Protein AF-A0A931YZS8-F1 (afdb_monomer_lite)

Foldseek 3Di:
DPPAPDDDWDWDCPLQWTKIFQDWQAAPVGWTWGKIKTAGPDLAAFEEEEFEEFQFQQDQCCRLPVLVVVVLCVVFVCLVPQDVSLRPHAFDDRSSPVNVVRYMYMYIYFDQFFATDAFADQLFLVRLSVVLSVQLVQLPDSNHPLAYEYGTEESRLQSCLANLLVPRVRHQEYESELYAFQQVCAAQDFQLFGWCLLVCCCVSRHLQGGQQCAPVHDARPVPRGHSRHNHHDDPVVSPVRYDPVNVVSVVVSFCDPRRVSSGGPLQSNQHAYEYEEELQSASHGRVRSQCNQVRHPHPHAAYEYYYAARCNLCSHPNNVVVVSVVCCCRRVVDPPVVVVAARYWYQFAEFPQHTDIDGANDPPGPLWDFAWFFADQVVLETHRDFAADKDKDKDFLQDQFGKYKDAAQFWWKFFHWKKWKWWKAWQAFWGKKKKFKWKADLVRATGADRGRQARRAGQKIWIHIQQQQDFDPVPQDLRATDGNRRDGDTGDHPDIDIHMITIRGGIYTHGGRMMIMMGIHNFDDAAPDDDDPSLCPPPQVGGHQHSGGRDPCVSPPCVHRRTMMMTMGHNVGGTTITTRIRDFAQALAEEEFEVCLWFLSVLQQLVSQSNHHQYEQEYQPPVSSVVSQVVSVSSVGHYDYDHADLLDLVRLLVVLVVVCVVSVAHAEYEADFADADDQDDPVPDDPVSLCVRLSRQAVSLVSNLVNRLVRLLVVLHHFAEYEAAVLLVDPLDRGRPSNNVSSVNVLVVQLVCQVVCLSSLYAGEYEHEAAEPMPVCPVPDDPVRQQVSQCLALQSGHHYSVLVNVVSSCSSGPVVSVPHSYYHYSYRRNDDD

Radius of gyration: 31.47 Å; chains: 1; bounding box: 76×76×85 Å

Sequence (833 aa):
MSQAPEVTARTEVRDGMKITWHQPIAADDGIVLRADVYRPIDDRQVPVILTYGVYAKGLAFQDGYPLQWGKMVADYPEILEGSTNKYQNWETTDPERWVRHGYAVVRVDSRGAGWSPGFMDCNSPREIDDLYQCIEWAGTQPWSNGKVGMLGISYYASNQWRVAGKHPPHLAAIIPWEGQNDRYRDSGYHGGILSQFQERWAKHQVANIQYGVGARAKKNPNTGESVAGPVTLSDEELARNRVNVYDDLKKHPFDDAWHRSRSADLSLVTTPLLTCANWGGQGIHPRGNFNGFIEAPAKQKWLEVHGDSHWSHFYSAYGRAIQKRFFDYFLKGIQNGWERTSPVTLNVRHPGEKFVLRSEQEWPLARTQWTKFHLDPGAMALGRTPVAREGTVEYEGLGHGVTFSMTVERETEITGPMAARLFVSSSTRDADLFLIVRVFDPQGKEVTFMGSTDPNTPIANGWLRASHRRLDPKKSLPYRPYHPHDRLEPLTPGEVYECDVEIVTSCIIVPAGWRVALTVRGKDYEYEGELSEFVKKFHYGTRGTGGMTHADPDDRPADVFGNTVTLHAGGARESYLLLPVMTFDFSGQVAVVTGGAKGIGKGSAEAFAVAGARVYVVDLDEANGEAVARGIRERGGRADFLACDVTDAKQVAAVFARILGEAGRLDVLVNSAGGFWKQLSVEETPEDEWDKVVDLNLKSIFLCARAAIPAFKRQGSGRIVNIGSMAGVSALQPSSPPYAAAKAGVHSLTRVLAFELGRHGVTANALAPGTTATERVVAVRSAEQRAAIGQATAVGRIGEVADMVGWVLFLAAPEAAYLTGQTLSVNGGRLMV

Structure (mmCIF, N/CA/C/O backbone):
data_AF-A0A931YZS8-F1
#
_entry.id   AF-A0A931YZS8-F1
#
loop_
_atom_site.group_PDB
_atom_site.id
_atom_site.type_symbol
_atom_site.label_atom_id
_atom_site.label_alt_id
_atom_site.label_comp_id
_atom_site.label_asym_id
_atom_site.label_entity_id
_atom_site.label_seq_id
_atom_site.pdbx_PDB_ins_code
_atom_site.Cartn_x
_atom_site.Cartn_y
_atom_site.Cartn_z
_atom_site.occupancy
_atom_site.B_iso_or_equiv
_atom_site.auth_seq_id
_atom_site.auth_comp_id
_atom_site.auth_asym_id
_atom_site.auth_atom_id
_atom_site.pdbx_PDB_model_num
ATOM 1 N N . MET A 1 1 ? 19.007 16.064 -42.530 1.00 38.00 1 MET A N 1
ATOM 2 C CA . MET A 1 1 ? 19.101 14.685 -42.014 1.00 38.00 1 MET A CA 1
ATOM 3 C C . MET A 1 1 ? 20.426 14.109 -42.486 1.00 38.00 1 MET A C 1
ATOM 5 O O . MET A 1 1 ? 20.505 13.666 -43.625 1.00 38.00 1 MET A O 1
ATOM 9 N N . SER A 1 2 ? 21.492 14.202 -41.683 1.00 39.94 2 SER A N 1
ATOM 10 C CA . SER A 1 2 ? 22.650 13.330 -41.910 1.00 39.94 2 SER A CA 1
ATOM 11 C C . SER A 1 2 ? 22.178 11.893 -41.681 1.00 39.94 2 SER A C 1
ATOM 13 O O . SER A 1 2 ? 21.363 11.652 -40.788 1.00 39.94 2 SER A O 1
ATOM 15 N N . GLN A 1 3 ? 22.598 10.957 -42.532 1.00 45.72 3 GLN A N 1
ATOM 16 C CA . GLN A 1 3 ? 22.281 9.544 -42.337 1.00 45.72 3 GLN A CA 1
ATOM 17 C C . GLN A 1 3 ? 22.781 9.133 -40.950 1.00 45.72 3 GLN A C 1
ATOM 19 O O . GLN A 1 3 ? 23.970 9.263 -40.657 1.00 45.72 3 GLN A O 1
ATOM 24 N N . ALA A 1 4 ? 21.863 8.702 -40.082 1.00 59.34 4 ALA A N 1
ATOM 25 C CA . ALA A 1 4 ? 22.243 8.101 -38.815 1.00 59.34 4 ALA A CA 1
ATOM 26 C C . ALA A 1 4 ? 23.173 6.909 -39.112 1.00 59.34 4 ALA A C 1
ATOM 28 O O . ALA A 1 4 ? 22.926 6.191 -40.086 1.00 59.34 4 ALA A O 1
ATOM 29 N N . PRO A 1 5 ? 24.246 6.712 -38.327 1.00 68.50 5 PRO A N 1
ATOM 30 C CA . PRO A 1 5 ? 25.177 5.618 -38.562 1.00 68.50 5 PRO A CA 1
ATOM 31 C C . PRO A 1 5 ? 24.433 4.280 -38.551 1.00 68.50 5 PRO A C 1
ATOM 33 O O . PRO A 1 5 ? 23.515 4.075 -37.753 1.00 68.50 5 PRO A O 1
ATOM 36 N N . GLU A 1 6 ? 24.819 3.373 -39.447 1.00 76.38 6 GLU A N 1
ATOM 37 C CA . GLU A 1 6 ? 24.239 2.034 -39.513 1.00 76.38 6 GLU A CA 1
ATOM 38 C C . GLU A 1 6 ? 24.565 1.272 -38.218 1.00 76.38 6 GLU A C 1
ATOM 40 O O . GLU A 1 6 ? 25.714 0.925 -37.951 1.00 76.38 6 GLU A O 1
ATOM 45 N N . VAL A 1 7 ? 23.553 1.050 -37.372 1.00 85.12 7 VAL A N 1
ATOM 46 C CA . VAL A 1 7 ? 23.698 0.287 -36.123 1.00 85.12 7 VAL A CA 1
ATOM 47 C C . VAL A 1 7 ? 23.329 -1.171 -36.383 1.00 85.12 7 VAL A C 1
ATOM 49 O O . VAL A 1 7 ? 22.146 -1.537 -36.410 1.00 85.12 7 VAL A O 1
ATOM 52 N N . THR A 1 8 ? 24.350 -2.007 -36.551 1.00 87.19 8 THR A N 1
ATOM 53 C CA . THR A 1 8 ? 24.228 -3.465 -36.680 1.00 87.19 8 THR A CA 1
ATOM 54 C C . THR A 1 8 ? 24.166 -4.152 -35.319 1.00 87.19 8 THR A C 1
ATOM 56 O O . THR A 1 8 ? 24.988 -3.882 -34.443 1.00 87.19 8 THR A O 1
ATOM 59 N N . ALA A 1 9 ? 23.227 -5.087 -35.158 1.00 94.94 9 ALA A N 1
ATOM 60 C CA . ALA A 1 9 ? 23.169 -5.931 -33.970 1.00 94.94 9 ALA A CA 1
ATOM 61 C C . ALA A 1 9 ? 24.372 -6.887 -33.921 1.00 94.94 9 ALA A C 1
ATOM 63 O O . ALA A 1 9 ? 24.725 -7.499 -34.932 1.00 94.94 9 ALA A O 1
ATOM 64 N N . ARG A 1 10 ? 24.980 -7.057 -32.741 1.00 96.25 10 ARG A N 1
ATOM 65 C CA . ARG A 1 10 ? 26.114 -7.976 -32.532 1.00 96.25 10 ARG A CA 1
ATOM 66 C C . ARG A 1 10 ? 25.742 -9.049 -31.525 1.00 96.25 10 ARG A C 1
ATOM 68 O O . ARG A 1 10 ? 25.384 -8.723 -30.400 1.00 96.25 10 ARG A O 1
ATOM 75 N N . THR A 1 11 ? 25.881 -10.317 -31.907 1.00 97.56 11 THR A N 1
ATOM 76 C CA . THR A 1 11 ? 25.719 -11.449 -30.984 1.00 97.56 11 THR A CA 1
ATOM 77 C C . THR A 1 11 ? 27.074 -11.998 -30.559 1.00 97.56 11 THR A C 1
ATOM 79 O O . THR A 1 11 ? 27.929 -12.245 -31.404 1.00 97.56 11 THR A O 1
ATOM 82 N N . GLU A 1 12 ? 27.251 -12.244 -29.266 1.00 97.75 12 GLU A N 1
ATOM 83 C CA . GLU A 1 12 ? 28.425 -12.922 -28.716 1.00 97.75 12 GLU A CA 1
ATOM 84 C C . GLU A 1 12 ? 28.046 -13.877 -27.580 1.00 97.75 12 GLU A C 1
ATOM 86 O O . GLU A 1 12 ? 26.975 -13.760 -26.983 1.00 97.75 12 GLU A O 1
ATOM 91 N N . VAL A 1 13 ? 28.931 -14.830 -27.280 1.00 98.00 13 VAL A N 1
ATOM 92 C CA . VAL A 1 13 ? 28.842 -15.647 -26.065 1.00 98.00 13 VAL A CA 1
ATOM 93 C C . VAL A 1 13 ? 29.806 -15.067 -25.042 1.00 98.00 13 VAL A C 1
ATOM 95 O O . VAL A 1 13 ? 31.009 -15.006 -25.287 1.00 98.00 13 VAL A O 1
ATOM 98 N N . ARG A 1 14 ? 29.277 -14.628 -23.901 1.00 96.69 14 ARG A N 1
ATOM 99 C CA . ARG A 1 14 ? 30.042 -13.954 -22.850 1.00 96.69 14 ARG A CA 1
ATOM 100 C C . ARG A 1 14 ? 29.406 -14.201 -21.484 1.00 96.69 14 ARG A C 1
ATOM 102 O O . ARG A 1 14 ? 28.186 -14.250 -21.375 1.00 96.69 14 ARG A O 1
ATOM 109 N N . ASP A 1 15 ? 30.238 -14.394 -20.458 1.00 95.88 15 ASP A N 1
ATOM 110 C CA . ASP A 1 15 ? 29.821 -14.585 -19.056 1.00 95.88 15 ASP A CA 1
ATOM 111 C C . ASP A 1 15 ? 28.719 -15.666 -18.869 1.00 95.88 15 ASP A C 1
ATOM 113 O O . ASP A 1 15 ? 27.845 -15.568 -18.009 1.00 95.88 15 ASP A O 1
ATOM 117 N N . GLY A 1 16 ? 28.755 -16.724 -19.694 1.00 95.69 16 GLY A N 1
ATOM 118 C CA . GLY A 1 16 ? 27.801 -17.842 -19.644 1.00 95.69 16 GLY A CA 1
ATOM 119 C C . GLY A 1 16 ? 26.452 -17.588 -20.331 1.00 95.69 16 GLY A C 1
ATOM 120 O O . GLY A 1 16 ? 25.519 -18.368 -20.142 1.00 95.69 16 GLY A O 1
ATOM 121 N N . MET A 1 17 ? 26.335 -16.526 -21.131 1.00 97.88 17 MET A N 1
ATOM 122 C CA . MET A 1 17 ? 25.109 -16.131 -21.828 1.00 97.88 17 MET A CA 1
ATOM 123 C C . MET A 1 17 ? 25.386 -15.847 -23.307 1.00 97.88 17 MET A C 1
ATOM 125 O O . MET A 1 17 ? 26.498 -15.478 -23.684 1.00 97.88 17 MET A O 1
ATOM 129 N N . LYS A 1 18 ? 24.360 -15.969 -24.149 1.00 98.31 18 LYS A N 1
ATOM 130 C CA . LYS A 1 18 ? 24.352 -15.421 -25.507 1.00 98.31 18 LYS A CA 1
ATOM 131 C C . LYS A 1 18 ? 23.740 -14.025 -25.443 1.00 98.31 18 LYS A C 1
ATOM 133 O O . LYS A 1 18 ? 22.563 -13.886 -25.110 1.00 98.31 18 LYS A O 1
ATOM 138 N N . ILE A 1 19 ? 24.543 -13.005 -25.730 1.00 98.50 19 ILE A N 1
ATOM 139 C CA . ILE A 1 19 ? 24.161 -11.594 -25.626 1.00 98.50 19 ILE A CA 1
ATOM 140 C C . ILE A 1 19 ? 24.064 -11.009 -27.029 1.00 98.50 19 ILE A C 1
ATOM 142 O O . ILE A 1 19 ? 25.008 -11.117 -27.805 1.00 98.50 19 ILE A O 1
ATOM 146 N N . THR A 1 20 ? 22.919 -10.417 -27.365 1.00 98.50 20 THR A N 1
ATOM 147 C CA . THR A 1 20 ? 22.723 -9.653 -28.604 1.00 98.50 20 THR A CA 1
ATOM 148 C C . THR A 1 20 ? 22.603 -8.179 -28.254 1.00 98.50 20 THR A C 1
ATOM 150 O O . THR A 1 20 ? 21.621 -7.775 -27.635 1.00 98.50 20 THR A O 1
ATOM 153 N N . TRP A 1 21 ? 23.603 -7.396 -28.640 1.00 98.00 21 TRP A N 1
ATOM 154 C CA . TRP A 1 21 ? 23.645 -5.953 -28.435 1.00 98.00 21 TRP A CA 1
ATOM 155 C C . TRP A 1 21 ? 22.899 -5.225 -29.551 1.00 98.00 21 TRP A C 1
ATOM 157 O O . TRP A 1 21 ? 23.057 -5.573 -30.725 1.00 98.00 21 TRP A O 1
ATOM 167 N N . HIS A 1 22 ? 22.131 -4.197 -29.184 1.00 97.06 22 HIS A N 1
ATOM 168 C CA . HIS A 1 22 ? 21.430 -3.279 -30.101 1.00 97.06 22 HIS A CA 1
ATOM 169 C C . HIS A 1 22 ? 20.502 -3.964 -31.115 1.00 97.06 22 HIS A C 1
ATOM 171 O O . HIS A 1 22 ? 20.347 -3.497 -32.250 1.00 97.06 22 HIS A O 1
ATOM 177 N N . GLN A 1 23 ? 19.866 -5.056 -30.693 1.00 98.19 23 GLN A N 1
ATOM 178 C CA . GLN A 1 23 ? 18.828 -5.755 -31.438 1.00 98.19 23 GLN A CA 1
ATOM 179 C C . GLN A 1 23 ? 17.756 -4.755 -31.908 1.00 98.19 23 GLN A C 1
ATOM 181 O O . GLN A 1 23 ? 17.149 -4.088 -31.065 1.00 98.19 23 GLN A O 1
ATOM 186 N N . PRO A 1 24 ? 17.521 -4.623 -33.227 1.00 97.75 24 PRO A N 1
ATOM 187 C CA . PRO A 1 24 ? 16.466 -3.767 -33.743 1.00 97.75 24 PRO A CA 1
ATOM 188 C C . PRO A 1 24 ? 15.089 -4.385 -33.490 1.00 97.75 24 PRO A C 1
ATOM 190 O O . PRO A 1 24 ? 14.884 -5.581 -33.723 1.00 97.75 24 PRO A O 1
ATOM 193 N N . ILE A 1 25 ? 14.149 -3.543 -33.069 1.00 98.06 25 ILE A N 1
ATOM 194 C CA . ILE A 1 25 ? 12.716 -3.830 -33.005 1.00 98.06 25 ILE A CA 1
ATOM 195 C C . ILE A 1 25 ? 12.020 -2.714 -33.787 1.00 98.06 25 ILE A C 1
ATOM 197 O O . ILE A 1 25 ? 12.086 -1.549 -33.398 1.00 98.06 25 ILE A O 1
ATOM 201 N N . ALA A 1 26 ? 11.423 -3.054 -34.928 1.00 96.25 26 ALA A N 1
ATOM 202 C CA . ALA A 1 26 ? 10.715 -2.080 -35.751 1.00 96.25 26 ALA A CA 1
ATOM 203 C C . ALA A 1 26 ? 9.369 -1.734 -35.107 1.00 96.25 26 ALA A C 1
ATOM 205 O O . ALA A 1 26 ? 8.592 -2.636 -34.797 1.00 96.25 26 ALA A O 1
ATOM 206 N N . ALA A 1 27 ? 9.111 -0.442 -34.930 1.00 95.38 27 ALA A N 1
ATOM 207 C CA . ALA A 1 27 ? 7.793 0.077 -34.615 1.00 95.38 27 ALA A CA 1
ATOM 208 C C . ALA A 1 27 ? 6.980 0.297 -35.906 1.00 95.38 27 ALA A C 1
ATOM 210 O O . ALA A 1 27 ? 7.532 0.495 -36.991 1.00 95.38 27 ALA A O 1
ATOM 211 N N . ASP A 1 28 ? 5.660 0.300 -35.772 1.00 96.12 28 ASP A N 1
ATOM 212 C CA . ASP A 1 28 ? 4.655 0.579 -36.807 1.00 96.12 28 ASP A CA 1
ATOM 213 C C . ASP A 1 28 ? 4.837 1.915 -37.547 1.00 96.12 28 ASP A C 1
ATOM 215 O O . ASP A 1 28 ? 4.413 2.038 -38.695 1.00 96.12 28 ASP A O 1
ATOM 219 N N . ASP A 1 29 ? 5.489 2.902 -36.932 1.00 95.00 29 ASP A N 1
ATOM 220 C CA . ASP A 1 29 ? 5.779 4.207 -37.536 1.00 95.00 29 ASP A CA 1
ATOM 221 C C . ASP A 1 29 ? 7.170 4.304 -38.189 1.00 95.00 29 ASP A C 1
ATOM 223 O O . ASP A 1 29 ? 7.599 5.380 -38.609 1.00 95.00 29 ASP A O 1
ATOM 227 N N . GLY A 1 30 ? 7.879 3.178 -38.297 1.00 92.00 30 GLY A N 1
ATOM 228 C CA . GLY A 1 30 ? 9.182 3.081 -38.952 1.00 92.00 30 GLY A CA 1
ATOM 229 C C . GLY A 1 30 ? 10.376 3.438 -38.064 1.00 92.00 30 GLY A C 1
ATOM 230 O O . GLY A 1 30 ? 11.517 3.297 -38.512 1.00 92.00 30 GLY A O 1
ATOM 231 N N . ILE A 1 31 ? 10.163 3.855 -36.809 1.00 94.62 31 ILE A N 1
ATOM 232 C CA . ILE A 1 31 ? 11.260 3.976 -35.842 1.00 94.62 31 ILE A CA 1
ATOM 233 C C . ILE A 1 31 ? 11.758 2.585 -35.445 1.00 94.62 31 ILE A C 1
ATOM 235 O O . ILE A 1 31 ? 10.994 1.640 -35.278 1.00 94.62 31 ILE A O 1
ATOM 239 N N . VAL A 1 32 ? 13.076 2.459 -35.291 1.00 96.19 32 VAL A N 1
ATOM 240 C CA . VAL A 1 32 ? 13.719 1.219 -34.852 1.00 96.19 32 VAL A CA 1
ATOM 241 C C . VAL A 1 32 ? 14.207 1.395 -33.425 1.00 96.19 32 VAL A C 1
ATOM 243 O O . VAL A 1 32 ? 15.221 2.051 -33.181 1.00 96.19 32 VAL A O 1
ATOM 246 N N . LEU A 1 33 ? 13.492 0.774 -32.495 1.00 98.06 33 LEU A N 1
ATOM 247 C CA . LEU A 1 33 ? 13.874 0.697 -31.092 1.00 98.06 33 LEU A CA 1
ATOM 248 C C . LEU A 1 33 ? 15.052 -0.267 -30.929 1.00 98.06 33 LEU A C 1
ATOM 250 O O . LEU A 1 33 ? 15.225 -1.206 -31.714 1.00 98.06 33 LEU A O 1
ATOM 254 N N . ARG A 1 34 ? 15.878 -0.035 -29.908 1.00 98.00 34 ARG A N 1
ATOM 255 C CA . ARG A 1 34 ? 17.088 -0.817 -29.649 1.00 98.00 34 ARG A CA 1
ATOM 256 C C . ARG A 1 34 ? 16.996 -1.555 -28.330 1.00 98.00 34 ARG A C 1
ATOM 258 O O . ARG A 1 34 ? 16.809 -0.957 -27.272 1.00 98.00 34 ARG A O 1
ATOM 265 N N . ALA A 1 35 ? 17.204 -2.864 -28.415 1.00 98.50 35 ALA A N 1
ATOM 266 C CA . ALA A 1 35 ? 17.192 -3.757 -27.276 1.00 98.50 35 ALA A CA 1
ATOM 267 C C . ALA A 1 35 ? 18.538 -4.455 -27.067 1.00 98.50 35 ALA A C 1
ATOM 269 O O . ALA A 1 35 ? 19.258 -4.729 -28.025 1.00 98.50 35 ALA A O 1
ATOM 270 N N . ASP A 1 36 ? 18.847 -4.791 -25.819 1.00 98.62 36 ASP A N 1
ATOM 271 C CA . ASP A 1 36 ? 19.857 -5.793 -25.487 1.00 98.62 36 ASP A CA 1
ATOM 272 C C . ASP A 1 36 ? 19.148 -7.071 -25.040 1.00 98.62 36 ASP A C 1
ATOM 274 O O . ASP A 1 36 ? 18.241 -7.032 -24.203 1.00 98.62 36 ASP A O 1
ATOM 278 N N . VAL A 1 37 ? 19.542 -8.201 -25.633 1.00 98.75 37 VAL A N 1
ATOM 279 C CA . VAL A 1 37 ? 18.933 -9.516 -25.396 1.00 98.75 37 VAL A CA 1
ATOM 280 C C . VAL A 1 37 ? 19.959 -10.437 -24.757 1.00 98.75 37 VAL A C 1
ATOM 282 O O . VAL A 1 37 ? 20.941 -10.812 -25.395 1.00 98.75 37 VAL A O 1
ATOM 285 N N . TYR A 1 38 ? 19.698 -10.850 -23.524 1.00 98.75 38 TYR A N 1
ATOM 286 C CA . TYR A 1 38 ? 20.497 -11.817 -22.779 1.00 98.75 38 TYR A CA 1
ATOM 287 C C . TYR A 1 38 ? 19.721 -13.127 -22.699 1.00 98.75 38 TYR A C 1
ATOM 289 O O . TYR A 1 38 ? 18.592 -13.145 -22.212 1.00 98.75 38 TYR A O 1
ATOM 297 N N . ARG A 1 39 ? 20.291 -14.234 -23.173 1.00 98.50 39 ARG A N 1
ATOM 298 C CA . ARG A 1 39 ? 19.602 -15.534 -23.183 1.00 98.50 39 ARG A CA 1
ATOM 299 C C . ARG A 1 39 ? 20.567 -16.700 -22.970 1.00 98.50 39 ARG A C 1
ATOM 301 O O . ARG A 1 39 ? 21.783 -16.507 -23.078 1.00 98.50 39 ARG A O 1
ATOM 308 N N . PRO A 1 40 ? 20.057 -17.905 -22.662 1.00 98.44 40 PRO A N 1
ATOM 309 C CA . PRO A 1 40 ? 20.882 -19.104 -22.606 1.00 98.44 40 PRO A CA 1
ATOM 310 C C . PRO A 1 40 ? 21.682 -19.339 -23.899 1.00 98.44 40 PRO A C 1
ATOM 312 O O . PRO A 1 40 ? 21.303 -18.875 -24.974 1.00 98.44 40 PRO A O 1
ATOM 315 N N . ILE A 1 41 ? 22.821 -20.027 -23.777 1.00 97.69 41 ILE A N 1
ATOM 316 C CA . ILE A 1 41 ? 23.702 -20.350 -24.916 1.00 97.69 41 ILE A CA 1
ATOM 317 C C . ILE A 1 41 ? 23.081 -21.439 -25.806 1.00 97.69 41 ILE A C 1
ATOM 319 O O . ILE A 1 41 ? 23.372 -21.488 -27.000 1.00 97.69 41 ILE A O 1
ATOM 323 N N . ASP A 1 42 ? 22.232 -22.287 -25.226 1.00 94.06 42 ASP A N 1
ATOM 324 C CA . ASP A 1 42 ? 21.490 -23.326 -25.931 1.00 94.06 42 ASP A CA 1
ATOM 325 C C . ASP A 1 42 ? 20.260 -22.768 -26.669 1.00 94.06 42 ASP A C 1
ATOM 327 O O . ASP A 1 42 ? 19.781 -21.666 -26.403 1.00 94.06 42 ASP A O 1
ATOM 331 N N . ASP A 1 43 ? 19.733 -23.549 -27.613 1.00 91.12 43 ASP A N 1
ATOM 332 C CA . ASP A 1 43 ? 18.603 -23.150 -28.465 1.00 91.12 43 ASP A CA 1
ATOM 333 C C . ASP A 1 43 ? 17.230 -23.447 -27.833 1.00 91.12 43 ASP A C 1
ATOM 335 O O . ASP A 1 43 ? 16.208 -23.491 -28.520 1.00 91.12 43 ASP A O 1
ATOM 339 N N . ARG A 1 44 ? 17.176 -23.674 -26.515 1.00 95.62 44 ARG A N 1
ATOM 340 C CA . ARG A 1 44 ? 15.910 -23.952 -25.828 1.00 95.62 44 ARG A CA 1
ATOM 341 C C . ARG A 1 44 ? 15.029 -22.703 -25.798 1.00 95.62 44 ARG A C 1
ATOM 343 O O . ARG A 1 44 ? 15.503 -21.590 -25.572 1.00 95.62 44 ARG A O 1
ATOM 350 N N . GLN A 1 45 ? 13.726 -22.909 -25.949 1.00 98.44 45 GLN A N 1
ATOM 351 C CA . GLN A 1 45 ? 12.741 -21.851 -25.752 1.00 98.44 45 GLN A CA 1
ATOM 352 C C . GLN A 1 45 ? 12.582 -21.538 -24.265 1.00 98.44 45 GLN A C 1
ATOM 354 O O . GLN A 1 45 ? 12.389 -22.438 -23.445 1.00 98.44 45 GLN A O 1
ATOM 359 N N . VAL A 1 46 ? 12.655 -20.256 -23.918 1.00 98.81 46 VAL A N 1
ATOM 360 C CA . VAL A 1 46 ? 12.551 -19.763 -22.541 1.00 98.81 46 VAL A CA 1
ATOM 361 C C . VAL A 1 46 ? 11.541 -18.624 -22.432 1.00 98.81 46 VAL A C 1
ATOM 363 O O . VAL A 1 46 ? 11.326 -17.901 -23.403 1.00 98.81 46 VAL A O 1
ATOM 366 N N . PRO A 1 47 ? 10.917 -18.428 -21.261 1.00 98.81 47 PRO A N 1
ATOM 367 C CA . PRO A 1 47 ? 10.152 -17.213 -20.999 1.00 98.81 47 PRO A CA 1
ATOM 368 C C . PRO A 1 47 ? 11.031 -15.965 -21.019 1.00 98.81 47 PRO A C 1
ATOM 370 O O . PRO A 1 47 ? 12.232 -16.026 -20.731 1.00 98.81 47 PRO A O 1
ATOM 373 N N . VAL A 1 48 ? 10.410 -14.822 -21.303 1.00 98.94 48 VAL A N 1
ATOM 374 C CA . VAL A 1 48 ? 11.097 -13.534 -21.436 1.00 98.94 48 VAL A CA 1
ATOM 375 C C . VAL A 1 48 ? 10.743 -12.609 -2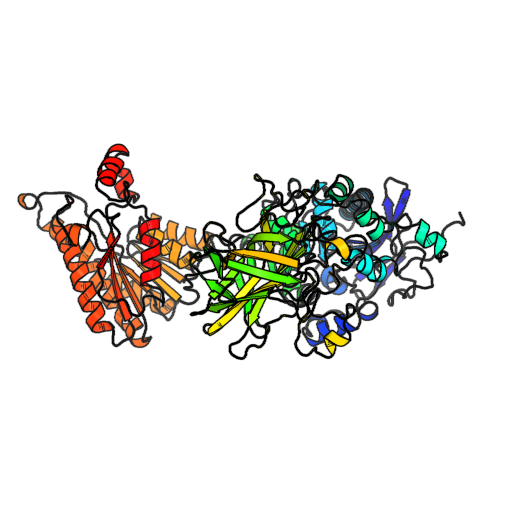0.282 1.00 98.94 48 VAL A C 1
ATOM 377 O O . VAL A 1 48 ? 9.572 -12.455 -19.955 1.00 98.94 48 VAL A O 1
ATOM 380 N N . ILE A 1 49 ? 11.745 -11.961 -19.694 1.00 98.88 49 ILE A N 1
ATOM 381 C CA . ILE A 1 49 ? 11.574 -10.809 -18.807 1.00 98.88 49 ILE A CA 1
ATOM 382 C C . ILE A 1 49 ? 11.898 -9.558 -19.614 1.00 98.88 49 ILE A C 1
ATOM 384 O O . ILE A 1 49 ? 13.015 -9.429 -20.116 1.00 98.88 49 ILE A O 1
ATOM 388 N N . LEU A 1 50 ? 10.928 -8.656 -19.751 1.00 98.88 50 LEU A N 1
ATOM 389 C CA . LEU A 1 50 ? 11.057 -7.451 -20.563 1.00 98.88 50 LEU A CA 1
ATOM 390 C C . LEU A 1 50 ? 11.001 -6.181 -19.711 1.00 98.88 50 LEU A C 1
ATOM 392 O O . LEU A 1 50 ? 10.101 -6.004 -18.888 1.00 98.88 50 LEU A O 1
ATOM 396 N N . THR A 1 51 ? 11.936 -5.266 -19.968 1.00 98.62 51 THR A N 1
ATOM 397 C CA . THR A 1 51 ? 11.907 -3.888 -19.462 1.00 98.62 51 THR A CA 1
ATOM 398 C C . THR A 1 51 ? 12.000 -2.902 -20.616 1.00 98.62 51 THR A C 1
ATOM 400 O O . THR A 1 51 ? 12.781 -3.106 -21.543 1.00 98.62 51 THR A O 1
ATOM 403 N N . TYR A 1 52 ? 11.251 -1.808 -20.526 1.00 98.25 52 TYR A N 1
ATOM 404 C CA . TYR A 1 52 ? 11.204 -0.745 -21.527 1.00 98.25 52 TYR A CA 1
ATOM 405 C C . TYR A 1 52 ? 11.167 0.609 -20.821 1.00 98.25 52 TYR A C 1
ATOM 407 O O . TYR A 1 52 ? 10.273 0.839 -19.998 1.00 98.25 52 TYR A O 1
ATOM 415 N N . GLY A 1 53 ? 12.120 1.498 -21.105 1.00 97.12 53 GLY A N 1
ATOM 416 C CA . GLY A 1 53 ? 12.143 2.787 -20.421 1.00 97.12 53 GLY A CA 1
ATOM 417 C C . GLY A 1 53 ? 13.306 3.710 -20.755 1.00 97.12 53 GLY A C 1
ATOM 418 O O . GLY A 1 53 ? 14.061 3.495 -21.700 1.00 97.12 53 GLY A O 1
ATOM 419 N N . VAL A 1 54 ? 13.416 4.750 -19.931 1.00 96.25 54 VAL A N 1
ATOM 420 C CA . VAL A 1 54 ? 14.200 5.969 -20.170 1.00 96.25 54 VAL A CA 1
ATOM 421 C C . VAL A 1 54 ? 15.431 6.078 -19.263 1.00 96.25 54 VAL A C 1
ATOM 423 O O . VAL A 1 54 ? 15.789 7.178 -18.867 1.00 96.25 54 VAL A O 1
ATOM 426 N N . TYR A 1 55 ? 16.079 4.968 -18.888 1.00 96.31 55 TYR A N 1
ATOM 427 C CA . TYR A 1 55 ? 17.266 5.003 -18.001 1.00 96.31 55 TYR A CA 1
ATOM 428 C C . TYR A 1 55 ? 18.532 4.385 -18.608 1.00 96.31 55 TYR A C 1
ATOM 430 O O . TYR A 1 55 ? 19.498 4.127 -17.894 1.00 96.31 55 TYR A O 1
ATOM 438 N N . ALA A 1 56 ? 18.534 4.177 -19.926 1.00 95.31 56 ALA A N 1
ATOM 439 C CA . ALA A 1 56 ? 19.586 3.522 -20.699 1.00 95.31 56 ALA A CA 1
ATOM 440 C C . ALA A 1 56 ? 19.849 2.051 -20.316 1.00 95.31 56 ALA A C 1
ATOM 442 O O . ALA A 1 56 ? 20.419 1.715 -19.274 1.00 95.31 56 ALA A O 1
ATOM 443 N N . LYS A 1 57 ? 19.553 1.141 -21.247 1.00 95.69 57 LYS A N 1
ATOM 444 C CA . LYS A 1 57 ? 19.781 -0.311 -21.134 1.00 95.69 57 LYS A CA 1
ATOM 445 C C . LYS A 1 57 ? 21.250 -0.716 -20.948 1.00 95.69 57 LYS A C 1
ATOM 447 O O . LYS A 1 57 ? 21.516 -1.841 -20.527 1.00 95.69 57 LYS A O 1
ATOM 452 N N . GLY A 1 58 ? 22.195 0.197 -21.195 1.00 95.12 58 GLY A N 1
ATOM 453 C CA . GLY A 1 58 ? 23.640 -0.016 -21.044 1.00 95.12 58 GLY A CA 1
ATOM 454 C C . GLY A 1 58 ? 24.308 0.694 -19.858 1.00 95.12 58 GLY A C 1
ATOM 455 O O . GLY A 1 58 ? 25.529 0.603 -19.737 1.00 95.12 58 GLY A O 1
ATOM 456 N N . LEU A 1 59 ? 23.567 1.424 -19.013 1.00 96.38 59 LEU A N 1
ATOM 457 C CA . LEU A 1 59 ? 24.140 2.133 -17.864 1.00 96.38 59 LEU A CA 1
ATOM 458 C C . LEU A 1 59 ? 24.218 1.224 -16.629 1.00 96.38 59 LEU A C 1
ATOM 460 O O . LEU A 1 59 ? 23.205 0.944 -15.987 1.00 96.38 59 LEU A O 1
ATOM 464 N N . ALA A 1 60 ? 25.433 0.810 -16.271 1.00 96.12 60 ALA A N 1
ATOM 465 C CA . ALA A 1 60 ? 25.678 0.011 -15.075 1.00 96.12 60 ALA A CA 1
ATOM 466 C C . ALA A 1 60 ? 25.244 0.757 -13.801 1.00 96.12 60 ALA A C 1
ATOM 468 O O . ALA A 1 60 ? 25.486 1.960 -13.657 1.00 96.12 60 ALA A O 1
ATOM 469 N N . PHE A 1 61 ? 24.627 0.040 -12.856 1.00 95.88 61 PHE A N 1
ATOM 470 C CA . PHE A 1 61 ? 24.151 0.602 -11.588 1.00 95.88 61 PHE A CA 1
ATOM 471 C C . PHE A 1 61 ? 25.317 1.266 -10.840 1.00 95.88 61 PHE A C 1
ATOM 473 O O . PHE A 1 61 ? 25.228 2.431 -10.460 1.00 95.88 61 PHE A O 1
ATOM 480 N N . GLN A 1 62 ? 26.443 0.570 -10.713 1.00 95.06 62 GLN A N 1
ATOM 481 C CA . GLN A 1 62 ? 27.642 1.018 -10.001 1.00 95.06 62 GLN A CA 1
ATOM 482 C C . GLN A 1 62 ? 28.152 2.377 -10.495 1.00 95.06 62 GLN A C 1
ATOM 484 O O . GLN A 1 62 ? 28.596 3.196 -9.694 1.00 95.06 62 GLN A O 1
ATOM 489 N N . ASP A 1 63 ? 28.039 2.630 -11.798 1.00 93.69 63 ASP A N 1
ATOM 490 C CA . ASP A 1 63 ? 28.507 3.867 -12.417 1.00 93.69 63 ASP A CA 1
ATOM 491 C C . ASP A 1 63 ? 27.435 4.956 -12.379 1.00 93.69 63 ASP A C 1
ATOM 493 O O . ASP A 1 63 ? 27.741 6.135 -12.188 1.00 93.69 63 ASP A O 1
ATOM 497 N N . GLY A 1 64 ? 26.169 4.586 -12.589 1.00 92.94 64 GLY A N 1
ATOM 498 C CA . GLY A 1 64 ? 25.027 5.498 -12.565 1.00 92.94 64 GLY A CA 1
ATOM 499 C C . GLY A 1 64 ? 24.753 6.064 -11.172 1.00 92.94 64 GLY A C 1
ATOM 500 O O . GLY A 1 64 ? 24.601 7.277 -11.027 1.00 92.94 64 GLY A O 1
ATOM 501 N N . TYR A 1 65 ? 24.753 5.187 -10.166 1.00 93.12 65 TYR A N 1
ATOM 502 C CA . TYR A 1 65 ? 24.255 5.432 -8.809 1.00 93.12 65 TYR A CA 1
ATOM 503 C C . TYR A 1 65 ? 25.192 4.811 -7.751 1.00 93.12 65 TYR A C 1
ATOM 505 O O . TYR A 1 65 ? 24.781 3.934 -6.983 1.00 93.12 65 TYR A O 1
ATOM 513 N N . PRO A 1 66 ? 26.468 5.243 -7.690 1.00 93.38 66 PRO A N 1
ATOM 514 C CA . PRO A 1 66 ? 27.491 4.615 -6.849 1.00 93.38 66 PRO A CA 1
ATOM 515 C C . PRO A 1 66 ? 27.165 4.650 -5.350 1.00 93.38 66 PRO A C 1
ATOM 517 O O . PRO A 1 66 ? 27.489 3.708 -4.631 1.00 93.38 66 PRO A O 1
ATOM 520 N N . LEU A 1 67 ? 26.505 5.710 -4.863 1.00 91.44 67 LEU A N 1
ATOM 521 C CA . LEU A 1 67 ? 26.127 5.833 -3.448 1.00 91.44 67 LEU A CA 1
ATOM 522 C C . LEU A 1 67 ? 25.053 4.811 -3.058 1.00 91.44 67 LEU A C 1
ATOM 524 O O . LEU A 1 67 ? 25.163 4.151 -2.027 1.00 91.44 67 LEU A O 1
ATOM 528 N N . GLN A 1 68 ? 24.031 4.666 -3.898 1.00 92.69 68 GLN A N 1
ATOM 529 C CA . GLN A 1 68 ? 22.938 3.716 -3.722 1.00 92.69 68 GLN A CA 1
ATOM 530 C C . GLN A 1 68 ? 23.447 2.281 -3.837 1.00 92.69 68 GLN A C 1
ATOM 532 O O . GLN A 1 68 ? 23.120 1.451 -2.992 1.00 92.69 68 GLN A O 1
ATOM 537 N N . TRP A 1 69 ? 24.306 2.013 -4.826 1.00 94.69 69 TRP A N 1
ATOM 538 C CA . TRP A 1 69 ? 24.982 0.728 -4.973 1.00 94.69 69 TRP A CA 1
ATOM 539 C C . TRP A 1 69 ? 25.805 0.375 -3.729 1.00 94.69 69 TRP A C 1
ATOM 541 O O . TRP A 1 69 ? 25.644 -0.708 -3.170 1.00 94.69 69 TRP A O 1
ATOM 551 N N . GLY A 1 70 ? 26.649 1.303 -3.265 1.00 94.38 70 GLY A N 1
ATOM 552 C CA . GLY A 1 70 ? 27.496 1.100 -2.092 1.00 94.38 70 GLY A CA 1
ATOM 553 C C . GLY A 1 70 ? 26.687 0.798 -0.831 1.00 94.38 70 GLY A C 1
ATOM 554 O O . GLY A 1 70 ? 27.006 -0.157 -0.127 1.00 94.38 70 GLY A O 1
ATOM 555 N N . LYS A 1 71 ? 25.607 1.553 -0.584 1.00 91.69 71 LYS A N 1
ATOM 556 C CA . LYS A 1 71 ? 24.690 1.281 0.533 1.00 91.69 71 LYS A CA 1
ATOM 557 C C . LYS A 1 71 ? 24.013 -0.084 0.392 1.00 91.69 71 LYS A C 1
ATOM 559 O O . LYS A 1 71 ? 24.036 -0.865 1.331 1.00 91.69 71 LYS A O 1
ATOM 564 N N . MET A 1 72 ? 23.466 -0.393 -0.784 1.00 94.19 72 MET A N 1
ATOM 565 C CA . MET A 1 72 ? 22.780 -1.662 -1.040 1.00 94.19 72 MET A CA 1
ATOM 566 C C . MET A 1 72 ? 23.670 -2.872 -0.748 1.00 94.19 72 MET A C 1
ATOM 568 O O . MET A 1 72 ? 23.230 -3.813 -0.102 1.00 94.19 72 MET A O 1
ATOM 572 N N . VAL A 1 73 ? 24.917 -2.848 -1.222 1.00 95.75 73 VAL A N 1
ATOM 573 C CA . VAL A 1 73 ? 25.875 -3.942 -1.018 1.00 95.75 73 VAL A CA 1
ATOM 574 C C . VAL A 1 73 ? 26.336 -4.028 0.437 1.00 95.75 73 VAL A C 1
ATOM 576 O O . VAL A 1 73 ? 26.585 -5.127 0.924 1.00 95.75 73 VAL A O 1
ATOM 579 N N . ALA A 1 74 ? 26.454 -2.894 1.131 1.00 94.62 74 ALA A N 1
ATOM 580 C CA . ALA A 1 74 ? 26.792 -2.883 2.550 1.00 94.62 74 ALA A CA 1
ATOM 581 C C . ALA A 1 74 ? 25.674 -3.497 3.407 1.00 94.62 74 ALA A C 1
ATOM 583 O O . ALA A 1 74 ? 25.964 -4.288 4.302 1.00 94.62 74 ALA A O 1
ATOM 584 N N . ASP A 1 75 ? 24.418 -3.163 3.108 1.00 92.62 75 ASP A N 1
ATOM 585 C CA . ASP A 1 75 ? 23.254 -3.649 3.853 1.00 92.62 75 ASP A CA 1
ATOM 586 C C . ASP A 1 75 ? 22.901 -5.108 3.491 1.00 92.62 75 ASP A C 1
ATOM 588 O O . ASP A 1 75 ? 22.462 -5.871 4.350 1.00 92.62 75 ASP A O 1
ATOM 592 N N . TYR A 1 76 ? 23.127 -5.506 2.231 1.00 95.44 76 TYR A N 1
ATOM 593 C CA . TYR A 1 76 ? 22.772 -6.816 1.667 1.00 95.44 76 TYR A CA 1
ATOM 594 C C . TYR A 1 76 ? 23.937 -7.408 0.847 1.00 95.44 76 TYR A C 1
ATOM 596 O O . TYR A 1 76 ? 23.906 -7.419 -0.394 1.00 95.44 76 TYR A O 1
ATOM 604 N N . PRO A 1 77 ? 25.004 -7.904 1.503 1.00 95.75 77 PRO A N 1
ATOM 605 C CA . PRO A 1 77 ? 26.188 -8.421 0.815 1.00 95.75 77 PRO A CA 1
ATOM 606 C C . PRO A 1 77 ? 25.892 -9.635 -0.080 1.00 95.75 77 PRO A C 1
ATOM 608 O O . PRO A 1 77 ? 26.608 -9.870 -1.058 1.00 95.75 77 PRO A O 1
ATOM 611 N N . GLU A 1 78 ? 24.793 -10.359 0.162 1.00 95.50 78 GLU A N 1
ATOM 612 C CA . GLU A 1 78 ? 24.353 -11.487 -0.665 1.00 95.50 78 GLU A CA 1
ATOM 613 C C . GLU A 1 78 ? 23.905 -11.067 -2.082 1.00 95.50 78 GLU A C 1
ATOM 615 O O . GLU A 1 78 ? 23.603 -11.892 -2.953 1.00 95.50 78 GLU A O 1
ATOM 620 N N . ILE A 1 79 ? 23.858 -9.762 -2.363 1.00 94.19 79 ILE A N 1
ATOM 621 C CA . ILE A 1 79 ? 23.647 -9.215 -3.708 1.00 94.19 79 ILE A CA 1
ATOM 622 C C . ILE A 1 79 ? 24.834 -9.464 -4.640 1.00 94.19 79 ILE A C 1
ATOM 624 O O . ILE A 1 79 ? 24.636 -9.519 -5.857 1.00 94.19 79 ILE A O 1
ATOM 628 N N . LEU A 1 80 ? 26.028 -9.692 -4.093 1.00 94.62 80 LEU A N 1
ATOM 629 C CA . LEU A 1 80 ? 27.223 -10.039 -4.865 1.00 94.62 80 LEU A CA 1
ATOM 630 C C . LEU A 1 80 ? 27.352 -11.550 -5.116 1.00 94.62 80 LEU A C 1
ATOM 632 O O . LEU A 1 80 ? 28.137 -11.992 -5.950 1.00 94.62 80 LEU A O 1
ATOM 636 N N . GLU A 1 81 ? 26.579 -12.381 -4.415 1.00 93.62 81 GLU A N 1
ATOM 637 C CA . GLU A 1 81 ? 26.733 -13.832 -4.501 1.00 93.62 81 GLU A CA 1
ATOM 638 C C . GLU A 1 81 ? 26.230 -14.375 -5.837 1.00 93.62 81 GLU A C 1
ATOM 640 O O . GLU A 1 81 ? 25.069 -14.190 -6.208 1.00 93.62 81 GLU A O 1
ATOM 645 N N . GLY A 1 82 ? 27.085 -15.089 -6.566 1.00 89.69 82 GLY A N 1
ATOM 646 C CA . GLY A 1 82 ? 26.697 -15.783 -7.793 1.00 89.69 82 GLY A CA 1
ATOM 647 C C . GLY A 1 82 ? 26.442 -14.877 -9.002 1.00 89.69 82 GLY A C 1
ATOM 648 O O . GLY A 1 82 ? 25.928 -15.370 -10.003 1.00 89.69 82 GLY A O 1
ATOM 649 N N . SER A 1 83 ? 26.810 -13.598 -8.960 1.00 95.12 83 SER A N 1
ATOM 650 C CA . SER A 1 83 ? 26.798 -12.690 -10.113 1.00 95.12 83 SER A CA 1
ATOM 651 C C . SER A 1 83 ? 28.006 -11.765 -10.051 1.00 95.12 83 SER A C 1
ATOM 653 O O . SER A 1 83 ? 28.505 -11.485 -8.967 1.00 95.12 83 SER A O 1
ATOM 655 N N . THR A 1 84 ? 28.488 -11.291 -11.199 1.00 95.06 84 THR A N 1
ATOM 656 C CA . THR A 1 84 ? 29.466 -10.196 -11.215 1.00 95.06 84 THR A CA 1
ATOM 657 C C . THR A 1 84 ? 28.784 -8.829 -11.164 1.00 95.06 84 THR A C 1
ATOM 659 O O . THR A 1 84 ? 29.454 -7.817 -10.975 1.00 95.06 84 THR A O 1
ATOM 662 N N . ASN A 1 85 ? 27.459 -8.799 -11.362 1.00 95.62 85 ASN A N 1
ATOM 663 C CA . ASN A 1 85 ? 26.606 -7.616 -11.431 1.00 95.62 85 ASN A CA 1
ATOM 664 C C . ASN A 1 85 ? 27.037 -6.601 -12.509 1.00 95.62 85 ASN A C 1
ATOM 666 O O . ASN A 1 85 ? 26.559 -5.466 -12.501 1.00 95.62 85 ASN A O 1
ATOM 670 N N . LYS A 1 86 ? 27.900 -6.990 -13.460 1.00 95.12 86 LYS A N 1
ATOM 671 C CA . LYS A 1 86 ? 28.398 -6.121 -14.549 1.00 95.12 86 LYS A CA 1
ATOM 672 C C . LYS A 1 86 ? 27.292 -5.626 -15.476 1.00 95.12 86 LYS A C 1
ATOM 674 O O . LYS A 1 86 ? 27.439 -4.600 -16.137 1.00 95.12 86 LYS A O 1
ATOM 679 N N . TYR A 1 87 ? 26.208 -6.389 -15.556 1.00 96.38 87 TYR A N 1
ATOM 680 C CA . TYR A 1 87 ? 25.053 -6.107 -16.399 1.00 96.38 87 TYR A CA 1
ATOM 681 C C . TYR A 1 87 ? 23.863 -5.601 -15.585 1.00 96.38 87 TYR A C 1
ATOM 683 O O . TYR A 1 87 ? 22.773 -5.466 -16.129 1.00 96.38 87 TYR A O 1
ATOM 691 N N . GLN A 1 88 ? 24.008 -5.361 -14.283 1.00 95.50 88 GLN A N 1
ATOM 692 C CA . GLN A 1 88 ? 22.914 -4.843 -13.474 1.00 95.50 88 GLN A CA 1
ATOM 693 C C . GLN A 1 88 ? 22.774 -3.338 -13.708 1.00 95.50 88 GLN A C 1
ATOM 695 O O . GLN A 1 88 ? 23.722 -2.586 -13.495 1.00 95.50 88 GLN A O 1
ATOM 700 N N . ASN A 1 89 ? 21.584 -2.900 -14.114 1.00 95.88 89 ASN A N 1
ATOM 701 C CA . ASN A 1 89 ? 21.274 -1.482 -14.274 1.00 95.88 89 ASN A CA 1
ATOM 702 C C . ASN A 1 89 ? 20.318 -1.046 -13.173 1.00 95.88 89 ASN A C 1
ATOM 704 O O . ASN A 1 89 ? 19.676 -1.877 -12.535 1.00 95.88 89 ASN A O 1
ATOM 708 N N . TRP A 1 90 ? 20.194 0.263 -12.989 1.00 95.31 90 TRP A N 1
ATOM 709 C CA . TRP A 1 90 ? 19.179 0.853 -12.125 1.00 95.31 90 TRP A CA 1
ATOM 710 C C . TRP A 1 90 ? 17.784 0.288 -12.440 1.00 95.31 90 TRP A C 1
ATOM 712 O O . TRP A 1 90 ? 17.396 0.203 -13.605 1.00 95.31 90 TRP A O 1
ATOM 722 N N . GLU A 1 91 ? 17.067 -0.138 -11.394 1.00 96.56 91 GLU A N 1
ATOM 723 C CA . GLU A 1 91 ? 15.665 -0.598 -11.445 1.00 96.56 91 GLU A CA 1
ATOM 724 C C . GLU A 1 91 ? 15.314 -1.771 -12.389 1.00 96.56 91 GLU A C 1
ATOM 726 O O . GLU A 1 91 ? 14.135 -2.012 -12.663 1.00 96.56 91 GLU A O 1
ATOM 731 N N . THR A 1 92 ? 16.297 -2.537 -12.874 1.00 96.94 92 THR A N 1
ATOM 732 C CA . THR A 1 92 ? 16.055 -3.685 -13.765 1.00 96.94 92 THR A CA 1
ATOM 733 C C . THR A 1 92 ? 16.764 -4.944 -13.286 1.00 96.94 92 THR A C 1
ATOM 735 O O . THR A 1 92 ? 17.793 -4.910 -12.620 1.00 96.94 92 THR A O 1
ATOM 738 N N . THR A 1 93 ? 16.238 -6.103 -13.665 1.00 96.06 93 THR A N 1
ATOM 739 C CA . THR A 1 93 ? 16.801 -7.400 -13.277 1.00 96.06 93 THR A CA 1
ATOM 740 C C . THR A 1 93 ? 18.224 -7.620 -13.781 1.00 96.06 93 THR A C 1
ATOM 742 O O . THR A 1 93 ? 18.509 -7.308 -14.934 1.00 96.06 93 THR A O 1
ATOM 745 N N . ASP A 1 94 ? 19.077 -8.263 -12.983 1.00 97.12 94 ASP A N 1
ATOM 746 C CA . ASP A 1 94 ? 20.420 -8.705 -13.386 1.00 97.12 94 ASP A CA 1
ATOM 747 C C . ASP A 1 94 ? 20.382 -9.943 -14.321 1.00 97.12 94 ASP A C 1
ATOM 749 O O . ASP A 1 94 ? 19.993 -11.033 -13.876 1.00 97.12 94 ASP A O 1
ATOM 753 N N . PRO A 1 95 ? 20.801 -9.825 -15.597 1.00 98.06 95 PRO A N 1
ATOM 754 C CA . PRO A 1 95 ? 20.752 -10.919 -16.559 1.00 98.06 95 PRO A CA 1
ATOM 755 C C . PRO A 1 95 ? 21.576 -12.145 -16.163 1.00 98.06 95 PRO A C 1
ATOM 757 O O . PRO A 1 95 ? 21.130 -13.263 -16.423 1.00 98.06 95 PRO A O 1
ATOM 760 N N . GLU A 1 96 ? 22.718 -11.980 -15.479 1.00 97.25 96 GLU A N 1
ATOM 761 C CA . GLU A 1 96 ? 23.569 -13.119 -15.091 1.00 97.25 96 GLU A CA 1
ATOM 762 C C . GLU A 1 96 ? 22.833 -14.108 -14.183 1.00 97.25 96 GLU A C 1
ATOM 764 O O . GLU A 1 96 ? 23.115 -15.308 -14.192 1.00 97.25 96 GLU A O 1
ATOM 769 N N . ARG A 1 97 ? 21.858 -13.616 -13.412 1.00 95.88 97 ARG A N 1
ATOM 770 C CA . ARG A 1 97 ? 21.029 -14.431 -12.520 1.00 95.88 97 ARG A CA 1
ATOM 771 C C . ARG A 1 97 ? 19.877 -15.070 -13.278 1.00 95.88 97 ARG A C 1
ATOM 773 O O . ARG A 1 97 ? 19.696 -16.288 -13.246 1.00 95.88 97 ARG A O 1
ATOM 780 N N . TRP A 1 98 ? 19.098 -14.254 -13.980 1.00 98.00 98 TRP A N 1
ATOM 781 C CA . TRP A 1 98 ? 17.857 -14.705 -14.604 1.00 98.00 98 TRP A CA 1
ATOM 782 C C . TRP A 1 98 ? 18.095 -15.643 -15.790 1.00 98.00 98 TRP A C 1
ATOM 784 O O . TRP A 1 98 ? 17.362 -16.624 -15.935 1.00 98.00 98 TRP A O 1
ATOM 794 N N . VAL A 1 99 ? 19.173 -15.451 -16.558 1.00 98.31 99 VAL A N 1
ATOM 795 C CA . VAL A 1 99 ? 19.540 -16.382 -17.637 1.00 98.31 99 VAL A CA 1
ATOM 796 C C . VAL A 1 99 ? 19.906 -17.764 -17.095 1.00 98.31 99 VAL A C 1
ATOM 798 O O . VAL A 1 99 ? 19.457 -18.778 -17.635 1.00 98.31 99 VAL A O 1
ATOM 801 N N . ARG A 1 100 ? 20.625 -17.839 -15.968 1.00 96.00 100 ARG A N 1
ATOM 802 C CA . ARG A 1 100 ? 20.925 -19.117 -15.291 1.00 96.00 100 ARG A CA 1
ATOM 803 C C . ARG A 1 100 ? 19.674 -19.796 -14.744 1.00 96.00 100 ARG A C 1
ATOM 805 O O . ARG A 1 100 ? 19.611 -21.020 -14.683 1.00 96.00 100 ARG A O 1
ATOM 812 N N . HIS A 1 101 ? 18.652 -19.019 -14.396 1.00 96.81 101 HIS A N 1
ATOM 813 C CA . HIS A 1 101 ? 17.337 -19.547 -14.048 1.00 96.81 101 HIS A CA 1
ATOM 814 C C . HIS A 1 101 ? 16.507 -19.974 -15.264 1.00 96.81 101 HIS A C 1
ATOM 816 O O . HIS A 1 101 ? 15.387 -20.431 -15.067 1.00 96.81 101 HIS A O 1
ATOM 822 N N . GLY A 1 102 ? 17.018 -19.884 -16.495 1.00 97.88 102 GLY A N 1
ATOM 823 C CA . GLY A 1 102 ? 16.301 -20.300 -17.700 1.00 97.88 102 GLY A CA 1
ATOM 824 C C . GLY A 1 102 ? 15.260 -19.280 -18.158 1.00 97.88 102 GLY A C 1
ATOM 825 O O . GLY A 1 102 ? 14.152 -19.669 -18.515 1.00 97.88 102 GLY A O 1
ATOM 826 N N . TYR A 1 103 ? 15.606 -17.994 -18.099 1.00 98.75 103 TYR A N 1
ATOM 827 C CA . TYR A 1 103 ? 14.864 -16.891 -18.713 1.00 98.75 103 TYR A CA 1
ATOM 828 C C . TYR A 1 103 ? 15.713 -16.227 -19.800 1.00 98.75 103 TYR A C 1
ATOM 830 O O . TYR A 1 103 ? 16.941 -16.256 -19.741 1.00 98.75 103 TYR A O 1
ATOM 838 N N . ALA A 1 104 ? 15.066 -15.579 -20.759 1.00 98.88 104 ALA A N 1
ATOM 839 C CA . ALA A 1 104 ? 15.687 -14.505 -21.519 1.00 98.88 104 ALA A CA 1
ATOM 840 C C . ALA A 1 104 ? 15.377 -13.164 -20.838 1.00 98.88 104 ALA A C 1
ATOM 842 O O . ALA A 1 104 ? 14.283 -12.978 -20.309 1.00 98.88 104 ALA A O 1
ATOM 843 N N . VAL A 1 105 ? 16.319 -12.226 -20.859 1.00 98.88 105 VAL A N 1
ATOM 844 C CA . VAL A 1 105 ? 16.126 -10.848 -20.392 1.00 98.88 105 VAL A CA 1
ATOM 845 C C . VAL A 1 105 ? 16.266 -9.920 -21.592 1.00 98.88 105 VAL A C 1
ATOM 847 O O . VAL A 1 105 ? 17.297 -9.930 -22.263 1.00 98.88 105 VAL A O 1
ATOM 850 N N . VAL A 1 106 ? 15.231 -9.130 -21.865 1.00 98.88 106 VAL A N 1
ATOM 851 C CA . VAL A 1 106 ? 15.186 -8.144 -22.950 1.00 98.88 106 VAL A CA 1
ATOM 852 C C . VAL A 1 106 ? 15.058 -6.760 -22.337 1.00 98.88 106 VAL A C 1
ATOM 854 O O . VAL A 1 106 ? 14.079 -6.461 -21.654 1.00 98.88 106 VAL A O 1
ATOM 857 N N . ARG A 1 107 ? 16.037 -5.899 -22.600 1.00 98.62 107 ARG A N 1
ATOM 858 C CA . ARG A 1 107 ? 16.008 -4.505 -22.156 1.00 98.62 107 ARG A CA 1
ATOM 859 C C . ARG A 1 107 ? 15.930 -3.587 -23.349 1.00 98.62 107 ARG A C 1
ATOM 861 O O . ARG A 1 107 ? 16.831 -3.610 -24.179 1.00 98.62 107 ARG A O 1
ATOM 868 N N . VAL A 1 108 ? 14.885 -2.780 -23.411 1.00 98.69 108 VAL A N 1
ATOM 869 C CA . VAL A 1 108 ? 14.616 -1.872 -24.521 1.00 98.69 108 VAL A CA 1
ATOM 870 C C . VAL A 1 108 ? 14.785 -0.436 -24.044 1.00 98.69 108 VAL A C 1
ATOM 872 O O . VAL A 1 108 ? 14.193 -0.040 -23.037 1.00 98.69 108 VAL A O 1
ATOM 875 N N . ASP A 1 109 ? 15.576 0.342 -24.778 1.00 98.44 109 ASP A N 1
ATOM 876 C CA . ASP A 1 109 ? 15.545 1.795 -24.637 1.00 98.44 109 ASP A CA 1
ATOM 877 C C . ASP A 1 109 ? 14.266 2.317 -25.289 1.00 98.44 109 ASP A C 1
ATOM 879 O O . ASP A 1 109 ? 13.986 2.000 -26.450 1.00 98.44 109 ASP A O 1
ATOM 883 N N . SER A 1 110 ? 13.483 3.106 -24.559 1.00 97.62 110 SER A N 1
ATOM 884 C CA . SER A 1 110 ? 12.267 3.691 -25.116 1.00 97.62 110 SER A CA 1
ATOM 885 C C . SER A 1 110 ? 12.574 4.706 -26.214 1.00 97.62 110 SER A C 1
ATOM 887 O O . SER A 1 110 ? 13.690 5.213 -26.339 1.00 97.62 110 SER A O 1
ATOM 889 N N . ARG A 1 111 ? 11.571 5.009 -27.038 1.00 97.62 111 ARG A N 1
ATOM 890 C CA . ARG A 1 111 ? 11.653 6.034 -28.084 1.00 97.62 111 ARG A CA 1
ATOM 891 C C . ARG A 1 111 ? 12.293 7.334 -27.577 1.00 97.62 111 ARG A C 1
ATOM 893 O O . ARG A 1 111 ? 11.823 7.937 -26.615 1.00 97.62 111 ARG A O 1
ATOM 900 N N . GLY A 1 112 ? 13.338 7.788 -28.270 1.00 97.00 112 GLY A N 1
ATOM 901 C CA . GLY A 1 112 ? 14.073 9.013 -27.941 1.00 97.00 112 GLY A CA 1
ATOM 902 C C . GLY A 1 112 ? 15.052 8.894 -26.763 1.00 97.00 112 GLY A C 1
ATOM 903 O O . GLY A 1 112 ? 15.742 9.869 -26.459 1.00 97.00 112 GLY A O 1
ATOM 904 N N . ALA A 1 113 ? 15.162 7.731 -26.118 1.00 97.06 113 ALA A N 1
ATOM 905 C CA . ALA A 1 113 ? 16.098 7.465 -25.030 1.00 97.06 113 ALA A CA 1
ATOM 906 C C . ALA A 1 113 ? 17.223 6.519 -25.469 1.00 97.06 113 ALA A C 1
ATOM 908 O O . ALA A 1 113 ? 17.050 5.684 -26.356 1.00 97.06 113 ALA A O 1
ATOM 909 N N . GLY A 1 1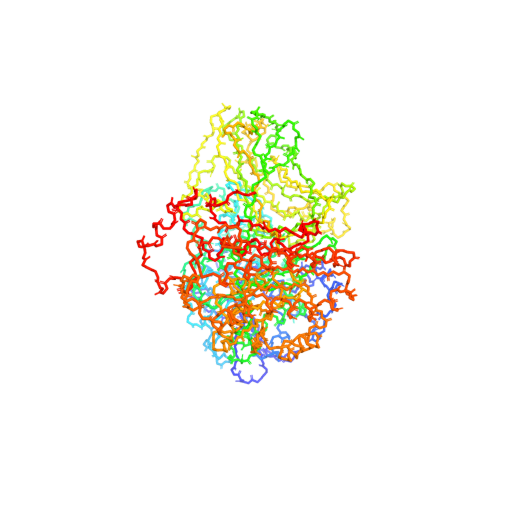14 ? 18.388 6.633 -24.826 1.00 96.62 114 GLY A N 1
ATOM 910 C CA . GLY A 1 114 ? 19.493 5.696 -24.996 1.00 96.62 114 GLY A CA 1
ATOM 911 C C . GLY A 1 114 ? 19.909 5.538 -26.459 1.00 96.62 114 GLY A C 1
ATOM 912 O O . GLY A 1 114 ? 20.353 6.490 -27.097 1.00 96.62 114 GLY A O 1
ATOM 913 N N . TRP A 1 115 ? 19.760 4.326 -26.994 1.00 96.94 115 TRP A N 1
ATOM 914 C CA . TRP A 1 115 ? 20.062 3.972 -28.386 1.00 96.94 115 TRP A CA 1
ATOM 915 C C . TRP A 1 115 ? 18.870 4.030 -29.347 1.00 96.94 115 TRP A C 1
ATOM 917 O O . TRP A 1 115 ? 19.053 3.828 -30.550 1.00 96.94 115 TRP A O 1
ATOM 927 N N . SER A 1 116 ? 17.672 4.313 -28.848 1.00 97.50 116 SER A N 1
ATOM 928 C CA . SER A 1 116 ? 16.456 4.397 -29.650 1.00 97.50 116 SER A CA 1
ATOM 929 C C . SER A 1 116 ? 16.220 5.842 -30.110 1.00 97.50 116 SER A C 1
ATOM 931 O O . SER A 1 116 ? 15.988 6.719 -29.276 1.00 97.50 116 SER A O 1
ATOM 933 N N . PRO A 1 117 ? 16.246 6.135 -31.424 1.00 95.62 117 PRO A N 1
ATOM 934 C CA . PRO A 1 117 ? 15.933 7.468 -31.924 1.00 95.62 117 PRO A CA 1
ATOM 935 C C . PRO A 1 117 ? 14.451 7.811 -31.716 1.00 95.62 117 PRO A C 1
ATOM 937 O O . PRO A 1 117 ? 13.623 6.954 -31.405 1.00 95.62 117 PRO A O 1
ATOM 940 N N . GLY A 1 118 ? 14.108 9.079 -31.932 1.00 95.00 118 GLY A N 1
ATOM 941 C CA . GLY A 1 118 ? 12.730 9.564 -31.913 1.00 95.00 118 GLY A CA 1
ATOM 942 C C . GLY A 1 118 ? 12.523 10.740 -30.969 1.00 95.00 118 GLY A C 1
ATOM 943 O O . GLY A 1 118 ? 13.471 11.276 -30.397 1.00 95.00 118 GLY A O 1
ATOM 944 N N . PHE A 1 119 ? 11.263 11.147 -30.847 1.00 96.62 119 PHE A N 1
ATOM 945 C CA . PHE A 1 119 ? 10.831 12.214 -29.953 1.00 96.62 119 PHE A CA 1
ATOM 946 C C . PHE A 1 119 ? 10.472 11.636 -28.580 1.00 96.62 119 PHE A C 1
ATOM 948 O O . PHE A 1 119 ? 9.657 10.718 -28.492 1.00 96.62 119 PHE A O 1
ATOM 955 N N . MET A 1 120 ? 11.088 12.163 -27.523 1.00 96.38 120 MET A N 1
ATOM 956 C CA . MET A 1 120 ? 10.927 11.668 -26.157 1.00 96.38 120 MET A CA 1
ATOM 957 C C . MET A 1 120 ? 9.735 12.350 -25.464 1.00 96.38 120 MET A C 1
ATOM 959 O O . MET A 1 120 ? 9.838 13.495 -25.018 1.00 96.38 120 MET A O 1
ATOM 963 N N . ASP A 1 121 ? 8.617 11.627 -25.366 1.00 95.69 121 ASP A N 1
ATOM 964 C CA . ASP A 1 121 ? 7.397 12.004 -24.631 1.00 95.69 121 ASP A CA 1
ATOM 965 C C . ASP A 1 121 ? 7.028 10.883 -23.648 1.00 95.69 121 ASP A C 1
ATOM 967 O O . ASP A 1 121 ? 6.381 9.889 -24.003 1.00 95.69 121 ASP A O 1
ATOM 971 N N . CYS A 1 122 ? 7.520 11.026 -22.418 1.00 93.25 122 CYS A N 1
ATOM 972 C CA . CYS A 1 122 ? 7.412 10.019 -21.372 1.00 93.25 122 CYS A CA 1
ATOM 973 C C . CYS A 1 122 ? 5.955 9.765 -20.956 1.00 93.25 122 CYS A C 1
ATOM 975 O O . CYS A 1 122 ? 5.179 10.691 -20.721 1.00 93.25 122 CYS A O 1
ATOM 977 N N . ASN A 1 123 ? 5.613 8.491 -20.777 1.00 91.62 123 ASN A N 1
ATOM 978 C CA . ASN A 1 123 ? 4.292 7.973 -20.417 1.00 91.62 123 ASN A CA 1
ATOM 979 C C . ASN A 1 123 ? 3.174 8.282 -21.421 1.00 91.62 123 ASN A C 1
ATOM 981 O O . ASN A 1 123 ? 1.999 8.113 -21.090 1.00 91.62 123 ASN A O 1
ATOM 985 N N . SER A 1 124 ? 3.518 8.725 -22.630 1.00 95.50 124 SER A N 1
ATOM 986 C CA . SER A 1 124 ? 2.545 9.016 -23.678 1.00 95.50 124 SER A CA 1
ATOM 987 C C . SER A 1 124 ? 1.879 7.743 -24.219 1.00 95.50 124 SER A C 1
ATOM 989 O O . SER A 1 124 ? 2.488 6.671 -24.205 1.00 95.50 124 SER A O 1
ATOM 991 N N . PRO A 1 125 ? 0.661 7.841 -24.783 1.00 96.88 125 PRO A N 1
ATOM 992 C CA . PRO A 1 125 ? 0.028 6.716 -25.474 1.00 96.88 125 PRO A CA 1
ATOM 993 C C . PRO A 1 125 ? 0.929 6.070 -26.538 1.00 96.88 125 PRO A C 1
ATOM 995 O O . PRO A 1 125 ? 1.014 4.847 -26.608 1.00 96.88 125 PRO A O 1
ATOM 998 N N . ARG A 1 126 ? 1.672 6.893 -27.294 1.00 96.69 126 ARG A N 1
ATOM 999 C CA . ARG A 1 126 ? 2.618 6.445 -28.328 1.00 96.69 126 ARG A CA 1
ATOM 1000 C C . ARG A 1 126 ? 3.734 5.574 -27.754 1.00 96.69 126 ARG A C 1
ATOM 1002 O O . ARG A 1 126 ? 4.098 4.568 -28.355 1.00 96.69 126 ARG A O 1
ATOM 1009 N N . GLU A 1 127 ? 4.264 5.939 -26.591 1.00 96.25 127 GLU A N 1
ATOM 1010 C CA . GLU A 1 127 ? 5.274 5.131 -25.908 1.00 96.25 127 GLU A CA 1
ATOM 1011 C C . GLU A 1 127 ? 4.705 3.768 -25.465 1.00 96.25 127 GLU A C 1
ATOM 1013 O O . GLU A 1 127 ? 5.395 2.751 -25.516 1.00 96.25 127 GLU A O 1
ATOM 1018 N N . ILE A 1 128 ? 3.436 3.714 -25.053 1.00 98.00 128 ILE A N 1
ATOM 1019 C CA . ILE A 1 128 ? 2.800 2.453 -24.650 1.00 98.00 128 ILE A CA 1
ATOM 1020 C C . ILE A 1 128 ? 2.484 1.565 -25.867 1.00 98.00 128 ILE A C 1
ATOM 1022 O O . ILE A 1 128 ? 2.573 0.340 -25.761 1.00 98.00 128 ILE A O 1
ATOM 1026 N N . ASP A 1 129 ? 2.185 2.150 -27.030 1.00 98.25 129 ASP A N 1
ATOM 1027 C CA . ASP A 1 129 ? 2.072 1.410 -28.296 1.00 98.25 129 ASP A CA 1
ATOM 1028 C C . ASP A 1 129 ? 3.408 0.772 -28.714 1.00 98.25 129 ASP A C 1
ATOM 1030 O O . ASP A 1 129 ? 3.431 -0.365 -29.189 1.00 98.25 129 ASP A O 1
ATOM 1034 N N . ASP A 1 130 ? 4.531 1.460 -28.488 1.00 98.69 130 ASP A N 1
ATOM 1035 C CA . ASP A 1 130 ? 5.872 0.898 -28.705 1.00 98.69 130 ASP A CA 1
ATOM 1036 C C . ASP A 1 130 ? 6.144 -0.292 -27.780 1.00 98.69 130 ASP A C 1
ATOM 1038 O O . ASP A 1 130 ? 6.632 -1.339 -28.215 1.00 98.69 130 ASP A O 1
ATOM 1042 N N . LEU A 1 131 ? 5.803 -0.152 -26.497 1.00 98.75 131 LEU A N 1
ATOM 1043 C CA . LEU A 1 131 ? 5.954 -1.220 -25.514 1.00 98.75 131 LEU A CA 1
ATOM 1044 C C . LEU A 1 131 ? 5.103 -2.450 -25.859 1.00 98.75 131 LEU A C 1
ATOM 1046 O O . LEU A 1 131 ? 5.598 -3.573 -25.765 1.00 98.75 131 LEU A O 1
ATOM 1050 N N . TYR A 1 132 ? 3.860 -2.257 -26.311 1.00 98.81 132 TYR A N 1
ATOM 1051 C CA . TYR A 1 132 ? 3.023 -3.346 -26.821 1.00 98.81 132 TYR A CA 1
ATOM 1052 C C . TYR A 1 132 ? 3.750 -4.123 -27.929 1.00 98.81 132 TYR A C 1
ATOM 1054 O O . TYR A 1 132 ? 3.873 -5.344 -27.859 1.00 98.81 132 TYR A O 1
ATOM 1062 N N . GLN A 1 133 ? 4.309 -3.416 -28.915 1.00 98.75 133 GLN A N 1
ATOM 1063 C CA . GLN A 1 133 ? 5.033 -4.038 -30.028 1.00 98.75 133 GLN A CA 1
ATOM 1064 C C . GLN A 1 133 ? 6.308 -4.754 -29.568 1.00 98.75 133 GLN A C 1
ATOM 1066 O O . GLN A 1 133 ? 6.630 -5.825 -30.078 1.00 98.75 133 GLN A O 1
ATOM 1071 N N . CYS A 1 134 ? 7.005 -4.222 -28.561 1.00 98.88 134 CYS A N 1
ATOM 1072 C CA . CYS A 1 134 ? 8.168 -4.881 -27.971 1.00 98.88 134 CYS A CA 1
ATOM 1073 C C . CYS A 1 134 ? 7.803 -6.199 -27.274 1.00 98.88 134 CYS A C 1
ATOM 1075 O O . CYS A 1 134 ? 8.564 -7.163 -27.362 1.00 98.88 134 CYS A O 1
ATOM 1077 N N . ILE A 1 135 ? 6.646 -6.258 -26.605 1.00 98.94 135 ILE A N 1
ATOM 1078 C CA . ILE A 1 135 ? 6.132 -7.483 -25.978 1.00 98.94 135 ILE A CA 1
ATOM 1079 C C . ILE A 1 135 ? 5.802 -8.530 -27.043 1.00 98.94 135 ILE A C 1
ATOM 1081 O O . ILE A 1 135 ? 6.260 -9.667 -26.937 1.00 98.94 135 ILE A O 1
ATOM 1085 N N . GLU A 1 136 ? 5.074 -8.151 -28.093 1.00 98.81 136 GLU A N 1
ATOM 1086 C CA . GLU A 1 136 ? 4.703 -9.077 -29.170 1.00 98.81 136 GLU A CA 1
ATOM 1087 C C . GLU A 1 136 ? 5.925 -9.559 -29.958 1.00 98.81 136 GLU A C 1
ATOM 1089 O O . GLU A 1 136 ? 6.053 -10.745 -30.277 1.00 98.81 136 GLU A O 1
ATOM 1094 N N . TRP A 1 137 ? 6.888 -8.669 -30.202 1.00 98.81 137 TRP A N 1
ATOM 1095 C CA . TRP A 1 137 ? 8.173 -9.049 -30.772 1.00 98.81 137 TRP A CA 1
ATOM 1096 C C . TRP A 1 137 ? 8.888 -10.063 -29.872 1.00 98.81 137 TRP A C 1
ATOM 1098 O O . TRP A 1 137 ? 9.275 -11.128 -30.346 1.00 98.81 137 TRP A O 1
ATOM 1108 N N . ALA A 1 138 ? 9.018 -9.794 -28.571 1.00 98.81 138 ALA A N 1
ATOM 1109 C CA . ALA A 1 138 ? 9.709 -10.684 -27.638 1.00 98.81 138 ALA A CA 1
ATOM 1110 C C . ALA A 1 138 ? 9.020 -12.054 -27.502 1.00 98.81 138 ALA A C 1
ATOM 1112 O O . ALA A 1 138 ? 9.693 -13.079 -27.385 1.00 98.81 138 ALA A O 1
ATOM 1113 N N . GLY A 1 139 ? 7.688 -12.090 -27.547 1.00 98.62 139 GLY A N 1
ATOM 1114 C CA . GLY A 1 139 ? 6.894 -13.316 -27.482 1.00 98.62 139 GLY A CA 1
ATOM 1115 C C . GLY A 1 139 ? 7.056 -14.233 -28.698 1.00 98.62 139 GLY A C 1
ATOM 1116 O O . GLY A 1 139 ? 6.955 -15.447 -28.559 1.00 98.62 139 GLY A O 1
ATOM 1117 N N . THR A 1 140 ? 7.377 -13.677 -29.867 1.00 98.56 140 THR A N 1
ATOM 1118 C CA . THR A 1 140 ? 7.407 -14.409 -31.147 1.00 98.56 140 THR A CA 1
ATOM 1119 C C . THR A 1 140 ? 8.799 -14.859 -31.589 1.00 98.56 140 THR A C 1
ATOM 1121 O O . THR A 1 140 ? 8.939 -15.532 -32.612 1.00 98.56 140 THR A O 1
ATOM 1124 N N . GLN A 1 141 ? 9.850 -14.519 -30.838 1.00 98.38 141 GLN A N 1
ATOM 1125 C CA . GLN A 1 141 ? 11.208 -14.908 -31.216 1.00 98.38 141 GLN A CA 1
ATOM 1126 C C . GLN A 1 141 ? 11.427 -16.428 -31.104 1.00 98.38 141 GLN A C 1
ATOM 1128 O O . GLN A 1 141 ? 10.895 -17.047 -30.185 1.00 98.38 141 GLN A O 1
ATOM 1133 N N . PRO A 1 142 ? 12.289 -17.049 -31.940 1.00 97.69 142 PRO A N 1
ATOM 1134 C CA . PRO A 1 142 ? 12.495 -18.505 -31.930 1.00 97.69 142 PRO A CA 1
ATOM 1135 C C . PRO A 1 142 ? 12.967 -19.092 -30.591 1.00 97.69 142 PRO A C 1
ATOM 1137 O O . PRO A 1 142 ? 12.755 -20.269 -30.323 1.00 97.69 142 PRO A O 1
ATOM 1140 N N . TRP A 1 143 ? 13.618 -18.270 -29.764 1.00 97.94 143 TRP A N 1
ATOM 1141 C CA . TRP A 1 143 ? 14.123 -18.608 -28.429 1.00 97.94 143 TRP A CA 1
ATOM 1142 C C . TRP A 1 143 ? 13.127 -18.292 -27.301 1.00 97.94 143 TRP A C 1
ATOM 1144 O O . TRP A 1 143 ? 13.420 -18.558 -26.138 1.00 97.94 143 TRP A O 1
ATOM 1154 N N . SER A 1 144 ? 11.972 -17.714 -27.623 1.00 98.69 144 SER A N 1
ATOM 1155 C CA . SER A 1 144 ? 10.899 -17.421 -26.679 1.00 98.69 144 SER A CA 1
ATOM 1156 C C . SER A 1 144 ? 9.941 -18.604 -26.579 1.00 98.69 144 SER A C 1
ATOM 1158 O O . SER A 1 144 ? 9.672 -19.279 -27.570 1.00 98.69 144 SER A O 1
ATOM 1160 N N . ASN A 1 145 ? 9.396 -18.855 -25.389 1.00 98.62 145 ASN A N 1
ATOM 1161 C CA . ASN A 1 145 ? 8.323 -19.836 -25.193 1.00 98.62 145 ASN A CA 1
ATOM 1162 C C . ASN A 1 145 ? 6.912 -19.235 -25.375 1.00 98.62 145 ASN A C 1
ATOM 1164 O O . ASN A 1 145 ? 5.926 -19.862 -24.984 1.00 98.62 145 ASN A O 1
ATOM 1168 N N . GLY A 1 146 ? 6.814 -18.004 -25.888 1.00 98.69 146 GLY A N 1
ATOM 1169 C CA . GLY A 1 146 ? 5.554 -17.282 -26.062 1.00 98.69 146 GLY A CA 1
ATOM 1170 C C . GLY A 1 146 ? 5.057 -16.537 -24.821 1.00 98.69 146 GLY A C 1
ATOM 1171 O O . GLY A 1 146 ? 4.050 -15.841 -24.905 1.00 98.69 146 GLY A O 1
ATOM 1172 N N . LYS A 1 147 ? 5.733 -16.646 -23.669 1.00 98.88 147 LYS A N 1
ATOM 1173 C CA . LYS A 1 147 ? 5.338 -15.958 -22.432 1.00 98.88 147 LYS A CA 1
ATOM 1174 C C . LYS A 1 147 ? 6.330 -14.863 -22.061 1.00 98.88 147 LYS A C 1
ATOM 1176 O O . LYS A 1 147 ? 7.478 -15.134 -21.702 1.00 98.88 147 LYS A O 1
ATOM 1181 N N . VAL A 1 148 ? 5.848 -13.627 -22.080 1.00 98.94 148 VAL A N 1
ATOM 1182 C CA . VAL A 1 148 ? 6.566 -12.436 -21.628 1.00 98.94 148 VAL A CA 1
ATOM 1183 C C . VAL A 1 148 ? 6.035 -12.029 -20.259 1.00 98.94 148 VAL A C 1
ATOM 1185 O O . VAL A 1 148 ? 4.827 -11.907 -20.055 1.00 98.94 148 VAL A O 1
ATOM 1188 N N . GLY A 1 149 ? 6.941 -11.817 -19.312 1.00 98.88 149 GLY A N 1
ATOM 1189 C CA . GLY A 1 149 ? 6.665 -11.122 -18.067 1.00 98.88 149 GLY A CA 1
ATOM 1190 C C . GLY A 1 149 ? 7.382 -9.784 -18.017 1.00 98.88 149 GLY A C 1
ATOM 1191 O O . GLY A 1 149 ? 8.462 -9.625 -18.587 1.00 98.88 149 GLY A O 1
ATOM 1192 N N . MET A 1 150 ? 6.803 -8.821 -17.312 1.00 98.88 150 MET A N 1
ATOM 1193 C CA . MET A 1 150 ? 7.462 -7.542 -17.055 1.00 98.88 150 MET A CA 1
ATOM 1194 C C . MET A 1 150 ? 7.811 -7.398 -15.579 1.00 98.88 150 MET A C 1
ATOM 1196 O O . MET A 1 150 ? 6.997 -7.711 -14.716 1.00 98.88 150 MET A O 1
ATOM 1200 N N . LEU A 1 151 ? 9.030 -6.942 -15.299 1.00 98.62 151 LEU A N 1
ATOM 1201 C CA . LEU A 1 151 ? 9.554 -6.756 -13.947 1.00 98.62 151 LEU A CA 1
ATOM 1202 C C . LEU A 1 151 ? 10.561 -5.612 -13.949 1.00 98.62 151 LEU A C 1
ATOM 1204 O O . LEU A 1 151 ? 11.561 -5.654 -14.660 1.00 98.62 151 LEU A O 1
ATOM 1208 N N . GLY A 1 152 ? 10.313 -4.614 -13.117 1.00 98.12 152 GLY A N 1
ATOM 1209 C CA . GLY A 1 152 ? 11.183 -3.462 -12.930 1.00 98.12 152 GLY A CA 1
ATOM 1210 C C . GLY A 1 152 ? 10.568 -2.510 -11.918 1.00 98.12 152 GLY A C 1
ATOM 1211 O O . GLY A 1 152 ? 9.430 -2.730 -11.494 1.00 98.12 152 GLY A O 1
ATOM 1212 N N . ILE A 1 153 ? 11.327 -1.483 -11.548 1.00 98.25 153 ILE A N 1
ATOM 1213 C CA . ILE A 1 153 ? 10.920 -0.498 -10.541 1.00 98.25 153 ILE A CA 1
ATOM 1214 C C . ILE A 1 153 ? 10.425 0.802 -11.208 1.00 98.25 153 ILE A C 1
ATOM 1216 O O . ILE A 1 153 ? 10.638 1.009 -12.405 1.00 98.25 153 ILE A O 1
ATOM 1220 N N . SER A 1 154 ? 9.696 1.646 -10.476 1.00 97.06 154 SER A N 1
ATOM 1221 C CA . SER A 1 154 ? 9.364 3.037 -10.817 1.00 97.06 154 SER A CA 1
ATOM 1222 C C . SER A 1 154 ? 8.786 3.228 -12.219 1.00 97.06 154 SER A C 1
ATOM 1224 O O . SER A 1 154 ? 7.620 2.903 -12.461 1.00 97.06 154 SER A O 1
ATOM 1226 N N . TYR A 1 155 ? 9.562 3.756 -13.169 1.00 97.38 155 TYR A N 1
ATOM 1227 C CA . TYR A 1 155 ? 9.107 4.005 -14.537 1.00 97.38 155 TYR A CA 1
ATOM 1228 C C . TYR A 1 155 ? 8.780 2.698 -15.261 1.00 97.38 155 TYR A C 1
ATOM 1230 O O . TYR A 1 155 ? 7.732 2.584 -15.905 1.00 97.38 155 TYR A O 1
ATOM 1238 N N . TYR A 1 156 ? 9.634 1.684 -15.085 1.00 98.31 156 TYR A N 1
ATOM 1239 C CA . TYR A 1 156 ? 9.406 0.351 -15.629 1.00 98.31 156 TYR A CA 1
ATOM 1240 C C . TYR A 1 156 ? 8.160 -0.285 -15.017 1.00 98.31 156 TYR A C 1
ATOM 1242 O O . TYR A 1 156 ? 7.409 -0.928 -15.739 1.00 98.31 156 TYR A O 1
ATOM 1250 N N . ALA A 1 157 ? 7.902 -0.084 -13.721 1.00 98.25 157 ALA A N 1
ATOM 1251 C CA . ALA A 1 157 ? 6.683 -0.550 -13.057 1.00 98.25 157 ALA A CA 1
ATOM 1252 C C . ALA A 1 157 ? 5.428 0.191 -13.543 1.00 98.25 157 ALA A C 1
ATOM 1254 O O . ALA A 1 157 ? 4.415 -0.431 -13.852 1.00 98.25 157 ALA A O 1
ATOM 1255 N N . SER A 1 158 ? 5.504 1.514 -13.679 1.00 97.56 158 SER A N 1
ATOM 1256 C CA . SER A 1 158 ? 4.379 2.358 -14.103 1.00 97.56 158 SER A CA 1
ATOM 1257 C C . SER A 1 158 ? 3.896 1.999 -15.514 1.00 97.56 158 SER A C 1
ATOM 1259 O O . SER A 1 158 ? 2.697 1.949 -15.784 1.00 97.56 158 SER A O 1
ATOM 1261 N N . ASN A 1 159 ? 4.828 1.685 -16.419 1.00 97.94 159 ASN A N 1
ATOM 1262 C CA . ASN A 1 159 ? 4.504 1.254 -17.778 1.00 97.94 159 ASN A CA 1
ATOM 1263 C C . ASN A 1 159 ? 3.795 -0.108 -17.832 1.00 97.94 159 ASN A C 1
ATOM 1265 O O . ASN A 1 159 ? 2.980 -0.319 -18.731 1.00 97.94 159 ASN A O 1
ATOM 1269 N N . GLN A 1 160 ? 4.034 -0.998 -16.861 1.00 98.75 160 GLN A N 1
ATOM 1270 C CA . GLN A 1 160 ? 3.348 -2.294 -16.788 1.00 98.75 160 GLN A CA 1
ATOM 1271 C C . GLN A 1 160 ? 1.841 -2.123 -16.619 1.00 98.75 160 GLN A C 1
ATOM 1273 O O . GLN A 1 160 ? 1.076 -2.782 -17.319 1.00 98.75 160 GLN A O 1
ATOM 1278 N N . TRP A 1 161 ? 1.410 -1.206 -15.745 1.00 98.50 161 TRP A N 1
ATOM 1279 C CA . TRP A 1 161 ? -0.012 -0.926 -15.530 1.00 98.50 161 TRP A CA 1
ATOM 1280 C C . TRP A 1 161 ? -0.709 -0.480 -16.816 1.00 98.50 161 TRP A C 1
ATOM 1282 O O . TRP A 1 161 ? -1.777 -0.986 -17.154 1.00 98.50 161 TRP A O 1
ATOM 1292 N N . ARG A 1 162 ? -0.080 0.436 -17.560 1.00 98.06 162 ARG A N 1
ATOM 1293 C CA . ARG A 1 162 ? -0.649 1.002 -18.791 1.00 98.06 162 ARG A CA 1
ATOM 1294 C C . ARG A 1 162 ? -0.724 -0.027 -19.911 1.00 98.06 162 ARG A C 1
ATOM 1296 O O . ARG A 1 162 ? -1.767 -0.159 -20.545 1.00 98.06 162 ARG A O 1
ATOM 1303 N N . VAL A 1 163 ? 0.361 -0.769 -20.152 1.00 98.75 163 VAL A N 1
ATOM 1304 C CA . VAL A 1 163 ? 0.378 -1.746 -21.249 1.00 98.75 163 VAL A CA 1
ATOM 1305 C C . VAL A 1 163 ? -0.485 -2.969 -20.940 1.00 98.75 163 VAL A C 1
ATOM 1307 O O . VAL A 1 163 ? -1.074 -3.531 -21.857 1.00 98.75 163 VAL A O 1
ATOM 1310 N N . ALA A 1 164 ? -0.642 -3.356 -19.670 1.00 98.62 164 ALA A N 1
ATOM 1311 C CA . ALA A 1 164 ? -1.518 -4.466 -19.300 1.00 98.62 164 ALA A CA 1
ATOM 1312 C C . ALA A 1 164 ? -2.981 -4.220 -19.709 1.00 98.62 164 ALA A C 1
ATOM 1314 O O . ALA A 1 164 ? -3.635 -5.149 -20.178 1.00 98.62 164 ALA A O 1
ATOM 1315 N N . GLY A 1 165 ? -3.463 -2.972 -19.632 1.00 97.62 165 GLY A N 1
ATOM 1316 C CA . GLY A 1 165 ? -4.802 -2.590 -20.102 1.00 97.62 165 GLY A CA 1
ATOM 1317 C C . GLY A 1 165 ? -4.993 -2.655 -21.625 1.00 97.62 165 GLY A C 1
ATOM 1318 O O . GLY A 1 165 ? -6.120 -2.592 -22.106 1.00 97.62 165 GLY A O 1
ATOM 1319 N N . LYS A 1 166 ? -3.914 -2.814 -22.405 1.00 98.31 166 LYS A N 1
ATOM 1320 C CA . LYS A 1 166 ? -3.971 -3.076 -23.856 1.00 98.31 166 LYS A CA 1
ATOM 1321 C C . LYS A 1 166 ? -4.019 -4.562 -24.209 1.00 98.31 166 LYS A C 1
ATOM 1323 O O . LYS A 1 166 ? -4.118 -4.891 -25.387 1.00 98.31 166 LYS A O 1
ATOM 1328 N N . HIS A 1 167 ? -3.936 -5.444 -23.214 1.00 98.31 167 HIS A N 1
ATOM 1329 C CA . HIS A 1 167 ? -3.991 -6.895 -23.378 1.00 98.31 167 HIS A CA 1
ATOM 1330 C C . HIS A 1 167 ? -3.052 -7.465 -24.470 1.00 98.31 167 HIS A C 1
ATOM 1332 O O . HIS A 1 167 ? -3.536 -8.151 -25.374 1.00 98.31 167 HIS A O 1
ATOM 1338 N N . PRO A 1 168 ? -1.723 -7.218 -24.427 1.00 98.62 168 PRO A N 1
ATOM 1339 C CA . PRO A 1 168 ? -0.796 -7.870 -25.352 1.00 98.62 168 PRO A CA 1
ATOM 1340 C C . PRO A 1 168 ? -0.909 -9.400 -25.230 1.00 98.62 168 PRO A C 1
ATOM 1342 O O . PRO A 1 168 ? -0.762 -9.911 -24.114 1.00 98.62 168 PRO A O 1
ATOM 1345 N N . PRO A 1 169 ? -1.161 -10.138 -26.327 1.00 98.50 169 PRO A N 1
ATOM 1346 C CA . PRO A 1 169 ? -1.328 -11.590 -26.302 1.00 98.50 169 PRO A CA 1
ATOM 1347 C C . PRO A 1 169 ? -0.205 -12.361 -25.601 1.00 98.50 169 PRO A C 1
ATOM 1349 O O . PRO A 1 169 ? -0.476 -13.369 -24.948 1.00 98.50 169 PRO A O 1
ATOM 1352 N N . HIS A 1 170 ? 1.043 -11.893 -25.704 1.00 98.88 170 HIS A N 1
ATOM 1353 C CA . HIS A 1 170 ? 2.190 -12.577 -25.102 1.00 98.88 170 HIS A CA 1
ATOM 1354 C C . HIS A 1 170 ? 2.490 -12.130 -23.661 1.00 98.88 170 HIS A C 1
ATOM 1356 O O . HIS A 1 170 ? 3.345 -12.734 -23.006 1.00 98.88 170 HIS A O 1
ATOM 1362 N N . LEU A 1 171 ? 1.805 -11.106 -23.129 1.00 98.88 171 LEU A N 1
ATOM 1363 C CA . LEU A 1 171 ? 1.998 -10.646 -21.751 1.00 98.88 171 LEU A CA 1
ATOM 1364 C C . LEU A 1 171 ? 1.294 -11.584 -20.762 1.00 98.88 171 LEU A C 1
ATOM 1366 O O . LEU A 1 171 ? 0.096 -11.477 -20.507 1.00 98.88 171 LEU A O 1
ATOM 1370 N N . ALA A 1 172 ? 2.059 -12.492 -20.167 1.00 98.88 172 ALA A N 1
ATOM 1371 C CA . ALA A 1 172 ? 1.533 -13.548 -19.309 1.00 98.88 172 ALA A CA 1
ATOM 1372 C C . ALA A 1 172 ? 1.464 -13.169 -17.818 1.00 98.88 172 ALA A C 1
ATOM 1374 O O . ALA A 1 172 ? 0.637 -13.730 -17.098 1.00 98.88 172 ALA A O 1
ATOM 1375 N N . ALA A 1 173 ? 2.320 -12.258 -17.338 1.00 98.88 173 ALA A N 1
ATOM 1376 C CA . ALA A 1 173 ? 2.310 -11.783 -15.950 1.00 98.88 173 ALA A CA 1
ATOM 1377 C C . ALA A 1 173 ? 3.076 -10.458 -15.777 1.00 98.88 173 ALA A C 1
ATOM 1379 O O . ALA A 1 173 ? 4.017 -10.184 -16.522 1.00 98.88 173 ALA A O 1
ATOM 1380 N N . ILE A 1 174 ? 2.728 -9.661 -14.764 1.00 98.94 174 ILE A N 1
ATOM 1381 C CA . ILE A 1 174 ? 3.432 -8.411 -14.427 1.00 98.94 174 ILE A CA 1
ATOM 1382 C C . ILE A 1 174 ? 3.866 -8.379 -12.957 1.00 98.94 174 ILE A C 1
ATOM 1384 O O . ILE A 1 174 ? 3.171 -8.901 -12.084 1.00 98.94 174 ILE A O 1
ATOM 1388 N N . ILE A 1 175 ? 5.005 -7.743 -12.682 1.00 98.88 175 ILE A N 1
ATOM 1389 C CA . ILE A 1 175 ? 5.464 -7.395 -11.333 1.00 98.88 175 ILE A CA 1
ATOM 1390 C C . ILE A 1 175 ? 5.767 -5.887 -11.283 1.00 98.88 175 ILE A C 1
ATOM 1392 O O . ILE A 1 175 ? 6.920 -5.472 -11.480 1.00 98.88 175 ILE A O 1
ATOM 1396 N N . PRO A 1 176 ? 4.750 -5.038 -11.046 1.00 98.69 176 PRO A N 1
ATOM 1397 C CA . PRO A 1 176 ? 4.954 -3.614 -10.820 1.00 98.69 176 PRO A CA 1
ATOM 1398 C C . PRO A 1 176 ? 5.567 -3.400 -9.429 1.00 98.69 176 PRO A C 1
ATOM 1400 O O . PRO A 1 176 ? 4.861 -3.340 -8.418 1.00 98.69 176 PRO A O 1
ATOM 1403 N N . TRP A 1 177 ? 6.895 -3.314 -9.366 1.00 98.69 177 TRP A N 1
ATOM 1404 C CA . TRP A 1 177 ? 7.622 -3.047 -8.127 1.00 98.69 177 TRP A CA 1
ATOM 1405 C C . TRP A 1 177 ? 7.720 -1.536 -7.917 1.00 98.69 177 TRP A C 1
ATOM 1407 O O . TRP A 1 177 ? 8.331 -0.856 -8.722 1.00 98.69 177 TRP A O 1
ATOM 1417 N N . GLU A 1 178 ? 7.095 -0.985 -6.882 1.00 97.88 178 GLU A N 1
ATOM 1418 C CA . GLU A 1 178 ? 7.009 0.460 -6.629 1.00 97.88 178 GLU A CA 1
ATOM 1419 C C . GLU A 1 178 ? 6.640 1.262 -7.898 1.00 97.88 178 GLU A C 1
ATOM 1421 O O . GLU A 1 178 ? 7.480 1.935 -8.490 1.00 97.88 178 GLU A O 1
ATOM 1426 N N . GLY A 1 179 ? 5.382 1.175 -8.348 1.00 96.50 179 GLY A N 1
ATOM 1427 C CA . GLY A 1 179 ? 4.917 1.765 -9.608 1.00 96.50 179 GLY A CA 1
ATOM 1428 C C . GLY A 1 179 ? 3.614 2.544 -9.465 1.00 96.50 179 GLY A C 1
ATOM 1429 O O . GLY A 1 179 ? 2.602 1.988 -9.037 1.00 96.50 179 GLY A O 1
ATOM 1430 N N . GLN A 1 180 ? 3.632 3.808 -9.899 1.00 96.00 180 GLN A N 1
ATOM 1431 C CA . GLN A 1 180 ? 2.442 4.666 -9.940 1.00 96.00 180 GLN A CA 1
ATOM 1432 C C . GLN A 1 180 ? 1.513 4.293 -11.106 1.00 96.00 180 GLN A C 1
ATOM 1434 O O . GLN A 1 180 ? 1.961 3.697 -12.088 1.00 96.00 180 GLN A O 1
ATOM 1439 N N . ASN A 1 181 ? 0.239 4.684 -11.039 1.00 97.19 181 ASN A N 1
ATOM 1440 C CA . ASN A 1 181 ? -0.709 4.484 -12.145 1.00 97.19 181 ASN A CA 1
ATOM 1441 C C . ASN A 1 181 ? -1.637 5.670 -12.432 1.00 97.19 181 ASN A C 1
ATOM 1443 O O . ASN A 1 181 ? -2.198 5.712 -13.527 1.00 97.19 181 ASN A O 1
ATOM 1447 N N . ASP A 1 182 ? -1.732 6.654 -11.541 1.00 97.06 182 ASP A N 1
ATOM 1448 C CA . ASP A 1 182 ? -2.453 7.908 -11.767 1.00 97.06 182 ASP A CA 1
ATOM 1449 C C . ASP A 1 182 ? -1.444 9.050 -11.933 1.00 97.06 182 ASP A C 1
ATOM 1451 O O . ASP A 1 182 ? -0.843 9.527 -10.972 1.00 97.06 182 ASP A O 1
ATOM 1455 N N . ARG A 1 183 ? -1.228 9.501 -13.172 1.00 93.88 183 ARG A N 1
ATOM 1456 C CA . ARG A 1 183 ? -0.191 10.496 -13.479 1.00 93.88 183 ARG A CA 1
ATOM 1457 C C . ARG A 1 183 ? -0.431 11.834 -12.780 1.00 93.88 183 ARG A C 1
ATOM 1459 O O . ARG A 1 183 ? 0.555 12.509 -12.463 1.00 93.88 183 ARG A O 1
ATOM 1466 N N . TYR A 1 184 ? -1.696 12.202 -12.563 1.00 97.75 184 TYR A N 1
ATOM 1467 C CA . TYR A 1 184 ? -2.056 13.426 -11.861 1.00 97.75 184 TYR A CA 1
ATOM 1468 C C . TYR A 1 184 ? -1.753 13.253 -10.378 1.00 97.75 184 TYR A C 1
ATOM 1470 O O . TYR A 1 184 ? -0.857 13.920 -9.878 1.00 97.75 184 TYR A O 1
ATOM 1478 N N . ARG A 1 185 ? -2.432 12.319 -9.702 1.00 97.25 185 ARG A N 1
ATOM 1479 C CA . ARG A 1 185 ? -2.453 12.230 -8.228 1.00 97.25 185 ARG A CA 1
ATOM 1480 C C . ARG A 1 185 ? -1.209 11.612 -7.606 1.00 97.25 185 ARG A C 1
ATOM 1482 O O . ARG A 1 185 ? -0.957 11.845 -6.428 1.00 97.25 185 ARG A O 1
ATOM 1489 N N . ASP A 1 186 ? -0.484 10.789 -8.359 1.00 95.25 186 ASP A N 1
ATOM 1490 C CA . ASP A 1 186 ? 0.640 10.037 -7.806 1.00 95.25 186 ASP A CA 1
ATOM 1491 C C . ASP A 1 186 ? 1.970 10.789 -7.954 1.00 95.25 186 ASP A C 1
ATOM 1493 O O . ASP A 1 186 ? 2.849 10.572 -7.141 1.00 95.25 186 ASP A O 1
ATOM 1497 N N . SER A 1 187 ? 2.166 11.652 -8.963 1.00 92.50 187 SER A N 1
ATOM 1498 C CA . SER A 1 187 ? 3.458 12.358 -9.129 1.00 92.50 187 SER A CA 1
ATOM 1499 C C . SER A 1 187 ? 3.423 13.726 -9.808 1.00 92.50 187 SER A C 1
ATOM 1501 O O . SER A 1 187 ? 4.442 14.418 -9.817 1.00 92.50 187 SER A O 1
ATOM 1503 N N . GLY A 1 188 ? 2.318 14.109 -10.455 1.00 96.38 188 GLY A N 1
ATOM 1504 C CA . GLY A 1 188 ? 2.180 15.441 -11.051 1.00 96.38 188 GLY A CA 1
ATOM 1505 C C . GLY A 1 188 ? 1.729 16.471 -10.024 1.00 96.38 188 GLY A C 1
ATOM 1506 O O . GLY A 1 188 ? 2.323 17.537 -9.910 1.00 96.38 188 GLY A O 1
ATOM 1507 N N . TYR A 1 189 ? 0.700 16.113 -9.267 1.00 98.12 189 TYR A N 1
ATOM 1508 C CA . TYR A 1 189 ? 0.028 16.937 -8.282 1.00 98.12 189 TYR A CA 1
ATOM 1509 C C . TYR A 1 189 ? -0.325 16.092 -7.058 1.00 98.12 189 TYR A C 1
ATOM 1511 O O . TYR A 1 189 ? -0.890 15.010 -7.194 1.00 98.12 189 TYR A O 1
ATOM 1519 N N . HIS A 1 190 ? -0.095 16.608 -5.855 1.00 98.12 190 HIS A N 1
ATOM 1520 C CA . HIS A 1 190 ? -0.587 15.985 -4.625 1.00 98.12 190 HIS A CA 1
ATOM 1521 C C . HIS A 1 190 ? -1.730 16.816 -4.064 1.00 98.12 190 HIS A C 1
ATOM 1523 O O . HIS A 1 190 ? -1.554 17.980 -3.713 1.00 98.12 190 HIS A O 1
ATOM 1529 N N . GLY A 1 191 ? -2.940 16.253 -4.051 1.00 98.00 191 GLY A N 1
ATOM 1530 C CA . GLY A 1 191 ? -4.126 16.974 -3.586 1.00 98.00 191 GLY A CA 1
ATOM 1531 C C . GLY A 1 191 ? -4.463 18.235 -4.397 1.00 98.00 191 GLY A C 1
ATOM 1532 O O . GLY A 1 191 ? -5.167 19.103 -3.892 1.00 98.00 191 GLY A O 1
ATOM 1533 N N . GLY A 1 192 ? -3.978 18.347 -5.639 1.00 98.25 192 GLY A N 1
ATOM 1534 C CA . GLY A 1 192 ? -4.120 19.544 -6.480 1.00 98.25 192 GLY A CA 1
ATOM 1535 C C . GLY A 1 192 ? -2.968 20.554 -6.374 1.00 98.25 192 GLY A C 1
ATOM 1536 O O . GLY A 1 192 ? -3.050 21.613 -6.983 1.00 98.25 192 GLY A O 1
ATOM 1537 N N . ILE A 1 193 ? -1.899 20.234 -5.636 1.00 98.56 193 ILE A N 1
ATOM 1538 C CA . ILE A 1 193 ? -0.697 21.071 -5.480 1.00 98.56 193 ILE A CA 1
ATOM 1539 C C . ILE A 1 193 ? 0.408 20.542 -6.400 1.00 98.56 193 ILE A C 1
ATOM 1541 O O . ILE A 1 193 ? 0.706 19.347 -6.349 1.00 98.56 193 ILE A O 1
ATOM 1545 N N . LEU A 1 194 ? 1.020 21.392 -7.231 1.00 98.25 194 LEU A N 1
ATOM 1546 C CA . LEU A 1 194 ? 2.030 20.970 -8.212 1.00 98.25 194 LEU A CA 1
ATOM 1547 C C . LEU A 1 194 ? 3.277 20.396 -7.527 1.00 98.25 194 LEU A C 1
ATOM 1549 O O . LEU A 1 194 ? 3.921 21.065 -6.716 1.00 98.25 194 LEU A O 1
ATOM 1553 N N . SER A 1 195 ? 3.649 19.166 -7.888 1.00 96.56 195 SER A N 1
ATOM 1554 C CA . SER A 1 195 ? 4.864 18.523 -7.391 1.00 96.56 195 SER A CA 1
ATOM 1555 C C . SER A 1 195 ? 6.054 18.784 -8.311 1.00 96.56 195 SER A C 1
ATOM 1557 O O . SER A 1 195 ? 6.029 18.495 -9.509 1.00 96.56 195 SER A O 1
ATOM 1559 N N . GLN A 1 196 ? 7.163 19.240 -7.731 1.00 94.44 196 GLN A N 1
ATOM 1560 C CA . GLN A 1 196 ? 8.428 19.463 -8.439 1.00 94.44 196 GLN A CA 1
ATOM 1561 C C . GLN A 1 196 ? 9.211 18.170 -8.707 1.00 94.44 196 GLN A C 1
ATOM 1563 O O . GLN A 1 196 ? 10.301 18.208 -9.286 1.00 94.44 196 GLN A O 1
ATOM 1568 N N . PHE A 1 197 ? 8.674 17.007 -8.320 1.00 93.38 197 PHE A N 1
ATOM 1569 C CA . PHE A 1 197 ? 9.314 15.720 -8.577 1.00 93.38 197 PHE A CA 1
ATOM 1570 C C . PHE A 1 197 ? 9.640 15.536 -10.063 1.00 93.38 197 PHE A C 1
ATOM 1572 O O . PHE A 1 197 ? 10.761 15.166 -10.406 1.00 93.38 197 PHE A O 1
ATOM 1579 N N . GLN A 1 198 ? 8.690 15.844 -10.948 1.00 93.06 198 GLN A N 1
ATOM 1580 C CA . GLN A 1 198 ? 8.824 15.616 -12.390 1.00 93.06 198 GLN A CA 1
ATOM 1581 C C . GLN A 1 198 ? 9.888 16.511 -13.037 1.00 93.06 198 GLN A C 1
ATOM 1583 O O . GLN A 1 198 ? 10.593 16.060 -13.938 1.00 93.06 198 GLN A O 1
ATOM 1588 N N . GLU A 1 199 ? 10.075 17.735 -12.536 1.00 93.31 199 GLU A N 1
ATOM 1589 C CA . GLU A 1 199 ? 11.171 18.620 -12.946 1.00 93.31 199 GLU A CA 1
ATOM 1590 C C . GLU A 1 199 ? 12.531 17.993 -12.609 1.00 93.31 199 GLU A C 1
ATOM 1592 O O . GLU A 1 199 ? 13.396 17.814 -13.475 1.00 93.31 199 GLU A O 1
ATOM 1597 N N . ARG A 1 200 ? 12.708 17.609 -11.339 1.00 91.38 200 ARG A N 1
ATOM 1598 C CA . ARG A 1 200 ? 13.958 17.024 -10.841 1.00 91.38 200 ARG A CA 1
ATOM 1599 C C . ARG A 1 200 ? 14.244 15.689 -11.522 1.00 91.38 200 ARG A C 1
ATOM 1601 O O . ARG A 1 200 ? 15.367 15.447 -11.957 1.00 91.38 200 ARG A O 1
ATOM 1608 N N . TRP A 1 201 ? 13.237 14.831 -11.641 1.00 92.81 201 TRP A N 1
ATOM 1609 C CA . TRP A 1 201 ? 13.338 13.539 -12.310 1.00 92.81 201 TRP A CA 1
ATOM 1610 C C . TRP A 1 201 ? 13.739 13.695 -13.780 1.00 92.81 201 TRP A C 1
ATOM 1612 O O . TRP A 1 201 ? 14.732 13.098 -14.198 1.00 92.81 201 TRP A O 1
ATOM 1622 N N . ALA A 1 202 ? 13.055 14.549 -14.548 1.00 93.31 202 ALA A N 1
ATOM 1623 C CA . ALA A 1 202 ? 13.373 14.756 -15.959 1.00 93.31 202 ALA A CA 1
ATOM 1624 C C . ALA A 1 202 ? 14.807 15.271 -16.148 1.00 93.31 202 ALA A C 1
ATOM 1626 O O . ALA A 1 202 ? 15.545 14.774 -17.001 1.00 93.31 202 ALA A O 1
ATOM 1627 N N . LYS A 1 203 ? 15.235 16.219 -15.307 1.00 90.94 203 LYS A N 1
ATOM 1628 C CA . LYS A 1 203 ? 16.589 16.782 -15.340 1.00 90.94 203 LYS A CA 1
ATOM 1629 C C . LYS A 1 203 ? 17.670 15.765 -14.969 1.00 90.94 203 LYS A C 1
ATOM 1631 O O . LYS A 1 203 ? 18.714 15.716 -15.613 1.00 90.94 203 LYS A O 1
ATOM 1636 N N . HIS A 1 204 ? 17.462 14.986 -13.910 1.00 88.06 204 HIS A N 1
ATOM 1637 C CA . HIS A 1 204 ? 18.517 14.143 -13.341 1.00 88.06 204 HIS A CA 1
ATOM 1638 C C . HIS A 1 204 ? 18.550 12.724 -13.915 1.00 88.06 204 HIS A C 1
ATOM 1640 O O . HIS A 1 204 ? 19.639 12.166 -14.045 1.00 88.06 204 HIS A O 1
ATOM 1646 N N . GLN A 1 205 ? 17.396 12.164 -14.283 1.00 89.88 205 GLN A N 1
ATOM 1647 C CA . GLN A 1 205 ? 17.271 10.767 -14.707 1.00 89.88 205 GLN A CA 1
ATOM 1648 C C . GLN A 1 205 ? 17.103 10.609 -16.223 1.00 89.88 205 GLN A C 1
ATOM 1650 O O . GLN A 1 205 ? 17.616 9.651 -16.790 1.00 89.88 205 GLN A O 1
ATOM 1655 N N . VAL A 1 206 ? 16.417 11.544 -16.890 1.00 93.25 206 VAL A N 1
ATOM 1656 C CA . VAL A 1 206 ? 15.963 11.355 -18.282 1.00 93.25 206 VAL A CA 1
ATOM 1657 C C . VAL A 1 206 ? 16.818 12.125 -19.287 1.00 93.25 206 VAL A C 1
ATOM 1659 O O . VAL A 1 206 ? 17.351 11.551 -20.234 1.00 93.25 206 VAL A O 1
ATOM 1662 N N . ALA A 1 207 ? 17.006 13.431 -19.085 1.00 92.94 207 ALA A N 1
ATOM 1663 C CA . ALA A 1 207 ? 17.687 14.290 -20.056 1.00 92.94 207 ALA A CA 1
ATOM 1664 C C . ALA A 1 207 ? 19.139 13.854 -20.331 1.00 92.94 207 ALA A C 1
ATOM 1666 O O . ALA A 1 207 ? 19.635 13.988 -21.447 1.00 92.94 207 ALA A O 1
ATOM 1667 N N . ASN A 1 208 ? 19.803 13.277 -19.327 1.00 90.50 208 ASN A N 1
ATOM 1668 C CA . ASN A 1 208 ? 21.224 12.916 -19.373 1.00 90.50 208 ASN A CA 1
ATOM 1669 C C . ASN A 1 208 ? 21.502 11.639 -20.181 1.00 90.50 208 ASN A C 1
ATOM 1671 O O . ASN A 1 208 ? 22.658 11.349 -20.493 1.00 90.50 208 ASN A O 1
ATOM 1675 N N . ILE A 1 209 ? 20.455 10.873 -20.500 1.00 93.94 209 ILE A N 1
ATOM 1676 C CA . ILE A 1 209 ? 20.534 9.628 -21.273 1.00 93.94 209 ILE A CA 1
ATOM 1677 C C . ILE A 1 209 ? 19.749 9.702 -22.591 1.00 93.94 209 ILE A C 1
ATOM 1679 O O . ILE A 1 209 ? 19.699 8.713 -23.321 1.00 93.94 209 ILE A O 1
ATOM 1683 N N . GLN A 1 210 ? 19.164 10.860 -22.921 1.00 96.94 210 GLN A N 1
ATOM 1684 C CA . GLN A 1 210 ? 18.421 11.088 -24.164 1.00 96.94 210 GLN A CA 1
ATOM 1685 C C . GLN A 1 210 ? 19.249 10.676 -25.392 1.00 96.94 210 GLN A C 1
ATOM 1687 O O . GLN A 1 210 ? 20.441 10.990 -25.485 1.00 96.94 210 GLN A O 1
ATOM 1692 N N . TYR A 1 211 ? 18.612 10.025 -26.366 1.00 97.19 211 TYR A N 1
ATOM 1693 C CA . TYR A 1 211 ? 19.250 9.718 -27.641 1.00 97.19 211 TYR A CA 1
ATOM 1694 C C . TYR A 1 211 ? 19.774 11.005 -28.285 1.00 97.19 211 TYR A C 1
ATOM 1696 O O . TYR A 1 211 ? 19.030 11.965 -28.496 1.00 97.19 211 TYR A O 1
ATOM 1704 N N . GLY A 1 212 ? 21.067 11.028 -28.604 1.00 96.50 212 GLY A N 1
ATOM 1705 C CA . GLY A 1 212 ? 21.727 12.223 -29.125 1.00 96.50 212 GLY A CA 1
ATOM 1706 C C . GLY A 1 212 ? 22.602 12.950 -28.104 1.00 96.50 212 GLY A C 1
ATOM 1707 O O . GLY A 1 212 ? 23.364 13.833 -28.492 1.00 96.50 212 GLY A O 1
ATOM 1708 N N . VAL A 1 213 ? 22.564 12.601 -26.811 1.00 97.06 213 VAL A N 1
ATOM 1709 C CA . VAL A 1 213 ? 23.629 13.039 -25.887 1.00 97.06 213 VAL A CA 1
ATOM 1710 C C . VAL A 1 213 ? 24.965 12.453 -26.356 1.00 97.06 213 VAL A C 1
ATOM 1712 O O . VAL A 1 213 ? 25.994 13.138 -26.322 1.00 97.06 213 VAL A O 1
ATOM 1715 N N . GLY A 1 214 ? 24.931 11.227 -26.890 1.00 95.31 214 GLY A N 1
ATOM 1716 C CA . GLY A 1 214 ? 26.006 10.673 -27.699 1.00 95.31 214 GLY A CA 1
ATOM 1717 C C . GLY A 1 214 ? 27.300 10.512 -26.925 1.00 95.31 214 GLY A C 1
ATOM 1718 O O . GLY A 1 214 ? 27.317 9.991 -25.811 1.00 95.31 214 GLY A O 1
ATOM 1719 N N . ALA A 1 215 ? 28.401 11.003 -27.488 1.00 95.62 215 ALA A N 1
ATOM 1720 C CA . ALA A 1 215 ? 29.733 10.890 -26.899 1.00 95.62 215 ALA A CA 1
ATOM 1721 C C . ALA A 1 215 ? 29.884 11.606 -25.541 1.00 95.62 215 ALA A C 1
ATOM 1723 O O . ALA A 1 215 ? 30.866 11.366 -24.843 1.00 95.62 215 ALA A O 1
ATOM 1724 N N . ARG A 1 216 ? 28.927 12.469 -25.163 1.00 95.94 216 ARG A N 1
ATOM 1725 C CA . ARG A 1 216 ? 28.916 13.191 -23.880 1.00 95.94 216 ARG A CA 1
ATOM 1726 C C . ARG A 1 216 ? 28.390 12.349 -22.714 1.00 95.94 216 ARG A C 1
ATOM 1728 O O . ARG A 1 216 ? 28.608 12.718 -21.564 1.00 95.94 216 ARG A O 1
ATOM 1735 N N . ALA A 1 217 ? 27.684 11.253 -22.990 1.00 96.00 217 ALA A N 1
ATOM 1736 C CA . ALA A 1 217 ? 27.143 10.385 -21.950 1.00 96.00 217 ALA A CA 1
ATOM 1737 C C . ALA A 1 217 ? 28.210 9.438 -21.380 1.00 96.00 217 ALA A C 1
ATOM 1739 O O . ALA A 1 217 ? 29.297 9.262 -21.937 1.00 96.00 217 ALA A O 1
ATOM 1740 N N . LYS A 1 218 ? 27.870 8.781 -20.264 1.00 95.69 218 LYS A N 1
ATOM 1741 C CA . LYS A 1 218 ? 28.661 7.669 -19.721 1.00 95.69 218 LYS A CA 1
ATOM 1742 C C . LYS A 1 218 ? 28.779 6.542 -20.756 1.00 95.69 218 LYS A C 1
ATOM 1744 O O . LYS A 1 218 ? 27.981 6.440 -21.690 1.00 95.69 218 LYS A O 1
ATOM 1749 N N . LYS A 1 219 ? 29.780 5.683 -20.583 1.00 96.56 219 LYS A N 1
ATOM 1750 C CA . LYS A 1 219 ? 29.992 4.517 -21.445 1.00 96.56 219 LYS A CA 1
ATOM 1751 C C . LYS A 1 219 ? 29.479 3.255 -20.772 1.00 96.56 219 LYS A C 1
ATOM 1753 O O . LYS A 1 219 ? 29.629 3.106 -19.565 1.00 96.56 219 LYS A O 1
ATOM 1758 N N . ASN A 1 220 ? 28.916 2.347 -21.560 1.00 96.56 220 ASN A N 1
ATOM 1759 C CA . ASN A 1 220 ? 28.621 0.995 -21.116 1.00 96.56 220 ASN A CA 1
ATOM 1760 C C . ASN A 1 220 ? 29.960 0.287 -20.836 1.00 96.56 220 ASN A C 1
ATOM 1762 O O . ASN A 1 220 ? 30.751 0.122 -21.771 1.00 96.56 220 ASN A O 1
ATOM 1766 N N . PRO A 1 221 ? 30.237 -0.156 -19.598 1.00 95.44 221 PRO A N 1
ATOM 1767 C CA . PRO A 1 221 ? 31.518 -0.779 -19.261 1.00 95.44 221 PRO A CA 1
ATOM 1768 C C . PRO A 1 221 ? 31.736 -2.120 -19.977 1.00 95.44 221 PRO A C 1
ATOM 1770 O O . PRO A 1 221 ? 32.867 -2.588 -20.094 1.00 95.44 221 PRO A O 1
ATOM 1773 N N . ASN A 1 222 ? 30.671 -2.741 -20.493 1.00 95.69 222 ASN A N 1
ATOM 1774 C CA . ASN A 1 222 ? 30.742 -4.032 -21.169 1.00 95.69 222 ASN A CA 1
ATOM 1775 C C . ASN A 1 222 ? 31.060 -3.910 -22.664 1.00 95.69 222 ASN A C 1
ATOM 1777 O O . ASN A 1 222 ? 31.697 -4.814 -23.205 1.00 95.69 222 ASN A O 1
ATOM 1781 N N . THR A 1 223 ? 30.646 -2.824 -23.325 1.00 95.19 223 THR A N 1
ATOM 1782 C CA . THR A 1 223 ? 30.857 -2.624 -24.774 1.00 95.19 223 THR A CA 1
ATOM 1783 C C . THR A 1 223 ? 31.832 -1.492 -25.102 1.00 95.19 223 THR A C 1
ATOM 1785 O O . THR A 1 223 ? 32.383 -1.468 -26.198 1.00 95.19 223 THR A O 1
ATOM 1788 N N . GLY A 1 224 ? 32.073 -0.567 -24.167 1.00 95.56 224 GLY A N 1
ATOM 1789 C CA . GLY A 1 224 ? 32.867 0.649 -24.381 1.00 95.56 224 GLY A CA 1
ATOM 1790 C C . GLY A 1 224 ? 32.133 1.750 -25.157 1.00 95.56 224 GLY A C 1
ATOM 1791 O O . GLY A 1 224 ? 32.697 2.821 -25.396 1.00 95.56 224 GLY A O 1
ATOM 1792 N N . GLU A 1 225 ? 30.883 1.505 -25.544 1.00 95.62 225 GLU A N 1
ATOM 1793 C CA . GLU A 1 225 ? 30.057 2.421 -26.324 1.00 95.62 225 GLU A CA 1
ATOM 1794 C C . GLU A 1 225 ? 29.319 3.409 -25.413 1.00 95.62 225 GLU A C 1
ATOM 1796 O O . GLU A 1 225 ? 29.138 3.156 -24.223 1.00 95.62 225 GLU A O 1
ATOM 1801 N N . SER A 1 226 ? 28.868 4.541 -25.960 1.00 96.69 226 SER A N 1
ATOM 1802 C CA . SER A 1 226 ? 28.006 5.467 -25.213 1.00 96.69 226 SER A CA 1
ATOM 1803 C C . SER A 1 226 ? 26.703 4.787 -24.783 1.00 96.69 226 SER A C 1
ATOM 1805 O O . SER A 1 226 ? 26.156 3.974 -25.523 1.00 96.69 226 SER A O 1
ATOM 1807 N N . VAL A 1 227 ? 26.164 5.145 -23.616 1.00 96.81 227 VAL A N 1
ATOM 1808 C CA . VAL A 1 227 ? 24.827 4.699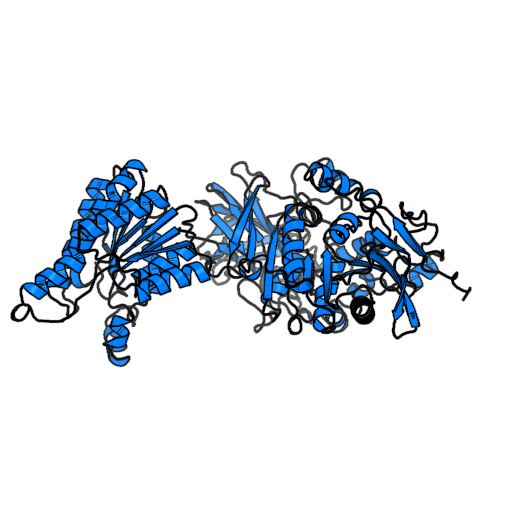 -23.185 1.00 96.81 227 VAL A CA 1
ATOM 1809 C C . VAL A 1 227 ? 23.683 5.504 -23.820 1.00 96.81 227 VAL A C 1
ATOM 1811 O O . VAL A 1 227 ? 22.537 5.087 -23.714 1.00 96.81 227 VAL A O 1
ATOM 1814 N N . ALA A 1 228 ? 23.981 6.620 -24.496 1.00 96.50 228 ALA A N 1
ATOM 1815 C CA . ALA A 1 228 ? 23.006 7.558 -25.070 1.00 96.50 228 ALA A CA 1
ATOM 1816 C C . ALA A 1 228 ? 23.083 7.653 -26.608 1.00 96.50 228 ALA A C 1
ATOM 1818 O O . ALA A 1 228 ? 22.909 8.722 -27.208 1.00 96.50 228 ALA A O 1
ATOM 1819 N N . GLY A 1 229 ? 23.392 6.516 -27.234 1.00 94.44 229 GLY A N 1
ATOM 1820 C CA . GLY A 1 229 ? 23.411 6.358 -28.681 1.00 94.44 229 GLY A CA 1
ATOM 1821 C C . GLY A 1 229 ? 24.718 6.802 -29.352 1.00 94.44 229 GLY A C 1
ATOM 1822 O O . GLY A 1 229 ? 25.612 7.366 -28.717 1.00 94.44 229 GLY A O 1
ATOM 1823 N N . PRO A 1 230 ? 24.856 6.539 -30.662 1.00 94.19 230 PRO A N 1
ATOM 1824 C CA . PRO A 1 230 ? 26.084 6.805 -31.411 1.00 94.19 230 PRO A CA 1
ATOM 1825 C C . PRO A 1 230 ? 26.169 8.243 -31.951 1.00 94.19 230 PRO A C 1
ATOM 1827 O O . PRO A 1 230 ? 27.224 8.670 -32.413 1.00 94.19 230 PRO A O 1
ATOM 1830 N N . VAL A 1 231 ? 25.065 8.993 -31.920 1.00 94.94 231 VAL A N 1
ATOM 1831 C CA . VAL A 1 231 ? 24.968 10.356 -32.461 1.00 94.94 231 VAL A CA 1
ATOM 1832 C C . VAL A 1 231 ? 25.112 11.369 -31.333 1.00 94.94 231 VAL A C 1
ATOM 1834 O O . VAL A 1 231 ? 24.542 11.178 -30.266 1.00 94.94 231 VAL A O 1
ATOM 1837 N N . THR A 1 232 ? 25.838 12.462 -31.581 1.00 96.88 232 THR A N 1
ATOM 1838 C CA . THR A 1 232 ? 25.890 13.621 -30.677 1.00 96.88 232 THR A CA 1
ATOM 1839 C C . THR A 1 232 ? 25.189 14.800 -31.347 1.00 96.88 232 THR A C 1
ATOM 1841 O O . THR A 1 232 ? 25.656 15.282 -32.374 1.00 96.88 232 THR A O 1
ATOM 1844 N N . LEU A 1 233 ? 24.065 15.229 -30.785 1.00 96.56 233 LEU A N 1
ATOM 1845 C CA . LEU A 1 233 ? 23.264 16.371 -31.218 1.00 96.56 233 LEU A CA 1
ATOM 1846 C C . LEU A 1 233 ? 23.616 17.613 -30.391 1.00 96.56 233 LEU A C 1
ATOM 1848 O O . LEU A 1 233 ? 24.134 17.496 -29.277 1.00 96.56 233 LEU A O 1
ATOM 1852 N N . SER A 1 234 ? 23.302 18.796 -30.913 1.00 96.81 234 SER A N 1
ATOM 1853 C CA . SER A 1 234 ? 23.350 20.046 -30.146 1.00 96.81 234 SER A CA 1
ATOM 1854 C C . SER A 1 234 ? 22.290 20.078 -29.035 1.00 96.81 234 SER A C 1
ATOM 1856 O O . SER A 1 234 ? 21.289 19.361 -29.088 1.00 96.81 234 SER A O 1
ATOM 1858 N N . ASP A 1 235 ? 22.472 20.935 -28.028 1.00 95.88 235 ASP A N 1
ATOM 1859 C CA . ASP A 1 235 ? 21.493 21.080 -26.938 1.00 95.88 235 ASP A CA 1
ATOM 1860 C C . ASP A 1 235 ? 20.135 21.598 -27.434 1.00 95.88 235 ASP A C 1
ATOM 1862 O O . ASP A 1 235 ? 19.096 21.194 -26.911 1.00 95.88 235 ASP A O 1
ATOM 1866 N N . GLU A 1 236 ? 20.128 22.421 -28.487 1.00 96.75 236 GLU A N 1
ATOM 1867 C CA . GLU A 1 236 ? 18.908 22.895 -29.147 1.00 96.75 236 GLU A CA 1
ATOM 1868 C C . GLU A 1 236 ? 18.164 21.753 -29.855 1.00 96.75 236 GLU A C 1
ATOM 1870 O O . GLU A 1 236 ? 16.946 21.633 -29.751 1.00 96.75 236 GLU A O 1
ATOM 1875 N N . GLU A 1 237 ? 18.876 20.867 -30.555 1.00 97.12 237 GLU A N 1
ATOM 1876 C CA . GLU A 1 237 ? 18.281 19.662 -31.144 1.00 97.12 237 GLU A CA 1
ATOM 1877 C C . GLU A 1 237 ? 17.751 18.705 -30.076 1.00 97.12 237 GLU A C 1
ATOM 1879 O O . GLU A 1 237 ? 16.644 18.193 -30.222 1.00 97.12 237 GLU A O 1
ATOM 1884 N N . LEU A 1 238 ? 18.491 18.496 -28.983 1.00 96.75 238 LEU A N 1
ATOM 1885 C CA . LEU A 1 238 ? 18.011 17.681 -27.868 1.00 96.75 238 LEU A CA 1
ATOM 1886 C C . LEU A 1 238 ? 16.741 18.264 -27.250 1.00 96.75 238 LEU A C 1
ATOM 1888 O O . LEU A 1 238 ? 15.794 17.518 -27.011 1.00 96.75 238 LEU A O 1
ATOM 1892 N N . ALA A 1 239 ? 16.701 19.578 -27.020 1.00 95.00 239 ALA A N 1
ATOM 1893 C CA . ALA A 1 239 ? 15.521 20.259 -26.500 1.00 95.00 239 ALA A CA 1
ATOM 1894 C C . ALA A 1 239 ? 14.324 20.136 -27.456 1.00 95.00 239 ALA A C 1
ATOM 1896 O O . ALA A 1 239 ? 13.224 19.844 -27.004 1.00 95.00 239 ALA A O 1
ATOM 1897 N N . ARG A 1 240 ? 14.537 20.267 -28.774 1.00 96.50 240 ARG A N 1
ATOM 1898 C CA . ARG A 1 240 ? 13.487 20.053 -29.789 1.00 96.50 240 ARG A CA 1
ATOM 1899 C C . ARG A 1 240 ? 13.011 18.601 -29.885 1.00 96.50 240 ARG A C 1
ATOM 1901 O O . ARG A 1 240 ? 11.897 18.371 -30.340 1.00 96.50 240 ARG A O 1
ATOM 1908 N N . ASN A 1 241 ? 13.827 17.638 -29.459 1.00 96.69 241 ASN A N 1
ATOM 1909 C CA . ASN A 1 241 ? 13.524 16.207 -29.523 1.00 96.69 241 ASN A CA 1
ATOM 1910 C C . ASN A 1 241 ? 12.922 15.639 -28.224 1.00 96.69 241 ASN A C 1
ATOM 1912 O O . ASN A 1 241 ? 12.853 14.417 -28.073 1.00 96.69 241 ASN A O 1
ATOM 1916 N N . ARG A 1 242 ? 12.500 16.487 -27.280 1.00 96.19 242 ARG A N 1
ATOM 1917 C CA . ARG A 1 242 ? 11.815 16.056 -26.054 1.00 96.19 242 ARG A CA 1
ATOM 1918 C C . ARG A 1 242 ? 10.731 17.036 -25.627 1.00 96.19 242 ARG A C 1
ATOM 1920 O O . ARG A 1 242 ? 10.814 18.227 -25.914 1.00 96.19 242 ARG A O 1
ATOM 1927 N N . VAL A 1 243 ? 9.760 16.546 -24.866 1.00 95.25 243 VAL A N 1
ATOM 1928 C CA . VAL A 1 243 ? 8.824 17.410 -24.132 1.00 95.25 243 VAL A CA 1
ATOM 1929 C C . VAL A 1 243 ? 9.490 18.029 -22.899 1.00 95.25 243 VAL A C 1
ATOM 1931 O O . VAL A 1 243 ? 10.398 17.438 -22.305 1.00 95.25 243 VAL A O 1
ATOM 1934 N N . ASN A 1 244 ? 9.006 19.199 -22.471 1.00 94.44 244 ASN A N 1
ATOM 1935 C CA . ASN A 1 244 ? 9.243 19.680 -21.111 1.00 94.44 244 ASN A CA 1
ATOM 1936 C C . ASN A 1 244 ? 8.062 19.258 -20.233 1.00 94.44 244 ASN A C 1
ATOM 1938 O O . ASN A 1 244 ? 7.055 19.956 -20.142 1.00 94.44 244 ASN A O 1
ATOM 1942 N N . VAL A 1 245 ? 8.207 18.102 -19.582 1.00 92.19 245 VAL A N 1
ATOM 1943 C CA . VAL A 1 245 ? 7.137 17.495 -18.781 1.00 92.19 245 VAL A CA 1
ATOM 1944 C C . VAL A 1 245 ? 6.632 18.410 -17.662 1.00 92.19 245 VAL A C 1
ATOM 1946 O O . VAL A 1 245 ? 5.455 18.352 -17.326 1.00 92.19 245 VAL A O 1
ATOM 1949 N N . TYR A 1 246 ? 7.492 19.252 -17.084 1.00 94.69 246 TYR A N 1
ATOM 1950 C CA . TYR A 1 246 ? 7.099 20.132 -15.986 1.00 94.69 246 TYR A CA 1
ATOM 1951 C C . TYR A 1 246 ? 6.292 21.337 -16.483 1.00 94.69 246 TYR A C 1
ATOM 1953 O O . TYR A 1 246 ? 5.251 21.658 -15.913 1.00 94.69 246 TYR A O 1
ATOM 1961 N N . ASP A 1 247 ? 6.694 21.935 -17.608 1.00 95.38 247 ASP A N 1
ATOM 1962 C CA . ASP A 1 247 ? 5.902 22.989 -18.254 1.00 95.38 247 ASP A CA 1
ATOM 1963 C C . ASP A 1 247 ? 4.547 22.458 -18.732 1.00 95.38 247 ASP A C 1
ATOM 1965 O O . ASP A 1 247 ? 3.543 23.164 -18.656 1.00 95.38 247 ASP A O 1
ATOM 1969 N N . ASP A 1 248 ? 4.497 21.217 -19.223 1.00 95.69 248 ASP A N 1
ATOM 1970 C CA . ASP A 1 248 ? 3.236 20.598 -19.627 1.00 95.69 248 ASP A CA 1
ATOM 1971 C C . ASP A 1 248 ? 2.316 20.357 -18.425 1.00 95.69 248 ASP A C 1
ATOM 1973 O O . ASP A 1 248 ? 1.126 20.646 -18.526 1.00 95.69 248 ASP A O 1
ATOM 1977 N N . LEU A 1 249 ? 2.843 19.954 -17.261 1.00 96.81 249 LEU A N 1
ATOM 1978 C CA . LEU A 1 249 ? 2.039 19.901 -16.032 1.00 96.81 249 LEU A CA 1
ATOM 1979 C C . LEU A 1 249 ? 1.395 21.257 -15.730 1.00 96.81 249 LEU A C 1
ATOM 1981 O O . LEU A 1 249 ? 0.186 21.312 -15.543 1.00 96.81 249 LEU A O 1
ATOM 1985 N N . LYS A 1 250 ? 2.157 22.356 -15.790 1.00 96.75 250 LYS A N 1
ATOM 1986 C CA . LYS A 1 250 ? 1.639 23.714 -15.530 1.00 96.75 250 LYS A CA 1
ATOM 1987 C C . LYS A 1 250 ? 0.530 24.137 -16.499 1.00 96.75 250 LYS A C 1
ATOM 1989 O O . LYS A 1 250 ? -0.355 24.899 -16.117 1.00 96.75 250 LYS A O 1
ATOM 1994 N N . LYS A 1 251 ? 0.541 23.631 -17.738 1.00 97.12 251 LYS A N 1
ATOM 1995 C CA . LYS A 1 251 ? -0.541 23.845 -18.722 1.00 97.12 251 LYS A CA 1
ATOM 1996 C C . LYS A 1 251 ? -1.784 22.995 -18.437 1.00 97.12 251 LYS A C 1
ATOM 1998 O O . LYS A 1 251 ? -2.862 23.332 -18.920 1.00 97.12 251 LYS A O 1
ATOM 2003 N N . HIS A 1 252 ? -1.640 21.927 -17.655 1.00 97.31 252 HIS A N 1
ATOM 2004 C CA . HIS A 1 252 ? -2.678 20.958 -17.315 1.00 97.31 252 HIS A CA 1
ATOM 2005 C C . HIS A 1 252 ? -2.881 20.871 -15.783 1.00 97.31 252 HIS A C 1
ATOM 2007 O O . HIS A 1 252 ? -2.617 19.826 -15.184 1.00 97.31 252 HIS A O 1
ATOM 2013 N N . PRO A 1 253 ? -3.366 21.941 -15.115 1.00 97.06 253 PRO A N 1
ATOM 2014 C CA . PRO A 1 253 ? -3.513 21.980 -13.651 1.00 97.06 253 PRO A CA 1
ATOM 2015 C C . PRO A 1 253 ? -4.648 21.102 -13.098 1.00 97.06 253 PRO A C 1
ATOM 2017 O O . PRO A 1 253 ? -4.763 20.905 -11.887 1.00 97.06 253 PRO A O 1
ATOM 2020 N N . PHE A 1 254 ? -5.486 20.555 -13.976 1.00 98.19 254 PHE A N 1
ATOM 2021 C CA . PHE A 1 254 ? -6.606 19.678 -13.643 1.00 98.19 254 PHE A CA 1
ATOM 2022 C C . PHE A 1 254 ? -6.353 18.264 -14.158 1.00 98.19 254 PHE A C 1
ATOM 2024 O O . PHE A 1 254 ? -5.627 18.078 -15.133 1.00 98.19 254 PHE A O 1
ATOM 2031 N N . ASP A 1 255 ? -7.001 17.274 -13.548 1.00 97.94 255 ASP A N 1
ATOM 2032 C CA . ASP A 1 255 ? -7.054 15.912 -14.079 1.00 97.94 255 ASP A CA 1
ATOM 2033 C C . ASP A 1 255 ? -7.924 15.911 -15.345 1.00 97.94 255 ASP A C 1
ATOM 2035 O O . ASP A 1 255 ? -9.137 15.687 -15.317 1.00 97.94 255 ASP A O 1
ATOM 2039 N N . ASP A 1 256 ? -7.315 16.264 -16.472 1.00 97.25 256 ASP A N 1
ATOM 2040 C CA . ASP A 1 256 ? -7.955 16.415 -17.770 1.00 97.25 256 ASP A CA 1
ATOM 2041 C C . ASP A 1 256 ? -7.625 15.245 -18.717 1.00 97.25 256 ASP A C 1
ATOM 2043 O O . ASP A 1 256 ? -7.126 14.190 -18.319 1.00 97.25 256 ASP A O 1
ATOM 2047 N N . ALA A 1 257 ? -7.969 15.383 -20.000 1.00 97.12 257 ALA A N 1
ATOM 2048 C CA . ALA A 1 257 ? -7.719 14.329 -20.979 1.00 97.12 257 ALA A CA 1
ATOM 2049 C C . ALA A 1 257 ? -6.219 14.032 -21.166 1.00 97.12 257 ALA A C 1
ATOM 2051 O O . ALA A 1 257 ? -5.861 12.887 -21.453 1.00 97.12 257 ALA A O 1
ATOM 2052 N N . TRP A 1 258 ? -5.344 15.026 -20.983 1.00 96.56 258 TRP A N 1
ATOM 2053 C CA . TRP A 1 258 ? -3.904 14.856 -21.143 1.00 96.56 258 TRP A CA 1
ATOM 2054 C C . TRP A 1 258 ? -3.335 13.972 -20.030 1.00 96.56 258 TRP A C 1
ATOM 2056 O O . TRP A 1 258 ? -2.635 13.001 -20.337 1.00 96.56 258 TRP A O 1
ATOM 2066 N N . HIS A 1 259 ? -3.718 14.218 -18.772 1.00 97.44 259 HIS A N 1
ATOM 2067 C CA . HIS A 1 259 ? -3.340 13.368 -17.632 1.00 97.44 259 HIS A CA 1
ATOM 2068 C C . HIS A 1 259 ? -3.929 11.965 -17.726 1.00 97.44 259 HIS A C 1
ATOM 2070 O O . HIS A 1 259 ? -3.206 10.977 -17.562 1.00 97.44 259 HIS A O 1
ATOM 2076 N N . ARG A 1 260 ? -5.223 11.853 -18.054 1.00 96.62 260 ARG A N 1
ATOM 2077 C CA . ARG A 1 260 ? -5.889 10.550 -18.207 1.00 96.62 260 ARG A CA 1
ATOM 2078 C C . ARG A 1 260 ? -5.248 9.692 -19.291 1.00 96.62 260 ARG A C 1
ATOM 2080 O O . ARG A 1 260 ? -5.064 8.502 -19.075 1.00 96.62 260 ARG A O 1
ATOM 2087 N N . SER A 1 261 ? -4.829 10.287 -20.411 1.00 96.25 261 SER A N 1
ATOM 2088 C CA . SER A 1 261 ? -4.127 9.557 -21.480 1.00 96.25 261 SER A CA 1
ATOM 2089 C C . SER A 1 261 ? -2.752 9.007 -21.066 1.00 96.25 261 SER A C 1
ATOM 2091 O O . SER A 1 261 ? -2.228 8.114 -21.725 1.00 96.25 261 SER A O 1
ATOM 2093 N N . ARG A 1 262 ? -2.173 9.524 -19.972 1.00 96.38 262 ARG A N 1
ATOM 2094 C CA . ARG A 1 262 ? -0.871 9.121 -19.405 1.00 96.38 262 ARG A CA 1
ATOM 2095 C C . ARG A 1 262 ? -1.005 8.313 -18.111 1.00 96.38 262 ARG A C 1
ATOM 2097 O O . ARG A 1 262 ? -0.002 7.957 -17.481 1.00 96.38 262 ARG A O 1
ATOM 2104 N N . SER A 1 263 ? -2.234 8.010 -17.713 1.00 97.31 263 SER A N 1
ATOM 2105 C CA . SER A 1 263 ? -2.575 7.188 -16.552 1.00 97.31 263 SER A CA 1
ATOM 2106 C C . SER A 1 263 ? -3.017 5.800 -17.015 1.00 97.31 263 SER A C 1
ATOM 2108 O O . SER A 1 263 ? -3.414 5.619 -18.164 1.00 97.31 263 SER A O 1
ATOM 2110 N N . ALA A 1 264 ? -2.910 4.797 -16.148 1.00 97.50 264 ALA A N 1
ATOM 2111 C CA . ALA A 1 264 ? -3.427 3.471 -16.460 1.00 97.50 264 ALA A CA 1
ATOM 2112 C C . ALA A 1 264 ? -4.930 3.405 -16.166 1.00 97.50 264 ALA A C 1
ATOM 2114 O O . ALA A 1 264 ? -5.381 3.865 -15.118 1.00 97.50 264 ALA A O 1
ATOM 2115 N N . ASP A 1 265 ? -5.693 2.769 -17.053 1.00 97.19 265 ASP A N 1
ATOM 2116 C CA . ASP A 1 265 ? -7.053 2.343 -16.733 1.00 97.19 265 ASP A CA 1
ATOM 2117 C C . ASP A 1 265 ? -6.996 0.981 -16.033 1.00 97.19 265 ASP A C 1
ATOM 2119 O O . ASP A 1 265 ? -6.916 -0.075 -16.668 1.00 97.19 265 ASP A O 1
ATOM 2123 N N . LEU A 1 266 ? -7.003 1.007 -14.698 1.00 98.12 266 LEU A N 1
ATOM 2124 C CA . LEU A 1 266 ? -6.910 -0.203 -13.880 1.00 98.12 266 LEU A CA 1
ATOM 2125 C C . LEU A 1 266 ? -8.084 -1.163 -14.103 1.00 98.12 266 LEU A C 1
ATOM 2127 O O . LEU A 1 266 ? -7.914 -2.366 -13.913 1.00 98.12 266 LEU A O 1
ATOM 2131 N N . SER A 1 267 ? -9.242 -0.675 -14.567 1.00 97.69 267 SER A N 1
ATOM 2132 C CA . SER A 1 267 ? -10.407 -1.525 -14.840 1.00 97.69 267 SER A CA 1
ATOM 2133 C C . SER A 1 267 ? -10.178 -2.512 -15.991 1.00 97.69 267 SER A C 1
ATOM 2135 O O . SER A 1 267 ? -10.893 -3.506 -16.102 1.00 97.69 267 SER A O 1
ATOM 2137 N N . LEU A 1 268 ? -9.145 -2.281 -16.808 1.00 98.25 268 LEU A N 1
ATOM 2138 C CA . LEU A 1 268 ? -8.737 -3.157 -17.905 1.00 98.25 268 LEU A CA 1
ATOM 2139 C C . LEU A 1 268 ? -7.622 -4.134 -17.502 1.00 98.25 268 LEU A C 1
ATOM 2141 O O . LEU A 1 268 ? -7.261 -5.021 -18.268 1.00 98.25 268 LEU A O 1
ATOM 2145 N N . VAL A 1 269 ? -7.051 -4.029 -16.300 1.00 98.56 269 VAL A N 1
ATOM 2146 C CA . VAL A 1 269 ? -5.903 -4.859 -15.906 1.00 98.56 269 VAL A CA 1
ATOM 2147 C C . VAL A 1 269 ? -6.374 -6.226 -15.399 1.00 98.56 269 VAL A C 1
ATOM 2149 O O . VAL A 1 269 ? -6.663 -6.425 -14.220 1.00 98.56 269 VAL A O 1
ATOM 2152 N N . THR A 1 270 ? -6.440 -7.200 -16.307 1.00 98.56 270 THR A N 1
ATOM 2153 C CA . THR A 1 270 ? -6.828 -8.592 -15.999 1.00 98.56 270 THR A CA 1
ATOM 2154 C C . THR A 1 270 ? -5.646 -9.557 -15.886 1.00 98.56 270 THR A C 1
ATOM 2156 O O . THR A 1 270 ? -5.824 -10.691 -15.436 1.00 98.56 270 THR A O 1
ATOM 2159 N N . THR A 1 271 ? -4.456 -9.136 -16.322 1.00 98.50 271 THR A N 1
ATOM 2160 C CA . THR A 1 271 ? -3.220 -9.932 -16.309 1.00 98.50 271 THR A CA 1
ATOM 2161 C C . THR A 1 271 ? -2.843 -10.335 -14.878 1.00 98.50 271 THR A C 1
ATOM 2163 O O . THR A 1 271 ? -2.964 -9.503 -13.976 1.00 98.50 271 THR A O 1
ATOM 2166 N N . PRO A 1 272 ? -2.367 -11.575 -14.636 1.00 98.75 272 PRO A N 1
ATOM 2167 C CA . PRO A 1 272 ? -1.838 -11.956 -13.332 1.00 98.75 272 PRO A CA 1
ATOM 2168 C C . PRO A 1 272 ? -0.759 -10.986 -12.848 1.00 98.75 272 PRO A C 1
ATOM 2170 O O . PRO A 1 272 ? 0.151 -10.645 -13.611 1.00 98.75 272 PRO A O 1
ATOM 2173 N N . LEU A 1 273 ? -0.847 -10.552 -11.590 1.00 98.69 273 LEU A N 1
ATOM 2174 C CA . LEU A 1 273 ? 0.022 -9.496 -11.072 1.00 98.69 273 LEU A CA 1
ATOM 2175 C C . LEU A 1 273 ? 0.521 -9.752 -9.650 1.00 98.69 273 LEU A C 1
ATOM 2177 O O . LEU A 1 273 ? -0.215 -10.229 -8.789 1.00 98.69 273 LEU A O 1
ATOM 2181 N N . LEU A 1 274 ? 1.765 -9.362 -9.401 1.00 98.88 274 LEU A N 1
ATOM 2182 C CA . LEU A 1 274 ? 2.330 -9.169 -8.069 1.00 98.88 274 LEU A CA 1
ATOM 2183 C C . LEU A 1 274 ? 2.754 -7.702 -7.963 1.00 98.88 274 LEU A C 1
ATOM 2185 O O . LEU A 1 274 ? 3.739 -7.298 -8.569 1.00 98.88 274 LEU A O 1
ATOM 2189 N N . THR A 1 275 ? 2.002 -6.892 -7.228 1.00 98.81 275 THR A N 1
ATOM 2190 C CA . THR A 1 275 ? 2.359 -5.489 -6.986 1.00 98.81 275 THR A CA 1
ATOM 2191 C C . THR A 1 275 ? 3.131 -5.382 -5.677 1.00 98.81 275 THR A C 1
ATOM 2193 O O . THR A 1 275 ? 2.683 -5.908 -4.660 1.00 98.81 275 THR A O 1
ATOM 2196 N N . CYS A 1 276 ? 4.293 -4.730 -5.701 1.00 98.69 276 CYS A N 1
ATOM 2197 C CA . CYS A 1 276 ? 5.132 -4.555 -4.514 1.00 98.69 276 CYS A CA 1
ATOM 2198 C C . CYS A 1 276 ? 5.170 -3.070 -4.145 1.00 98.69 276 CYS A C 1
ATOM 2200 O O . CYS A 1 276 ? 5.684 -2.269 -4.919 1.00 98.69 276 CYS A O 1
ATOM 2202 N N . ALA A 1 277 ? 4.610 -2.684 -3.005 1.00 98.19 277 ALA A N 1
ATOM 2203 C CA . ALA A 1 277 ? 4.601 -1.308 -2.515 1.00 98.19 277 ALA A CA 1
ATOM 2204 C C . ALA A 1 277 ? 5.710 -1.078 -1.478 1.00 98.19 277 ALA A C 1
ATOM 2206 O O . ALA A 1 277 ? 6.163 -2.010 -0.817 1.00 98.19 277 ALA A O 1
ATOM 2207 N N . ASN A 1 278 ? 6.090 0.184 -1.276 1.00 97.25 278 ASN A N 1
ATOM 2208 C CA . ASN A 1 278 ? 7.017 0.584 -0.221 1.00 97.25 278 ASN A CA 1
ATOM 2209 C C . ASN A 1 278 ? 6.366 1.633 0.689 1.00 97.25 278 ASN A C 1
ATOM 2211 O O . ASN A 1 278 ? 5.911 2.676 0.213 1.00 97.25 278 ASN A O 1
ATOM 2215 N N . TRP A 1 279 ? 6.327 1.375 2.000 1.00 95.81 279 TRP A N 1
ATOM 2216 C CA . TRP A 1 279 ? 5.725 2.269 3.002 1.00 95.81 279 TRP A CA 1
ATOM 2217 C C . TRP A 1 279 ? 6.331 3.679 3.006 1.00 95.81 279 TRP A C 1
ATOM 2219 O O . TRP A 1 279 ? 5.696 4.638 3.452 1.00 95.81 279 TRP A O 1
ATOM 2229 N N . GLY A 1 280 ? 7.584 3.799 2.565 1.00 92.25 280 GLY A N 1
ATOM 2230 C CA . GLY A 1 280 ? 8.335 5.043 2.540 1.00 92.25 280 GLY A CA 1
ATOM 2231 C C . GLY A 1 280 ? 8.306 5.796 1.209 1.00 92.25 280 GLY A C 1
ATOM 2232 O O . GLY A 1 280 ? 8.961 6.824 1.116 1.00 92.25 280 GLY A O 1
ATOM 2233 N N . GLY A 1 281 ? 7.571 5.332 0.191 1.00 91.50 281 GLY A N 1
ATOM 2234 C CA . GLY A 1 281 ? 7.518 5.983 -1.134 1.00 91.50 281 GLY A CA 1
ATOM 2235 C C . GLY A 1 281 ? 6.487 7.088 -1.283 1.00 91.50 281 GLY A C 1
ATOM 2236 O O . GLY A 1 281 ? 5.935 7.290 -2.363 1.00 91.50 281 GLY A O 1
ATOM 2237 N N . GLN A 1 282 ? 6.155 7.747 -0.182 1.00 90.75 282 GLN A N 1
ATOM 2238 C CA . GLN A 1 282 ? 5.026 8.665 -0.079 1.00 90.75 282 GLN A CA 1
ATOM 2239 C C . GLN A 1 282 ? 5.191 9.837 -1.054 1.00 90.75 282 GLN A C 1
ATOM 2241 O O . GLN A 1 282 ? 6.245 10.458 -1.098 1.00 90.75 282 GLN A O 1
ATOM 2246 N N . GLY A 1 283 ? 4.147 10.133 -1.833 1.00 89.25 283 GLY A N 1
ATOM 2247 C CA . GLY A 1 283 ? 4.199 11.146 -2.894 1.00 89.25 283 GLY A CA 1
ATOM 2248 C C . GLY A 1 283 ? 4.699 10.636 -4.253 1.00 89.25 283 GLY A C 1
ATOM 2249 O O . GLY A 1 283 ? 5.001 11.451 -5.116 1.00 89.25 283 GLY A O 1
ATOM 2250 N N . ILE A 1 284 ? 4.856 9.314 -4.436 1.00 93.06 284 ILE A N 1
ATOM 2251 C CA . ILE A 1 284 ? 5.032 8.702 -5.764 1.00 93.06 284 ILE A CA 1
ATOM 2252 C C . ILE A 1 284 ? 4.270 7.368 -5.879 1.00 93.06 284 ILE A C 1
ATOM 2254 O O . ILE A 1 284 ? 3.105 7.301 -6.252 1.00 93.06 284 ILE A O 1
ATOM 2258 N N . HIS A 1 285 ? 4.932 6.256 -5.571 1.00 95.81 285 HIS A N 1
ATOM 2259 C CA . HIS A 1 285 ? 4.504 4.921 -5.991 1.00 95.81 285 HIS A CA 1
ATOM 2260 C C . HIS A 1 285 ? 3.422 4.208 -5.161 1.00 95.81 285 HIS A C 1
ATOM 2262 O O . HIS A 1 285 ? 2.569 3.555 -5.766 1.00 95.81 285 HIS A O 1
ATOM 2268 N N . PRO A 1 286 ? 3.408 4.273 -3.813 1.00 95.25 286 PRO A N 1
ATOM 2269 C CA . PRO A 1 286 ? 2.606 3.365 -3.004 1.00 95.25 286 PRO A CA 1
ATOM 2270 C C . PRO A 1 286 ? 1.115 3.520 -3.283 1.00 95.25 286 PRO A C 1
ATOM 2272 O O . PRO A 1 286 ? 0.422 2.510 -3.373 1.00 95.25 286 PRO A O 1
ATOM 2275 N N . ARG A 1 287 ? 0.623 4.748 -3.504 1.00 95.88 287 ARG A N 1
ATOM 2276 C CA . ARG A 1 287 ? -0.777 4.994 -3.877 1.00 95.88 287 ARG A CA 1
ATOM 2277 C C . ARG A 1 287 ? -1.169 4.191 -5.121 1.00 95.88 287 ARG A C 1
ATOM 2279 O O . ARG A 1 287 ? -2.159 3.460 -5.083 1.00 95.88 287 ARG A O 1
ATOM 2286 N N . GLY A 1 288 ? -0.340 4.235 -6.162 1.00 96.94 288 GLY A N 1
ATOM 2287 C CA . GLY A 1 288 ? -0.506 3.416 -7.355 1.00 96.94 288 GLY A CA 1
ATOM 2288 C C . GLY A 1 288 ? -0.485 1.919 -7.044 1.00 96.94 288 GLY A C 1
ATOM 2289 O O . GLY A 1 288 ? -1.415 1.207 -7.414 1.00 96.94 288 GLY A O 1
ATOM 2290 N N . ASN A 1 289 ? 0.502 1.414 -6.306 1.00 98.44 289 ASN A N 1
ATOM 2291 C CA . ASN A 1 289 ? 0.576 -0.018 -5.998 1.00 98.44 289 ASN A CA 1
ATOM 2292 C C . ASN A 1 289 ? -0.651 -0.548 -5.232 1.00 98.44 289 ASN A C 1
ATOM 2294 O O . ASN A 1 289 ? -1.172 -1.608 -5.592 1.00 98.44 289 ASN A O 1
ATOM 2298 N N . PHE A 1 290 ? -1.120 0.177 -4.208 1.00 98.12 290 PHE A N 1
ATOM 2299 C CA . PHE A 1 290 ? -2.315 -0.199 -3.446 1.00 98.12 290 PHE A CA 1
ATOM 2300 C C . PHE A 1 290 ? -3.573 -0.130 -4.316 1.00 98.12 290 PHE A C 1
ATOM 2302 O O . PHE A 1 290 ? -4.353 -1.082 -4.328 1.00 98.12 290 PHE A O 1
ATOM 2309 N N . ASN A 1 291 ? -3.750 0.939 -5.097 1.00 96.75 291 ASN A N 1
ATOM 2310 C CA . ASN A 1 291 ? -4.894 1.064 -6.003 1.00 96.75 291 ASN A CA 1
ATOM 2311 C C . ASN A 1 291 ? -4.864 -0.006 -7.101 1.00 96.75 291 ASN A C 1
ATOM 2313 O O . ASN A 1 291 ? -5.897 -0.585 -7.409 1.00 96.75 291 ASN A O 1
ATOM 2317 N N . GLY A 1 292 ? -3.685 -0.357 -7.620 1.00 98.00 292 GLY A N 1
ATOM 2318 C CA . GLY A 1 292 ? -3.503 -1.453 -8.571 1.00 98.00 292 GLY A CA 1
ATOM 2319 C C . GLY A 1 292 ? -3.986 -2.792 -8.013 1.00 98.00 292 GLY A C 1
ATOM 2320 O O . GLY A 1 292 ? -4.648 -3.547 -8.717 1.00 98.00 292 GLY A O 1
ATOM 2321 N N . PHE A 1 293 ? -3.735 -3.073 -6.730 1.00 98.56 293 PHE A N 1
ATOM 2322 C CA . PHE A 1 293 ? -4.282 -4.264 -6.073 1.00 98.56 293 PHE A CA 1
ATOM 2323 C C . PHE A 1 293 ? -5.800 -4.176 -5.859 1.00 98.56 293 PHE A C 1
ATOM 2325 O O . PHE A 1 293 ? -6.515 -5.148 -6.104 1.00 98.56 293 PHE A O 1
ATOM 2332 N N . ILE A 1 294 ? -6.304 -3.029 -5.402 1.00 96.50 294 ILE A N 1
ATOM 2333 C CA . ILE A 1 294 ? -7.721 -2.850 -5.051 1.00 96.50 294 ILE A CA 1
ATOM 2334 C C . ILE A 1 294 ? -8.607 -2.861 -6.306 1.00 96.50 294 ILE A C 1
ATOM 2336 O O . ILE A 1 294 ? -9.620 -3.558 -6.341 1.00 96.50 294 ILE A O 1
ATOM 2340 N N . GLU A 1 295 ? -8.217 -2.120 -7.340 1.00 96.94 295 GLU A N 1
ATOM 2341 C CA . GLU A 1 295 ? -9.090 -1.721 -8.450 1.00 96.94 295 GLU A CA 1
ATOM 2342 C C . GLU A 1 295 ? -8.942 -2.611 -9.689 1.00 96.94 295 GLU A C 1
ATOM 2344 O O . GLU A 1 295 ? -9.893 -2.733 -10.460 1.00 96.94 295 GLU A O 1
ATOM 2349 N N . ALA A 1 296 ? -7.800 -3.285 -9.870 1.00 98.25 296 ALA A N 1
ATOM 2350 C CA . ALA A 1 296 ? -7.627 -4.198 -10.996 1.00 98.25 296 ALA A CA 1
ATOM 2351 C C . ALA A 1 296 ? -8.531 -5.442 -10.857 1.00 98.25 296 ALA A C 1
ATOM 2353 O O . ALA A 1 296 ? -8.509 -6.105 -9.809 1.00 98.25 296 ALA A O 1
ATOM 2354 N N . PRO A 1 297 ? -9.282 -5.840 -11.902 1.00 98.19 297 PRO A N 1
ATOM 2355 C CA . PRO A 1 297 ? -10.145 -7.025 -11.872 1.00 98.19 297 PRO A CA 1
ATOM 2356 C C . PRO A 1 297 ? -9.388 -8.356 -12.018 1.00 98.19 297 PRO A C 1
ATOM 2358 O O . PRO A 1 297 ? -10.019 -9.415 -12.080 1.00 98.19 297 PRO A O 1
ATOM 2361 N N . ALA A 1 298 ? -8.052 -8.339 -12.099 1.00 98.12 298 ALA A N 1
ATOM 2362 C CA . ALA A 1 298 ? -7.229 -9.543 -12.144 1.00 98.12 298 ALA A CA 1
ATOM 2363 C C . ALA A 1 298 ? -7.616 -10.535 -11.030 1.00 98.12 298 ALA A C 1
ATOM 2365 O O . ALA A 1 298 ? -7.602 -10.215 -9.842 1.00 98.12 298 ALA A O 1
ATOM 2366 N N . LYS A 1 299 ? -7.941 -11.774 -11.423 1.00 97.19 299 LYS A N 1
ATOM 2367 C CA . LYS A 1 299 ? -8.325 -12.850 -10.486 1.00 97.19 299 LYS A CA 1
ATOM 2368 C C . LYS A 1 299 ? -7.140 -13.387 -9.683 1.00 97.19 299 LYS A C 1
ATOM 2370 O O . LYS A 1 299 ? -7.324 -13.943 -8.609 1.00 97.19 299 LYS A O 1
ATOM 2375 N N . GLN A 1 300 ? -5.941 -13.265 -10.244 1.00 98.19 300 GLN A N 1
ATOM 2376 C CA . GLN A 1 300 ? -4.687 -13.733 -9.665 1.00 98.19 300 GLN A CA 1
ATOM 2377 C C . GLN A 1 300 ? -3.818 -12.512 -9.383 1.00 98.19 300 GLN A C 1
ATOM 2379 O O . GLN A 1 300 ? -3.050 -12.079 -10.243 1.00 98.19 300 GLN A O 1
ATOM 2384 N N . LYS A 1 301 ? -4.011 -11.923 -8.203 1.00 98.25 301 LYS A N 1
ATOM 2385 C CA . LYS A 1 301 ? -3.319 -10.710 -7.780 1.00 98.25 301 LYS A CA 1
ATOM 2386 C C . LYS A 1 301 ? -2.787 -10.845 -6.362 1.00 98.25 301 LYS A C 1
ATOM 2388 O O . LYS A 1 301 ? -3.488 -11.342 -5.484 1.00 98.25 301 LYS A O 1
ATOM 2393 N N . TRP A 1 302 ? -1.559 -10.380 -6.163 1.00 98.75 302 TRP A N 1
ATOM 2394 C CA . TRP A 1 302 ? -0.882 -10.354 -4.871 1.00 98.75 302 TRP A CA 1
ATOM 2395 C C . TRP A 1 302 ? -0.320 -8.962 -4.598 1.00 98.75 302 TRP A C 1
ATOM 2397 O O . TRP A 1 302 ? 0.144 -8.290 -5.519 1.00 98.75 302 TRP A O 1
ATOM 2407 N N . LEU A 1 303 ? -0.353 -8.555 -3.334 1.00 98.81 303 LEU A N 1
ATOM 2408 C CA . LEU A 1 303 ? 0.247 -7.333 -2.818 1.00 98.81 303 LEU A CA 1
ATOM 2409 C C . LEU A 1 303 ? 1.350 -7.703 -1.830 1.00 98.81 303 LEU A C 1
ATOM 2411 O O . LEU A 1 303 ? 1.101 -8.343 -0.811 1.00 98.81 303 LEU A O 1
ATOM 2415 N N . GLU A 1 304 ? 2.564 -7.269 -2.116 1.00 98.62 304 GLU A N 1
ATOM 2416 C CA . GLU A 1 304 ? 3.666 -7.278 -1.163 1.00 98.62 304 GLU A CA 1
ATOM 2417 C C . GLU A 1 304 ? 3.943 -5.837 -0.740 1.00 98.62 304 GLU A C 1
ATOM 2419 O O . GLU A 1 304 ? 3.827 -4.920 -1.552 1.00 98.62 304 GLU A O 1
ATOM 2424 N N . VAL A 1 305 ? 4.245 -5.609 0.537 1.00 98.38 305 VAL A N 1
ATOM 2425 C CA . VAL A 1 305 ? 4.610 -4.279 1.017 1.00 98.38 305 VAL A CA 1
ATOM 2426 C C . VAL A 1 305 ? 5.829 -4.344 1.918 1.00 98.38 305 VAL A C 1
ATOM 2428 O O . VAL A 1 305 ? 5.835 -5.059 2.923 1.00 98.38 305 VAL A O 1
ATOM 2431 N N . HIS A 1 306 ? 6.837 -3.544 1.592 1.00 96.81 306 HIS A N 1
ATOM 2432 C CA . HIS A 1 306 ? 8.099 -3.450 2.315 1.00 96.81 306 HIS A CA 1
ATOM 2433 C C . HIS A 1 306 ? 8.414 -2.024 2.782 1.00 96.81 306 HIS A C 1
ATOM 2435 O O . HIS A 1 306 ? 7.686 -1.080 2.489 1.00 96.81 306 HIS A O 1
ATOM 2441 N N . GLY A 1 307 ? 9.467 -1.868 3.583 1.00 92.62 307 GLY A N 1
ATOM 2442 C CA . GLY A 1 307 ? 10.125 -0.572 3.783 1.00 92.62 307 GLY A CA 1
ATOM 2443 C C . GLY A 1 307 ? 11.538 -0.610 3.218 1.00 92.62 307 GLY A C 1
ATOM 2444 O O . GLY A 1 307 ? 11.785 -1.377 2.295 1.00 92.62 307 GLY A O 1
ATOM 2445 N N . ASP A 1 308 ? 12.455 0.166 3.800 1.00 91.75 308 ASP A N 1
ATOM 2446 C CA . ASP A 1 308 ? 13.824 0.344 3.293 1.00 91.75 308 ASP A CA 1
ATOM 2447 C C . ASP A 1 308 ? 13.853 1.146 1.971 1.00 91.75 308 ASP A C 1
ATOM 2449 O O . ASP A 1 308 ? 12.855 1.727 1.530 1.00 91.75 308 ASP A O 1
ATOM 2453 N N . SER A 1 309 ? 15.038 1.260 1.377 1.00 92.00 309 SER A N 1
ATOM 2454 C CA . SER A 1 309 ? 15.299 2.033 0.174 1.00 92.00 309 SER A CA 1
ATOM 2455 C C . SER A 1 309 ? 14.566 1.486 -1.053 1.00 92.00 309 SER A C 1
ATOM 2457 O O . SER A 1 309 ? 14.198 0.314 -1.124 1.00 92.00 309 SER A O 1
ATOM 2459 N N . HIS A 1 310 ? 14.450 2.334 -2.074 1.00 93.12 310 HIS A N 1
ATOM 2460 C CA . HIS A 1 310 ? 13.728 2.058 -3.318 1.00 93.12 310 HIS A CA 1
ATOM 2461 C C . HIS A 1 310 ? 14.268 0.858 -4.117 1.00 93.12 310 HIS A C 1
ATOM 2463 O O . HIS A 1 310 ? 13.592 0.306 -4.979 1.00 93.12 310 HIS A O 1
ATOM 2469 N N . TRP A 1 311 ? 15.521 0.470 -3.875 1.00 92.75 311 TRP A N 1
ATOM 2470 C CA . TRP A 1 311 ? 16.226 -0.536 -4.669 1.00 92.75 311 TRP A CA 1
ATOM 2471 C C . TRP A 1 311 ? 16.585 -1.793 -3.869 1.00 92.75 311 TRP A C 1
ATOM 2473 O O . TRP A 1 311 ? 16.678 -2.867 -4.462 1.00 92.75 311 TRP A O 1
ATOM 2483 N N . SER A 1 312 ? 16.782 -1.690 -2.547 1.00 92.75 312 SER A N 1
ATOM 2484 C CA . SER A 1 312 ? 17.329 -2.768 -1.705 1.00 92.75 312 SER A CA 1
ATOM 2485 C C . SER A 1 312 ? 16.590 -4.094 -1.890 1.00 92.75 312 SER A C 1
ATOM 2487 O O . SER A 1 312 ? 17.178 -5.092 -2.314 1.00 92.75 312 SER A O 1
ATOM 2489 N N . HIS A 1 313 ? 15.284 -4.113 -1.613 1.00 95.25 313 HIS A N 1
ATOM 2490 C CA . HIS A 1 313 ? 14.518 -5.356 -1.617 1.00 95.25 313 HIS A CA 1
ATOM 2491 C C . HIS A 1 313 ? 14.266 -5.913 -3.011 1.00 95.25 313 HIS A C 1
ATOM 2493 O O . HIS A 1 313 ? 14.166 -7.129 -3.142 1.00 95.25 313 HIS A O 1
ATOM 2499 N N . PHE A 1 314 ? 14.251 -5.084 -4.057 1.00 97.56 314 PHE A N 1
ATOM 2500 C CA . PHE A 1 314 ? 14.171 -5.587 -5.427 1.00 97.56 314 PHE A CA 1
ATOM 2501 C C . PHE A 1 314 ? 15.350 -6.514 -5.756 1.00 97.56 314 PHE A C 1
ATOM 2503 O O . PHE A 1 314 ? 15.168 -7.530 -6.431 1.00 97.56 314 PHE A O 1
ATOM 2510 N N . TYR A 1 315 ? 16.547 -6.183 -5.260 1.00 97.00 315 TYR A N 1
ATOM 2511 C CA . TYR A 1 315 ? 17.760 -6.950 -5.523 1.00 97.00 315 TYR A CA 1
ATOM 2512 C C . TYR A 1 315 ? 18.130 -7.941 -4.431 1.00 97.00 315 TYR A C 1
ATOM 2514 O O . TYR A 1 315 ? 18.852 -8.876 -4.759 1.00 97.00 315 TYR A O 1
ATOM 2522 N N . SER A 1 316 ? 17.695 -7.783 -3.182 1.00 95.81 316 SER A N 1
ATOM 2523 C CA . SER A 1 316 ? 18.093 -8.683 -2.092 1.00 95.81 316 SER A CA 1
ATOM 2524 C C . SER A 1 316 ? 17.584 -10.116 -2.291 1.00 95.81 316 SER A C 1
ATOM 2526 O O . SER A 1 316 ? 16.727 -10.396 -3.139 1.00 95.81 316 SER A O 1
ATOM 2528 N N . ALA A 1 317 ? 18.107 -11.069 -1.511 1.00 95.56 317 ALA A N 1
ATOM 2529 C CA . ALA A 1 317 ? 17.641 -12.457 -1.591 1.00 95.56 317 ALA A CA 1
ATOM 2530 C C . ALA A 1 317 ? 16.122 -12.589 -1.363 1.00 95.56 317 ALA A C 1
ATOM 2532 O O . ALA A 1 317 ? 15.479 -13.401 -2.031 1.00 95.56 317 ALA A O 1
ATOM 2533 N N . TYR A 1 318 ? 15.556 -11.753 -0.487 1.00 95.12 318 TYR A N 1
ATOM 2534 C CA . TYR A 1 318 ? 14.121 -11.689 -0.205 1.00 95.12 318 TYR A CA 1
ATOM 2535 C C . TYR A 1 318 ? 13.293 -11.403 -1.466 1.00 95.12 318 TYR A C 1
ATOM 2537 O O . TYR A 1 318 ? 12.496 -12.250 -1.880 1.00 95.12 318 TYR A O 1
ATOM 2545 N N . GLY A 1 319 ? 13.496 -10.254 -2.122 1.00 96.94 319 GLY A N 1
ATOM 2546 C CA . GLY A 1 319 ? 12.654 -9.890 -3.262 1.00 96.94 319 GLY A CA 1
ATOM 2547 C C . GLY A 1 319 ? 12.910 -10.758 -4.483 1.00 96.94 319 GLY A C 1
ATOM 2548 O O . GLY A 1 319 ? 11.952 -11.192 -5.125 1.00 96.94 319 GLY A O 1
ATOM 2549 N N . ARG A 1 320 ? 14.170 -11.135 -4.751 1.00 96.94 320 ARG A N 1
ATOM 2550 C CA . ARG A 1 320 ? 14.492 -12.072 -5.842 1.00 96.94 320 ARG A CA 1
ATOM 2551 C C . ARG A 1 320 ? 13.774 -13.410 -5.684 1.00 96.94 320 ARG A C 1
ATOM 2553 O O . ARG A 1 320 ? 13.303 -13.970 -6.675 1.00 96.94 320 ARG A O 1
ATOM 2560 N N . ALA A 1 321 ? 13.675 -13.931 -4.458 1.00 96.75 321 ALA A N 1
ATOM 2561 C CA . ALA A 1 321 ? 12.979 -15.187 -4.201 1.00 96.75 321 ALA A CA 1
ATOM 2562 C C . ALA A 1 321 ? 11.483 -15.087 -4.534 1.00 96.75 321 ALA A C 1
ATOM 2564 O O . ALA A 1 321 ? 10.939 -15.990 -5.174 1.00 96.75 321 ALA A O 1
ATOM 2565 N N . ILE A 1 322 ? 10.824 -13.988 -4.157 1.00 97.88 322 ILE A N 1
ATOM 2566 C CA . ILE A 1 322 ? 9.396 -13.775 -4.433 1.00 97.88 322 ILE A CA 1
ATOM 2567 C C . ILE A 1 322 ? 9.161 -13.579 -5.938 1.00 97.88 322 ILE A C 1
ATOM 2569 O O . ILE A 1 322 ? 8.339 -14.292 -6.518 1.00 97.88 322 ILE A O 1
ATOM 2573 N N . GLN A 1 323 ? 9.932 -12.697 -6.585 1.00 98.69 323 GLN A N 1
ATOM 2574 C CA . GLN A 1 323 ? 9.850 -12.440 -8.030 1.00 98.69 323 GLN A CA 1
ATOM 2575 C C . GLN A 1 323 ? 9.986 -13.738 -8.834 1.00 98.69 323 GLN A C 1
ATOM 2577 O O . GLN A 1 323 ? 9.167 -14.046 -9.701 1.00 98.69 323 GLN A O 1
ATOM 2582 N N . LYS A 1 324 ? 11.012 -14.540 -8.517 1.00 98.50 324 LYS A N 1
ATOM 2583 C CA . LYS A 1 324 ? 11.287 -15.798 -9.212 1.00 98.50 324 LYS A CA 1
ATOM 2584 C C . LYS A 1 324 ? 10.177 -16.819 -9.000 1.00 98.50 324 LYS A C 1
ATOM 2586 O O . LYS A 1 324 ? 9.804 -17.489 -9.958 1.00 98.50 324 LYS A O 1
ATOM 2591 N N . ARG A 1 325 ? 9.647 -16.960 -7.779 1.00 98.50 325 ARG A N 1
ATOM 2592 C CA . ARG A 1 325 ? 8.546 -17.901 -7.511 1.00 98.50 325 ARG A CA 1
ATOM 2593 C C . ARG A 1 325 ? 7.298 -17.542 -8.319 1.00 98.50 325 ARG A C 1
ATOM 2595 O O . ARG A 1 325 ? 6.727 -18.432 -8.946 1.00 98.50 325 ARG A O 1
ATOM 2602 N N . PHE A 1 326 ? 6.925 -16.265 -8.358 1.00 98.88 326 PHE A N 1
ATOM 2603 C CA . PHE A 1 326 ? 5.793 -15.789 -9.154 1.00 98.88 326 PHE A CA 1
ATOM 2604 C C . PHE A 1 326 ? 5.994 -16.068 -10.653 1.00 98.88 326 PHE A C 1
ATOM 2606 O O . PHE A 1 326 ? 5.151 -16.700 -11.291 1.00 98.88 326 PHE A O 1
ATOM 2613 N N . PHE A 1 327 ? 7.139 -15.683 -11.221 1.00 98.88 327 PHE A N 1
ATOM 2614 C CA . PHE A 1 327 ? 7.405 -15.913 -12.643 1.00 98.88 327 PHE A CA 1
ATOM 2615 C C . PHE A 1 327 ? 7.596 -17.381 -13.018 1.00 98.88 327 PHE A C 1
ATOM 2617 O O . PHE A 1 327 ? 7.121 -17.792 -14.074 1.00 98.88 327 PHE A O 1
ATOM 2624 N N . ASP A 1 328 ? 8.209 -18.206 -12.169 1.00 98.81 328 ASP A N 1
ATOM 2625 C CA . ASP A 1 328 ? 8.315 -19.642 -12.441 1.00 98.81 328 ASP A CA 1
ATOM 2626 C C . ASP A 1 328 ? 6.920 -20.283 -12.537 1.00 98.81 328 ASP A C 1
ATOM 2628 O O . ASP A 1 328 ? 6.696 -21.155 -13.379 1.00 98.81 328 ASP A O 1
ATOM 2632 N N . TYR A 1 329 ? 5.960 -19.812 -11.738 1.00 98.75 329 TYR A N 1
ATOM 2633 C CA . TYR A 1 329 ? 4.580 -20.275 -11.814 1.00 98.75 329 TYR A CA 1
ATOM 2634 C C . TYR A 1 329 ? 3.900 -19.823 -13.119 1.00 98.75 329 TYR A C 1
ATOM 2636 O O . TYR A 1 329 ? 3.478 -20.661 -13.916 1.00 98.75 329 TYR A O 1
ATOM 2644 N N . PHE A 1 330 ? 3.856 -18.520 -13.413 1.00 98.75 330 PHE A N 1
ATOM 2645 C CA . PHE A 1 330 ? 3.103 -18.011 -14.571 1.00 98.75 330 PHE A CA 1
ATOM 2646 C C . PHE A 1 330 ? 3.799 -18.227 -15.921 1.00 98.75 330 PHE A C 1
ATOM 2648 O O . PHE A 1 330 ? 3.165 -18.614 -16.912 1.00 98.75 330 PHE A O 1
ATOM 2655 N N . LEU A 1 331 ? 5.113 -18.013 -15.970 1.00 98.81 331 LEU A N 1
ATOM 2656 C CA . LEU A 1 331 ? 5.888 -17.999 -17.210 1.00 98.81 331 LEU A CA 1
ATOM 2657 C C . LEU A 1 331 ? 6.465 -19.374 -17.573 1.00 98.81 331 LEU A C 1
ATOM 2659 O O . LEU A 1 331 ? 6.716 -19.635 -18.748 1.00 98.81 331 LEU A O 1
ATOM 2663 N N . LYS A 1 332 ? 6.624 -20.282 -16.599 1.00 98.62 332 LYS A N 1
ATOM 2664 C CA . LYS A 1 332 ? 7.084 -21.664 -16.848 1.00 98.62 332 LYS A CA 1
ATOM 2665 C C . LYS A 1 332 ? 6.069 -22.748 -16.502 1.00 98.62 332 LYS A C 1
ATOM 2667 O O . LYS A 1 332 ? 6.260 -23.883 -16.921 1.00 98.62 332 LYS A O 1
ATOM 2672 N N . GLY A 1 333 ? 5.005 -22.432 -15.763 1.00 98.00 333 GLY A N 1
ATOM 2673 C CA . GLY A 1 333 ? 4.030 -23.431 -15.313 1.00 98.00 333 GLY A CA 1
ATOM 2674 C C . GLY A 1 333 ? 4.530 -24.323 -14.170 1.00 98.00 333 GLY A C 1
ATOM 2675 O O . GLY A 1 333 ? 3.934 -25.370 -13.913 1.00 98.00 333 GLY A O 1
ATOM 2676 N N . ILE A 1 334 ? 5.619 -23.945 -13.486 1.00 98.31 334 ILE A N 1
ATOM 2677 C CA . ILE A 1 334 ? 6.191 -24.739 -12.392 1.00 98.31 334 ILE A CA 1
ATOM 2678 C C . ILE A 1 334 ? 5.267 -24.666 -11.173 1.00 98.31 334 ILE A C 1
ATOM 2680 O O . ILE A 1 334 ? 5.011 -23.590 -10.636 1.00 98.31 334 ILE A O 1
ATOM 2684 N N . GLN A 1 335 ? 4.832 -25.827 -10.685 1.00 96.81 335 GLN A N 1
ATOM 2685 C CA . GLN A 1 335 ? 4.005 -25.957 -9.483 1.00 96.81 335 GLN A CA 1
ATOM 2686 C C . GLN A 1 335 ? 4.871 -25.828 -8.219 1.00 96.81 335 GLN A C 1
ATOM 2688 O O . GLN A 1 335 ? 5.259 -26.814 -7.598 1.00 96.81 335 GLN A O 1
ATOM 2693 N N . ASN A 1 336 ? 5.232 -24.594 -7.864 1.00 95.25 336 ASN A N 1
ATOM 2694 C CA . ASN A 1 336 ? 6.121 -24.273 -6.738 1.00 95.25 336 ASN A CA 1
ATOM 2695 C C . ASN A 1 336 ? 5.372 -23.833 -5.461 1.00 95.25 336 ASN A C 1
ATOM 2697 O O . ASN A 1 336 ? 5.977 -23.254 -4.552 1.00 95.25 336 ASN A O 1
ATOM 2701 N N . GLY A 1 337 ? 4.059 -24.076 -5.394 1.00 87.44 337 GLY A N 1
ATOM 2702 C CA . GLY A 1 337 ? 3.213 -23.683 -4.270 1.00 87.44 337 GLY A CA 1
ATOM 2703 C C . GLY A 1 337 ? 2.818 -22.205 -4.261 1.00 87.44 337 GLY A C 1
ATOM 2704 O O . GLY A 1 337 ? 2.338 -21.732 -3.231 1.00 87.44 337 GLY A O 1
ATOM 2705 N N . TRP A 1 338 ? 3.062 -21.450 -5.343 1.00 94.31 338 TRP A N 1
ATOM 2706 C CA . TRP A 1 338 ? 2.673 -20.039 -5.437 1.00 94.31 338 TRP A CA 1
ATOM 2707 C C . TRP A 1 338 ? 1.169 -19.831 -5.241 1.00 94.31 338 TRP A C 1
ATOM 2709 O O . TRP A 1 338 ? 0.775 -18.858 -4.607 1.00 94.31 338 TRP A O 1
ATOM 2719 N N . GLU A 1 339 ? 0.344 -20.773 -5.695 1.00 85.12 339 GLU A N 1
ATOM 2720 C CA . GLU A 1 339 ? -1.113 -20.763 -5.554 1.00 85.12 339 GLU A CA 1
ATOM 2721 C C . GLU A 1 339 ? -1.595 -20.756 -4.093 1.00 85.12 339 GLU A C 1
ATOM 2723 O O . GLU A 1 339 ? -2.733 -20.386 -3.824 1.00 85.12 339 GLU A O 1
ATOM 2728 N N . ARG A 1 340 ? -0.723 -21.134 -3.147 1.00 84.31 340 ARG A N 1
ATOM 2729 C CA . ARG A 1 340 ? -0.978 -21.093 -1.697 1.00 84.31 340 ARG A CA 1
ATOM 2730 C C . ARG A 1 340 ? -0.407 -19.845 -1.018 1.00 84.31 340 ARG A C 1
ATOM 2732 O O . ARG A 1 340 ? -0.502 -19.721 0.200 1.00 84.31 340 ARG A O 1
ATOM 2739 N N . THR A 1 341 ? 0.239 -18.953 -1.769 1.00 83.31 341 THR A N 1
ATOM 2740 C CA . THR A 1 341 ? 0.772 -17.694 -1.235 1.00 83.31 341 THR A CA 1
ATOM 2741 C C . THR A 1 341 ? -0.388 -16.778 -0.866 1.00 83.31 341 THR A C 1
ATOM 2743 O O . THR A 1 341 ? -1.254 -16.514 -1.703 1.00 83.31 341 THR A O 1
ATOM 2746 N N . SER A 1 342 ? -0.379 -16.270 0.366 1.00 83.25 342 SER A N 1
ATOM 2747 C CA . SER A 1 342 ? -1.377 -15.314 0.846 1.00 83.25 342 SER A CA 1
ATOM 2748 C C . SER A 1 342 ? -1.452 -14.089 -0.075 1.00 83.25 342 SER A C 1
ATOM 2750 O O . SER A 1 342 ? -0.396 -13.555 -0.427 1.00 83.25 342 SER A O 1
ATOM 2752 N N . PRO A 1 343 ? -2.659 -13.621 -0.448 1.00 91.38 343 PRO A N 1
ATOM 2753 C CA . PRO A 1 343 ? -2.847 -12.486 -1.354 1.00 91.38 343 PRO A CA 1
ATOM 2754 C C . PRO A 1 343 ? -2.133 -11.208 -0.921 1.00 91.38 343 PRO A C 1
ATOM 2756 O O . PRO A 1 343 ? -1.773 -10.400 -1.771 1.00 91.38 343 PRO A O 1
ATOM 2759 N N . VAL A 1 344 ? -1.920 -11.013 0.380 1.00 96.06 344 VAL A N 1
ATOM 2760 C CA . VAL A 1 344 ? -1.264 -9.828 0.921 1.00 96.06 344 VAL A CA 1
ATOM 2761 C C . VAL A 1 344 ? -0.131 -10.250 1.859 1.00 96.06 344 VAL A C 1
ATOM 2763 O O . VAL A 1 344 ? -0.280 -11.138 2.698 1.00 96.06 344 VAL A O 1
ATOM 2766 N N . THR A 1 345 ? 1.032 -9.623 1.712 1.00 92.94 345 THR A N 1
ATOM 2767 C CA . THR A 1 345 ? 2.205 -9.832 2.569 1.00 92.94 345 THR A CA 1
ATOM 2768 C C . THR A 1 345 ? 2.778 -8.481 2.973 1.00 92.94 345 THR A C 1
ATOM 2770 O O . THR A 1 345 ? 3.107 -7.665 2.120 1.00 92.94 345 THR A O 1
ATOM 2773 N N . LEU A 1 346 ? 2.886 -8.238 4.276 1.00 94.56 346 LEU A N 1
ATOM 2774 C CA . LEU A 1 346 ? 3.264 -6.955 4.855 1.00 94.56 346 LEU A CA 1
ATOM 2775 C C . LEU A 1 346 ? 4.533 -7.110 5.689 1.00 94.56 346 LEU A C 1
ATOM 2777 O O . LEU A 1 346 ? 4.574 -7.916 6.613 1.00 94.56 346 LEU A O 1
ATOM 2781 N N . ASN A 1 347 ? 5.541 -6.290 5.437 1.00 94.56 347 ASN A N 1
ATOM 2782 C CA . ASN A 1 347 ? 6.616 -6.040 6.388 1.00 94.56 347 ASN A CA 1
ATOM 2783 C C . ASN A 1 347 ? 6.161 -4.932 7.345 1.00 94.56 347 ASN A C 1
ATOM 2785 O O . ASN A 1 347 ? 6.251 -3.749 7.023 1.00 94.56 347 ASN A O 1
ATOM 2789 N N . VAL A 1 348 ? 5.627 -5.308 8.506 1.00 90.69 348 VAL A N 1
ATOM 2790 C CA . VAL A 1 348 ? 5.045 -4.377 9.481 1.00 90.69 348 VAL A CA 1
ATOM 2791 C C . VAL A 1 348 ? 6.149 -3.618 10.220 1.00 90.69 348 VAL A C 1
ATOM 2793 O O . VAL A 1 348 ? 7.002 -4.229 10.876 1.00 90.69 348 VAL A O 1
ATOM 2796 N N . ARG A 1 349 ? 6.126 -2.282 10.135 1.00 95.00 349 ARG A N 1
ATOM 2797 C CA . ARG A 1 349 ? 7.104 -1.395 10.783 1.00 95.00 349 ARG A CA 1
ATOM 2798 C C . ARG A 1 349 ? 6.981 -1.419 12.301 1.00 95.00 349 ARG A C 1
ATOM 2800 O O . ARG A 1 349 ? 5.892 -1.293 12.851 1.00 95.00 349 ARG A O 1
ATOM 2807 N N . HIS A 1 350 ? 8.124 -1.498 12.962 1.00 91.25 350 HIS A N 1
ATOM 2808 C CA . HIS A 1 350 ? 8.309 -1.295 14.393 1.00 91.25 350 HIS A CA 1
ATOM 2809 C C . HIS A 1 350 ? 9.399 -0.233 14.601 1.00 91.25 350 HIS A C 1
ATOM 2811 O O . HIS A 1 350 ? 10.278 -0.098 13.744 1.00 91.25 350 HIS A O 1
ATOM 2817 N N . PRO A 1 351 ? 9.397 0.507 15.722 1.00 90.25 351 PRO A N 1
ATOM 2818 C CA . PRO A 1 351 ? 10.472 1.438 16.036 1.00 90.25 351 PRO A CA 1
ATOM 2819 C C . PRO A 1 351 ? 11.858 0.779 15.975 1.00 90.25 351 PRO A C 1
ATOM 2821 O O . PRO A 1 351 ? 12.015 -0.390 16.333 1.00 90.25 351 PRO A O 1
ATOM 2824 N N . GLY A 1 352 ? 12.862 1.546 15.537 1.00 86.00 352 GLY A N 1
ATOM 2825 C CA . GLY A 1 352 ? 14.246 1.073 15.396 1.00 86.00 352 GLY A CA 1
ATOM 2826 C C . GLY A 1 352 ? 14.546 0.358 14.074 1.00 86.00 352 GLY A C 1
ATOM 2827 O O . GLY A 1 352 ? 15.282 -0.621 14.086 1.00 86.00 352 GLY A O 1
ATOM 2828 N N . GLU A 1 353 ? 13.952 0.814 12.960 1.00 84.44 353 GLU A N 1
ATOM 2829 C CA . GLU A 1 353 ? 14.134 0.247 11.604 1.00 84.44 353 GLU A CA 1
ATOM 2830 C C . GLU A 1 353 ? 13.864 -1.265 11.506 1.00 84.44 353 GLU A C 1
ATOM 2832 O O . GLU A 1 353 ? 14.414 -1.975 10.666 1.00 84.44 353 GLU A O 1
ATOM 2837 N N . LYS A 1 354 ? 12.976 -1.773 12.364 1.00 87.56 354 LYS A N 1
ATOM 2838 C CA . LYS A 1 354 ? 12.612 -3.186 12.401 1.00 87.56 354 LYS A CA 1
ATOM 2839 C C . LYS A 1 354 ? 11.336 -3.431 11.605 1.00 87.56 354 LYS A C 1
ATOM 2841 O O . LYS A 1 354 ? 10.324 -2.761 11.797 1.00 87.56 354 LYS A O 1
ATOM 2846 N N . P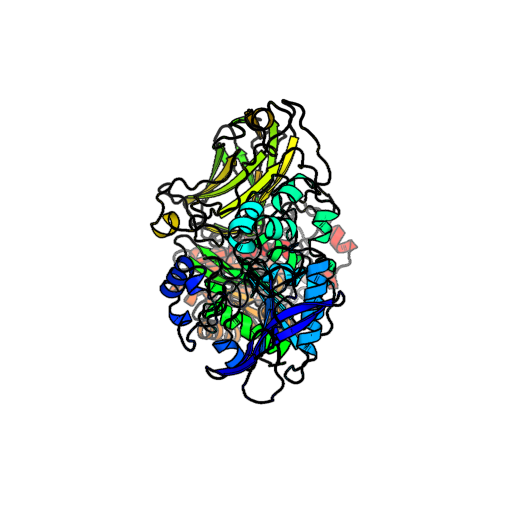HE A 1 355 ? 11.364 -4.475 10.787 1.00 88.75 355 PHE A N 1
ATOM 2847 C CA . PHE A 1 355 ? 10.223 -4.942 10.012 1.00 88.75 355 PHE A CA 1
ATOM 2848 C C . PHE A 1 355 ? 9.896 -6.390 10.375 1.00 88.75 355 PHE A C 1
ATOM 2850 O O . PHE A 1 355 ? 10.796 -7.216 10.527 1.00 88.75 355 PHE A O 1
ATOM 2857 N N . VAL A 1 356 ? 8.609 -6.700 10.536 1.00 82.62 356 VAL A N 1
ATOM 2858 C CA . VAL A 1 356 ? 8.136 -8.063 10.817 1.00 82.62 356 VAL A CA 1
ATOM 2859 C C . VAL A 1 356 ? 7.185 -8.499 9.716 1.00 82.62 356 VAL A C 1
ATOM 2861 O O . VAL A 1 356 ? 6.152 -7.871 9.500 1.00 82.62 356 VAL A O 1
ATOM 2864 N N . LEU A 1 357 ? 7.538 -9.583 9.029 1.00 82.94 357 LEU A N 1
ATOM 2865 C CA . LEU A 1 357 ? 6.722 -10.153 7.966 1.00 82.94 357 LEU A CA 1
ATOM 2866 C C . LEU A 1 357 ? 5.407 -10.710 8.527 1.00 82.94 357 LEU A C 1
ATOM 2868 O O . LEU A 1 357 ? 5.413 -11.508 9.467 1.00 82.94 357 LEU A O 1
ATOM 2872 N N . ARG A 1 358 ? 4.286 -10.342 7.909 1.00 83.12 358 ARG A N 1
ATOM 2873 C CA . ARG A 1 358 ? 2.946 -10.823 8.240 1.00 83.12 358 ARG A CA 1
ATOM 2874 C C . ARG A 1 358 ? 2.142 -11.073 6.973 1.00 83.12 358 ARG A C 1
ATOM 2876 O O . ARG A 1 358 ? 2.126 -10.247 6.066 1.00 83.12 358 ARG A O 1
ATOM 2883 N N . SER A 1 359 ? 1.467 -12.212 6.916 1.00 81.12 359 SER A N 1
ATOM 2884 C CA . SER A 1 359 ? 0.563 -12.548 5.817 1.00 81.12 359 SER A CA 1
ATOM 2885 C C . SER A 1 359 ? -0.874 -12.166 6.139 1.00 81.12 359 SER A C 1
ATOM 2887 O O . SER A 1 359 ? -1.315 -12.300 7.276 1.00 81.12 359 SER A O 1
ATOM 2889 N N . GLU A 1 360 ? -1.599 -11.744 5.112 1.00 80.38 360 GLU A N 1
ATOM 2890 C CA . GLU A 1 360 ? -2.976 -11.270 5.172 1.00 80.38 360 GLU A CA 1
ATOM 2891 C C . GLU A 1 360 ? -3.758 -11.781 3.957 1.00 80.38 360 GLU A C 1
ATOM 2893 O O . GLU A 1 360 ? -3.182 -12.088 2.908 1.00 80.38 360 GLU A O 1
ATOM 2898 N N . GLN A 1 361 ? -5.079 -11.890 4.092 1.00 81.31 361 GLN A N 1
ATOM 2899 C CA . GLN A 1 361 ? -5.937 -12.390 3.010 1.00 81.31 361 GLN A CA 1
ATOM 2900 C C . GLN A 1 361 ? -6.506 -11.289 2.120 1.00 81.31 361 GLN A C 1
ATOM 2902 O O . GLN A 1 361 ? -6.916 -11.555 0.994 1.00 81.31 361 GLN A O 1
ATOM 2907 N N . GLU A 1 362 ? -6.535 -10.055 2.607 1.00 82.88 362 GLU A N 1
ATOM 2908 C CA . GLU A 1 362 ? -7.226 -8.956 1.947 1.00 82.88 362 GLU A CA 1
ATOM 2909 C C . GLU A 1 362 ? -6.592 -7.610 2.289 1.00 82.88 362 GLU A C 1
ATOM 2911 O O . GLU A 1 362 ? -5.850 -7.477 3.266 1.00 82.88 362 GLU A O 1
ATOM 2916 N N . TRP A 1 363 ? -6.889 -6.611 1.461 1.00 92.94 363 TRP A N 1
ATOM 2917 C CA . TRP A 1 363 ? -6.472 -5.234 1.668 1.00 92.94 363 TRP A CA 1
ATOM 2918 C C . TRP A 1 363 ? -7.594 -4.264 1.252 1.00 92.94 363 TRP A C 1
ATOM 2920 O O . TRP A 1 363 ? -8.108 -4.411 0.139 1.00 92.94 363 TRP A O 1
ATOM 2930 N N . PRO A 1 364 ? -7.938 -3.243 2.068 1.00 94.31 364 PRO A N 1
ATOM 2931 C CA . PRO A 1 364 ? -7.506 -3.035 3.458 1.00 94.31 364 PRO A CA 1
ATOM 2932 C C . PRO A 1 364 ? -7.888 -4.210 4.372 1.00 94.31 364 PRO A C 1
ATOM 2934 O O . PRO A 1 364 ? -8.754 -5.004 4.023 1.00 94.31 364 PRO A O 1
ATOM 2937 N N . LEU A 1 365 ? -7.250 -4.335 5.537 1.00 86.00 365 LEU A N 1
ATOM 2938 C CA . LEU A 1 365 ? -7.503 -5.456 6.454 1.00 86.00 365 LEU A CA 1
ATOM 2939 C C . LEU A 1 365 ? -8.964 -5.417 6.944 1.00 86.00 365 LEU A C 1
ATOM 2941 O O . LEU A 1 365 ? -9.371 -4.392 7.495 1.00 86.00 365 LEU A O 1
ATOM 2945 N N . ALA A 1 366 ? -9.760 -6.492 6.831 1.00 77.12 366 ALA A N 1
ATOM 2946 C CA . ALA A 1 366 ? -11.167 -6.410 7.264 1.00 77.12 366 ALA A CA 1
ATOM 2947 C C . ALA A 1 366 ? -11.331 -6.176 8.768 1.00 77.12 366 ALA A C 1
ATOM 2949 O O . ALA A 1 366 ? -12.334 -5.616 9.204 1.00 77.12 366 ALA A O 1
ATOM 2950 N N . ARG A 1 367 ? -10.337 -6.567 9.574 1.00 72.94 367 ARG A N 1
ATOM 2951 C CA . ARG A 1 367 ? -10.338 -6.347 11.028 1.00 72.94 367 ARG A CA 1
ATOM 2952 C C . ARG A 1 367 ? -9.963 -4.916 11.446 1.00 72.94 367 ARG A C 1
ATOM 2954 O O . ARG A 1 367 ? -9.837 -4.657 12.641 1.00 72.94 367 ARG A O 1
ATOM 2961 N N . THR A 1 368 ? -9.797 -3.997 10.490 1.00 83.94 368 THR A N 1
ATOM 2962 C CA . THR A 1 368 ? -9.483 -2.589 10.767 1.00 83.94 368 THR A CA 1
ATOM 2963 C C . THR A 1 368 ? -10.592 -1.911 11.563 1.00 83.94 368 THR A C 1
ATOM 2965 O O . THR A 1 368 ? -11.745 -1.882 11.135 1.00 83.94 368 THR A O 1
ATOM 2968 N N . GLN A 1 369 ? -10.232 -1.290 12.688 1.00 84.56 369 GLN A N 1
ATOM 2969 C CA . GLN A 1 369 ? -11.098 -0.378 13.431 1.00 84.56 369 GLN A CA 1
ATOM 2970 C C . GLN A 1 369 ? -10.796 1.059 13.005 1.00 84.56 369 GLN A C 1
ATOM 2972 O O . GLN A 1 369 ? -9.847 1.686 13.486 1.00 84.56 369 GLN A O 1
ATOM 2977 N N . TRP A 1 370 ? -11.618 1.586 12.097 1.00 91.19 370 TRP A N 1
ATOM 2978 C CA . TRP A 1 370 ? -11.552 2.973 11.631 1.00 91.19 370 TRP A CA 1
ATOM 2979 C C . TRP A 1 370 ? -11.876 3.931 12.779 1.00 91.19 370 TRP A C 1
ATOM 2981 O O . TRP A 1 370 ? -13.038 4.200 13.079 1.00 91.19 370 TRP A O 1
ATOM 2991 N N . THR A 1 371 ? -10.835 4.417 13.452 1.00 92.00 371 THR A N 1
ATOM 2992 C CA . THR A 1 371 ? -10.966 5.154 14.711 1.00 92.00 371 THR A CA 1
ATOM 2993 C C . THR A 1 371 ? -10.723 6.636 14.477 1.00 92.00 371 THR A C 1
ATOM 2995 O O . THR A 1 371 ? -9.645 7.027 14.027 1.00 92.00 371 THR A O 1
ATOM 2998 N N . LYS A 1 372 ? -11.724 7.463 14.791 1.00 96.06 372 LYS A N 1
ATOM 2999 C CA . LYS A 1 372 ? -11.601 8.922 14.764 1.00 96.06 372 LYS A CA 1
ATOM 3000 C C . LYS A 1 372 ? -10.882 9.418 16.016 1.00 96.06 372 LYS A C 1
ATOM 3002 O O . LYS A 1 372 ? -11.212 9.021 17.132 1.00 96.06 372 LYS A O 1
ATOM 3007 N N . PHE A 1 373 ? -9.939 10.321 15.806 1.00 97.06 373 PHE A N 1
ATOM 3008 C CA . PHE A 1 373 ? -9.265 11.092 16.836 1.00 97.06 373 PHE A CA 1
ATOM 3009 C C . PHE A 1 373 ? -9.486 12.577 16.543 1.00 97.06 373 PHE A C 1
ATOM 3011 O O . PHE A 1 373 ? -8.893 13.137 15.624 1.00 97.06 373 PHE A O 1
ATOM 3018 N N . HIS A 1 374 ? -10.399 13.185 17.288 1.00 98.00 374 HIS A N 1
ATOM 3019 C CA . HIS A 1 374 ? -10.833 14.567 17.155 1.00 98.00 374 HIS A CA 1
ATOM 3020 C C . HIS A 1 374 ? -9.753 15.534 17.634 1.00 98.00 374 HIS A C 1
ATOM 3022 O O . HIS A 1 374 ? -9.073 15.275 18.629 1.00 98.00 374 HIS A O 1
ATOM 3028 N N . LEU A 1 375 ? -9.605 16.641 16.911 1.00 98.50 375 LEU A N 1
ATOM 3029 C CA . LEU A 1 375 ? -8.663 17.704 17.238 1.00 98.50 375 LEU A CA 1
ATOM 3030 C C . LEU A 1 375 ? -9.246 18.588 18.348 1.00 98.50 375 LEU A C 1
ATOM 3032 O O . LEU A 1 375 ? -10.392 19.026 18.256 1.00 98.50 375 LEU A O 1
ATOM 3036 N N . ASP A 1 376 ? -8.428 18.894 19.353 1.00 97.50 376 ASP A N 1
ATOM 3037 C CA . ASP A 1 376 ? -8.700 19.909 20.373 1.00 97.50 376 ASP A CA 1
ATOM 3038 C C . ASP A 1 376 ? -7.738 21.098 20.196 1.00 97.50 376 ASP A C 1
ATOM 3040 O O . ASP A 1 376 ? -6.566 20.991 20.569 1.00 97.50 376 ASP A O 1
ATOM 3044 N N . PRO A 1 377 ? -8.198 22.231 19.629 1.00 96.06 377 PRO A N 1
ATOM 3045 C CA . PRO A 1 377 ? -7.387 23.436 19.444 1.00 96.06 377 PRO A CA 1
ATOM 3046 C C . PRO A 1 377 ? -6.945 24.096 20.750 1.00 96.06 377 PRO A C 1
ATOM 3048 O O . PRO A 1 377 ? -5.919 24.765 20.769 1.00 96.06 377 PRO A O 1
ATOM 3051 N N . GLY A 1 378 ? -7.694 23.920 21.843 1.00 94.38 378 GLY A N 1
ATOM 3052 C CA . GLY A 1 378 ? -7.342 24.498 23.139 1.00 94.38 378 GLY A CA 1
ATOM 3053 C C . GLY A 1 378 ? -6.233 23.719 23.841 1.00 94.38 378 GLY A C 1
ATOM 3054 O O . GLY A 1 378 ? -5.367 24.316 24.477 1.00 94.38 378 GLY A O 1
ATOM 3055 N N . ALA A 1 379 ? -6.248 22.390 23.712 1.00 95.94 379 ALA A N 1
ATOM 3056 C CA . ALA A 1 379 ? -5.265 21.501 24.333 1.00 95.94 379 ALA A CA 1
ATOM 3057 C C . ALA A 1 379 ? -4.128 21.064 23.393 1.00 95.94 379 ALA A C 1
ATOM 3059 O O . ALA A 1 379 ? -3.177 20.430 23.847 1.00 95.94 379 ALA A O 1
ATOM 3060 N N . MET A 1 380 ? -4.224 21.362 22.092 1.00 97.75 380 MET A N 1
ATOM 3061 C CA . MET A 1 380 ? -3.340 20.827 21.045 1.00 97.75 380 MET A CA 1
ATOM 3062 C C . MET A 1 380 ? -3.263 19.290 21.095 1.00 97.75 380 MET A C 1
ATOM 3064 O O . MET A 1 380 ? -2.202 18.670 20.952 1.00 97.75 380 MET A O 1
ATOM 3068 N N . ALA A 1 381 ? -4.417 18.663 21.329 1.00 97.62 381 ALA A N 1
ATOM 3069 C CA . ALA A 1 381 ? -4.540 17.238 21.610 1.00 97.62 381 ALA A CA 1
ATOM 3070 C C . ALA A 1 381 ? -5.378 16.505 20.554 1.00 97.62 381 ALA A C 1
ATOM 3072 O O . ALA A 1 381 ? -6.208 17.097 19.863 1.00 97.62 381 ALA A O 1
ATOM 3073 N N . LEU A 1 382 ? -5.148 15.198 20.449 1.00 97.62 382 LEU A N 1
ATOM 3074 C CA . LEU A 1 382 ? -6.001 14.251 19.736 1.00 97.62 382 LEU A CA 1
ATOM 3075 C C . LEU A 1 382 ? -6.792 13.432 20.763 1.00 97.62 382 LEU A C 1
ATOM 3077 O O . LEU A 1 382 ? -6.208 12.866 21.686 1.00 97.62 382 LEU A O 1
ATOM 3081 N N . GLY A 1 383 ? -8.113 13.344 20.605 1.00 90.69 383 GLY A N 1
ATOM 3082 C CA . GLY A 1 383 ? -8.995 12.638 21.539 1.00 90.69 383 GLY A CA 1
ATOM 3083 C C . GLY A 1 383 ? -10.025 11.755 20.842 1.00 90.69 383 GLY A C 1
ATOM 3084 O O . GLY A 1 383 ? -10.466 12.043 19.739 1.00 90.69 383 GLY A O 1
ATOM 3085 N N . ARG A 1 384 ? -10.450 10.663 21.484 1.00 86.31 384 ARG A N 1
ATOM 3086 C CA . ARG A 1 384 ? -11.485 9.765 20.924 1.00 86.31 384 ARG A CA 1
ATOM 3087 C C . ARG A 1 384 ? -12.893 10.356 20.941 1.00 86.31 384 ARG A C 1
ATOM 3089 O O . ARG A 1 384 ? -13.762 9.880 20.220 1.00 86.31 384 ARG A O 1
ATOM 3096 N N . THR A 1 385 ? -13.115 11.359 21.779 1.00 85.25 385 THR A N 1
ATOM 3097 C CA . THR A 1 385 ? -14.413 12.008 21.944 1.00 85.25 385 THR A CA 1
ATOM 3098 C C . THR A 1 385 ? -14.390 13.355 21.228 1.00 85.25 385 THR A C 1
ATOM 3100 O O . THR A 1 385 ? -13.413 14.090 21.395 1.00 85.25 385 THR A O 1
ATOM 3103 N N . PRO A 1 386 ? -15.441 13.710 20.468 1.00 88.00 386 PRO A N 1
ATOM 3104 C CA . PRO A 1 386 ? -15.591 15.055 19.932 1.00 88.00 386 PRO A CA 1
ATOM 3105 C C . PRO A 1 386 ? -15.504 16.117 21.034 1.00 88.00 386 PRO A C 1
ATOM 3107 O O . PRO A 1 386 ? -16.059 15.954 22.124 1.00 88.00 386 PRO A O 1
ATOM 3110 N N . VAL A 1 387 ? -14.826 17.225 20.745 1.00 89.69 387 VAL A N 1
ATOM 3111 C CA . VAL A 1 387 ? -14.729 18.358 21.671 1.00 89.69 387 VAL A CA 1
ATOM 3112 C C . VAL A 1 387 ? -16.058 19.116 21.664 1.00 89.69 387 VAL A C 1
ATOM 3114 O O . VAL A 1 387 ? -16.517 19.571 20.622 1.00 89.69 387 VAL A O 1
ATOM 3117 N N . ALA A 1 388 ? -16.709 19.265 22.819 1.00 89.69 388 ALA A N 1
ATOM 3118 C CA . ALA A 1 388 ? -18.032 19.899 22.875 1.00 89.69 388 ALA A CA 1
ATOM 3119 C C . ALA A 1 388 ? -17.994 21.412 22.589 1.00 89.69 388 ALA A C 1
ATOM 3121 O O . ALA A 1 388 ? -18.931 21.962 22.015 1.00 89.69 388 ALA A O 1
ATOM 3122 N N . ARG A 1 389 ? -16.919 22.092 23.001 1.00 91.62 389 ARG A N 1
ATOM 3123 C CA . ARG A 1 389 ? -16.747 23.537 22.826 1.00 91.62 389 ARG A CA 1
ATOM 3124 C C . ARG A 1 389 ? -16.061 23.829 21.496 1.00 91.62 389 ARG A C 1
ATOM 3126 O O . ARG A 1 389 ? -15.028 23.238 21.204 1.00 91.62 389 ARG A O 1
ATOM 3133 N N . GLU A 1 390 ? -16.602 24.777 20.742 1.00 95.00 390 GLU A N 1
ATOM 3134 C CA . GLU A 1 390 ? -15.946 25.288 19.539 1.00 95.00 390 GLU A CA 1
ATOM 3135 C C . GLU A 1 390 ? -14.631 25.996 19.892 1.00 95.00 390 GLU A C 1
ATOM 3137 O O . GLU A 1 390 ? -14.558 26.789 20.837 1.00 95.00 390 GLU A O 1
ATOM 3142 N N . GLY A 1 391 ? -13.593 25.705 19.116 1.00 96.12 391 GLY A N 1
ATOM 3143 C CA . GLY A 1 391 ? -12.271 26.295 19.230 1.00 96.12 391 GLY A CA 1
ATOM 3144 C C . GLY A 1 391 ? -11.607 26.432 17.866 1.00 96.12 391 GLY A C 1
ATOM 3145 O O . GLY A 1 391 ? -11.969 25.761 16.896 1.00 96.12 391 GLY A O 1
ATOM 3146 N N . THR A 1 392 ? -10.615 27.313 17.804 1.00 98.00 392 THR A N 1
ATOM 3147 C CA . THR A 1 392 ? -9.836 27.574 16.596 1.00 98.00 392 THR A CA 1
ATOM 3148 C C . THR A 1 392 ? -8.354 27.639 16.914 1.00 98.00 392 THR A C 1
ATOM 3150 O O . THR A 1 392 ? -7.970 28.025 18.017 1.00 98.00 392 THR A O 1
ATOM 3153 N N . VAL A 1 393 ? -7.520 27.310 15.934 1.00 98.31 393 VAL A N 1
ATOM 3154 C CA . VAL A 1 393 ? -6.082 27.586 15.976 1.00 98.31 393 VAL A CA 1
ATOM 3155 C C . VAL A 1 393 ? -5.618 28.061 14.605 1.00 98.31 393 VAL A C 1
ATOM 3157 O O . VAL A 1 393 ? -6.081 27.561 13.580 1.00 98.31 393 VAL A O 1
ATOM 3160 N N . GLU A 1 394 ? -4.726 29.044 14.587 1.00 98.31 394 GLU A N 1
ATOM 3161 C CA . GLU A 1 394 ? -4.192 29.644 13.365 1.00 98.31 394 GLU A CA 1
ATOM 3162 C C . GLU A 1 394 ? -2.746 29.218 13.124 1.00 98.31 394 GLU A C 1
ATOM 3164 O O . GLU A 1 394 ? -1.990 28.966 14.064 1.00 98.31 394 GLU A O 1
ATOM 3169 N N . TYR A 1 395 ? -2.357 29.161 11.854 1.00 98.38 395 TYR A N 1
ATOM 3170 C CA . TYR A 1 395 ? -0.969 29.012 11.439 1.00 98.38 395 TYR A CA 1
ATOM 3171 C C . TYR A 1 395 ? -0.695 29.770 10.134 1.00 98.38 395 TYR A C 1
ATOM 3173 O O . TYR A 1 395 ? -1.601 30.055 9.349 1.00 98.38 395 TYR A O 1
ATOM 3181 N N . GLU A 1 396 ? 0.575 30.093 9.895 1.00 98.00 396 GLU A N 1
ATOM 3182 C CA . GLU A 1 396 ? 1.025 30.710 8.644 1.00 98.00 396 GLU A CA 1
ATOM 3183 C C . GLU A 1 396 ? 0.920 29.712 7.478 1.00 98.00 396 GLU A C 1
ATOM 3185 O O . GLU A 1 396 ? 1.449 28.602 7.549 1.00 98.00 396 GLU A O 1
ATOM 3190 N N . GLY A 1 397 ? 0.296 30.110 6.372 1.00 95.88 397 GLY A N 1
ATOM 3191 C CA . GLY A 1 397 ? -0.027 29.267 5.215 1.00 95.88 397 GLY A CA 1
ATOM 3192 C C . GLY A 1 397 ? 1.177 28.743 4.424 1.00 95.88 397 GLY A C 1
ATOM 3193 O O . GLY A 1 397 ? 1.027 27.796 3.659 1.00 95.88 397 GLY A O 1
ATOM 3194 N N . LEU A 1 398 ? 2.380 29.280 4.664 1.00 96.06 398 LEU A N 1
ATOM 3195 C CA . LEU A 1 398 ? 3.667 28.729 4.199 1.00 96.06 398 LEU A CA 1
ATOM 3196 C C . LEU A 1 398 ? 4.593 28.313 5.362 1.00 96.06 398 LEU A C 1
ATOM 3198 O O . LEU A 1 398 ? 5.772 28.020 5.162 1.00 96.06 398 LEU A O 1
ATOM 3202 N N . GLY A 1 399 ? 4.071 28.301 6.588 1.00 95.56 399 GLY A N 1
ATOM 3203 C CA . GLY A 1 399 ? 4.824 28.075 7.815 1.00 95.56 399 GLY A CA 1
ATOM 3204 C C . GLY A 1 399 ? 4.787 26.636 8.331 1.00 95.56 399 GLY A C 1
ATOM 3205 O O . GLY A 1 399 ? 4.266 25.705 7.711 1.00 95.56 399 GLY A O 1
ATOM 3206 N N . HIS A 1 400 ? 5.359 26.454 9.524 1.00 94.69 400 HIS A N 1
ATOM 3207 C CA . HIS A 1 400 ? 5.575 25.141 10.144 1.00 94.69 400 HIS A CA 1
ATOM 3208 C C . HIS A 1 400 ? 4.296 24.457 10.647 1.00 94.69 400 HIS A C 1
ATOM 3210 O O . HIS A 1 400 ? 4.332 23.245 10.882 1.00 94.69 400 HIS A O 1
ATOM 3216 N N . GLY A 1 401 ? 3.183 25.190 10.733 1.00 97.00 401 GLY A N 1
ATOM 3217 C CA . GLY A 1 401 ? 1.881 24.655 11.108 1.00 97.00 401 GLY A CA 1
ATOM 3218 C C . GLY A 1 401 ? 1.709 24.403 12.602 1.00 97.00 401 GLY A C 1
ATOM 3219 O O . GLY A 1 401 ? 2.439 24.932 13.437 1.00 97.00 401 GLY A O 1
ATOM 3220 N N . VAL A 1 402 ? 0.731 23.563 12.923 1.00 98.31 402 VAL A N 1
ATOM 3221 C CA . VAL A 1 402 ? 0.318 23.204 14.283 1.00 98.31 402 VAL A CA 1
ATOM 3222 C C . VAL A 1 402 ? 0.289 21.693 14.451 1.00 98.31 402 VAL A C 1
ATOM 3224 O O . VAL A 1 402 ? 0.010 20.960 13.505 1.00 98.31 402 VAL A O 1
ATOM 3227 N N . THR A 1 403 ? 0.597 21.207 15.654 1.00 98.56 403 THR A N 1
ATOM 3228 C CA . THR A 1 403 ? 0.649 19.768 15.948 1.00 98.56 403 THR A CA 1
ATOM 3229 C C . THR A 1 403 ? -0.341 19.402 17.040 1.00 98.56 403 THR A C 1
ATOM 3231 O O . THR A 1 403 ? -0.294 19.968 18.127 1.00 98.56 403 THR A O 1
ATOM 3234 N N . PHE A 1 404 ? -1.183 18.414 16.752 1.00 98.75 404 PHE A N 1
ATOM 3235 C CA . PHE A 1 404 ? -2.093 17.778 17.697 1.00 98.75 404 PHE A CA 1
ATOM 3236 C C . PHE A 1 404 ? -1.564 16.396 18.032 1.00 98.75 404 PHE A C 1
ATOM 3238 O O . PHE A 1 404 ? -1.102 15.687 17.138 1.00 98.75 404 PHE A O 1
ATOM 3245 N N . SER A 1 405 ? -1.622 15.986 19.296 1.00 98.38 405 SER A N 1
ATOM 3246 C CA . SER A 1 405 ? -1.032 14.705 19.686 1.00 98.38 405 SER A CA 1
ATOM 3247 C C . SER A 1 405 ? -1.802 13.952 20.760 1.00 98.38 405 SER A C 1
ATOM 3249 O O . SER A 1 405 ? -2.555 14.539 21.531 1.00 98.38 405 SER A O 1
ATOM 3251 N N . MET A 1 406 ? -1.597 12.638 20.799 1.00 97.50 406 MET A N 1
ATOM 3252 C CA . MET A 1 406 ? -2.063 11.752 21.860 1.00 97.50 406 MET A CA 1
ATOM 3253 C C . MET A 1 406 ? -0.945 10.810 22.285 1.00 97.50 406 MET A C 1
ATOM 3255 O O . MET A 1 406 ? -0.166 10.345 21.451 1.00 97.50 406 MET A O 1
ATOM 3259 N N . THR A 1 407 ? -0.906 10.480 23.569 1.00 95.56 407 THR A N 1
ATOM 3260 C CA . THR A 1 407 ? -0.104 9.361 24.062 1.00 95.56 407 THR A CA 1
ATOM 3261 C C . THR A 1 407 ? -0.920 8.085 23.924 1.00 95.56 407 THR A C 1
ATOM 3263 O O . THR A 1 407 ? -2.064 8.035 24.374 1.00 95.56 407 THR A O 1
ATOM 3266 N N . VAL A 1 408 ? -0.356 7.050 23.303 1.00 83.62 408 VAL A N 1
ATOM 3267 C CA . VAL A 1 408 ? -1.018 5.746 23.250 1.00 83.62 408 VAL A CA 1
ATOM 3268 C C . VAL A 1 408 ? -0.858 5.053 24.599 1.00 83.62 408 VAL A C 1
ATOM 3270 O O . VAL A 1 408 ? 0.243 4.906 25.122 1.00 83.62 408 VAL A O 1
ATOM 3273 N N . GLU A 1 409 ? -1.966 4.641 25.201 1.00 77.69 409 GLU A N 1
ATOM 3274 C CA . GLU A 1 409 ? -1.963 4.021 26.536 1.00 77.69 409 GLU A CA 1
ATOM 3275 C C . GLU A 1 409 ? -1.493 2.561 26.506 1.00 77.69 409 GLU A C 1
ATOM 3277 O O . GLU A 1 409 ? -1.070 2.007 27.518 1.00 77.69 409 GLU A O 1
ATOM 3282 N N . ARG A 1 410 ? -1.553 1.937 25.329 1.00 71.38 410 ARG A N 1
ATOM 3283 C CA . ARG A 1 410 ? -1.143 0.559 25.070 1.00 71.38 410 ARG A CA 1
ATOM 3284 C C . ARG A 1 410 ? -0.462 0.454 23.716 1.00 71.38 410 ARG A C 1
ATOM 3286 O O . ARG A 1 410 ? -0.615 1.346 22.876 1.00 71.38 410 ARG A O 1
ATOM 3293 N N . GLU A 1 411 ? 0.243 -0.653 23.502 1.00 83.25 411 GLU A N 1
ATOM 3294 C CA . GLU A 1 411 ? 0.753 -0.975 22.174 1.00 83.25 411 GLU A CA 1
ATOM 3295 C C . GLU A 1 411 ? -0.400 -0.959 21.164 1.00 83.25 411 GLU A C 1
ATOM 3297 O O . GLU A 1 411 ? -1.457 -1.548 21.391 1.00 83.25 411 GLU A O 1
ATOM 3302 N N . THR A 1 412 ? -0.223 -0.192 20.096 1.00 83.50 412 THR A N 1
ATOM 3303 C CA . THR A 1 412 ? -1.266 0.097 19.120 1.00 83.50 412 THR A CA 1
ATOM 3304 C C . THR A 1 412 ? -0.695 -0.089 17.731 1.00 83.50 412 THR A C 1
ATOM 3306 O O . THR A 1 412 ? 0.246 0.597 17.338 1.00 83.50 412 THR A O 1
ATOM 3309 N N . GLU A 1 413 ? -1.290 -0.989 16.962 1.00 92.62 413 GLU A N 1
ATOM 3310 C CA . GLU A 1 413 ? -1.008 -1.088 15.539 1.00 92.62 413 GLU A CA 1
ATOM 3311 C C . GLU A 1 413 ? -1.858 -0.091 14.753 1.00 92.62 413 GLU A C 1
ATOM 3313 O O . GLU A 1 413 ? -3.081 -0.050 14.905 1.00 92.62 413 GLU A O 1
ATOM 3318 N N . ILE A 1 414 ? -1.205 0.655 13.864 1.00 96.69 414 ILE A N 1
ATOM 3319 C CA . ILE A 1 414 ? -1.827 1.497 12.846 1.00 96.69 414 ILE A CA 1
ATOM 3320 C C . ILE A 1 414 ? -1.414 0.925 11.491 1.00 96.69 414 ILE A C 1
ATOM 3322 O O . ILE A 1 414 ? -0.267 1.113 11.101 1.00 96.69 414 ILE A O 1
ATOM 3326 N N . THR A 1 415 ? -2.313 0.245 10.773 1.00 96.50 415 THR A N 1
ATOM 3327 C CA . THR A 1 415 ? -2.001 -0.377 9.469 1.00 96.50 415 THR A CA 1
ATOM 3328 C C . THR A 1 415 ? -3.154 -0.219 8.489 1.00 96.50 415 THR A C 1
ATOM 3330 O O . THR A 1 415 ? -4.186 -0.871 8.626 1.00 96.50 415 THR A O 1
ATOM 3333 N N . GLY A 1 416 ? -2.967 0.620 7.471 1.00 96.56 416 GLY A N 1
ATOM 3334 C CA . GLY A 1 416 ? -3.982 0.887 6.455 1.00 96.56 416 GLY A CA 1
ATOM 3335 C C . GLY A 1 416 ? -3.880 2.280 5.825 1.00 96.56 416 GLY A C 1
ATOM 3336 O O . GLY A 1 416 ? -2.964 3.047 6.142 1.00 96.56 416 GLY A O 1
ATOM 3337 N N . PRO A 1 417 ? -4.821 2.617 4.927 1.00 96.62 417 PRO A N 1
ATOM 3338 C CA . PRO A 1 417 ? -5.041 3.993 4.491 1.00 96.62 417 PRO A CA 1
ATOM 3339 C C . PRO A 1 417 ? -5.491 4.877 5.661 1.00 96.62 417 PRO A C 1
ATOM 3341 O O . PRO A 1 417 ? -6.083 4.400 6.629 1.00 96.62 417 PRO A O 1
ATOM 3344 N N . MET A 1 418 ? -5.199 6.171 5.573 1.00 98.19 418 MET A N 1
ATOM 3345 C CA . MET A 1 418 ? -5.560 7.168 6.577 1.00 98.19 418 MET A CA 1
ATOM 3346 C C . MET A 1 418 ? -6.250 8.346 5.894 1.00 98.19 418 MET A C 1
ATOM 3348 O O . MET A 1 418 ? -6.043 8.618 4.713 1.00 98.19 418 MET A O 1
ATOM 3352 N N . ALA A 1 419 ? -7.053 9.076 6.654 1.00 98.56 419 ALA A N 1
ATOM 3353 C CA . ALA A 1 419 ? -7.658 10.312 6.183 1.00 98.56 419 ALA A CA 1
ATOM 3354 C C . ALA A 1 419 ? -7.803 11.291 7.342 1.00 98.56 419 ALA A C 1
ATOM 3356 O O . ALA A 1 419 ? -7.777 10.895 8.508 1.00 98.56 419 ALA A O 1
ATOM 3357 N N . ALA A 1 420 ? -7.996 12.562 7.031 1.00 98.75 420 ALA A N 1
ATOM 3358 C CA . ALA A 1 420 ? -8.427 13.542 8.013 1.00 98.75 420 ALA A CA 1
ATOM 3359 C C . ALA A 1 420 ? -9.588 14.353 7.461 1.00 98.75 420 ALA A C 1
ATOM 3361 O O . ALA A 1 420 ? -9.623 14.648 6.273 1.00 98.75 420 ALA A O 1
ATOM 3362 N N . ARG A 1 421 ? -10.501 14.747 8.341 1.00 98.75 421 ARG A N 1
ATOM 3363 C CA . ARG A 1 421 ? -11.500 15.768 8.052 1.00 98.75 421 ARG A CA 1
ATOM 3364 C C . ARG A 1 421 ? -11.121 17.018 8.810 1.00 98.75 421 ARG A C 1
ATOM 3366 O O . ARG A 1 421 ? -10.956 16.954 10.025 1.00 98.75 421 ARG A O 1
ATOM 3373 N N . LEU A 1 422 ? -10.988 18.134 8.110 1.00 98.75 422 LEU A N 1
ATOM 3374 C CA . LEU A 1 422 ? -10.630 19.419 8.691 1.00 98.75 422 LEU A CA 1
ATOM 3375 C C . LEU A 1 422 ? -11.657 20.473 8.284 1.00 98.75 422 LEU A C 1
ATOM 3377 O O . LEU A 1 422 ? -11.997 20.594 7.111 1.00 98.75 422 LEU A O 1
ATOM 3381 N N . PHE A 1 423 ? -12.121 21.260 9.248 1.00 98.75 423 PHE A N 1
ATOM 3382 C CA . PHE A 1 423 ? -12.864 22.487 8.983 1.00 98.75 423 PHE A CA 1
ATOM 3383 C C . PHE A 1 423 ? -11.873 23.646 8.930 1.00 98.75 423 PHE A C 1
ATOM 3385 O O . PHE A 1 423 ? -11.204 23.937 9.922 1.00 98.75 423 PHE A O 1
ATOM 3392 N N . VAL A 1 424 ? -11.752 24.282 7.769 1.00 98.56 424 VAL A N 1
ATOM 3393 C CA . VAL A 1 424 ? -10.684 25.241 7.470 1.00 98.56 424 VAL A CA 1
ATOM 3394 C C . VAL A 1 424 ? -11.272 26.541 6.941 1.00 98.56 424 VAL A C 1
ATOM 3396 O O . VAL A 1 424 ? -12.158 26.517 6.092 1.00 98.56 424 VAL A O 1
ATOM 3399 N N . SER A 1 425 ? -10.752 27.674 7.404 1.00 98.56 425 SER A N 1
ATOM 3400 C CA . SER A 1 425 ? -10.896 28.962 6.719 1.00 98.56 425 SER A CA 1
ATOM 3401 C C . SER A 1 425 ? -9.522 29.532 6.382 1.00 98.56 425 SER A C 1
ATOM 3403 O O . SER A 1 425 ? -8.528 29.207 7.030 1.00 98.56 425 SER A O 1
ATOM 3405 N N . SER A 1 426 ? -9.470 30.411 5.389 1.00 98.38 426 SER A N 1
ATOM 3406 C CA . SER A 1 426 ? -8.264 31.146 5.000 1.00 98.38 426 SER A CA 1
ATOM 3407 C C . SER A 1 426 ? -8.544 32.643 5.022 1.00 98.38 426 SER A C 1
ATOM 3409 O O . SER A 1 426 ? -9.684 33.060 4.813 1.00 98.38 426 SER A O 1
ATOM 3411 N N . SER A 1 427 ? -7.520 33.464 5.261 1.00 98.31 427 SER A N 1
ATOM 3412 C CA . SER A 1 427 ? -7.630 34.916 5.090 1.00 98.31 427 SER A CA 1
ATOM 3413 C C . SER A 1 427 ? -7.578 35.368 3.623 1.00 98.31 427 SER A C 1
ATOM 3415 O O . SER A 1 427 ? -7.766 36.551 3.341 1.00 98.31 427 SER A O 1
ATOM 3417 N N . THR A 1 428 ? -7.379 34.445 2.678 1.00 97.94 428 THR A N 1
ATOM 3418 C CA . THR A 1 428 ? -7.405 34.688 1.229 1.00 97.94 428 THR A CA 1
ATOM 3419 C C . THR A 1 428 ? -8.328 33.682 0.527 1.00 97.94 428 THR A C 1
ATOM 3421 O O . THR A 1 428 ? -9.177 33.040 1.144 1.00 97.94 428 THR A O 1
ATOM 3424 N N . ARG A 1 429 ? -8.212 33.593 -0.803 1.00 97.62 429 ARG A N 1
ATOM 3425 C CA . ARG A 1 429 ? -9.073 32.775 -1.664 1.00 97.62 429 ARG A CA 1
ATOM 3426 C C . ARG A 1 429 ? -8.725 31.282 -1.703 1.00 97.62 429 ARG A C 1
ATOM 3428 O O . ARG A 1 429 ? -9.417 30.540 -2.398 1.00 97.62 429 ARG A O 1
ATOM 3435 N N . ASP A 1 430 ? -7.650 30.845 -1.046 1.00 98.31 430 ASP A N 1
ATOM 3436 C CA . ASP A 1 430 ? -7.240 29.436 -1.036 1.00 98.31 430 ASP A CA 1
ATOM 3437 C C . ASP A 1 430 ? -6.272 29.107 0.113 1.00 98.31 430 ASP A C 1
ATOM 3439 O O . ASP A 1 430 ? -5.668 29.993 0.718 1.00 98.31 430 ASP A O 1
ATOM 3443 N N . ALA A 1 431 ? -6.099 27.816 0.387 1.00 98.19 431 ALA A N 1
ATOM 3444 C CA . ALA A 1 431 ? -5.130 27.294 1.342 1.00 98.19 431 ALA A CA 1
ATOM 3445 C C . ALA A 1 431 ? -4.594 25.935 0.881 1.00 98.19 431 ALA A C 1
ATOM 3447 O O . ALA A 1 431 ? -5.346 25.106 0.374 1.00 98.19 431 ALA A O 1
ATOM 3448 N N . ASP A 1 432 ? -3.311 25.684 1.129 1.00 98.50 432 ASP A N 1
ATOM 3449 C CA . ASP A 1 432 ? -2.709 24.367 0.940 1.00 98.50 432 ASP A CA 1
ATOM 3450 C C . ASP A 1 432 ? -2.515 23.691 2.303 1.00 98.50 432 ASP A C 1
ATOM 3452 O O . ASP A 1 432 ? -1.989 24.284 3.250 1.00 98.50 432 ASP A O 1
ATOM 3456 N N . LEU A 1 433 ? -2.948 22.437 2.396 1.00 98.62 433 LEU A N 1
ATOM 3457 C CA . LEU A 1 433 ? -2.911 21.622 3.602 1.00 98.62 433 LEU A CA 1
ATOM 3458 C C . LEU A 1 433 ? -1.895 20.497 3.419 1.00 98.62 433 LEU A C 1
ATOM 3460 O O . LEU A 1 433 ? -2.070 19.632 2.564 1.00 98.62 433 LEU A O 1
ATOM 3464 N N . PHE A 1 434 ? -0.866 20.490 4.261 1.00 98.69 434 PHE A N 1
ATOM 3465 C CA . PHE A 1 434 ? 0.117 19.416 4.372 1.00 98.69 434 PHE A CA 1
ATOM 3466 C C . PHE A 1 434 ? -0.095 18.720 5.715 1.00 98.69 434 PHE A C 1
ATOM 3468 O O . PHE A 1 434 ? 0.034 19.343 6.772 1.00 98.69 434 PHE A O 1
ATOM 3475 N N . LEU A 1 435 ? -0.457 17.440 5.686 1.00 98.69 435 LEU A N 1
ATOM 3476 C CA . LEU A 1 435 ? -0.769 16.646 6.872 1.00 98.69 435 LEU A CA 1
ATOM 3477 C C . LEU A 1 435 ? 0.317 15.608 7.101 1.00 98.69 435 LEU A C 1
ATOM 3479 O O . LEU A 1 435 ? 0.543 14.747 6.256 1.00 98.69 435 LEU A O 1
ATOM 3483 N N . ILE A 1 436 ? 0.975 15.677 8.255 1.00 98.38 436 ILE A N 1
ATOM 3484 C CA . ILE A 1 436 ? 2.062 14.768 8.612 1.00 98.38 436 ILE A CA 1
ATOM 3485 C C . ILE A 1 436 ? 1.640 13.941 9.818 1.00 98.38 436 ILE A C 1
ATOM 3487 O O . ILE A 1 436 ? 1.450 14.480 10.911 1.00 98.38 436 ILE A O 1
ATOM 3491 N N . VAL A 1 437 ? 1.526 12.629 9.633 1.00 98.50 437 VAL A N 1
ATOM 3492 C CA . VAL A 1 437 ? 1.374 11.686 10.742 1.00 98.50 437 VAL A CA 1
ATOM 3493 C C . VAL A 1 437 ? 2.766 11.345 11.260 1.00 98.50 437 VAL A C 1
ATOM 3495 O O . VAL A 1 437 ? 3.637 10.909 10.504 1.00 98.50 437 VAL A O 1
ATOM 3498 N N . ARG A 1 438 ? 2.981 11.565 12.555 1.00 98.12 438 ARG A N 1
ATOM 3499 C CA . ARG A 1 438 ? 4.281 11.442 13.225 1.00 98.12 438 ARG A CA 1
ATOM 3500 C C . ARG A 1 438 ? 4.147 10.563 14.460 1.00 98.12 438 ARG A C 1
ATOM 3502 O O . ARG A 1 438 ? 3.088 10.513 15.086 1.00 98.12 438 ARG A O 1
ATOM 3509 N N . VAL A 1 439 ? 5.235 9.896 14.824 1.00 98.12 439 VAL A N 1
ATOM 3510 C CA . VAL A 1 439 ? 5.345 9.139 16.075 1.00 98.12 439 VAL A CA 1
ATOM 3511 C C . VAL A 1 439 ? 6.583 9.614 16.816 1.00 98.12 439 VAL A C 1
ATOM 3513 O O . VAL A 1 439 ? 7.623 9.837 16.201 1.00 98.12 439 VAL A O 1
ATOM 3516 N N . PHE A 1 440 ? 6.470 9.769 18.131 1.00 97.94 440 PHE A N 1
ATOM 3517 C CA . PHE A 1 440 ? 7.574 10.145 19.005 1.00 97.94 440 PHE A CA 1
ATOM 3518 C C . PHE A 1 440 ? 7.735 9.126 20.121 1.00 97.94 440 PHE A C 1
ATOM 3520 O O . PHE A 1 440 ? 6.740 8.644 20.675 1.00 97.94 440 PHE A O 1
ATOM 3527 N N . ASP A 1 441 ? 8.984 8.846 20.470 1.00 96.31 441 ASP A N 1
ATOM 3528 C CA . ASP A 1 441 ? 9.303 8.092 21.675 1.00 96.31 441 ASP A CA 1
ATOM 3529 C C . ASP A 1 441 ? 9.004 8.914 22.952 1.00 96.31 441 ASP A C 1
ATOM 3531 O O . ASP A 1 441 ? 8.712 10.116 22.874 1.00 96.31 441 ASP A O 1
ATOM 3535 N N . PRO A 1 442 ? 9.058 8.301 24.151 1.00 95.44 442 PRO A N 1
ATOM 3536 C CA . PRO A 1 442 ? 8.798 9.004 25.407 1.00 95.44 442 PRO A CA 1
ATOM 3537 C C . PRO A 1 442 ? 9.803 10.123 25.725 1.00 95.44 442 PRO A C 1
ATOM 3539 O O . PRO A 1 442 ? 9.543 10.939 26.606 1.00 95.44 442 PRO A O 1
ATOM 3542 N N . GLN A 1 443 ? 10.947 10.174 25.033 1.00 95.00 443 GLN A N 1
ATOM 3543 C CA . GLN A 1 443 ? 11.952 11.233 25.152 1.00 95.00 443 GLN A CA 1
ATOM 3544 C C . GLN A 1 443 ? 11.691 12.393 24.176 1.00 95.00 443 GLN A C 1
ATOM 3546 O O . GLN A 1 443 ? 12.391 13.403 24.219 1.00 95.00 443 GLN A O 1
ATOM 3551 N N . GLY A 1 444 ? 10.674 12.278 23.317 1.00 94.44 444 GLY A N 1
ATOM 3552 C CA . GLY A 1 444 ? 10.306 13.287 22.332 1.00 94.44 444 GLY A CA 1
ATOM 3553 C C . GLY A 1 444 ? 11.085 13.195 21.020 1.00 94.44 444 GLY A C 1
ATOM 3554 O O . GLY A 1 444 ? 10.930 14.080 20.178 1.00 94.44 444 GLY A O 1
ATOM 3555 N N . LYS A 1 445 ? 11.887 12.145 20.803 1.00 95.19 445 LYS A N 1
ATOM 3556 C CA . LYS A 1 445 ? 12.561 11.916 19.522 1.00 95.19 445 LYS A CA 1
ATOM 3557 C C . LYS A 1 445 ? 11.559 11.369 18.513 1.00 95.19 445 LYS A C 1
ATOM 3559 O O . LYS A 1 445 ? 10.839 10.409 18.781 1.00 95.19 445 LYS A O 1
ATOM 3564 N N . GLU A 1 446 ? 11.522 11.982 17.337 1.00 96.38 446 GLU A N 1
ATOM 3565 C CA . GLU A 1 446 ? 10.680 11.513 16.242 1.00 96.38 446 GLU A CA 1
ATOM 3566 C C . GLU A 1 446 ? 11.207 10.203 15.649 1.00 96.38 446 GLU A C 1
ATOM 3568 O O . GLU A 1 446 ? 12.408 10.032 15.422 1.00 96.38 446 GLU A O 1
ATOM 3573 N N . VAL A 1 447 ? 10.274 9.298 15.368 1.00 95.19 447 VAL A N 1
ATOM 3574 C CA . VAL A 1 447 ? 10.511 8.049 14.657 1.00 95.19 447 VAL A CA 1
ATOM 3575 C C . VAL A 1 447 ? 10.378 8.297 13.162 1.00 95.19 447 VAL A C 1
ATOM 3577 O O . VAL A 1 447 ? 9.294 8.607 12.667 1.00 95.19 447 VAL A O 1
ATOM 3580 N N . THR A 1 448 ? 11.477 8.097 12.449 1.00 93.94 448 THR A N 1
ATOM 3581 C CA . THR A 1 448 ? 11.534 8.078 10.987 1.00 93.94 448 THR A CA 1
ATOM 3582 C C . THR A 1 448 ? 12.090 6.741 10.509 1.00 93.94 448 THR A C 1
ATOM 3584 O O . THR A 1 448 ? 12.576 5.932 11.305 1.00 93.94 448 THR A O 1
ATOM 3587 N N . PHE A 1 449 ? 11.980 6.490 9.207 1.00 91.56 449 PHE A N 1
ATOM 3588 C CA . PHE A 1 449 ? 12.488 5.276 8.580 1.00 91.56 449 PHE A CA 1
ATOM 3589 C C . PHE A 1 449 ? 13.201 5.602 7.278 1.00 91.56 449 PHE A C 1
ATOM 3591 O O . PHE A 1 449 ? 12.792 6.522 6.559 1.00 91.56 449 PHE A O 1
ATOM 3598 N N . MET A 1 450 ? 14.170 4.755 6.924 1.00 90.62 450 MET A N 1
ATOM 3599 C CA . MET A 1 450 ? 14.585 4.616 5.536 1.00 90.62 450 MET A CA 1
ATOM 3600 C C . MET A 1 450 ? 13.364 4.320 4.658 1.00 90.62 450 MET A C 1
ATOM 3602 O O . MET A 1 450 ? 12.754 3.251 4.758 1.00 90.62 450 MET A O 1
ATOM 3606 N N . GLY A 1 451 ? 13.001 5.291 3.825 1.00 88.56 451 GLY A N 1
ATOM 3607 C CA . GLY A 1 451 ? 11.991 5.155 2.788 1.00 88.56 451 GLY A CA 1
ATOM 3608 C C . GLY A 1 451 ? 12.609 5.166 1.399 1.00 88.56 451 GLY A C 1
ATOM 3609 O O . GLY A 1 451 ? 13.779 5.516 1.218 1.00 88.56 451 GLY A O 1
ATOM 3610 N N . SER A 1 452 ? 11.803 4.820 0.395 1.00 87.19 452 SER A N 1
ATOM 3611 C CA . SER A 1 452 ? 12.266 4.802 -0.991 1.00 87.19 452 SER A CA 1
ATOM 3612 C C . SER A 1 452 ? 12.678 6.181 -1.502 1.00 87.19 452 SER A C 1
ATOM 3614 O O . SER A 1 452 ? 13.596 6.294 -2.314 1.00 87.19 452 SER A O 1
ATOM 3616 N N . THR A 1 453 ? 12.071 7.238 -0.972 1.00 79.00 453 THR A N 1
ATOM 3617 C CA . THR A 1 453 ? 12.327 8.608 -1.414 1.00 79.00 453 THR A CA 1
ATOM 3618 C C . THR A 1 453 ? 13.275 9.382 -0.504 1.00 79.00 453 THR A C 1
ATOM 3620 O O . THR A 1 453 ? 13.982 10.269 -0.984 1.00 79.00 453 THR A O 1
ATOM 3623 N N . ASP A 1 454 ? 13.306 9.068 0.795 1.00 89.62 454 ASP A N 1
ATOM 3624 C CA . ASP A 1 454 ? 14.143 9.761 1.776 1.00 89.62 454 ASP A CA 1
ATOM 3625 C C . ASP A 1 454 ? 14.509 8.862 2.977 1.00 89.62 454 ASP A C 1
ATOM 3627 O O . ASP A 1 454 ? 13.653 8.132 3.486 1.00 89.62 454 ASP A O 1
ATOM 3631 N N . PRO A 1 455 ? 15.745 8.931 3.500 1.00 89.25 455 PRO A N 1
ATOM 3632 C CA . PRO A 1 455 ? 16.130 8.184 4.697 1.00 89.25 455 PRO A CA 1
ATOM 3633 C C . PRO A 1 455 ? 15.437 8.595 6.005 1.00 89.25 455 PRO A C 1
ATOM 3635 O O . PRO A 1 455 ? 15.532 7.864 6.983 1.00 89.25 455 PRO A O 1
ATOM 3638 N N . ASN A 1 456 ? 14.798 9.767 6.058 1.00 92.19 456 ASN A N 1
ATOM 3639 C CA . ASN A 1 456 ? 14.098 10.281 7.240 1.00 92.19 456 ASN A CA 1
ATOM 3640 C C . ASN A 1 456 ? 12.597 10.420 6.968 1.00 92.19 456 ASN A C 1
ATOM 3642 O O . ASN A 1 456 ? 11.983 11.428 7.316 1.00 92.19 456 ASN A O 1
ATOM 3646 N N . THR A 1 457 ? 12.011 9.427 6.303 1.00 92.88 457 THR A N 1
ATOM 3647 C CA . THR A 1 457 ? 10.599 9.469 5.917 1.00 92.88 457 THR A CA 1
ATOM 3648 C C . THR A 1 457 ? 9.706 9.415 7.170 1.00 92.88 457 THR A C 1
ATOM 3650 O O . THR A 1 457 ? 9.934 8.552 8.030 1.00 92.88 457 THR A O 1
ATOM 3653 N N . PRO A 1 458 ? 8.698 10.305 7.307 1.00 95.19 458 PRO A N 1
ATOM 3654 C CA . PRO A 1 458 ? 7.746 10.263 8.417 1.00 95.19 458 PRO A CA 1
ATOM 3655 C C . PRO A 1 458 ? 6.770 9.083 8.266 1.00 95.19 458 PRO A C 1
ATOM 3657 O O . PRO A 1 458 ? 6.780 8.350 7.272 1.00 95.19 458 PRO A O 1
ATOM 3660 N N . ILE A 1 459 ? 5.880 8.888 9.246 1.00 96.38 459 ILE A N 1
ATOM 3661 C CA . ILE A 1 459 ? 4.931 7.764 9.202 1.00 96.38 459 ILE A CA 1
ATOM 3662 C C . ILE A 1 459 ? 4.020 7.874 7.986 1.00 96.38 459 ILE A C 1
ATOM 3664 O O . ILE A 1 459 ? 3.900 6.892 7.255 1.00 96.38 459 ILE A O 1
ATOM 3668 N N . ALA A 1 460 ? 3.413 9.036 7.746 1.00 96.38 460 ALA A N 1
ATOM 3669 C CA . ALA A 1 460 ? 2.656 9.298 6.527 1.00 96.38 460 ALA A CA 1
ATOM 3670 C C . ALA A 1 460 ? 2.542 10.795 6.220 1.00 96.38 460 ALA A C 1
ATOM 3672 O O . ALA A 1 460 ? 2.523 11.620 7.135 1.00 96.38 460 ALA A O 1
ATOM 3673 N N . ASN A 1 461 ? 2.393 11.114 4.936 1.00 96.50 461 ASN A N 1
ATOM 3674 C CA . ASN A 1 461 ? 2.088 12.443 4.419 1.00 96.50 461 ASN A CA 1
ATOM 3675 C C . ASN A 1 461 ? 0.712 12.436 3.727 1.00 96.50 461 ASN A C 1
ATOM 3677 O O . ASN A 1 461 ? 0.304 11.425 3.151 1.00 96.50 461 ASN A O 1
ATOM 3681 N N . GLY A 1 462 ? 0.018 13.568 3.757 1.00 97.75 462 GLY A N 1
ATOM 3682 C CA . GLY A 1 462 ? -1.201 13.842 3.002 1.00 97.75 462 GLY A CA 1
ATOM 3683 C C . GLY A 1 462 ? -1.222 15.290 2.530 1.00 97.75 462 GLY A C 1
ATOM 3684 O O . GLY A 1 462 ? -0.620 16.159 3.165 1.00 97.75 462 GLY A O 1
ATOM 3685 N N . TRP A 1 463 ? -1.908 15.544 1.419 1.00 98.62 463 TRP A N 1
ATOM 3686 C CA . TRP A 1 463 ? -1.933 16.853 0.769 1.00 98.62 463 TRP A CA 1
ATOM 3687 C C . TRP A 1 463 ? -3.329 17.180 0.264 1.00 98.62 463 TRP A C 1
ATOM 3689 O O . TRP A 1 463 ? -4.020 16.305 -0.261 1.00 98.62 463 TRP A O 1
ATOM 3699 N N . LEU A 1 464 ? -3.721 18.446 0.371 1.00 98.81 464 LEU A N 1
ATOM 3700 C CA . LEU A 1 464 ? -4.910 18.970 -0.290 1.00 98.81 464 LEU A CA 1
ATOM 3701 C C . LEU A 1 464 ? -4.795 20.479 -0.501 1.00 98.81 464 LEU A C 1
ATOM 3703 O O . LEU A 1 464 ? -4.572 21.222 0.451 1.00 98.81 464 LEU A O 1
ATOM 3707 N N . ARG A 1 465 ? -5.049 20.935 -1.726 1.00 98.81 465 ARG A N 1
ATOM 3708 C CA . ARG A 1 465 ? -5.424 22.320 -2.000 1.00 98.81 465 ARG A CA 1
ATOM 3709 C C . ARG A 1 465 ? -6.908 22.496 -1.704 1.00 98.81 465 ARG A C 1
ATOM 3711 O O . ARG A 1 465 ? -7.742 21.798 -2.282 1.00 98.81 465 ARG A O 1
ATOM 3718 N N . ALA A 1 466 ? -7.261 23.417 -0.816 1.00 98.62 466 ALA A N 1
ATOM 3719 C CA . ALA A 1 466 ? -8.626 23.574 -0.322 1.00 98.62 466 ALA A CA 1
ATOM 3720 C C . ALA A 1 466 ? -9.630 23.916 -1.438 1.00 98.62 466 ALA A C 1
ATOM 3722 O O . ALA A 1 466 ? -10.777 23.461 -1.401 1.00 98.62 466 ALA A O 1
ATOM 3723 N N . SER A 1 467 ? -9.221 24.634 -2.485 1.00 98.62 467 SER A N 1
ATOM 3724 C CA . SER A 1 467 ? -10.065 24.852 -3.668 1.00 98.62 467 SER A CA 1
ATOM 3725 C C . SER A 1 467 ? -10.337 23.591 -4.506 1.00 98.62 467 SER A C 1
ATOM 3727 O O . SER A 1 467 ? -11.277 23.582 -5.298 1.00 98.62 467 SER A O 1
ATOM 3729 N N . HIS A 1 468 ? -9.595 22.498 -4.292 1.00 98.75 468 HIS A N 1
ATOM 3730 C CA . HIS A 1 468 ? -9.843 21.175 -4.878 1.00 98.75 468 HIS A CA 1
ATOM 3731 C C . HIS A 1 468 ? -10.613 20.222 -3.935 1.00 98.75 468 HIS A C 1
ATOM 3733 O O . HIS A 1 468 ? -10.789 19.050 -4.268 1.00 98.75 468 HIS A O 1
ATOM 3739 N N . ARG A 1 469 ? -11.122 20.698 -2.784 1.00 98.56 469 ARG A N 1
ATOM 3740 C CA . ARG A 1 469 ? -11.773 19.878 -1.731 1.00 98.56 469 ARG A CA 1
ATOM 3741 C C . ARG A 1 469 ? -12.962 19.030 -2.178 1.00 98.56 469 ARG A C 1
ATOM 3743 O O . ARG A 1 469 ? -13.339 18.098 -1.475 1.00 98.56 469 ARG A O 1
ATOM 3750 N N . ARG A 1 470 ? -13.580 19.340 -3.319 1.00 98.38 470 ARG A N 1
ATOM 3751 C CA . ARG A 1 470 ? -14.771 18.633 -3.792 1.00 98.38 470 ARG A CA 1
ATOM 3752 C C . ARG A 1 470 ? -14.520 17.129 -3.895 1.00 98.38 470 ARG A C 1
ATOM 3754 O O . ARG A 1 470 ? -13.559 16.701 -4.528 1.00 98.38 470 ARG A O 1
ATOM 3761 N N . LEU A 1 471 ? -15.437 16.347 -3.336 1.00 98.44 471 LEU A N 1
ATOM 3762 C CA . LEU A 1 471 ? -15.401 14.890 -3.384 1.00 98.44 471 LEU A CA 1
ATOM 3763 C C . LEU A 1 471 ? -16.215 14.325 -4.552 1.00 98.44 471 LEU A C 1
ATOM 3765 O O . LEU A 1 471 ? -17.269 14.853 -4.914 1.00 98.44 471 LEU A O 1
ATOM 3769 N N . ASP A 1 472 ? -15.755 13.201 -5.098 1.00 98.12 472 ASP A N 1
ATOM 3770 C CA . ASP A 1 472 ? -16.597 12.283 -5.865 1.00 98.12 472 ASP A CA 1
ATOM 3771 C C . ASP A 1 472 ? -17.322 11.346 -4.884 1.00 98.12 472 ASP A C 1
ATOM 3773 O O . ASP A 1 472 ? -16.672 10.476 -4.291 1.00 98.12 472 ASP A O 1
ATOM 3777 N N . PRO A 1 473 ? -18.649 11.460 -4.704 1.00 96.69 473 PRO A N 1
ATOM 3778 C CA . PRO A 1 473 ? -19.377 10.633 -3.746 1.00 96.69 473 PRO A CA 1
ATOM 3779 C C . PRO A 1 473 ? -19.416 9.145 -4.126 1.00 96.69 473 PRO A C 1
ATOM 3781 O O . PRO A 1 473 ? -19.707 8.316 -3.271 1.00 96.69 473 PRO A O 1
ATOM 3784 N N . LYS A 1 474 ? -19.139 8.782 -5.388 1.00 96.62 474 LYS A N 1
ATOM 3785 C CA . LYS A 1 474 ? -19.127 7.379 -5.838 1.00 96.62 474 LYS A CA 1
ATOM 3786 C C . LYS A 1 474 ? -17.793 6.690 -5.574 1.00 96.62 474 LYS A C 1
ATOM 3788 O O . LYS A 1 474 ? -17.765 5.471 -5.438 1.00 96.62 474 LYS A O 1
ATOM 3793 N N . LYS A 1 475 ? -16.697 7.453 -5.558 1.00 95.44 475 LYS A N 1
ATOM 3794 C CA . LYS A 1 475 ? -15.337 6.922 -5.379 1.00 95.44 475 LYS A CA 1
ATOM 3795 C C . LYS A 1 475 ? -14.786 7.133 -3.973 1.00 95.44 475 LYS A C 1
ATOM 3797 O O . LYS A 1 475 ? -13.896 6.390 -3.560 1.00 95.44 475 LYS A O 1
ATOM 3802 N N . SER A 1 476 ? -15.286 8.140 -3.261 1.00 97.25 476 SER A N 1
ATOM 3803 C CA . SER A 1 476 ? -14.803 8.480 -1.925 1.00 97.25 476 SER A CA 1
ATOM 3804 C C . SER A 1 476 ? -15.198 7.419 -0.907 1.00 97.25 476 SER A C 1
ATOM 3806 O O . SER A 1 476 ? -16.349 6.991 -0.837 1.00 97.25 476 SER A O 1
ATOM 3808 N N . LEU A 1 477 ? -14.232 7.044 -0.078 1.00 95.50 477 LEU A N 1
ATOM 3809 C CA . LEU A 1 477 ? -14.425 6.217 1.107 1.00 95.50 477 LEU A CA 1
ATOM 3810 C C . LEU A 1 477 ? -14.004 7.031 2.337 1.00 95.50 477 LEU A C 1
ATOM 3812 O O . LEU A 1 477 ? -13.137 7.896 2.206 1.00 95.50 477 LEU A O 1
ATOM 3816 N N . PRO A 1 478 ? -14.527 6.743 3.544 1.00 93.06 478 PRO A N 1
ATOM 3817 C CA . PRO A 1 478 ? -14.167 7.500 4.748 1.00 93.06 478 PRO A CA 1
ATOM 3818 C C . PRO A 1 478 ? -12.658 7.573 5.036 1.00 93.06 478 PRO A C 1
ATOM 3820 O O . PRO A 1 478 ? -12.187 8.547 5.608 1.00 93.06 478 PRO A O 1
ATOM 3823 N N . TYR A 1 479 ? -11.905 6.547 4.637 1.00 94.31 479 TYR A N 1
ATOM 3824 C CA . TYR A 1 479 ? -10.452 6.433 4.808 1.00 94.31 479 TYR A CA 1
ATOM 3825 C C . TYR A 1 479 ? -9.649 6.719 3.532 1.00 94.31 479 TYR A C 1
ATOM 3827 O O . TYR A 1 479 ? -8.430 6.590 3.537 1.00 94.31 479 TYR A O 1
ATOM 3835 N N . ARG A 1 480 ? -10.325 7.039 2.424 1.00 95.50 480 ARG A N 1
ATOM 3836 C CA . ARG A 1 480 ? -9.726 7.311 1.112 1.00 95.50 480 ARG A CA 1
ATOM 3837 C C . ARG A 1 480 ? -10.624 8.304 0.361 1.00 95.50 480 ARG A C 1
ATOM 3839 O O . ARG A 1 480 ? -11.372 7.883 -0.532 1.00 95.50 480 ARG A O 1
ATOM 3846 N N . PRO A 1 481 ? -10.653 9.587 0.770 1.00 98.00 481 PRO A N 1
ATOM 3847 C CA . PRO A 1 481 ? -11.413 10.602 0.051 1.00 98.00 481 PRO A CA 1
ATOM 3848 C C . PRO A 1 481 ? -10.892 10.711 -1.383 1.00 98.00 481 PRO A C 1
ATOM 3850 O O . PRO A 1 481 ? -9.696 10.573 -1.633 1.00 98.00 481 PRO A O 1
ATOM 3853 N N . TYR A 1 482 ? -11.799 10.911 -2.339 1.00 98.25 482 TYR A N 1
ATOM 3854 C CA . TYR A 1 482 ? -11.438 11.006 -3.747 1.00 98.25 482 TYR A CA 1
ATOM 3855 C C . TYR A 1 482 ? -11.852 12.360 -4.307 1.00 98.25 482 TYR A C 1
ATOM 3857 O O . TYR A 1 482 ? -13.041 12.658 -4.432 1.00 98.25 482 TYR A O 1
ATOM 3865 N N . HIS A 1 483 ? -10.860 13.146 -4.718 1.00 98.44 483 HIS A N 1
ATOM 3866 C CA . HIS A 1 483 ? -11.059 14.445 -5.347 1.00 98.44 483 HIS A CA 1
ATOM 3867 C C . HIS A 1 483 ? -10.949 14.317 -6.872 1.00 98.44 483 HIS A C 1
ATOM 3869 O O . HIS A 1 483 ? -9.926 13.831 -7.367 1.00 98.44 483 HIS A O 1
ATOM 3875 N N . PRO A 1 484 ? -11.957 14.750 -7.654 1.00 97.81 484 PRO A N 1
ATOM 3876 C CA . PRO A 1 484 ? -11.900 14.706 -9.116 1.00 97.81 484 PRO A CA 1
ATOM 3877 C C . PRO A 1 484 ? -10.812 15.590 -9.727 1.00 97.81 484 PRO A C 1
ATOM 3879 O O . PRO A 1 484 ? -10.318 15.256 -10.793 1.00 97.81 484 PRO A O 1
ATOM 3882 N N . HIS A 1 485 ? -10.453 16.696 -9.063 1.00 98.44 485 HIS A N 1
ATOM 3883 C CA . HIS A 1 485 ? -9.518 17.714 -9.565 1.00 98.44 485 HIS A CA 1
ATOM 3884 C C . HIS A 1 485 ? -9.819 18.212 -10.994 1.00 98.44 485 HIS A C 1
ATOM 3886 O O . HIS A 1 485 ? -8.906 18.471 -11.765 1.00 98.44 485 HIS A O 1
ATOM 3892 N N . ASP A 1 486 ? -11.090 18.361 -11.356 1.00 97.25 486 ASP A N 1
ATOM 3893 C CA . ASP A 1 486 ? -11.557 18.797 -12.685 1.00 97.25 486 ASP A CA 1
ATOM 3894 C C . ASP A 1 486 ? -11.967 20.286 -12.740 1.00 97.25 486 ASP A C 1
ATOM 3896 O O . ASP A 1 486 ? -12.312 20.791 -13.807 1.00 97.25 486 ASP A O 1
ATOM 3900 N N . ARG A 1 487 ? -11.973 20.983 -11.595 1.00 96.38 487 ARG A N 1
ATOM 3901 C CA . ARG A 1 487 ? -12.232 22.425 -11.463 1.00 96.38 487 ARG A CA 1
ATOM 3902 C C . ARG A 1 487 ? -11.742 22.964 -10.117 1.00 96.38 487 ARG A C 1
ATOM 3904 O O . ARG A 1 487 ? -11.533 22.190 -9.185 1.00 96.38 487 ARG A O 1
ATOM 3911 N N . LEU A 1 488 ? -11.665 24.292 -10.013 1.00 96.25 488 LEU A N 1
ATOM 3912 C CA . LEU A 1 488 ? -11.463 25.019 -8.756 1.00 96.25 488 LEU A CA 1
ATOM 3913 C C . LEU A 1 488 ? -12.795 25.446 -8.139 1.00 96.25 488 LEU A C 1
ATOM 3915 O O . LEU A 1 488 ? -13.699 25.901 -8.839 1.00 96.25 488 LEU A O 1
ATOM 3919 N N . GLU A 1 489 ? -12.863 25.393 -6.815 1.00 97.88 489 GLU A N 1
ATOM 3920 C CA . GLU A 1 489 ? -13.907 26.013 -6.003 1.00 97.88 489 GLU A CA 1
ATOM 3921 C C . GLU A 1 489 ? -13.230 26.946 -4.985 1.00 97.88 489 GLU A C 1
ATOM 3923 O O . GLU A 1 489 ? -12.931 26.508 -3.875 1.00 97.88 489 GLU A O 1
ATOM 3928 N N . PRO A 1 490 ? -12.920 28.208 -5.347 1.00 98.00 490 PRO A N 1
ATOM 3929 C CA . PRO A 1 490 ? -12.209 29.136 -4.464 1.00 98.00 490 PRO A CA 1
ATOM 3930 C C . PRO A 1 490 ? -12.889 29.297 -3.101 1.00 98.00 490 PRO A C 1
ATOM 3932 O O . PRO A 1 490 ? -14.107 29.147 -2.983 1.00 98.00 490 PRO A O 1
ATOM 3935 N N . LEU A 1 491 ? -12.098 29.616 -2.080 1.00 98.50 491 LEU A N 1
ATOM 3936 C CA . LEU A 1 491 ? -12.608 29.957 -0.757 1.00 98.50 491 LEU A CA 1
ATOM 3937 C C . LEU A 1 491 ? -13.031 31.430 -0.723 1.00 98.50 491 LEU A C 1
ATOM 3939 O O . LEU A 1 491 ? -12.366 32.295 -1.297 1.00 98.50 491 LEU A O 1
ATOM 3943 N N . THR A 1 492 ? -14.100 31.733 0.005 1.00 98.62 492 THR A N 1
ATOM 3944 C CA . THR A 1 492 ? -14.369 33.092 0.477 1.00 98.62 492 THR A CA 1
ATOM 3945 C C . THR A 1 492 ? -13.521 33.343 1.730 1.00 98.62 492 THR A C 1
ATOM 3947 O O . THR A 1 492 ? -13.606 32.544 2.668 1.00 98.62 492 THR A O 1
ATOM 3950 N N . PRO A 1 493 ? -12.728 34.430 1.801 1.00 98.50 493 PRO A N 1
ATOM 3951 C CA . PRO A 1 493 ? -11.938 34.741 2.989 1.00 98.50 493 PRO A CA 1
ATOM 3952 C C . PRO A 1 493 ? -12.772 34.733 4.279 1.00 98.50 493 PRO A C 1
ATOM 3954 O O . PRO A 1 493 ? -13.819 35.376 4.356 1.00 98.50 493 PRO A O 1
ATOM 3957 N N . GLY A 1 494 ? -12.306 34.002 5.292 1.00 97.56 494 GLY A N 1
ATOM 3958 C CA . GLY A 1 494 ? -12.960 33.845 6.596 1.00 97.56 494 GLY A CA 1
ATOM 3959 C C . GLY A 1 494 ? -14.129 32.851 6.643 1.00 97.56 494 GLY A C 1
ATOM 3960 O O . GLY A 1 494 ? -14.559 32.486 7.737 1.00 97.56 494 GLY A O 1
ATOM 3961 N N . GLU A 1 495 ? -14.631 32.373 5.502 1.00 98.44 495 GLU A N 1
ATOM 3962 C CA . GLU A 1 495 ? -15.657 31.326 5.467 1.00 98.44 495 GLU A CA 1
ATOM 3963 C C . GLU A 1 495 ? -15.039 29.950 5.763 1.00 98.44 495 GLU A C 1
ATOM 3965 O O . GLU A 1 495 ? -13.897 29.667 5.395 1.00 98.44 495 GLU A O 1
ATOM 3970 N N . VAL A 1 496 ? -15.790 29.098 6.466 1.00 98.56 496 VAL A N 1
ATOM 3971 C CA . VAL A 1 496 ? -15.321 27.784 6.923 1.00 98.56 496 VAL A CA 1
ATOM 3972 C C . VAL A 1 496 ? -15.784 26.696 5.967 1.00 98.56 496 VAL A C 1
ATOM 3974 O O . VAL A 1 496 ? -16.980 26.538 5.730 1.00 98.56 496 VAL A O 1
ATOM 3977 N N . TYR A 1 497 ? -14.837 25.899 5.487 1.00 98.56 497 TYR A N 1
ATOM 3978 C CA . TYR A 1 497 ? -15.059 24.819 4.537 1.00 98.56 497 TYR A CA 1
ATOM 3979 C C . TYR A 1 497 ? -14.628 23.473 5.114 1.00 98.56 497 TYR A C 1
ATOM 3981 O O . TYR A 1 497 ? -13.607 23.367 5.790 1.00 98.56 497 TYR A O 1
ATOM 3989 N N . GLU A 1 498 ? -15.397 22.429 4.812 1.00 98.50 498 GLU A N 1
ATOM 3990 C CA . GLU A 1 498 ? -15.036 21.042 5.111 1.00 98.50 498 GLU A CA 1
ATOM 3991 C C . GLU A 1 498 ? -14.048 20.523 4.057 1.00 98.50 498 GLU A C 1
ATOM 3993 O O . GLU A 1 498 ? -14.307 20.591 2.855 1.00 98.50 498 GLU A O 1
ATOM 3998 N N . CYS A 1 499 ? -12.907 20.022 4.520 1.00 98.75 499 CYS A N 1
ATOM 3999 C CA . CYS A 1 499 ? -11.832 19.475 3.707 1.00 98.75 499 CYS A CA 1
ATOM 4000 C C . CYS A 1 499 ? -11.499 18.061 4.199 1.00 98.75 499 CYS A C 1
ATOM 4002 O O . CYS A 1 499 ? -10.911 17.896 5.269 1.00 98.75 499 CYS A O 1
ATOM 4004 N N . ASP A 1 500 ? -11.864 17.042 3.422 1.00 98.75 500 ASP A N 1
ATOM 4005 C CA . ASP A 1 500 ? -11.392 15.673 3.636 1.00 98.75 500 ASP A CA 1
ATOM 4006 C C . ASP A 1 500 ? -10.057 15.486 2.902 1.00 98.75 500 ASP A C 1
ATOM 4008 O O . ASP A 1 500 ? -9.983 15.729 1.706 1.00 98.75 500 ASP A O 1
ATOM 4012 N N . VAL A 1 501 ? -9.001 15.077 3.604 1.00 98.81 501 VAL A N 1
ATOM 4013 C CA . VAL A 1 501 ? -7.634 14.942 3.079 1.00 98.81 501 VAL A CA 1
ATOM 4014 C C . VAL A 1 501 ? -7.230 13.470 3.069 1.00 98.81 501 VAL A C 1
ATOM 4016 O O . VAL A 1 501 ? -7.279 12.805 4.107 1.00 98.81 501 VAL A O 1
ATOM 4019 N N . GLU A 1 502 ? -6.808 12.961 1.908 1.00 98.50 502 GLU A N 1
ATOM 4020 C CA . GLU A 1 502 ? -6.199 11.629 1.782 1.00 98.50 502 GLU A CA 1
ATOM 4021 C C . GLU A 1 502 ? -4.792 11.656 2.399 1.00 98.50 502 GLU A C 1
ATOM 4023 O O . GLU A 1 502 ? -3.967 12.506 2.059 1.00 98.50 502 GLU A O 1
ATOM 4028 N N . ILE A 1 503 ? -4.505 10.718 3.305 1.00 98.19 503 ILE A N 1
ATOM 4029 C CA . ILE A 1 503 ? -3.171 10.514 3.874 1.00 98.19 503 ILE A CA 1
ATOM 4030 C C . ILE A 1 503 ? -2.654 9.169 3.365 1.00 98.19 503 ILE A C 1
ATOM 4032 O O . ILE A 1 503 ? -3.336 8.144 3.466 1.00 98.19 503 ILE A O 1
ATOM 4036 N N . VAL A 1 504 ? -1.438 9.169 2.813 1.00 93.94 504 VAL A N 1
ATOM 4037 C CA . VAL A 1 504 ? -0.858 7.995 2.157 1.00 93.94 504 VAL A CA 1
ATOM 4038 C C . VAL A 1 504 ? -0.856 6.795 3.104 1.00 93.94 504 VAL A C 1
ATOM 4040 O O . VAL A 1 504 ? -0.496 6.882 4.279 1.00 93.94 504 VAL A O 1
ATOM 4043 N N . THR A 1 505 ? -1.271 5.657 2.551 1.00 95.69 505 THR A N 1
ATOM 4044 C CA . THR A 1 505 ? -1.332 4.365 3.234 1.00 95.69 505 THR A CA 1
ATOM 4045 C C . THR A 1 505 ? -0.018 4.010 3.919 1.00 95.69 505 THR A C 1
ATOM 4047 O O . THR A 1 505 ? 1.055 4.162 3.335 1.00 95.69 505 THR A O 1
ATOM 4050 N N . SER A 1 506 ? -0.109 3.482 5.142 1.00 95.56 506 SER A N 1
ATOM 4051 C CA . SER A 1 506 ? 1.067 3.218 5.963 1.00 95.56 506 SER A CA 1
ATOM 4052 C C . SER A 1 506 ? 0.862 2.099 6.987 1.00 95.56 506 SER A C 1
ATOM 4054 O O . SER A 1 506 ? -0.261 1.637 7.191 1.00 95.56 506 SER A O 1
ATOM 4056 N N . CYS A 1 507 ? 1.941 1.668 7.651 1.00 96.12 507 CYS A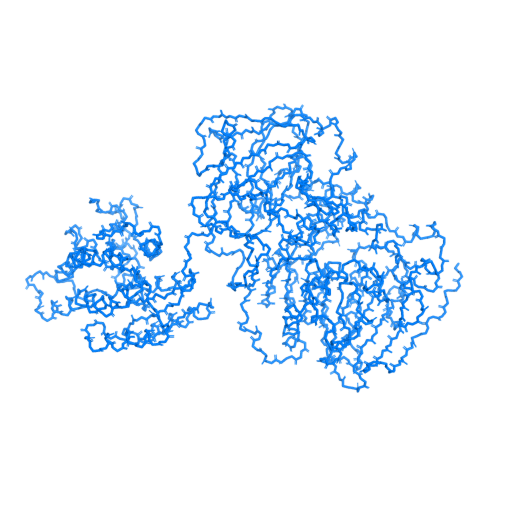 N 1
ATOM 4057 C CA . CYS A 1 507 ? 1.869 0.759 8.803 1.00 96.12 507 CYS A CA 1
ATOM 4058 C C . CYS A 1 507 ? 2.842 1.150 9.927 1.00 96.12 507 CYS A C 1
ATOM 4060 O O . CYS A 1 507 ? 3.927 1.641 9.627 1.00 96.12 507 CYS A O 1
ATOM 4062 N N . ILE A 1 508 ? 2.508 0.948 11.202 1.00 96.81 508 ILE A N 1
ATOM 4063 C CA . ILE A 1 508 ? 3.453 0.986 12.331 1.00 96.81 508 ILE A CA 1
ATOM 4064 C C . ILE A 1 508 ? 2.839 0.371 13.599 1.00 96.81 508 ILE A C 1
ATOM 4066 O O . ILE A 1 508 ? 1.675 0.618 13.913 1.00 96.81 508 ILE A O 1
ATOM 4070 N N . ILE A 1 509 ? 3.638 -0.382 14.358 1.00 92.81 509 ILE A N 1
ATOM 4071 C CA . ILE A 1 509 ? 3.364 -0.718 15.761 1.00 92.81 509 ILE A CA 1
ATOM 4072 C C . ILE A 1 509 ? 3.892 0.405 16.654 1.00 92.81 509 ILE A C 1
ATOM 4074 O O . ILE A 1 509 ? 5.082 0.713 16.631 1.00 92.81 509 ILE A O 1
ATOM 4078 N N . VAL A 1 510 ? 3.019 1.018 17.447 1.00 95.25 510 VAL A N 1
ATOM 4079 C CA . VAL A 1 510 ? 3.357 2.108 18.369 1.00 95.25 510 VAL A CA 1
ATOM 4080 C C . VAL A 1 510 ? 3.318 1.577 19.804 1.00 95.25 510 VAL A C 1
ATOM 4082 O O . VAL A 1 510 ? 2.234 1.215 20.260 1.00 95.25 510 VAL A O 1
ATOM 4085 N N . PRO A 1 511 ? 4.446 1.518 20.536 1.00 87.31 511 PRO A N 1
ATOM 4086 C CA . PRO A 1 511 ? 4.459 1.013 21.908 1.00 87.31 511 PRO A CA 1
ATOM 4087 C C . PRO A 1 511 ? 3.677 1.900 22.884 1.00 87.31 511 PRO A C 1
ATOM 4089 O O . PRO A 1 511 ? 3.545 3.106 22.685 1.00 87.31 511 PRO A O 1
ATOM 4092 N N . ALA A 1 512 ? 3.216 1.312 23.990 1.00 82.31 512 ALA A N 1
ATOM 4093 C CA . ALA A 1 512 ? 2.570 2.049 25.076 1.00 82.31 512 ALA A CA 1
ATOM 4094 C C . ALA A 1 512 ? 3.459 3.196 25.603 1.00 82.31 512 ALA A C 1
ATOM 4096 O O . ALA A 1 512 ? 4.670 3.037 25.757 1.00 82.31 512 ALA A O 1
ATOM 4097 N N . GLY A 1 513 ? 2.856 4.346 25.903 1.00 87.75 513 GLY A N 1
ATOM 4098 C CA . GLY A 1 513 ? 3.543 5.547 26.384 1.00 87.75 513 GLY A CA 1
ATOM 4099 C C . GLY A 1 513 ? 4.179 6.408 25.287 1.00 87.75 513 GLY A C 1
ATOM 4100 O O . GLY A 1 513 ? 4.704 7.477 25.592 1.00 87.75 513 GLY A O 1
ATOM 4101 N N . TRP A 1 514 ? 4.132 5.979 24.024 1.00 97.44 514 TRP A N 1
ATOM 4102 C CA . TRP A 1 514 ? 4.629 6.755 22.886 1.00 97.44 514 TRP A CA 1
ATOM 4103 C C . TRP A 1 514 ? 3.545 7.694 22.374 1.00 97.44 514 TRP A C 1
ATOM 4105 O O . TRP A 1 514 ? 2.358 7.523 22.656 1.00 97.44 514 TRP A O 1
ATOM 4115 N N . ARG A 1 515 ? 3.942 8.704 21.606 1.00 98.19 515 ARG A N 1
ATOM 4116 C CA . ARG A 1 515 ? 3.026 9.746 21.146 1.00 98.19 515 ARG A CA 1
ATOM 4117 C C . ARG A 1 515 ? 2.779 9.641 19.650 1.00 98.19 515 ARG A C 1
ATOM 4119 O O . ARG A 1 515 ? 3.728 9.683 18.876 1.00 98.19 515 ARG A O 1
ATOM 4126 N N . VAL A 1 516 ? 1.513 9.574 19.249 1.00 98.44 516 VAL A N 1
ATOM 4127 C CA . VAL A 1 516 ? 1.072 9.742 17.855 1.00 98.44 516 VAL A CA 1
ATOM 4128 C C . VAL A 1 516 ? 0.633 11.189 17.673 1.00 98.44 516 VAL A C 1
ATOM 4130 O O . VAL A 1 516 ? -0.057 11.739 18.533 1.00 98.44 516 VAL A O 1
ATOM 4133 N N . ALA A 1 517 ? 1.027 11.817 16.570 1.00 98.56 517 ALA A N 1
ATOM 4134 C CA . ALA A 1 517 ? 0.685 13.202 16.291 1.00 98.56 517 ALA A CA 1
ATOM 4135 C C . ALA A 1 517 ? 0.262 13.428 14.839 1.00 98.56 517 ALA A C 1
ATOM 4137 O O . ALA A 1 517 ? 0.754 12.763 13.928 1.00 98.56 517 ALA A O 1
ATOM 4138 N N . LEU A 1 518 ? -0.611 14.415 14.648 1.00 98.81 518 LEU A N 1
ATOM 4139 C CA . LEU A 1 518 ? -0.922 15.024 13.364 1.00 98.81 518 LEU A CA 1
ATOM 4140 C C . LEU A 1 518 ? -0.366 16.445 13.358 1.00 98.81 518 LEU A C 1
ATOM 4142 O O . LEU A 1 518 ? -0.805 17.283 14.146 1.00 98.81 518 LEU A O 1
ATOM 4146 N N . THR A 1 519 ? 0.561 16.731 12.452 1.00 98.69 519 THR A N 1
ATOM 4147 C CA . THR A 1 519 ? 0.953 18.104 12.130 1.00 98.69 519 THR A CA 1
ATOM 4148 C C . THR A 1 519 ? 0.172 18.563 10.901 1.00 98.69 519 THR A C 1
ATOM 4150 O O . THR A 1 519 ? 0.273 17.932 9.854 1.00 98.69 519 THR A O 1
ATOM 4153 N N . VAL A 1 520 ? -0.582 19.655 11.020 1.00 98.75 520 VAL A N 1
ATOM 4154 C CA . VAL A 1 520 ? -1.249 20.336 9.898 1.00 98.75 520 VAL A CA 1
ATOM 4155 C C . VAL A 1 520 ? -0.467 21.607 9.595 1.00 98.75 520 VAL A C 1
ATOM 4157 O O . VAL A 1 520 ? -0.268 22.424 10.494 1.00 98.75 520 VAL A O 1
ATOM 4160 N N . ARG A 1 521 ? 0.029 21.760 8.365 1.00 98.06 521 ARG A N 1
ATOM 4161 C CA . ARG A 1 521 ? 0.964 22.836 8.003 1.00 98.06 521 ARG A CA 1
ATOM 4162 C C . ARG A 1 521 ? 0.809 23.321 6.563 1.00 98.06 521 ARG A C 1
ATOM 4164 O O . ARG A 1 521 ? 0.021 22.771 5.802 1.00 98.06 521 ARG A O 1
ATOM 4171 N N . GLY A 1 522 ? 1.573 24.358 6.219 1.00 97.06 522 GLY A N 1
ATOM 4172 C CA . GLY A 1 522 ? 1.526 25.045 4.926 1.00 97.06 522 GLY A CA 1
ATOM 4173 C C . GLY A 1 522 ? 2.684 24.738 3.968 1.00 97.06 522 GLY A C 1
ATOM 4174 O O . GLY A 1 522 ? 2.777 25.319 2.889 1.00 97.06 522 GLY A O 1
ATOM 4175 N N . LYS A 1 523 ? 3.608 23.854 4.348 1.00 95.88 523 LYS A N 1
ATOM 4176 C CA . LYS A 1 523 ? 4.753 23.457 3.517 1.00 95.88 523 LYS A CA 1
ATOM 4177 C C . LYS A 1 523 ? 5.110 21.989 3.710 1.00 95.88 523 LYS A C 1
ATOM 4179 O O . LYS A 1 523 ? 4.634 21.345 4.644 1.00 95.88 523 LYS A O 1
ATOM 4184 N N . ASP A 1 524 ? 5.987 21.486 2.852 1.00 95.94 524 ASP A N 1
ATOM 4185 C CA . ASP A 1 524 ? 6.497 20.122 2.932 1.00 95.94 524 ASP A CA 1
ATOM 4186 C C . ASP A 1 524 ? 7.084 19.772 4.310 1.00 95.94 524 ASP A C 1
ATOM 4188 O O . ASP A 1 524 ? 7.523 20.624 5.095 1.00 95.94 524 ASP A O 1
ATOM 4192 N N . TYR A 1 525 ? 7.072 18.479 4.628 1.00 95.12 525 TYR A N 1
ATOM 4193 C CA . TYR A 1 525 ? 7.734 17.968 5.818 1.00 95.12 525 TYR A CA 1
ATOM 4194 C C . TYR A 1 525 ? 9.256 18.167 5.743 1.00 95.12 525 TYR A C 1
ATOM 4196 O O . TYR A 1 525 ? 9.883 17.968 4.702 1.00 95.12 525 TYR A O 1
ATOM 4204 N N . GLU A 1 526 ? 9.831 18.536 6.887 1.00 93.56 526 GLU A N 1
ATOM 4205 C CA . GLU A 1 526 ? 11.268 18.657 7.107 1.00 93.56 526 GLU A CA 1
ATOM 4206 C C . GLU A 1 526 ? 11.576 18.015 8.464 1.00 93.56 526 GLU A C 1
ATOM 4208 O O . GLU A 1 526 ? 11.095 18.473 9.499 1.00 93.56 526 GLU A O 1
ATOM 4213 N N . TYR A 1 527 ? 12.364 16.946 8.460 1.00 93.69 527 TYR A N 1
ATOM 4214 C CA . TYR A 1 527 ? 12.887 16.280 9.638 1.00 93.69 527 TYR A CA 1
ATOM 4215 C C . TYR A 1 527 ? 13.845 17.227 10.350 1.00 93.69 527 TYR A C 1
ATOM 4217 O O . TYR A 1 527 ? 14.823 17.690 9.763 1.00 93.69 527 TYR A O 1
ATOM 4225 N N . GLU A 1 528 ? 13.590 17.517 11.618 1.00 90.94 528 GLU A N 1
ATOM 4226 C CA . GLU A 1 528 ? 14.339 18.522 12.385 1.00 90.94 528 GLU A CA 1
ATOM 4227 C C . GLU A 1 528 ? 15.558 17.930 13.114 1.00 90.94 528 GLU A C 1
ATOM 4229 O O . GLU A 1 528 ? 16.403 18.673 13.605 1.00 90.94 528 GLU A O 1
ATOM 4234 N N . GLY A 1 529 ? 15.696 16.599 13.141 1.00 89.56 529 GLY A N 1
ATOM 4235 C CA . GLY A 1 529 ? 16.806 15.915 13.807 1.00 89.56 529 GLY A CA 1
ATOM 4236 C C . GLY A 1 529 ? 18.136 15.947 13.044 1.00 89.56 529 GLY A C 1
ATOM 4237 O O . GLY A 1 529 ? 18.280 16.541 11.970 1.00 89.56 529 GLY A O 1
ATOM 4238 N N . GLU A 1 530 ? 19.147 15.290 13.610 1.00 88.75 530 GLU A N 1
ATOM 4239 C CA . GLU A 1 530 ? 20.469 15.190 12.989 1.00 88.75 530 GLU A CA 1
ATOM 4240 C C . GLU A 1 530 ? 20.449 14.277 11.758 1.00 88.75 530 GLU A C 1
ATOM 4242 O O . GLU A 1 530 ? 19.911 13.171 11.786 1.00 88.75 530 GLU A O 1
ATOM 4247 N N . LEU A 1 531 ? 21.067 14.734 10.665 1.00 88.88 531 LEU A N 1
ATOM 4248 C CA . LEU A 1 531 ? 21.168 13.960 9.428 1.00 88.88 531 LEU A CA 1
ATOM 4249 C C . LEU A 1 531 ? 22.420 13.082 9.437 1.00 88.88 531 LEU A C 1
ATOM 4251 O O . LEU A 1 531 ? 23.517 13.557 9.745 1.00 88.88 531 LEU A O 1
ATOM 4255 N N . SER A 1 532 ? 22.274 11.831 8.999 1.00 85.31 532 SER A N 1
ATOM 4256 C CA . SER A 1 532 ? 23.411 10.936 8.781 1.00 85.31 532 SER A CA 1
ATOM 4257 C C . SER A 1 532 ? 24.300 11.406 7.621 1.00 85.31 532 SER A C 1
ATOM 4259 O O . SER A 1 532 ? 23.864 12.122 6.717 1.00 85.31 532 SER A O 1
ATOM 4261 N N . GLU A 1 533 ? 25.559 10.959 7.601 1.00 85.44 533 GLU A N 1
ATOM 4262 C CA . GLU A 1 533 ? 26.493 11.262 6.504 1.00 85.44 533 GLU A CA 1
ATOM 4263 C C . GLU A 1 533 ? 26.010 10.750 5.142 1.00 85.44 533 GLU A C 1
ATOM 4265 O O . GLU A 1 533 ? 26.302 11.358 4.112 1.00 85.44 533 GLU A O 1
ATOM 4270 N N . PHE A 1 534 ? 25.246 9.654 5.129 1.00 84.75 534 PHE A N 1
ATOM 4271 C CA . PHE A 1 534 ? 24.609 9.156 3.914 1.00 84.75 534 PHE A CA 1
ATOM 4272 C C . PHE A 1 534 ? 23.585 10.163 3.375 1.00 84.75 534 PHE A C 1
ATOM 4274 O O . PHE A 1 534 ? 23.649 10.523 2.202 1.00 84.75 534 PHE A O 1
ATOM 4281 N N . VAL A 1 535 ? 22.692 10.675 4.233 1.00 83.25 535 VAL A N 1
ATOM 4282 C CA . VAL A 1 535 ? 21.641 11.635 3.846 1.00 83.25 535 VAL A CA 1
ATOM 4283 C C . VAL A 1 535 ? 22.238 12.903 3.251 1.00 83.25 535 VAL A C 1
ATOM 4285 O O . VAL A 1 535 ? 21.790 13.356 2.203 1.00 83.25 535 VAL A O 1
ATOM 4288 N N . LYS A 1 536 ? 23.295 13.439 3.872 1.00 83.62 536 LYS A N 1
ATOM 4289 C CA . LYS A 1 536 ? 23.973 14.661 3.403 1.00 83.62 536 LYS A CA 1
ATOM 4290 C C . LYS A 1 536 ? 24.520 14.540 1.974 1.00 83.62 536 LYS A C 1
ATOM 4292 O O . LYS A 1 536 ? 24.702 15.555 1.311 1.00 83.62 536 LYS A O 1
ATOM 4297 N N . LYS A 1 537 ? 24.805 13.318 1.511 1.00 82.88 537 LYS A N 1
ATOM 4298 C CA . LYS A 1 537 ? 25.352 13.022 0.174 1.00 82.88 537 LYS A CA 1
ATOM 4299 C C . LYS A 1 537 ? 24.309 12.455 -0.789 1.00 82.88 537 LYS A C 1
ATOM 4301 O O . LYS A 1 537 ? 24.600 12.301 -1.973 1.00 82.88 537 LYS A O 1
ATOM 4306 N N . PHE A 1 538 ? 23.122 12.104 -0.300 1.00 80.19 538 PHE A N 1
ATOM 4307 C CA . PHE A 1 538 ? 22.070 11.516 -1.115 1.00 80.19 538 PHE A CA 1
ATOM 4308 C C . PHE A 1 538 ? 21.550 12.539 -2.132 1.00 80.19 538 PHE A C 1
ATOM 4310 O O . PHE A 1 538 ? 21.368 13.709 -1.815 1.00 80.19 538 PHE A O 1
ATOM 4317 N N . HIS A 1 539 ? 21.309 12.092 -3.364 1.00 66.19 539 HIS A N 1
ATOM 4318 C CA . HIS A 1 539 ? 21.117 12.934 -4.553 1.00 66.19 539 HIS A CA 1
ATOM 4319 C C . HIS A 1 539 ? 19.949 13.940 -4.511 1.00 66.19 539 HIS A C 1
ATOM 4321 O O . HIS A 1 539 ? 19.929 14.851 -5.336 1.00 66.19 539 HIS A O 1
ATOM 4327 N N . TYR A 1 540 ? 19.013 13.819 -3.564 1.00 63.28 540 TYR A N 1
ATOM 4328 C CA . TYR A 1 540 ? 17.961 14.819 -3.342 1.00 63.28 540 TYR A CA 1
ATOM 4329 C C . TYR A 1 540 ? 18.258 15.808 -2.202 1.00 63.28 540 TYR A C 1
ATOM 4331 O O . TYR A 1 540 ? 17.630 16.863 -2.165 1.00 63.28 540 TYR A O 1
ATOM 4339 N N . GLY A 1 541 ? 19.232 15.528 -1.325 1.00 63.84 541 GLY A N 1
ATOM 4340 C CA . GLY A 1 541 ? 19.670 16.438 -0.256 1.00 63.84 541 GLY A CA 1
ATOM 4341 C C . GLY A 1 541 ? 18.563 16.863 0.717 1.00 63.84 541 GLY A C 1
ATOM 4342 O O . GLY A 1 541 ? 18.621 17.962 1.264 1.00 63.84 541 GLY A O 1
ATOM 4343 N N . THR A 1 542 ? 17.530 16.037 0.887 1.00 77.56 542 THR A N 1
ATOM 4344 C CA . THR A 1 542 ? 16.278 16.395 1.563 1.00 77.56 542 THR A CA 1
ATOM 4345 C C . THR A 1 542 ? 16.187 15.884 2.993 1.00 77.56 542 THR A C 1
ATOM 4347 O O . THR A 1 542 ? 17.015 15.107 3.470 1.00 77.56 542 THR A O 1
ATOM 4350 N N . ARG A 1 543 ? 15.185 16.403 3.706 1.00 89.44 543 ARG A N 1
ATOM 4351 C CA . ARG A 1 543 ? 14.921 16.127 5.117 1.00 89.44 543 ARG A CA 1
ATOM 4352 C C . ARG A 1 543 ? 13.565 15.430 5.269 1.00 89.44 543 ARG A C 1
ATOM 4354 O O . ARG A 1 543 ? 12.727 15.905 6.008 1.00 89.44 543 ARG A O 1
ATOM 4361 N N . GLY A 1 544 ? 13.308 14.343 4.550 1.00 88.44 544 GLY A N 1
ATOM 4362 C CA . GLY A 1 544 ? 12.132 13.484 4.775 1.00 88.44 544 GLY A CA 1
ATOM 4363 C C . GLY A 1 544 ? 11.065 13.464 3.677 1.00 88.44 544 GLY A C 1
ATOM 4364 O O . GLY A 1 544 ? 10.152 12.648 3.756 1.00 88.44 544 GLY A O 1
ATOM 4365 N N . THR A 1 545 ? 11.171 14.311 2.651 1.00 87.75 545 THR A N 1
ATOM 4366 C CA . THR A 1 545 ? 10.221 14.377 1.516 1.00 87.75 545 THR A CA 1
ATOM 4367 C C . THR A 1 545 ? 10.860 14.100 0.160 1.00 87.75 545 THR A C 1
ATOM 4369 O O . THR A 1 545 ? 10.181 14.191 -0.860 1.00 87.75 545 THR A O 1
ATOM 4372 N N . GLY A 1 546 ? 12.144 13.732 0.112 1.00 85.50 546 GLY A N 1
ATOM 4373 C CA . GLY A 1 546 ? 12.801 13.406 -1.153 1.00 85.50 546 GLY A CA 1
ATOM 4374 C C . GLY A 1 546 ? 12.703 14.542 -2.180 1.00 85.50 546 GLY A C 1
ATOM 4375 O O . GLY A 1 546 ? 12.642 15.725 -1.856 1.00 85.50 546 GLY A O 1
ATOM 4376 N N . GLY A 1 547 ? 12.627 14.184 -3.460 1.00 83.44 547 GLY A N 1
ATOM 4377 C CA . GLY A 1 547 ? 12.406 15.147 -4.541 1.00 83.44 547 GLY A CA 1
ATOM 4378 C C . GLY A 1 547 ? 10.977 15.705 -4.653 1.00 83.44 547 GLY A C 1
ATOM 4379 O O . GLY A 1 547 ? 10.730 16.466 -5.586 1.00 83.44 547 GLY A O 1
ATOM 4380 N N . MET A 1 548 ? 10.042 15.340 -3.769 1.00 89.44 548 MET A N 1
ATOM 4381 C CA . MET A 1 548 ? 8.607 15.630 -3.908 1.00 89.44 548 MET A CA 1
ATOM 4382 C C . MET A 1 548 ? 8.216 16.942 -3.215 1.00 89.44 548 MET A C 1
ATOM 4384 O O . MET A 1 548 ? 7.318 16.969 -2.378 1.00 89.44 548 MET A O 1
ATOM 4388 N N . THR A 1 549 ? 8.906 18.032 -3.556 1.00 93.56 549 THR A N 1
ATOM 4389 C CA . THR A 1 549 ? 8.630 19.366 -2.999 1.00 93.56 549 THR A CA 1
ATOM 4390 C C . THR A 1 549 ? 7.512 20.095 -3.746 1.00 93.56 549 THR A C 1
ATOM 4392 O O . THR A 1 549 ? 7.266 19.832 -4.924 1.00 93.56 549 THR A O 1
ATOM 4395 N N . HIS A 1 550 ? 6.886 21.056 -3.069 1.00 96.38 550 HIS A N 1
ATOM 4396 C CA . HIS A 1 550 ? 5.754 21.851 -3.540 1.00 96.38 550 HIS A CA 1
ATOM 4397 C C . HIS A 1 550 ? 6.020 23.337 -3.284 1.00 96.38 550 HIS A C 1
ATOM 4399 O O . HIS A 1 550 ? 5.431 23.941 -2.388 1.00 96.38 550 HIS A O 1
ATOM 4405 N N . ALA A 1 551 ? 6.950 23.938 -4.024 1.00 94.75 551 ALA A N 1
ATOM 4406 C CA . ALA A 1 551 ? 7.364 25.329 -3.816 1.00 94.75 551 ALA A CA 1
ATOM 4407 C C . ALA A 1 551 ? 7.393 26.164 -5.109 1.00 94.75 551 ALA A C 1
ATOM 4409 O O . ALA A 1 551 ? 8.063 27.194 -5.157 1.00 94.75 551 ALA A O 1
ATOM 4410 N N . ASP A 1 552 ? 6.699 25.724 -6.165 1.00 96.56 552 ASP A N 1
ATOM 4411 C CA . ASP A 1 552 ? 6.604 26.491 -7.410 1.00 96.56 552 ASP A CA 1
ATOM 4412 C C . ASP A 1 552 ? 5.820 27.794 -7.173 1.00 96.56 552 ASP A C 1
ATOM 4414 O O . ASP A 1 552 ? 4.672 27.727 -6.733 1.00 96.56 552 ASP A O 1
ATOM 4418 N N . PRO A 1 553 ? 6.404 28.975 -7.438 1.00 96.25 553 PRO A N 1
ATOM 4419 C CA . PRO A 1 553 ? 5.766 30.253 -7.136 1.00 96.25 553 PRO A CA 1
ATOM 4420 C C . PRO A 1 553 ? 4.599 30.595 -8.070 1.00 96.25 553 PRO A C 1
ATOM 4422 O O . PRO A 1 553 ? 3.776 31.429 -7.699 1.00 96.25 553 PRO A O 1
ATOM 4425 N N . ASP A 1 554 ? 4.503 29.967 -9.248 1.00 95.81 554 ASP A N 1
ATOM 4426 C CA . ASP A 1 554 ? 3.373 30.179 -10.157 1.00 95.81 554 ASP A CA 1
ATOM 4427 C C . ASP A 1 554 ? 2.161 29.343 -9.722 1.00 95.81 554 ASP A C 1
ATOM 4429 O O . ASP A 1 554 ? 1.023 29.788 -9.858 1.00 95.81 554 ASP A O 1
ATOM 4433 N N . ASP A 1 555 ? 2.398 28.147 -9.169 1.00 97.25 555 ASP A N 1
ATOM 4434 C CA . ASP A 1 555 ? 1.344 27.316 -8.572 1.00 97.25 555 ASP A CA 1
ATOM 4435 C C . ASP A 1 555 ? 0.969 27.776 -7.152 1.00 97.25 555 ASP A C 1
ATOM 4437 O O . ASP A 1 555 ? -0.199 27.715 -6.768 1.00 97.25 555 ASP A O 1
ATOM 4441 N N . ARG A 1 556 ? 1.948 28.262 -6.376 1.00 97.19 556 ARG A N 1
ATOM 4442 C CA . ARG A 1 556 ? 1.803 28.675 -4.970 1.00 97.19 556 ARG A CA 1
ATOM 4443 C C . ARG A 1 556 ? 2.231 30.134 -4.734 1.00 97.19 556 ARG A C 1
ATOM 4445 O O . ARG A 1 556 ? 3.158 30.384 -3.957 1.00 97.19 556 ARG A O 1
ATOM 4452 N N . PRO A 1 557 ? 1.576 31.123 -5.366 1.00 97.31 557 PRO A N 1
ATOM 4453 C CA . PRO A 1 557 ? 1.935 32.525 -5.200 1.00 97.31 557 PRO A CA 1
ATOM 4454 C C . PRO A 1 557 ? 1.718 32.995 -3.752 1.00 97.31 557 PRO A C 1
ATOM 4456 O O . PRO A 1 557 ? 0.717 32.671 -3.105 1.00 97.31 557 PRO A O 1
ATOM 4459 N N . ALA A 1 558 ? 2.686 33.747 -3.221 1.00 96.19 558 ALA A N 1
ATOM 4460 C CA . ALA A 1 558 ? 2.761 34.085 -1.798 1.00 96.19 558 ALA A CA 1
ATOM 4461 C C . ALA A 1 558 ? 1.611 34.983 -1.308 1.00 96.19 558 ALA A C 1
ATOM 4463 O O . ALA A 1 558 ? 1.218 34.884 -0.150 1.00 96.19 558 ALA A O 1
ATOM 4464 N N . ASP A 1 559 ? 1.037 35.823 -2.168 1.00 96.50 559 ASP A N 1
ATOM 4465 C CA . ASP A 1 559 ? -0.139 36.643 -1.850 1.00 96.50 559 ASP A CA 1
ATOM 4466 C C . ASP A 1 559 ? -1.412 35.802 -1.673 1.00 96.50 559 ASP A C 1
ATOM 4468 O O . ASP A 1 559 ? -2.327 36.209 -0.959 1.00 96.50 559 ASP A O 1
ATOM 4472 N N . VAL A 1 560 ? -1.462 34.613 -2.284 1.00 97.00 560 VAL A N 1
ATOM 4473 C CA . VAL A 1 560 ? -2.548 33.654 -2.080 1.00 97.00 560 VAL A CA 1
ATOM 4474 C C . VAL A 1 560 ? -2.225 32.725 -0.926 1.00 97.00 560 VAL A C 1
ATOM 4476 O O . VAL A 1 560 ? -3.039 32.657 -0.023 1.00 97.00 560 VAL A O 1
ATOM 4479 N N . PHE A 1 561 ? -1.076 32.042 -0.908 1.00 97.56 561 PHE A N 1
ATOM 4480 C CA . PHE A 1 561 ? -0.803 30.939 0.031 1.00 97.56 561 PHE A CA 1
ATOM 4481 C C . PHE A 1 561 ? 0.050 31.322 1.250 1.00 97.56 561 PHE A C 1
ATOM 4483 O O . PHE A 1 561 ? 0.040 30.605 2.245 1.00 97.56 561 PHE A O 1
ATOM 4490 N N . GLY A 1 562 ? 0.727 32.473 1.240 1.00 93.50 562 GLY A N 1
ATOM 4491 C CA . GLY A 1 562 ? 1.483 33.032 2.377 1.00 93.50 562 GLY A CA 1
ATOM 4492 C C . GLY A 1 562 ? 0.621 33.672 3.466 1.00 93.50 562 GLY A C 1
ATOM 4493 O O . GLY A 1 562 ? 1.100 34.537 4.191 1.00 93.50 562 GLY A O 1
ATOM 4494 N N . ASN A 1 563 ? -0.654 33.289 3.546 1.00 90.19 563 ASN A N 1
ATOM 4495 C CA . ASN A 1 563 ? -1.681 33.939 4.355 1.00 90.19 563 ASN A CA 1
ATOM 4496 C C . ASN A 1 563 ? -1.872 33.274 5.734 1.00 90.19 563 ASN A C 1
ATOM 4498 O O . ASN A 1 563 ? -1.045 32.471 6.150 1.00 90.19 563 ASN A O 1
ATOM 4502 N N . THR A 1 564 ? -2.956 33.591 6.447 1.00 98.06 564 THR A N 1
ATOM 4503 C CA . THR A 1 564 ? -3.322 32.927 7.709 1.00 98.06 564 THR A CA 1
ATOM 4504 C C . THR A 1 564 ? -4.367 31.850 7.447 1.00 98.06 564 THR A C 1
ATOM 4506 O O . THR A 1 564 ? -5.466 32.145 6.973 1.00 98.06 564 THR A O 1
ATOM 4509 N N . VAL A 1 565 ? -4.052 30.608 7.813 1.00 98.62 565 VAL A N 1
ATOM 4510 C CA . VAL A 1 565 ? -4.991 29.485 7.754 1.00 98.62 565 VAL A CA 1
ATOM 4511 C C . VAL A 1 565 ? -5.489 29.172 9.162 1.00 98.62 565 VAL A C 1
ATOM 4513 O O . VAL A 1 565 ? -4.696 29.026 10.093 1.00 98.62 565 VAL A O 1
ATOM 4516 N N . THR A 1 566 ? -6.805 29.052 9.321 1.00 98.75 566 THR A N 1
ATOM 4517 C CA . THR A 1 566 ? -7.457 28.759 10.602 1.00 98.75 566 THR A CA 1
ATOM 4518 C C . THR A 1 566 ? -8.083 27.372 10.557 1.00 98.75 566 THR A C 1
ATOM 4520 O O . THR A 1 566 ? -8.919 27.084 9.697 1.00 98.75 566 THR A O 1
ATOM 4523 N N . LEU A 1 567 ? -7.723 26.522 11.516 1.00 98.50 567 LEU A N 1
ATOM 4524 C CA . LEU A 1 567 ? -8.399 25.254 11.774 1.00 98.50 567 LEU A CA 1
ATOM 4525 C C . LEU A 1 567 ? -9.506 25.470 12.797 1.00 98.50 567 LEU A C 1
ATOM 4527 O O . LEU A 1 567 ? -9.280 26.073 13.845 1.00 98.50 567 LEU A O 1
ATOM 4531 N N . HIS A 1 568 ? -10.683 24.930 12.508 1.00 98.44 568 HIS A N 1
ATOM 4532 C CA . HIS A 1 568 ? -11.861 24.969 13.367 1.00 98.44 568 HIS A CA 1
ATOM 4533 C C . HIS A 1 568 ? -12.144 23.566 13.886 1.00 98.44 568 HIS A C 1
ATOM 4535 O O . HIS A 1 568 ? -12.107 22.602 13.120 1.00 98.44 568 HIS A O 1
ATOM 4541 N N . ALA A 1 569 ? -12.452 23.427 15.170 1.00 97.06 569 ALA A N 1
ATOM 4542 C CA . ALA A 1 569 ? -12.873 22.148 15.725 1.00 97.06 569 ALA A CA 1
ATOM 4543 C C . ALA A 1 569 ? -13.818 22.319 16.918 1.00 97.06 569 ALA A C 1
ATOM 4545 O O . ALA A 1 569 ? -13.856 23.365 17.562 1.00 97.06 569 ALA A O 1
ATOM 4546 N N . GLY A 1 570 ? -14.551 21.254 17.217 1.00 91.75 570 GLY A N 1
ATOM 4547 C CA . GLY A 1 570 ? -15.502 21.182 18.314 1.00 91.75 570 GLY A CA 1
ATOM 4548 C C . GLY A 1 570 ? -16.887 21.729 17.966 1.00 91.75 570 GLY A C 1
ATOM 4549 O O . GLY A 1 570 ? -17.116 22.251 16.872 1.00 91.75 570 GLY A O 1
ATOM 4550 N N . GLY A 1 571 ? -17.844 21.549 18.877 1.00 91.94 571 GLY A N 1
ATOM 4551 C CA . GLY A 1 571 ? -19.254 21.840 18.608 1.00 91.94 571 GLY A CA 1
ATOM 4552 C C . GLY A 1 571 ? -19.773 21.003 17.435 1.00 91.94 571 GLY A C 1
ATOM 4553 O O . GLY A 1 571 ? -19.652 19.781 17.445 1.00 91.94 571 GLY A O 1
ATOM 4554 N N . ALA A 1 572 ? -20.320 21.654 16.406 1.00 91.88 572 ALA A N 1
ATOM 4555 C CA . ALA A 1 572 ? -20.780 20.977 15.186 1.00 91.88 572 ALA A CA 1
ATOM 4556 C C . ALA A 1 572 ? -19.649 20.653 14.182 1.00 91.88 572 ALA A C 1
ATOM 4558 O O . ALA A 1 572 ? -19.891 19.983 13.178 1.00 91.88 572 ALA A O 1
ATOM 4559 N N . ARG A 1 573 ? -18.421 21.138 14.417 1.00 94.19 573 ARG A N 1
ATOM 4560 C CA . ARG A 1 573 ? -17.280 21.024 13.494 1.00 94.19 573 ARG A CA 1
ATOM 4561 C C . ARG A 1 573 ? -16.317 19.943 13.967 1.00 94.19 573 ARG A C 1
ATOM 4563 O O . ARG A 1 573 ? -15.322 20.203 14.642 1.00 94.19 573 ARG A O 1
ATOM 4570 N N . GLU A 1 574 ? -16.612 18.700 13.617 1.00 93.25 574 GLU A N 1
ATOM 4571 C CA . GLU A 1 574 ? -15.790 17.551 13.999 1.00 93.25 574 GLU A CA 1
ATOM 4572 C C . GLU A 1 574 ? -14.536 17.411 13.119 1.00 93.25 574 GLU A C 1
ATOM 4574 O O . GLU A 1 574 ? -14.461 16.523 12.272 1.00 93.25 574 GLU A O 1
ATOM 4579 N N . SER A 1 575 ? -13.524 18.257 13.326 1.00 98.31 575 SER A N 1
ATOM 4580 C CA . SER A 1 575 ? -12.197 18.007 12.750 1.00 98.31 575 SER A CA 1
ATOM 4581 C C . SER A 1 575 ? -11.557 16.781 13.414 1.00 98.31 575 SER A C 1
ATOM 4583 O O . SER A 1 575 ? -11.471 16.722 14.644 1.00 98.31 575 SER A O 1
ATOM 4585 N N . TYR A 1 576 ? -11.109 15.797 12.632 1.00 98.50 576 TYR A N 1
ATOM 4586 C CA . TYR A 1 576 ? -10.514 14.556 13.139 1.00 98.50 576 TYR A CA 1
ATOM 4587 C C . TYR A 1 576 ? -9.440 13.972 12.216 1.00 98.50 576 TYR A C 1
ATOM 4589 O O . TYR A 1 576 ? -9.471 14.142 10.999 1.00 98.50 576 TYR A O 1
ATOM 4597 N N . LEU A 1 577 ? -8.542 13.186 12.810 1.00 98.75 577 LEU A N 1
ATOM 4598 C CA . LEU A 1 577 ? -7.703 12.197 12.138 1.00 98.75 577 LEU A CA 1
ATOM 4599 C C . LEU A 1 577 ? -8.384 10.822 12.199 1.00 98.75 577 LEU A C 1
ATOM 4601 O O . LEU A 1 577 ? -8.790 10.384 13.273 1.00 98.75 577 LEU A O 1
ATOM 4605 N N . LEU A 1 578 ? -8.494 10.122 11.073 1.00 98.56 578 LEU A N 1
ATOM 4606 C CA . LEU A 1 578 ? -8.991 8.750 11.000 1.00 98.56 578 LEU A CA 1
ATOM 4607 C C . LEU A 1 578 ? -7.815 7.776 10.884 1.00 98.56 578 LEU A C 1
ATOM 4609 O O . LEU A 1 578 ? -7.111 7.765 9.872 1.00 98.56 578 LEU A O 1
ATOM 4613 N N . LEU A 1 579 ? -7.629 6.940 11.907 1.00 98.06 579 LEU A N 1
ATOM 4614 C CA . LEU A 1 579 ? -6.562 5.940 11.950 1.00 98.06 579 LEU A CA 1
ATOM 4615 C C . LEU A 1 579 ? -7.104 4.506 11.781 1.00 98.06 579 LEU A C 1
ATOM 4617 O O . LEU A 1 579 ? -8.119 4.163 12.397 1.00 98.06 579 LEU A O 1
ATOM 4621 N N . PRO A 1 580 ? -6.413 3.645 11.010 1.00 96.12 580 PRO A N 1
ATOM 4622 C CA . PRO A 1 580 ? -6.718 2.222 10.879 1.00 96.12 580 PRO A CA 1
ATOM 4623 C C . PRO A 1 580 ? -6.121 1.414 12.043 1.00 96.12 580 PRO A C 1
ATOM 4625 O O . PRO A 1 580 ? -5.051 0.816 11.923 1.00 96.12 580 PRO A O 1
ATOM 4628 N N . VAL A 1 581 ? -6.795 1.415 13.193 1.00 90.94 581 VAL A N 1
ATOM 4629 C CA . VAL A 1 581 ? -6.291 0.777 14.422 1.00 90.94 581 VAL A CA 1
ATOM 4630 C C . VAL A 1 581 ? -6.639 -0.715 14.459 1.00 90.94 581 VAL A C 1
ATOM 4632 O O . VAL A 1 581 ? -7.767 -1.086 14.137 1.00 90.94 581 VAL A O 1
ATOM 4635 N N . MET A 1 582 ? -5.716 -1.576 14.901 1.00 79.81 582 MET A N 1
ATOM 4636 C CA . MET A 1 582 ? -6.030 -2.972 15.268 1.00 79.81 582 MET A CA 1
ATOM 4637 C C . MET A 1 582 ? -6.192 -3.099 16.788 1.00 79.81 582 MET A C 1
ATOM 4639 O O . MET A 1 582 ? -5.390 -2.546 17.538 1.00 79.81 582 MET A O 1
ATOM 4643 N N . THR A 1 583 ? -7.228 -3.808 17.262 1.00 61.56 583 THR A N 1
ATOM 4644 C CA . THR A 1 583 ? -7.559 -3.864 18.704 1.00 61.56 583 THR A CA 1
ATOM 4645 C C . THR A 1 583 ? -7.423 -5.228 19.378 1.00 61.56 583 THR A C 1
ATOM 4647 O O . THR A 1 583 ? -7.267 -5.241 20.591 1.00 61.56 583 THR A O 1
ATOM 4650 N N . PHE A 1 584 ? -7.487 -6.355 18.659 1.00 72.19 584 PHE A N 1
ATOM 4651 C CA . PHE A 1 584 ? -7.310 -7.689 19.251 1.00 72.19 584 PHE A CA 1
ATOM 4652 C C . PHE A 1 584 ? -6.239 -8.463 18.487 1.00 72.19 584 PHE A C 1
ATOM 4654 O O . PHE A 1 584 ? -6.452 -8.810 17.325 1.00 72.19 584 PHE A O 1
ATOM 4661 N N . ASP A 1 585 ? -5.115 -8.735 19.148 1.00 74.00 585 ASP A N 1
ATOM 4662 C CA . ASP A 1 585 ? -4.034 -9.561 18.616 1.00 74.00 585 ASP A CA 1
ATOM 4663 C C . ASP A 1 585 ? -3.793 -10.774 19.524 1.00 74.00 585 ASP A C 1
ATOM 4665 O O . ASP A 1 585 ? -3.395 -10.661 20.684 1.00 74.00 585 ASP A O 1
ATOM 4669 N N . PHE A 1 586 ? -4.063 -11.952 18.974 1.00 84.75 586 PHE A N 1
ATOM 4670 C CA . PHE A 1 586 ? -3.809 -13.254 19.578 1.00 84.75 586 PHE A CA 1
ATOM 4671 C C . PHE A 1 586 ? -2.692 -14.004 18.837 1.00 84.75 586 PHE A C 1
ATOM 4673 O O . PHE A 1 586 ? -2.546 -15.221 18.989 1.00 84.75 586 PHE A O 1
ATOM 4680 N N . SER A 1 587 ? -1.878 -13.302 18.044 1.00 78.62 587 SER A N 1
ATOM 4681 C CA . SER A 1 587 ? -0.715 -13.873 17.371 1.00 78.62 587 SER A CA 1
ATOM 4682 C C . SER A 1 587 ? 0.215 -14.566 18.367 1.00 78.62 587 SER A C 1
ATOM 4684 O O . SER A 1 587 ? 0.579 -14.031 19.413 1.00 78.62 587 SER A O 1
ATOM 4686 N N . GLY A 1 588 ? 0.590 -15.807 18.051 1.00 81.25 588 GLY A N 1
ATOM 4687 C CA . GLY A 1 588 ? 1.429 -16.635 18.924 1.00 81.25 588 GLY A CA 1
ATOM 4688 C C . GLY A 1 588 ? 0.702 -17.270 20.118 1.00 81.25 588 GLY A C 1
ATOM 4689 O O . GLY A 1 588 ? 1.348 -17.987 20.887 1.00 81.25 588 GLY A O 1
ATOM 4690 N N . GLN A 1 589 ? -0.611 -17.061 20.259 1.00 92.88 589 GLN A N 1
ATOM 4691 C CA . GLN A 1 589 ? -1.443 -17.695 21.284 1.00 92.88 589 GLN A CA 1
ATOM 4692 C C . GLN A 1 589 ? -2.217 -18.905 20.740 1.00 92.88 589 GLN A C 1
ATOM 4694 O O . GLN A 1 589 ? -2.415 -19.062 19.531 1.00 92.88 589 GLN A O 1
ATOM 4699 N N . VAL A 1 590 ? -2.661 -19.773 21.651 1.00 98.25 590 VAL A N 1
ATOM 4700 C CA . VAL A 1 590 ? -3.442 -20.983 21.361 1.00 98.25 590 VAL A CA 1
ATOM 4701 C C . VAL A 1 590 ? -4.820 -20.892 22.010 1.00 98.25 590 VAL A C 1
ATOM 4703 O O . VAL A 1 590 ? -4.929 -20.759 23.231 1.00 98.25 590 VAL A O 1
ATOM 4706 N N . ALA A 1 591 ? -5.869 -21.023 21.199 1.00 98.56 591 ALA A N 1
ATOM 4707 C CA . ALA A 1 591 ? -7.259 -21.019 21.636 1.00 98.56 591 ALA A CA 1
ATOM 4708 C C . ALA A 1 591 ? -7.921 -22.383 21.396 1.00 98.56 591 ALA A C 1
ATOM 4710 O O . ALA A 1 591 ? -7.818 -22.954 20.314 1.00 98.56 591 ALA A O 1
ATOM 4711 N N . VAL A 1 592 ? -8.637 -22.896 22.393 1.00 98.81 592 VAL A N 1
ATOM 4712 C CA . VAL A 1 592 ? -9.465 -24.105 22.287 1.00 98.81 592 VAL A CA 1
ATOM 4713 C C . VAL A 1 592 ? -10.922 -23.694 22.386 1.00 98.81 592 VAL A C 1
ATOM 4715 O O . VAL A 1 592 ? -11.312 -23.037 23.352 1.00 98.81 592 VAL A O 1
ATOM 4718 N N . VAL A 1 593 ? -11.729 -24.092 21.404 1.00 98.75 593 VAL A N 1
ATOM 4719 C CA . VAL A 1 593 ? -13.155 -23.757 21.349 1.00 98.75 593 VAL A CA 1
ATOM 4720 C C . VAL A 1 593 ? -13.977 -25.038 21.299 1.00 98.75 593 VAL A C 1
ATOM 4722 O O . VAL A 1 593 ? -13.968 -25.747 20.291 1.00 98.75 593 VAL A O 1
ATOM 4725 N N . THR A 1 594 ? -14.686 -25.341 22.390 1.00 98.44 594 THR A N 1
ATOM 4726 C CA . THR A 1 594 ? -15.609 -26.485 22.448 1.00 98.44 594 THR A CA 1
ATOM 4727 C C . THR A 1 594 ? -16.973 -26.110 21.882 1.00 98.44 594 THR A C 1
ATOM 4729 O O . THR A 1 594 ? -17.419 -24.975 22.051 1.00 98.44 594 THR A O 1
ATOM 4732 N N . GLY A 1 595 ? -17.653 -27.046 21.216 1.00 96.75 595 GLY A N 1
ATOM 4733 C CA . GLY A 1 595 ? -18.869 -26.724 20.459 1.00 96.75 595 GLY A CA 1
ATOM 4734 C C . GLY A 1 595 ? -18.564 -25.866 19.225 1.00 96.75 595 GLY A C 1
ATOM 4735 O O . GLY A 1 595 ? -19.368 -25.017 18.838 1.00 96.75 595 GLY A O 1
ATOM 4736 N N . GLY A 1 596 ? -17.351 -26.002 18.677 1.00 96.81 596 GLY A N 1
ATOM 4737 C CA . GLY A 1 596 ? -16.811 -25.135 17.633 1.00 96.81 596 GLY A CA 1
ATOM 4738 C C . GLY A 1 596 ? -17.365 -25.393 16.228 1.00 96.81 596 GLY A C 1
ATOM 4739 O O . GLY A 1 596 ? -17.019 -24.657 15.309 1.00 96.81 596 GLY A O 1
ATOM 4740 N N . ALA A 1 597 ? -18.215 -26.404 16.028 1.00 96.62 597 ALA A N 1
ATOM 4741 C CA . ALA A 1 597 ? -18.726 -26.732 14.699 1.00 96.62 597 ALA A CA 1
ATOM 4742 C C . ALA A 1 597 ? -19.838 -25.784 14.211 1.00 96.62 597 ALA A C 1
ATOM 4744 O O . ALA A 1 597 ? -20.049 -25.665 13.002 1.00 96.62 597 ALA A O 1
ATOM 4745 N N . LYS A 1 598 ? -20.587 -25.129 15.116 1.00 93.75 598 LYS A N 1
ATOM 4746 C CA . LYS A 1 598 ? -21.781 -24.319 14.776 1.00 93.75 598 LYS A CA 1
ATOM 4747 C C . LYS A 1 598 ? -21.959 -23.105 15.695 1.00 93.75 598 LYS A C 1
ATOM 4749 O O . LYS A 1 598 ? -21.356 -23.023 16.766 1.00 93.75 598 LYS A O 1
ATOM 4754 N N . GLY A 1 599 ? -22.827 -22.173 15.297 1.00 93.81 599 GLY A N 1
ATOM 4755 C CA . GLY A 1 599 ? -23.292 -21.066 16.133 1.00 93.81 599 GLY A CA 1
ATOM 4756 C C . GLY A 1 599 ? -22.177 -20.197 16.725 1.00 93.81 599 GLY A C 1
ATOM 4757 O O . GLY A 1 599 ? -21.241 -19.804 16.032 1.00 93.81 599 GLY A O 1
ATOM 4758 N N . ILE A 1 600 ? -22.294 -19.883 18.023 1.00 94.81 600 ILE A N 1
ATOM 4759 C CA . ILE A 1 600 ? -21.340 -19.017 18.740 1.00 94.81 600 ILE A CA 1
ATOM 4760 C C . ILE A 1 600 ? -19.939 -19.636 18.754 1.00 94.81 600 ILE A C 1
ATOM 4762 O O . ILE A 1 600 ? -18.979 -18.925 18.484 1.00 94.81 600 ILE A O 1
ATOM 4766 N N . GLY A 1 601 ? -19.819 -20.946 19.001 1.00 97.19 601 GLY A N 1
ATOM 4767 C CA . GLY A 1 601 ? -18.527 -21.632 19.031 1.00 97.19 601 GLY A CA 1
ATOM 4768 C C . GLY A 1 601 ? -17.794 -21.543 17.693 1.00 97.19 601 GLY A C 1
ATOM 4769 O O . GLY A 1 601 ? -16.631 -21.145 17.665 1.00 97.19 601 GLY A O 1
ATOM 4770 N N . LYS A 1 602 ? -18.485 -21.804 16.576 1.00 97.19 602 LYS A N 1
ATOM 4771 C CA . LYS A 1 602 ? -17.924 -21.587 15.231 1.00 97.19 602 LYS A CA 1
ATOM 4772 C C . LYS A 1 602 ? -17.457 -20.146 15.037 1.00 97.19 602 LYS A C 1
ATOM 4774 O O . LYS A 1 602 ? -16.305 -19.927 14.675 1.00 97.19 602 LYS A O 1
ATOM 4779 N N . GLY A 1 603 ? -18.319 -19.169 15.328 1.00 90.69 603 GLY A N 1
ATOM 4780 C CA . GLY A 1 603 ? -17.969 -17.755 15.181 1.00 90.69 603 GLY A CA 1
ATOM 4781 C C . GLY A 1 603 ? -16.768 -17.344 16.040 1.00 90.69 603 GLY A C 1
ATOM 4782 O O . GLY A 1 603 ? -15.910 -16.594 15.584 1.00 90.69 603 GLY A O 1
ATOM 4783 N N . SER A 1 604 ? -16.661 -17.868 17.266 1.00 96.81 604 SER A N 1
ATOM 4784 C CA . SER A 1 604 ? -15.507 -17.640 18.139 1.00 96.81 604 SER A CA 1
ATOM 4785 C C . SER A 1 604 ? -14.232 -18.256 17.569 1.00 96.81 604 SER A C 1
ATOM 4787 O O . SER A 1 604 ? -13.207 -17.581 17.541 1.00 96.81 604 SER A O 1
ATOM 4789 N N . ALA A 1 605 ? -14.284 -19.500 17.084 1.00 97.75 605 ALA A N 1
ATOM 4790 C CA . ALA A 1 605 ? -13.136 -20.161 16.465 1.00 97.75 605 ALA A CA 1
ATOM 4791 C C . ALA A 1 605 ? -12.622 -19.380 15.246 1.00 97.75 605 ALA A C 1
ATOM 4793 O O . ALA A 1 605 ? -11.424 -19.121 15.130 1.00 97.75 605 ALA A O 1
ATOM 4794 N N . GLU A 1 606 ? -13.530 -18.944 14.373 1.00 90.88 606 GLU A N 1
ATOM 4795 C CA . GLU A 1 606 ? -13.184 -18.140 13.202 1.00 90.88 606 GLU A CA 1
ATOM 4796 C C . GLU A 1 606 ? -12.577 -16.790 13.602 1.00 90.88 606 GLU A C 1
ATOM 4798 O O . GLU A 1 606 ? -11.568 -16.383 13.032 1.00 90.88 606 GLU A O 1
ATOM 4803 N N . ALA A 1 607 ? -13.120 -16.122 14.620 1.00 85.38 607 ALA A N 1
ATOM 4804 C CA . ALA A 1 607 ? -12.627 -14.819 15.051 1.00 85.38 607 ALA A CA 1
ATOM 4805 C C . ALA A 1 607 ? -11.275 -14.868 15.774 1.00 85.38 607 ALA A C 1
ATOM 4807 O O . ALA A 1 607 ? -10.440 -13.999 15.533 1.00 85.38 607 ALA A O 1
ATOM 4808 N N . PHE A 1 608 ? -11.013 -15.881 16.607 1.00 93.69 608 PHE A N 1
ATOM 4809 C CA . PHE A 1 608 ? -9.675 -16.072 17.183 1.00 93.69 608 PHE A CA 1
ATOM 4810 C C . PHE A 1 608 ? -8.634 -16.339 16.098 1.00 93.69 608 PHE A C 1
ATOM 4812 O O . PHE A 1 608 ? -7.528 -15.806 16.174 1.00 93.69 608 PHE A O 1
ATOM 4819 N N . ALA A 1 609 ? -8.990 -17.111 15.068 1.00 90.25 609 ALA A N 1
ATOM 4820 C CA . ALA A 1 609 ? -8.101 -17.346 13.939 1.00 90.25 609 ALA A CA 1
ATOM 4821 C C . ALA A 1 609 ? -7.839 -16.059 13.139 1.00 90.25 609 ALA A C 1
ATOM 4823 O O . ALA A 1 609 ? -6.692 -15.779 12.801 1.00 90.25 609 ALA A O 1
ATOM 4824 N N . VAL A 1 610 ? -8.875 -15.246 12.892 1.00 77.50 610 VAL A N 1
ATOM 4825 C CA . VAL A 1 610 ? -8.746 -13.918 12.258 1.00 77.50 610 VAL A CA 1
ATOM 4826 C C . VAL A 1 610 ? -7.865 -12.979 13.085 1.00 77.50 610 VAL A C 1
ATOM 4828 O O . VAL A 1 610 ? -7.119 -12.182 12.523 1.00 77.50 610 VAL A O 1
ATOM 4831 N N . ALA A 1 611 ? -7.917 -13.089 14.411 1.00 77.12 611 ALA A N 1
ATOM 4832 C CA . ALA A 1 611 ? -7.078 -12.326 15.325 1.00 77.12 611 ALA A CA 1
ATOM 4833 C C . ALA A 1 611 ? -5.673 -12.935 15.534 1.00 77.12 611 ALA A C 1
ATOM 4835 O O . ALA A 1 611 ? -4.936 -12.464 16.391 1.00 77.12 611 ALA A O 1
ATOM 4836 N N . GLY A 1 612 ? -5.282 -13.968 14.774 1.00 79.81 612 GLY A N 1
ATOM 4837 C CA . GLY A 1 612 ? -3.912 -14.501 14.741 1.00 79.81 612 GLY A CA 1
ATOM 4838 C C . GLY A 1 612 ? -3.633 -15.727 15.623 1.00 79.81 612 GLY A C 1
ATOM 4839 O O . GLY A 1 612 ? -2.513 -16.245 15.603 1.00 79.81 612 GLY A O 1
ATOM 4840 N N . ALA A 1 613 ? -4.619 -16.236 16.369 1.00 91.31 613 ALA A N 1
ATOM 4841 C CA . ALA A 1 613 ? -4.436 -17.416 17.218 1.00 91.31 613 ALA A CA 1
ATOM 4842 C C . ALA A 1 613 ? -4.307 -18.717 16.404 1.00 91.31 613 ALA A C 1
ATOM 4844 O O . ALA A 1 613 ? -4.891 -18.867 15.328 1.00 91.31 613 ALA A O 1
ATOM 4845 N N . ARG A 1 614 ? -3.628 -19.723 16.974 1.00 97.38 614 ARG A N 1
ATOM 4846 C CA . ARG A 1 614 ? -3.821 -21.129 16.577 1.00 97.38 614 ARG A CA 1
ATOM 4847 C C . ARG A 1 614 ? -5.055 -21.677 17.288 1.00 97.38 614 ARG A C 1
ATOM 4849 O O . ARG A 1 614 ? -5.102 -21.675 18.515 1.00 97.38 614 ARG A O 1
ATOM 4856 N N . VAL A 1 615 ? -6.028 -22.165 16.529 1.00 98.44 615 VAL A N 1
ATOM 4857 C CA . VAL A 1 615 ? -7.343 -22.551 17.046 1.00 98.44 615 VAL A CA 1
ATOM 4858 C C . VAL A 1 615 ? -7.552 -24.061 16.980 1.00 98.44 615 VAL A C 1
ATOM 4860 O O . VAL A 1 615 ? -7.421 -24.670 15.928 1.00 98.44 615 VAL A O 1
ATOM 4863 N N . TYR A 1 616 ? -7.952 -24.677 18.084 1.00 98.75 616 TYR A N 1
ATOM 4864 C CA . TYR A 1 616 ? -8.443 -26.053 18.083 1.00 98.75 616 TYR A CA 1
ATOM 4865 C C . TYR A 1 616 ? -9.967 -26.051 18.171 1.00 98.75 616 TYR A C 1
ATOM 4867 O O . TYR A 1 616 ? -10.543 -25.617 19.173 1.00 98.75 616 TYR A O 1
ATOM 4875 N N . VAL A 1 617 ? -10.606 -26.532 17.107 1.00 98.69 617 VAL A N 1
ATOM 4876 C CA . VAL A 1 617 ? -12.055 -26.723 17.018 1.00 98.69 617 VAL A CA 1
ATOM 4877 C C . VAL A 1 617 ? -12.373 -28.086 17.623 1.00 98.69 617 VAL A C 1
ATOM 4879 O O . VAL A 1 617 ? -11.995 -29.113 17.064 1.00 98.69 617 VAL A O 1
ATOM 4882 N N . VAL A 1 618 ? -13.043 -28.103 18.775 1.00 98.62 618 VAL A N 1
ATOM 4883 C CA . VAL A 1 618 ? -13.379 -29.337 19.497 1.00 98.62 618 VAL A CA 1
ATOM 4884 C C . VAL A 1 618 ? -14.889 -29.544 19.457 1.00 98.62 618 VAL A C 1
ATOM 4886 O O . VAL A 1 618 ? -15.647 -28.733 19.995 1.00 98.62 618 VAL A O 1
ATOM 4889 N N . ASP A 1 619 ? -15.337 -30.613 18.806 1.00 98.25 619 ASP A N 1
ATOM 4890 C CA . ASP A 1 619 ? -16.762 -30.917 18.640 1.00 98.25 619 ASP A CA 1
ATOM 4891 C C . ASP A 1 619 ? -16.991 -32.419 18.404 1.00 98.25 619 ASP A C 1
ATOM 4893 O O . ASP A 1 619 ? -16.059 -33.140 18.057 1.00 98.25 619 ASP A O 1
ATOM 4897 N N . LEU A 1 620 ? -18.228 -32.886 18.569 1.00 96.44 620 LEU A N 1
ATOM 4898 C CA . LEU A 1 620 ? -18.643 -34.245 18.207 1.00 96.44 620 LEU A CA 1
ATOM 4899 C C . LEU A 1 620 ? -19.011 -34.340 16.714 1.00 96.44 620 LEU A C 1
ATOM 4901 O O . LEU A 1 620 ? -18.891 -35.403 16.111 1.00 96.44 620 LEU A O 1
ATOM 4905 N N . ASP A 1 621 ? -19.470 -33.240 16.108 1.00 96.44 621 ASP A N 1
ATOM 4906 C CA . ASP A 1 621 ? -19.848 -33.188 14.691 1.00 96.44 621 ASP A CA 1
ATOM 4907 C C . ASP A 1 621 ? -18.603 -33.074 13.802 1.00 96.44 621 ASP A C 1
ATOM 4909 O O . ASP A 1 621 ? -18.148 -31.975 13.477 1.00 96.44 621 ASP A O 1
ATOM 4913 N N . GLU A 1 622 ? -18.050 -34.224 13.410 1.00 96.44 622 GLU A N 1
ATOM 4914 C CA . GLU A 1 622 ? -16.818 -34.284 12.619 1.00 96.44 622 GLU A CA 1
ATOM 4915 C C . GLU A 1 622 ? -16.919 -33.533 11.293 1.00 96.44 622 GLU A C 1
ATOM 4917 O O . GLU A 1 622 ? -16.010 -32.790 10.925 1.00 96.44 622 GLU A O 1
ATOM 4922 N N . ALA A 1 623 ? -18.041 -33.682 10.588 1.00 96.44 623 ALA A N 1
ATOM 4923 C CA . ALA A 1 623 ? -18.215 -33.095 9.268 1.00 96.44 623 ALA A CA 1
ATOM 4924 C C . ALA A 1 623 ? -18.209 -31.562 9.326 1.00 96.44 623 ALA A C 1
ATOM 4926 O O . ALA A 1 623 ? -17.501 -30.916 8.551 1.00 96.44 623 ALA A O 1
ATOM 4927 N N . ASN A 1 624 ? -18.979 -30.969 10.245 1.00 96.31 624 ASN A N 1
ATOM 4928 C CA . ASN A 1 624 ? -19.033 -29.513 10.374 1.00 96.31 624 ASN A CA 1
ATOM 4929 C C . ASN A 1 624 ? -17.796 -28.952 11.082 1.00 96.31 624 ASN A C 1
ATOM 4931 O O . ASN A 1 624 ? -17.293 -27.909 10.671 1.00 96.31 624 ASN A O 1
ATOM 4935 N N . GLY A 1 625 ? -17.274 -29.636 12.102 1.00 97.19 625 GLY A N 1
ATOM 4936 C CA . GLY A 1 625 ? -16.070 -29.211 12.811 1.00 97.19 625 GLY A CA 1
ATOM 4937 C C . GLY A 1 625 ? -14.845 -29.168 11.898 1.00 97.19 625 GLY A C 1
ATOM 4938 O O . GLY A 1 625 ? -14.141 -28.156 11.854 1.00 97.19 625 GLY A O 1
ATOM 4939 N N . GLU A 1 626 ? -14.643 -30.208 11.087 1.00 98.19 626 GLU A N 1
ATOM 4940 C CA . GLU A 1 626 ? -13.579 -30.224 10.084 1.00 98.19 626 GLU A CA 1
ATOM 4941 C C . GLU A 1 626 ? -13.846 -29.220 8.959 1.00 98.19 626 GLU A C 1
ATOM 4943 O O . GLU A 1 626 ? -12.909 -28.589 8.478 1.00 98.19 626 GLU A O 1
ATOM 4948 N N . ALA A 1 627 ? -15.104 -28.981 8.570 1.00 97.31 627 ALA A N 1
ATOM 4949 C CA . ALA A 1 627 ? -15.422 -27.919 7.617 1.00 97.31 627 ALA A CA 1
ATOM 4950 C C . ALA A 1 627 ? -15.054 -26.521 8.147 1.00 97.31 627 ALA A C 1
ATOM 4952 O O . ALA A 1 627 ? -14.550 -25.704 7.377 1.00 97.31 627 ALA A O 1
ATOM 4953 N N . VAL A 1 628 ? -15.249 -26.246 9.441 1.00 97.25 628 VAL A N 1
ATOM 4954 C CA . VAL A 1 628 ? -14.829 -24.984 10.074 1.00 97.25 628 VAL A CA 1
ATOM 4955 C C . VAL A 1 628 ? -13.308 -24.883 10.121 1.00 97.25 628 VAL A C 1
ATOM 4957 O O . VAL A 1 628 ? -12.755 -23.885 9.662 1.00 97.25 628 VAL A O 1
ATOM 4960 N N . ALA A 1 629 ? -12.617 -25.911 10.622 1.00 97.50 629 ALA A N 1
ATOM 4961 C CA . ALA A 1 629 ? -11.158 -25.901 10.703 1.00 97.50 629 ALA A CA 1
ATOM 4962 C C . ALA A 1 629 ? -10.519 -25.784 9.310 1.00 97.50 629 ALA A C 1
ATOM 4964 O O . ALA A 1 629 ? -9.607 -24.980 9.108 1.00 97.50 629 ALA A O 1
ATOM 4965 N N . ARG A 1 630 ? -11.051 -26.509 8.319 1.00 96.62 630 ARG A N 1
ATOM 4966 C CA . ARG A 1 630 ? -10.660 -26.382 6.913 1.00 96.62 630 ARG A CA 1
ATOM 4967 C C . ARG A 1 630 ? -10.935 -24.982 6.386 1.00 96.62 630 ARG A C 1
ATOM 4969 O O . ARG A 1 630 ? -10.019 -24.395 5.834 1.00 96.62 630 ARG A O 1
ATOM 4976 N N . GLY A 1 631 ? -12.122 -24.421 6.611 1.00 81.06 631 GLY A N 1
ATOM 4977 C CA . GLY A 1 631 ? -12.448 -23.060 6.185 1.00 81.06 631 GLY A CA 1
ATOM 4978 C C . GLY A 1 631 ? -11.513 -22.009 6.792 1.00 81.06 631 GLY A C 1
ATOM 4979 O O . GLY A 1 631 ? -11.121 -21.065 6.113 1.00 81.06 631 GLY A O 1
ATOM 4980 N N . ILE A 1 632 ? -11.091 -22.186 8.047 1.00 85.75 632 ILE A N 1
ATOM 4981 C CA . ILE A 1 632 ? -10.076 -21.335 8.681 1.00 85.75 632 ILE A CA 1
ATOM 4982 C C . ILE A 1 632 ? -8.714 -21.497 7.989 1.00 85.75 632 ILE A C 1
ATOM 4984 O O . ILE A 1 632 ? -8.079 -20.492 7.672 1.00 85.75 632 ILE A O 1
ATOM 4988 N N . ARG A 1 633 ? -8.273 -22.735 7.726 1.00 94.31 633 ARG A N 1
ATOM 4989 C CA . ARG A 1 633 ? -7.007 -23.018 7.025 1.00 94.31 633 ARG A CA 1
ATOM 4990 C C . ARG A 1 633 ? -7.005 -22.504 5.585 1.00 94.31 633 ARG A C 1
ATOM 4992 O O . ARG A 1 633 ? -6.006 -21.951 5.141 1.00 94.31 633 ARG A O 1
ATOM 4999 N N . GLU A 1 634 ? -8.124 -22.631 4.877 1.00 72.94 634 GLU A N 1
ATOM 5000 C CA . GLU A 1 634 ? -8.338 -22.088 3.528 1.00 72.94 634 GLU A CA 1
ATOM 5001 C C . GLU A 1 634 ? -8.247 -20.556 3.518 1.00 72.94 634 GLU A C 1
ATOM 5003 O O . GLU A 1 634 ? -7.771 -19.978 2.547 1.00 72.94 634 GLU A O 1
ATOM 5008 N N . ARG A 1 635 ? -8.617 -19.900 4.626 1.00 65.31 635 ARG A N 1
ATOM 5009 C CA . ARG A 1 635 ? -8.424 -18.458 4.858 1.00 65.31 635 ARG A CA 1
ATOM 5010 C C . ARG A 1 635 ? -7.061 -18.116 5.483 1.00 65.31 635 ARG A C 1
ATOM 5012 O O . ARG A 1 635 ? -6.884 -17.025 6.015 1.00 65.31 635 ARG A O 1
ATOM 5019 N N . GLY A 1 636 ? -6.096 -19.037 5.466 1.00 62.16 636 GLY A N 1
ATOM 5020 C CA . GLY A 1 636 ? -4.726 -18.819 5.951 1.00 62.16 636 GLY A CA 1
ATOM 5021 C C . GLY A 1 636 ? -4.560 -18.750 7.473 1.00 62.16 636 GLY A C 1
ATOM 5022 O O . GLY A 1 636 ? -3.458 -18.486 7.955 1.00 62.16 636 GLY A O 1
ATOM 5023 N N . GLY A 1 637 ? -5.623 -19.003 8.239 1.00 73.56 637 GLY A N 1
ATOM 5024 C CA . GLY A 1 637 ? -5.545 -19.169 9.685 1.00 73.56 637 GLY A CA 1
ATOM 5025 C C . GLY A 1 637 ? -4.957 -20.529 10.072 1.00 73.56 637 GLY A C 1
ATOM 5026 O O . GLY A 1 637 ? -4.844 -21.449 9.261 1.00 73.56 637 GLY A O 1
ATOM 5027 N N . ARG A 1 638 ? -4.593 -20.687 11.346 1.00 90.38 638 ARG A N 1
ATOM 5028 C CA . ARG A 1 638 ? -4.115 -21.967 11.885 1.00 90.38 638 ARG A CA 1
ATOM 5029 C C . ARG A 1 638 ? -5.236 -22.609 12.678 1.00 90.38 638 ARG A C 1
ATOM 5031 O O . ARG A 1 638 ? -5.561 -22.113 13.753 1.00 90.38 638 ARG A O 1
ATOM 5038 N N . ALA A 1 639 ? -5.802 -23.700 12.172 1.00 97.44 639 ALA A N 1
ATOM 5039 C CA . ALA A 1 639 ? -6.792 -24.453 12.923 1.00 97.44 639 ALA A CA 1
ATOM 5040 C C . ALA A 1 639 ? -6.703 -25.960 12.718 1.00 97.44 639 ALA A C 1
ATOM 5042 O O . ALA A 1 639 ? -6.407 -26.417 11.617 1.00 97.44 639 ALA A O 1
ATOM 5043 N N . ASP A 1 640 ? -7.035 -26.709 13.763 1.00 98.25 640 ASP A N 1
ATOM 5044 C CA . ASP A 1 640 ? -7.112 -28.168 13.773 1.00 98.25 640 ASP A CA 1
ATOM 5045 C C . ASP A 1 640 ? -8.467 -28.593 14.358 1.00 98.25 640 ASP A C 1
ATOM 5047 O O . ASP A 1 640 ? -8.918 -28.027 15.357 1.00 98.25 640 ASP A O 1
ATOM 5051 N N . PHE A 1 641 ? -9.129 -29.571 13.737 1.00 98.62 641 PHE A N 1
ATOM 5052 C CA . PHE A 1 641 ? -10.345 -30.167 14.287 1.00 98.62 641 PHE A CA 1
ATOM 5053 C C . PHE A 1 641 ? -10.000 -31.405 15.115 1.00 98.62 641 PHE A C 1
ATOM 5055 O O . PHE A 1 641 ? -9.201 -32.241 14.688 1.00 98.62 641 PHE A O 1
ATOM 5062 N N . LEU A 1 642 ? -10.619 -31.534 16.289 1.00 98.38 642 LEU A N 1
ATOM 5063 C CA . LEU A 1 642 ? -10.478 -32.683 17.176 1.00 98.38 642 LEU A CA 1
ATOM 5064 C C . LEU A 1 642 ? -11.863 -33.184 17.601 1.00 98.38 642 LEU A C 1
ATOM 5066 O O . LEU A 1 642 ? -12.565 -32.516 18.364 1.00 98.38 642 LEU A O 1
ATOM 5070 N N . ALA A 1 643 ? -12.222 -34.379 17.128 1.00 98.12 643 ALA A N 1
ATOM 5071 C CA . ALA A 1 643 ? -13.449 -35.062 17.519 1.00 98.12 643 ALA A CA 1
ATOM 5072 C C . ALA A 1 643 ? -13.430 -35.374 19.023 1.00 98.12 643 ALA A C 1
ATOM 5074 O O . ALA A 1 643 ? -12.477 -35.982 19.521 1.00 98.12 643 ALA A O 1
ATOM 5075 N N . CYS A 1 644 ? -14.449 -34.929 19.757 1.00 98.19 644 CYS A N 1
ATOM 5076 C CA . CYS A 1 644 ? -14.521 -35.121 21.202 1.00 98.19 644 CYS A CA 1
ATOM 5077 C C . CYS A 1 644 ? -15.956 -35.027 21.715 1.00 98.19 644 CYS A C 1
ATOM 5079 O O . CYS A 1 644 ? -16.598 -33.978 21.593 1.00 98.19 644 CYS A O 1
ATOM 5081 N N . ASP A 1 645 ? -16.421 -36.080 22.385 1.00 98.06 645 ASP A N 1
ATOM 5082 C CA . ASP A 1 645 ? -17.543 -35.944 23.305 1.00 98.06 645 ASP A CA 1
ATOM 5083 C C . ASP A 1 645 ? -17.057 -35.274 24.595 1.00 98.06 645 ASP A C 1
ATOM 5085 O O . ASP A 1 645 ? -16.406 -35.883 25.447 1.00 98.06 645 ASP A O 1
ATOM 5089 N N . VAL A 1 646 ? -17.393 -33.996 24.750 1.00 97.88 646 VAL A N 1
ATOM 5090 C CA . VAL A 1 646 ? -16.993 -33.199 25.915 1.00 97.88 646 VAL A CA 1
ATOM 5091 C C . VAL A 1 646 ? -17.671 -33.632 27.221 1.00 97.88 646 VAL A C 1
ATOM 5093 O O . VAL A 1 646 ? -17.308 -33.127 28.282 1.00 97.88 646 VAL A O 1
ATOM 5096 N N . THR A 1 647 ? -18.630 -34.562 27.180 1.00 97.94 647 THR A N 1
ATOM 5097 C CA . THR A 1 647 ? -19.222 -35.187 28.376 1.00 97.94 647 THR A CA 1
ATOM 5098 C C . THR A 1 647 ? -18.419 -36.399 28.875 1.00 97.94 647 THR A C 1
ATOM 5100 O O . THR A 1 647 ? -18.570 -36.801 30.036 1.00 97.94 647 THR A O 1
ATOM 5103 N N . ASP A 1 648 ? -17.499 -36.929 28.055 1.00 98.44 648 ASP A N 1
ATOM 5104 C CA . ASP A 1 648 ? -16.610 -38.045 28.383 1.00 98.44 648 ASP A CA 1
ATOM 5105 C C . ASP A 1 648 ? -15.254 -37.547 28.918 1.00 98.44 648 ASP A C 1
ATOM 5107 O O . ASP A 1 648 ? -14.431 -36.939 28.229 1.00 98.44 648 ASP A O 1
ATOM 5111 N N . ALA A 1 649 ? -14.977 -37.858 30.185 1.00 98.25 649 ALA A N 1
ATOM 5112 C CA . ALA A 1 649 ? -13.766 -37.402 30.861 1.00 98.25 649 ALA A CA 1
ATOM 5113 C C . ALA A 1 649 ? -12.456 -37.944 30.255 1.00 98.25 649 ALA A C 1
ATOM 5115 O O . ALA A 1 649 ? -11.423 -37.279 30.371 1.00 98.25 649 ALA A O 1
ATOM 5116 N N . LYS A 1 650 ? -12.466 -39.139 29.648 1.00 98.25 650 LYS A N 1
ATOM 5117 C CA . LYS A 1 650 ? -11.277 -39.749 29.035 1.00 98.25 650 LYS A CA 1
ATOM 5118 C C . LYS A 1 650 ? -10.974 -39.093 27.692 1.00 98.25 650 LYS A C 1
ATOM 5120 O O . LYS A 1 650 ? -9.813 -38.777 27.437 1.00 98.25 650 LYS A O 1
ATOM 5125 N N . GLN A 1 651 ? -12.000 -38.839 26.878 1.00 98.38 651 GLN A N 1
ATOM 5126 C CA . GLN A 1 651 ? -11.839 -38.144 25.598 1.00 98.38 651 GLN A CA 1
ATOM 5127 C C . GLN A 1 651 ? -11.321 -36.716 25.801 1.00 98.38 651 GLN A C 1
ATOM 5129 O O . GLN A 1 651 ? -10.324 -36.335 25.185 1.00 98.38 651 GLN A O 1
ATOM 5134 N N . VAL A 1 652 ? -11.904 -35.963 26.744 1.00 98.69 652 VAL A N 1
ATOM 5135 C CA . VAL A 1 652 ? -11.436 -34.608 27.083 1.00 98.69 652 VAL A CA 1
ATOM 5136 C C . VAL A 1 652 ? -9.965 -34.619 27.513 1.00 98.69 652 VAL A C 1
ATOM 5138 O O . VAL A 1 652 ? -9.173 -33.815 27.023 1.00 98.69 652 VAL A O 1
ATOM 5141 N N . ALA A 1 653 ? -9.564 -35.547 28.387 1.00 98.19 653 ALA A N 1
ATOM 5142 C CA . ALA A 1 653 ? -8.172 -35.647 28.824 1.00 98.19 653 ALA A CA 1
ATOM 5143 C C . ALA A 1 653 ? -7.208 -35.936 27.656 1.00 98.19 653 ALA A C 1
ATOM 5145 O O . ALA A 1 653 ? -6.151 -35.309 27.567 1.00 98.19 653 ALA A O 1
ATOM 5146 N N . ALA A 1 654 ? -7.581 -36.840 26.745 1.00 98.19 654 ALA A N 1
ATOM 5147 C CA . ALA A 1 654 ? -6.771 -37.190 25.581 1.00 98.19 654 ALA A CA 1
ATOM 5148 C C . ALA A 1 654 ? -6.603 -36.011 24.605 1.00 98.19 654 ALA A C 1
ATOM 5150 O O . ALA A 1 654 ? -5.492 -35.733 24.153 1.00 98.19 654 ALA A O 1
ATOM 5151 N N . VAL A 1 655 ? -7.684 -35.277 24.326 1.00 98.31 655 VAL A N 1
ATOM 5152 C CA . VAL A 1 655 ? -7.677 -34.121 23.416 1.00 98.31 655 VAL A CA 1
ATOM 5153 C C . VAL A 1 655 ? -6.803 -32.986 23.950 1.00 98.31 655 VAL A C 1
ATOM 5155 O O . VAL A 1 655 ? -5.956 -32.475 23.220 1.00 98.31 655 VAL A O 1
ATOM 5158 N N . PHE A 1 656 ? -6.923 -32.628 25.232 1.00 98.44 656 PHE A N 1
ATOM 5159 C CA . PHE A 1 656 ? -6.078 -31.581 25.823 1.00 98.44 656 PHE A CA 1
ATOM 5160 C C . PHE A 1 656 ? -4.604 -31.993 25.918 1.00 98.44 656 PHE A C 1
ATOM 5162 O O . PHE A 1 656 ? -3.725 -31.158 25.706 1.00 98.44 656 PHE A O 1
ATOM 5169 N N . ALA A 1 657 ? -4.313 -33.272 26.182 1.00 98.00 657 ALA A N 1
ATOM 5170 C CA . ALA A 1 657 ? -2.942 -33.779 26.143 1.00 98.00 657 ALA A CA 1
ATOM 5171 C C . ALA A 1 657 ? -2.333 -33.651 24.737 1.00 98.00 657 ALA A C 1
ATOM 5173 O O . ALA A 1 657 ? -1.198 -33.192 24.603 1.00 98.00 657 ALA A O 1
ATOM 5174 N N . ARG A 1 658 ? -3.104 -33.984 23.693 1.00 98.06 658 ARG A N 1
ATOM 5175 C CA . ARG A 1 658 ? -2.692 -33.819 22.294 1.00 98.06 658 ARG A CA 1
ATOM 5176 C C . ARG A 1 658 ? -2.411 -32.355 21.950 1.00 98.06 658 ARG A C 1
ATOM 5178 O O . ARG A 1 658 ? -1.331 -32.058 21.453 1.00 98.06 658 ARG A O 1
ATOM 5185 N N . ILE A 1 659 ? -3.329 -31.445 22.285 1.00 97.81 659 ILE A N 1
ATOM 5186 C CA . ILE A 1 659 ? -3.176 -29.998 22.044 1.00 97.81 659 ILE A CA 1
ATOM 5187 C C . ILE A 1 659 ? -1.885 -29.465 22.673 1.00 97.81 659 ILE A C 1
ATOM 5189 O O . ILE A 1 659 ? -1.105 -28.774 22.018 1.00 97.81 659 ILE A O 1
ATOM 5193 N N . LEU A 1 660 ? -1.639 -29.805 23.942 1.00 96.56 660 LEU A N 1
ATOM 5194 C CA . LEU A 1 660 ? -0.447 -29.358 24.661 1.00 96.56 660 LEU A CA 1
ATOM 5195 C C . LEU A 1 660 ? 0.837 -29.980 24.099 1.00 96.56 660 LEU A C 1
ATOM 5197 O O . LEU A 1 660 ? 1.863 -29.305 24.083 1.00 96.56 660 LEU A O 1
ATOM 5201 N N . GLY A 1 661 ? 0.787 -31.222 23.612 1.00 96.62 661 GLY A N 1
ATOM 5202 C CA . GLY A 1 661 ? 1.910 -31.856 22.921 1.00 96.62 661 GLY A CA 1
ATOM 5203 C C . GLY A 1 661 ? 2.237 -31.201 21.574 1.00 96.62 661 GLY A C 1
ATOM 5204 O O . GLY A 1 661 ? 3.406 -31.016 21.254 1.00 96.62 661 GLY A O 1
ATOM 5205 N N . GLU A 1 662 ? 1.218 -30.810 20.804 1.00 94.62 662 GLU A N 1
ATOM 5206 C CA . GLU A 1 662 ? 1.375 -30.239 19.459 1.00 94.62 662 GLU A CA 1
ATOM 5207 C C . GLU A 1 662 ? 1.676 -28.734 19.449 1.00 94.62 662 GLU A C 1
ATOM 5209 O O . GLU A 1 662 ? 2.336 -28.241 18.533 1.00 94.62 662 GLU A O 1
ATOM 5214 N N . ALA A 1 663 ? 1.150 -27.974 20.413 1.00 92.94 663 ALA A N 1
ATOM 5215 C CA . ALA A 1 663 ? 1.302 -26.519 20.456 1.00 92.94 663 ALA A CA 1
ATOM 5216 C C . ALA A 1 663 ? 2.213 -26.017 21.584 1.00 92.94 663 ALA A C 1
ATOM 5218 O O . ALA A 1 663 ? 2.609 -24.853 21.562 1.00 92.94 663 ALA A O 1
ATOM 5219 N N . GLY A 1 664 ? 2.529 -26.854 22.577 1.00 91.88 664 GLY A N 1
ATOM 5220 C CA . GLY A 1 664 ? 3.394 -26.509 23.711 1.00 91.88 664 GLY A CA 1
ATOM 5221 C C . GLY A 1 664 ? 2.781 -25.548 24.739 1.00 91.88 664 GLY A C 1
ATOM 5222 O O . GLY A 1 664 ? 3.363 -25.353 25.805 1.00 91.88 664 GLY A O 1
ATOM 5223 N N . ARG A 1 665 ? 1.614 -24.958 24.451 1.00 95.62 665 ARG A N 1
ATOM 5224 C CA . ARG A 1 665 ? 0.920 -23.973 25.295 1.00 95.62 665 ARG A CA 1
ATOM 5225 C C . ARG A 1 665 ? -0.594 -23.992 25.077 1.00 95.62 665 ARG A C 1
ATOM 5227 O O . ARG A 1 665 ? -1.074 -24.538 24.084 1.00 95.62 665 ARG A O 1
ATOM 5234 N N . LEU A 1 666 ? -1.325 -23.367 25.995 1.00 98.06 666 LEU A N 1
ATOM 5235 C CA . LEU A 1 666 ? -2.757 -23.080 25.895 1.00 98.06 666 LEU A CA 1
ATOM 5236 C C . LEU A 1 666 ? -3.044 -21.729 26.552 1.00 98.06 666 LEU A C 1
ATOM 5238 O O . LEU A 1 666 ? -2.725 -21.558 27.723 1.00 98.06 666 LEU A O 1
ATOM 5242 N N . ASP A 1 667 ? -3.667 -20.792 25.843 1.00 98.06 667 ASP A N 1
ATOM 5243 C CA . ASP A 1 667 ? -3.886 -19.423 26.335 1.00 98.06 667 ASP A CA 1
ATOM 5244 C C . ASP A 1 667 ? -5.366 -19.125 26.587 1.00 98.06 667 ASP A C 1
ATOM 5246 O O . ASP A 1 667 ? -5.714 -18.508 27.596 1.00 98.06 667 ASP A O 1
ATOM 5250 N N . VAL A 1 668 ? -6.248 -19.628 25.717 1.00 98.69 668 VAL A N 1
ATOM 5251 C CA . VAL A 1 668 ? -7.692 -19.377 25.784 1.00 98.69 668 VAL A CA 1
ATOM 5252 C C . VAL A 1 668 ? -8.480 -20.686 25.726 1.00 98.69 668 VAL A C 1
ATOM 5254 O O . VAL A 1 668 ? -8.255 -21.521 24.853 1.00 98.69 668 VAL A O 1
ATOM 5257 N N . LEU A 1 669 ? -9.446 -20.845 26.631 1.00 98.81 669 LEU A N 1
ATOM 5258 C CA . LEU A 1 669 ? -10.469 -21.888 26.600 1.00 98.81 669 LEU A CA 1
ATOM 5259 C C . LEU A 1 669 ? -11.854 -21.244 26.487 1.00 98.81 669 LEU A C 1
ATOM 5261 O O . LEU A 1 669 ? -12.310 -20.584 27.420 1.00 98.81 669 LEU A O 1
ATOM 5265 N N . VAL A 1 670 ? -12.546 -21.492 25.376 1.00 98.75 670 VAL A N 1
ATOM 5266 C CA . VAL A 1 670 ? -13.953 -21.126 25.191 1.00 98.75 670 VAL A CA 1
ATOM 5267 C C . VAL A 1 670 ? -14.817 -22.372 25.315 1.00 98.75 670 VAL A C 1
ATOM 5269 O O . VAL A 1 670 ? -14.756 -23.274 24.479 1.00 98.75 670 VAL A O 1
ATOM 5272 N N . ASN A 1 671 ? -15.658 -22.404 26.344 1.00 98.62 671 ASN A N 1
ATOM 5273 C CA . ASN A 1 671 ? -16.622 -23.473 26.551 1.00 98.62 671 ASN A CA 1
ATOM 5274 C C . ASN A 1 671 ? -17.976 -23.094 25.937 1.00 98.62 671 ASN A C 1
ATOM 5276 O O . ASN A 1 671 ? -18.790 -22.450 26.604 1.00 98.62 671 ASN A O 1
ATOM 5280 N N . SER A 1 672 ? -18.210 -23.469 24.671 1.00 97.12 672 SER A N 1
ATOM 5281 C CA . SER A 1 672 ? -19.446 -23.139 23.940 1.00 97.12 672 SER A CA 1
ATOM 5282 C C . SER A 1 672 ? -20.360 -24.336 23.657 1.00 97.12 672 SER A C 1
ATOM 5284 O O . SER A 1 672 ? -21.500 -24.121 23.234 1.00 97.12 672 SER A O 1
ATOM 5286 N N . ALA A 1 673 ? -19.918 -25.571 23.906 1.00 93.88 673 ALA A N 1
ATOM 5287 C CA . ALA A 1 673 ? -20.787 -26.741 23.803 1.00 93.88 673 ALA A CA 1
ATOM 5288 C C . ALA A 1 673 ? -21.987 -26.614 24.762 1.00 93.88 673 ALA A C 1
ATOM 5290 O O . ALA A 1 673 ? -21.840 -26.256 25.933 1.00 93.88 673 ALA A O 1
ATOM 5291 N N . GLY A 1 674 ? -23.197 -26.864 24.259 1.00 90.56 674 GLY A N 1
ATOM 5292 C CA . GLY A 1 674 ? -24.410 -26.715 25.057 1.00 90.56 674 GLY A CA 1
ATOM 5293 C C . GLY A 1 674 ? -25.692 -26.659 24.235 1.00 90.56 674 GLY A C 1
ATOM 5294 O O . GLY A 1 674 ? -25.686 -26.412 23.031 1.00 90.56 674 GLY A O 1
ATOM 5295 N N . GLY A 1 675 ? -26.820 -26.866 24.907 1.00 89.81 675 GLY A N 1
ATOM 5296 C CA . GLY A 1 675 ? -28.145 -26.898 24.295 1.00 89.81 675 GLY A CA 1
ATOM 5297 C C . GLY A 1 675 ? -29.098 -27.851 25.006 1.00 89.81 675 GLY A C 1
ATOM 5298 O O . GLY A 1 675 ? -28.819 -28.329 26.097 1.00 89.81 675 GLY A O 1
ATOM 5299 N N . PHE A 1 676 ? -30.244 -28.102 24.387 1.00 89.25 676 PHE A N 1
ATOM 5300 C CA . PHE A 1 676 ? -31.240 -29.076 24.832 1.00 89.25 676 PHE A CA 1
ATOM 5301 C C . PHE A 1 676 ? -32.042 -29.542 23.614 1.00 89.25 676 PHE A C 1
ATOM 5303 O O . PHE A 1 676 ? -32.125 -28.801 22.622 1.00 89.25 676 PHE A O 1
ATOM 5310 N N . TRP A 1 677 ? -32.619 -30.742 23.688 1.00 85.00 677 TRP A N 1
ATOM 5311 C CA . TRP A 1 677 ? -33.377 -31.344 22.587 1.00 85.00 677 TRP A CA 1
ATOM 5312 C C . TRP A 1 677 ? -34.871 -31.065 22.702 1.00 85.00 677 TRP A C 1
ATOM 5314 O O . TRP A 1 677 ? -35.506 -30.755 21.694 1.00 85.00 677 TRP A O 1
ATOM 5324 N N . LYS A 1 678 ? -35.425 -31.124 23.920 1.00 84.25 678 LYS A N 1
ATOM 5325 C CA . LYS A 1 678 ? -36.852 -30.889 24.176 1.00 84.25 678 LYS A CA 1
ATOM 5326 C C . LYS A 1 678 ? -37.075 -29.726 25.139 1.00 84.25 678 LYS A C 1
ATOM 5328 O O . LYS A 1 678 ? -36.331 -29.534 26.100 1.00 84.25 678 LYS A O 1
ATOM 5333 N N . GLN A 1 679 ? -38.123 -28.946 24.880 1.00 85.81 679 GLN A N 1
ATOM 5334 C CA . GLN A 1 679 ? -38.624 -27.935 25.809 1.00 85.81 679 GLN A CA 1
ATOM 5335 C C . GLN A 1 679 ? -39.850 -28.509 26.526 1.00 85.81 679 GLN A C 1
ATOM 5337 O O . GLN A 1 679 ? -40.959 -28.410 26.011 1.00 85.81 679 GLN A O 1
ATOM 5342 N N . LEU A 1 680 ? -39.619 -29.148 27.672 1.00 87.44 680 LEU A N 1
ATOM 5343 C CA . LEU A 1 680 ? -40.643 -29.783 28.508 1.00 87.44 680 LEU A CA 1
ATOM 5344 C C . LEU A 1 680 ? -40.908 -28.938 29.758 1.00 87.44 680 LEU A C 1
ATOM 5346 O O . LEU A 1 680 ? -40.065 -28.126 30.146 1.00 87.44 680 LEU A O 1
ATOM 5350 N N . SER A 1 681 ? -42.068 -29.120 30.387 1.00 90.69 681 SER A N 1
ATOM 5351 C CA . SER A 1 681 ? -42.312 -28.584 31.728 1.00 90.69 681 SER A CA 1
ATOM 5352 C C . SER A 1 681 ? -41.515 -29.358 32.790 1.00 90.69 681 SER A C 1
ATOM 5354 O O . SER A 1 681 ? -40.913 -30.394 32.505 1.00 90.69 681 SER A O 1
ATOM 5356 N N . VAL A 1 682 ? -41.497 -28.861 34.031 1.00 91.62 682 VAL A N 1
ATOM 5357 C CA . VAL A 1 682 ? -40.844 -29.567 35.152 1.00 91.62 682 VAL A CA 1
ATOM 5358 C C . VAL A 1 682 ? -41.487 -30.936 35.388 1.00 91.62 682 VAL A C 1
ATOM 5360 O O . VAL A 1 682 ? -40.769 -31.906 35.587 1.00 91.62 682 VAL A O 1
ATOM 5363 N N . GLU A 1 683 ? -42.817 -31.017 35.318 1.00 95.06 683 GLU A N 1
ATOM 5364 C CA . GLU A 1 683 ? -43.581 -32.257 35.518 1.00 95.06 683 GLU A CA 1
ATOM 5365 C C . GLU A 1 683 ? -43.298 -33.301 34.430 1.00 95.06 683 GLU A C 1
ATOM 5367 O O . GLU A 1 683 ? -43.239 -34.495 34.704 1.00 95.06 683 GLU A O 1
ATOM 5372 N N . GLU A 1 684 ? -43.082 -32.849 33.196 1.00 94.25 684 GLU A N 1
ATOM 5373 C CA . GLU A 1 684 ? -42.912 -33.731 32.040 1.00 94.25 684 GLU A CA 1
ATOM 5374 C C . GLU A 1 684 ? -41.454 -34.105 31.759 1.00 94.25 684 GLU A C 1
ATOM 5376 O O . GLU A 1 684 ? -41.216 -34.933 30.883 1.00 94.25 684 GLU A O 1
ATOM 5381 N N . THR A 1 685 ? -40.475 -33.481 32.427 1.00 95.12 685 THR A N 1
ATOM 5382 C CA . THR A 1 685 ? -39.049 -33.716 32.153 1.00 95.12 685 THR A CA 1
ATOM 5383 C C . THR A 1 685 ? -38.599 -35.049 32.759 1.00 95.12 685 THR A C 1
ATOM 5385 O O . THR A 1 685 ? -38.519 -35.151 33.983 1.00 95.12 685 THR A O 1
ATOM 5388 N N . PRO A 1 686 ? -38.239 -36.061 31.946 1.00 94.81 686 PRO A N 1
ATOM 5389 C CA . PRO A 1 686 ? -37.709 -37.315 32.465 1.00 94.81 686 PRO A CA 1
ATOM 5390 C C . PRO A 1 686 ? -36.279 -37.138 32.992 1.00 94.81 686 PRO A C 1
ATOM 5392 O O . PRO A 1 686 ? -35.524 -36.294 32.502 1.00 94.81 686 PRO A O 1
ATOM 5395 N N . GLU A 1 687 ? -35.886 -37.981 33.944 1.00 95.81 687 GLU A N 1
ATOM 5396 C CA . GLU A 1 687 ? -34.550 -37.956 34.559 1.00 95.81 687 GLU A CA 1
ATOM 5397 C C . GLU A 1 687 ? -33.421 -38.138 33.530 1.00 95.81 687 GLU A C 1
ATOM 5399 O O . GLU A 1 687 ? -32.403 -37.457 33.596 1.00 95.81 687 GLU A O 1
ATOM 5404 N N . ASP A 1 688 ? -33.619 -38.964 32.499 1.00 95.25 688 ASP A N 1
ATOM 5405 C CA . ASP A 1 688 ? -32.589 -39.174 31.480 1.00 95.25 688 ASP A CA 1
ATOM 5406 C C . ASP A 1 688 ? -32.373 -37.943 30.577 1.00 95.25 688 ASP A C 1
ATOM 5408 O O . ASP A 1 688 ? -31.247 -37.692 30.148 1.00 95.25 688 ASP A O 1
ATOM 5412 N N . GLU A 1 689 ? -33.417 -37.153 30.292 1.00 93.94 689 GLU A N 1
ATOM 5413 C CA . GLU A 1 689 ? -33.275 -35.854 29.609 1.00 93.94 689 GLU A CA 1
ATOM 5414 C C . GLU A 1 689 ? -32.581 -34.845 30.530 1.00 93.94 689 GLU A C 1
ATOM 5416 O O . GLU A 1 689 ? -31.730 -34.081 30.068 1.00 93.94 689 GLU A O 1
ATOM 5421 N N . TRP A 1 690 ? -32.907 -34.859 31.829 1.00 96.12 690 TRP A N 1
ATOM 5422 C CA . TRP A 1 690 ? -32.247 -34.014 32.822 1.00 96.12 690 TRP A CA 1
ATOM 5423 C C . TRP A 1 690 ? -30.739 -34.262 32.843 1.00 96.12 690 TRP A C 1
ATOM 5425 O O . TRP A 1 690 ? -29.965 -33.330 32.608 1.00 96.12 690 TRP A O 1
ATOM 5435 N N . ASP A 1 691 ? -30.327 -35.514 33.034 1.00 97.12 691 ASP A N 1
ATOM 5436 C CA . ASP A 1 691 ? -28.920 -35.899 33.115 1.00 97.12 691 ASP A CA 1
ATOM 5437 C C . ASP A 1 691 ? -28.168 -35.562 31.830 1.00 97.12 691 ASP A C 1
ATOM 5439 O O . ASP A 1 691 ? -27.109 -34.938 31.882 1.00 97.12 691 ASP A O 1
ATOM 5443 N N . LYS A 1 692 ? -28.738 -35.874 30.659 1.00 96.44 692 LYS A N 1
ATOM 5444 C CA . LYS A 1 692 ? -28.122 -35.548 29.360 1.00 96.44 692 LYS A CA 1
ATOM 5445 C C . LYS A 1 692 ? -27.908 -34.046 29.183 1.00 96.44 692 LYS A C 1
ATOM 5447 O O . LYS A 1 692 ? -26.849 -33.619 28.717 1.00 96.44 692 LYS A O 1
ATOM 5452 N N . VAL A 1 693 ? -28.901 -33.225 29.532 1.00 96.50 693 VAL A N 1
ATOM 5453 C CA . VAL A 1 693 ? -28.809 -31.764 29.392 1.00 96.50 693 VAL A CA 1
ATOM 5454 C C . VAL A 1 693 ? -27.826 -31.179 30.409 1.00 96.50 693 VAL A C 1
ATOM 5456 O O . VAL A 1 693 ? -27.036 -30.302 30.049 1.00 96.50 693 VAL A O 1
ATOM 5459 N N . VAL A 1 694 ? -27.818 -31.660 31.653 1.00 98.00 694 VAL A N 1
ATOM 5460 C CA . VAL A 1 694 ? -26.860 -31.215 32.677 1.00 98.00 694 VAL A CA 1
ATOM 5461 C C . VAL A 1 694 ? -25.432 -31.624 32.310 1.00 98.00 694 VAL A C 1
ATOM 5463 O O . VAL A 1 694 ? -24.523 -30.788 32.385 1.00 98.00 694 VAL A O 1
ATOM 5466 N N . ASP A 1 695 ? -25.228 -32.851 31.832 1.00 98.12 695 ASP A N 1
ATOM 5467 C CA . ASP A 1 695 ? -23.918 -33.343 31.410 1.00 98.12 695 ASP A CA 1
ATOM 5468 C C . ASP A 1 695 ? -23.351 -32.505 30.2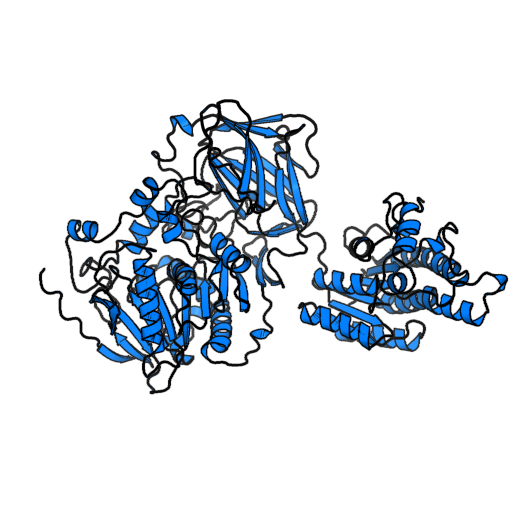56 1.00 98.12 695 ASP A C 1
ATOM 5470 O O . ASP A 1 695 ? -22.211 -32.031 30.319 1.00 98.12 695 ASP A O 1
ATOM 5474 N N . LEU A 1 696 ? -24.171 -32.229 29.238 1.00 97.56 696 LEU A N 1
ATOM 5475 C CA . LEU A 1 696 ? -23.755 -31.436 28.084 1.00 97.56 696 LEU A CA 1
ATOM 5476 C C . LEU A 1 696 ? -23.445 -29.974 28.436 1.00 97.56 696 LEU A C 1
ATOM 5478 O O . LEU A 1 696 ? -22.534 -29.393 27.849 1.00 97.56 696 LEU A O 1
ATOM 5482 N N . ASN A 1 697 ? -24.192 -29.352 29.353 1.00 97.50 697 ASN A N 1
ATOM 5483 C CA . ASN A 1 697 ? -24.093 -27.905 29.590 1.00 97.50 697 ASN A CA 1
ATOM 5484 C C . ASN A 1 697 ? -23.219 -27.507 30.780 1.00 97.50 697 ASN A C 1
ATOM 5486 O O . ASN A 1 697 ? -22.723 -26.381 30.781 1.00 97.50 697 ASN A O 1
ATOM 5490 N N . LEU A 1 698 ? -23.075 -28.368 31.791 1.00 98.38 698 LEU A N 1
ATOM 5491 C CA . LEU A 1 698 ? -22.372 -28.049 33.036 1.00 98.38 698 LEU A CA 1
ATOM 5492 C C . LEU A 1 698 ? -21.160 -28.955 33.264 1.00 98.38 698 LEU A C 1
ATOM 5494 O O . LEU A 1 698 ? -20.051 -28.452 33.464 1.00 98.38 698 LEU A O 1
ATOM 5498 N N . LYS A 1 699 ? -21.344 -30.279 33.208 1.00 98.50 699 LYS A N 1
ATOM 5499 C CA . LYS A 1 699 ? -20.243 -31.234 33.421 1.00 98.50 699 LYS A CA 1
ATOM 5500 C C . LYS A 1 699 ? -19.157 -31.079 32.361 1.00 98.50 699 LYS A C 1
ATOM 5502 O O . LYS A 1 699 ? -17.980 -31.090 32.711 1.00 98.50 699 LYS A O 1
ATOM 5507 N N . SER A 1 700 ? -19.534 -30.867 31.100 1.00 98.38 700 SER A N 1
ATOM 5508 C CA . SER A 1 700 ? -18.587 -30.618 30.006 1.00 98.38 700 SER A CA 1
ATOM 5509 C C . SER A 1 700 ? -17.626 -29.457 30.302 1.00 98.38 700 SER A C 1
ATOM 5511 O O . SER A 1 700 ? -16.410 -29.608 30.195 1.00 98.38 700 SER A O 1
ATOM 5513 N N . ILE A 1 701 ? -18.150 -28.324 30.784 1.00 98.44 701 ILE A N 1
ATOM 5514 C CA . ILE A 1 701 ? -17.365 -27.139 31.163 1.00 98.44 701 ILE A CA 1
ATOM 5515 C C . ILE A 1 701 ? -16.396 -27.469 32.296 1.00 98.44 701 ILE A C 1
ATOM 5517 O O . ILE A 1 701 ? -15.220 -27.107 32.234 1.00 98.44 701 ILE A O 1
ATOM 5521 N N . PHE A 1 702 ? -16.872 -28.185 33.317 1.00 98.62 702 PHE A N 1
ATOM 5522 C CA . PHE A 1 702 ? -16.026 -28.649 34.411 1.00 98.62 702 PHE A CA 1
ATOM 5523 C C . PHE A 1 702 ? -14.874 -29.531 33.905 1.00 98.62 702 PHE A C 1
ATOM 5525 O O . PHE A 1 702 ? -13.722 -29.306 34.280 1.00 98.62 702 PHE A O 1
ATOM 5532 N N . LEU A 1 703 ? -15.158 -30.503 33.033 1.00 98.81 703 LEU A N 1
ATOM 5533 C CA . LEU A 1 703 ? -14.152 -31.422 32.500 1.00 98.81 703 LEU A CA 1
ATOM 5534 C C . LEU A 1 703 ? -13.092 -30.691 31.667 1.00 98.81 703 LEU A C 1
ATOM 5536 O O . LEU A 1 703 ? -11.897 -30.906 31.888 1.00 98.81 703 LEU A O 1
ATOM 5540 N N . CYS A 1 704 ? -13.506 -29.804 30.759 1.00 98.75 704 CYS A N 1
ATOM 5541 C CA . CYS A 1 704 ? -12.590 -29.037 29.915 1.00 98.75 704 CYS A CA 1
ATOM 5542 C C . CYS A 1 704 ? -11.753 -28.041 30.730 1.00 98.75 704 CYS A C 1
ATOM 5544 O O . CYS A 1 704 ? -10.535 -27.976 30.554 1.00 98.75 704 CYS A O 1
ATOM 5546 N N . ALA A 1 705 ? -12.361 -27.320 31.680 1.00 98.56 705 ALA A N 1
ATOM 5547 C CA . ALA A 1 705 ? -11.623 -26.428 32.574 1.00 98.56 705 ALA A CA 1
ATOM 5548 C C . ALA A 1 705 ? -10.587 -27.205 33.400 1.00 98.56 705 ALA A C 1
ATOM 5550 O O . ALA A 1 705 ? -9.419 -26.819 33.452 1.00 98.56 705 ALA A O 1
ATOM 5551 N N . ARG A 1 706 ? -10.976 -28.352 33.976 1.00 98.56 706 ARG A N 1
ATOM 5552 C CA . ARG A 1 706 ? -10.069 -29.230 34.731 1.00 98.56 706 ARG A CA 1
ATOM 5553 C C . ARG A 1 706 ? -8.861 -29.671 33.900 1.00 98.56 706 ARG A C 1
ATOM 5555 O O . ARG A 1 706 ? -7.757 -29.727 34.437 1.00 98.56 706 ARG A O 1
ATOM 5562 N N . ALA A 1 707 ? -9.055 -29.964 32.615 1.00 98.56 707 ALA A N 1
ATOM 5563 C CA . ALA A 1 707 ? -7.979 -30.365 31.711 1.00 98.56 707 ALA A CA 1
ATOM 5564 C C . ALA A 1 707 ? -7.034 -29.204 31.332 1.00 98.56 707 ALA A C 1
ATOM 5566 O O . ALA A 1 707 ? -5.831 -29.421 31.188 1.00 98.56 707 ALA A O 1
ATOM 5567 N N . ALA A 1 708 ? -7.545 -27.973 31.225 1.00 98.44 708 ALA A N 1
ATOM 5568 C CA . ALA A 1 708 ? -6.760 -26.785 30.872 1.00 98.44 708 ALA A CA 1
ATOM 5569 C C . ALA A 1 708 ? -5.928 -26.212 32.037 1.00 98.44 708 ALA A C 1
ATOM 5571 O O . ALA A 1 708 ? -4.806 -25.739 31.836 1.00 98.44 708 ALA A O 1
ATOM 5572 N N . ILE A 1 709 ? -6.456 -26.269 33.268 1.00 98.50 709 ILE A N 1
ATOM 5573 C CA . ILE A 1 709 ? -5.875 -25.635 34.467 1.00 98.50 709 ILE A CA 1
ATOM 5574 C C . ILE A 1 709 ? -4.377 -25.920 34.675 1.00 98.50 709 ILE A C 1
ATOM 5576 O O . ILE A 1 709 ? -3.647 -24.974 34.986 1.00 98.50 709 ILE A O 1
ATOM 5580 N N . PRO A 1 710 ? -3.866 -27.160 34.527 1.00 97.75 710 PRO A N 1
ATOM 5581 C CA . PRO A 1 710 ? -2.444 -27.427 34.721 1.00 97.75 710 PRO A CA 1
ATOM 5582 C C . PRO A 1 710 ? -1.536 -26.618 33.786 1.00 97.75 710 PRO A C 1
ATOM 5584 O O . PRO A 1 710 ? -0.472 -26.181 34.217 1.00 97.75 710 PRO A O 1
ATOM 5587 N N . ALA A 1 711 ? -1.943 -26.398 32.530 1.00 97.81 711 ALA A N 1
ATOM 5588 C CA . ALA A 1 711 ? -1.178 -25.590 31.582 1.00 97.81 711 ALA A CA 1
ATOM 5589 C C . ALA A 1 711 ? -1.189 -24.112 31.980 1.00 97.81 711 ALA A C 1
ATOM 5591 O O . ALA A 1 711 ? -0.123 -23.512 32.109 1.00 97.81 711 ALA A O 1
ATOM 5592 N N . PHE A 1 712 ? -2.366 -23.571 32.299 1.00 98.12 712 PHE A N 1
ATOM 5593 C CA . PHE A 1 712 ? -2.494 -22.184 32.744 1.00 98.12 712 PHE A CA 1
ATOM 5594 C C . PHE A 1 712 ? -1.672 -21.890 34.003 1.00 98.12 712 PHE A C 1
ATOM 5596 O O . PHE A 1 712 ? -0.951 -20.896 34.061 1.00 98.12 712 PHE A O 1
ATOM 5603 N N . LYS A 1 713 ? -1.700 -22.792 34.996 1.00 97.81 713 LYS A N 1
ATOM 5604 C CA . LYS A 1 713 ? -0.892 -22.649 36.217 1.00 97.81 713 LYS A CA 1
ATOM 5605 C C . LYS A 1 713 ? 0.609 -22.656 35.933 1.00 97.81 713 LYS A C 1
ATOM 5607 O O . LYS A 1 713 ? 1.326 -21.876 36.550 1.00 97.81 713 LYS A O 1
ATOM 5612 N N . ARG A 1 714 ? 1.088 -23.510 35.017 1.00 96.44 714 ARG A N 1
ATOM 5613 C CA . ARG A 1 714 ? 2.506 -23.528 34.610 1.00 96.44 714 ARG A CA 1
ATOM 5614 C C . ARG A 1 714 ? 2.912 -22.254 33.871 1.00 96.44 714 ARG A C 1
ATOM 5616 O O . ARG A 1 714 ? 4.026 -21.787 34.055 1.00 96.44 714 ARG A O 1
ATOM 5623 N N . GLN A 1 715 ? 2.019 -21.715 33.046 1.00 95.12 715 GLN A N 1
ATOM 5624 C CA . GLN A 1 715 ? 2.253 -20.501 32.265 1.00 95.12 715 GLN A CA 1
ATOM 5625 C C . GLN A 1 715 ? 2.108 -19.208 33.081 1.00 95.12 715 GLN A C 1
ATOM 5627 O O . GLN A 1 715 ? 2.519 -18.151 32.609 1.00 95.12 715 GLN A O 1
ATOM 5632 N N . GLY A 1 716 ? 1.473 -19.260 34.257 1.00 94.56 716 GLY A N 1
ATOM 5633 C CA . GLY A 1 716 ? 1.114 -18.065 35.028 1.00 94.56 716 GLY A CA 1
ATOM 5634 C C . GLY A 1 716 ? 0.098 -17.163 34.314 1.00 94.56 716 GLY A C 1
ATOM 5635 O O . GLY A 1 716 ? 0.025 -15.971 34.602 1.00 94.56 716 GLY A O 1
ATOM 5636 N N . SER A 1 717 ? -0.637 -17.704 33.339 1.00 95.38 717 SER A N 1
ATOM 5637 C CA . SER A 1 717 ? -1.605 -16.971 32.522 1.00 95.38 717 SER A CA 1
ATOM 5638 C C . SER A 1 717 ? -2.624 -17.918 31.886 1.00 95.38 717 SER A C 1
ATOM 5640 O O . SER A 1 717 ? -2.328 -19.083 31.615 1.00 95.38 717 SER A O 1
ATOM 5642 N N . GLY A 1 718 ? -3.842 -17.421 31.659 1.00 97.31 718 GLY A N 1
ATOM 5643 C CA . GLY A 1 718 ? -4.902 -18.158 30.969 1.00 97.31 718 GLY A CA 1
ATOM 5644 C C . GLY A 1 718 ? -6.236 -17.417 30.964 1.00 97.31 718 GLY A C 1
ATOM 5645 O O . GLY A 1 718 ? -6.479 -16.550 31.810 1.00 97.31 718 GLY A O 1
ATOM 5646 N N . ARG A 1 719 ? -7.109 -17.743 30.013 1.00 98.50 719 ARG A N 1
ATOM 5647 C CA . ARG A 1 719 ? -8.434 -17.125 29.865 1.00 98.50 719 ARG A CA 1
ATOM 5648 C C . ARG A 1 719 ? -9.495 -18.197 29.672 1.00 98.50 719 ARG A C 1
ATOM 5650 O O . ARG A 1 719 ? -9.413 -18.979 28.730 1.00 98.50 719 ARG A O 1
ATOM 5657 N N . ILE A 1 720 ? -10.487 -18.237 30.556 1.00 98.81 720 ILE A N 1
ATOM 5658 C CA . ILE A 1 720 ? -11.635 -19.144 30.457 1.00 98.81 720 ILE A CA 1
ATOM 5659 C C . ILE A 1 720 ? -12.886 -18.315 30.168 1.00 98.81 720 ILE A C 1
ATOM 5661 O O . ILE A 1 720 ? -13.262 -17.447 30.957 1.00 98.81 720 ILE A O 1
ATOM 5665 N N . VAL A 1 721 ? -13.552 -18.606 29.053 1.00 98.69 721 VAL A N 1
ATOM 5666 C CA . VAL A 1 721 ? -14.813 -17.972 28.658 1.00 98.69 721 VAL A CA 1
ATOM 5667 C C . VAL A 1 721 ? -15.896 -19.039 28.563 1.00 98.69 721 VAL A C 1
ATOM 5669 O O . VAL A 1 721 ? -15.854 -19.913 27.701 1.00 98.69 721 VAL A O 1
ATOM 5672 N N . ASN A 1 722 ? -16.883 -18.973 29.451 1.00 98.62 722 ASN A N 1
ATOM 5673 C CA . ASN A 1 722 ? -17.985 -19.928 29.503 1.00 98.62 722 ASN A CA 1
ATOM 5674 C C . ASN A 1 722 ? -19.236 -19.351 28.837 1.00 98.62 722 ASN A C 1
ATOM 5676 O O . ASN A 1 722 ? -19.717 -18.282 29.214 1.00 98.62 722 ASN A O 1
ATOM 5680 N N . ILE A 1 723 ? -19.822 -20.072 27.883 1.00 97.62 723 ILE A N 1
ATOM 5681 C CA . ILE A 1 723 ? -21.112 -19.684 27.311 1.00 97.62 723 ILE A CA 1
ATOM 5682 C C . ILE A 1 723 ? -22.228 -20.177 28.235 1.00 97.62 723 ILE A C 1
ATOM 5684 O O . ILE A 1 723 ? -22.644 -21.340 28.225 1.00 97.62 723 ILE A O 1
ATOM 5688 N N . GLY A 1 724 ? -22.700 -19.261 29.073 1.00 95.31 724 GLY A N 1
ATOM 5689 C CA . GLY A 1 724 ? -23.886 -19.392 29.905 1.00 95.31 724 GLY A CA 1
ATOM 5690 C C . GLY A 1 724 ? -25.176 -19.192 29.101 1.00 95.31 724 GLY A C 1
ATOM 5691 O O . GLY A 1 724 ? -25.276 -19.546 27.928 1.00 95.31 724 GLY A O 1
ATOM 5692 N N . SER A 1 725 ? -26.203 -18.634 29.741 1.00 93.75 725 SER A N 1
ATOM 5693 C CA . SER A 1 725 ? -27.436 -18.200 29.075 1.00 93.75 725 SER A CA 1
ATOM 5694 C C . SER A 1 725 ? -28.215 -17.256 29.979 1.00 93.75 725 SER A C 1
ATOM 5696 O O . SER A 1 725 ? -28.173 -17.418 31.196 1.00 93.75 725 SER A O 1
ATOM 5698 N N . MET A 1 726 ? -28.993 -16.338 29.402 1.00 92.19 726 MET A N 1
ATOM 5699 C CA . MET A 1 726 ? -29.995 -15.569 30.149 1.00 92.19 726 MET A CA 1
ATOM 5700 C C . MET A 1 726 ? -30.977 -16.480 30.917 1.00 92.19 726 MET A C 1
ATOM 5702 O O . MET A 1 726 ? -31.419 -16.111 32.000 1.00 92.19 726 MET A O 1
ATOM 5706 N N . ALA A 1 727 ? -31.248 -17.695 30.418 1.00 90.88 727 ALA A N 1
ATOM 5707 C CA . ALA A 1 727 ? -32.081 -18.695 31.099 1.00 90.88 727 ALA A CA 1
ATOM 5708 C C . ALA A 1 727 ? -31.517 -19.159 32.457 1.00 90.88 727 ALA A C 1
ATOM 5710 O O . ALA A 1 727 ? -32.268 -19.633 33.299 1.00 90.88 727 ALA A O 1
ATOM 5711 N N . GLY A 1 728 ? -30.204 -19.017 32.681 1.00 90.81 728 GLY A N 1
ATOM 5712 C CA . GLY A 1 728 ? -29.573 -19.285 33.978 1.00 90.81 728 GLY A CA 1
ATOM 5713 C C . GLY A 1 728 ? -29.674 -18.121 34.970 1.00 90.81 728 GLY A C 1
ATOM 5714 O O . GLY A 1 728 ? -29.293 -18.278 36.124 1.00 90.81 728 GLY A O 1
ATOM 5715 N N . VAL A 1 729 ? -30.165 -16.958 34.525 1.00 89.12 729 VAL A N 1
ATOM 5716 C CA . VAL A 1 729 ? -30.299 -15.744 35.346 1.00 89.12 729 VAL A CA 1
ATOM 5717 C C . VAL A 1 729 ? -31.763 -15.432 35.655 1.00 89.12 729 VAL A C 1
ATOM 5719 O O . VAL A 1 729 ? -32.073 -14.931 36.731 1.00 89.12 729 VAL A O 1
ATOM 5722 N N . SER A 1 730 ? -32.678 -15.708 34.719 1.00 85.19 730 SER A N 1
ATOM 5723 C CA . SER A 1 730 ? -34.094 -15.368 34.862 1.00 85.19 730 SER A CA 1
ATOM 5724 C C . SER A 1 730 ? -35.018 -16.315 34.093 1.00 85.19 730 SER A C 1
ATOM 5726 O O . SER A 1 730 ? -34.668 -16.821 33.028 1.00 85.19 730 SER A O 1
ATOM 5728 N N . ALA A 1 731 ? -36.244 -16.474 34.602 1.00 81.44 731 ALA A N 1
ATOM 5729 C CA . ALA A 1 731 ? -37.331 -17.228 33.975 1.00 81.44 731 ALA A CA 1
ATOM 5730 C C . ALA A 1 731 ? -38.164 -16.405 32.963 1.00 81.44 731 ALA A C 1
ATOM 5732 O O . ALA A 1 731 ? -39.163 -16.899 32.446 1.00 81.44 731 ALA A O 1
ATOM 5733 N N . LEU A 1 732 ? -37.761 -15.167 32.634 1.00 71.12 732 LEU A N 1
ATOM 5734 C CA . LEU A 1 732 ? -38.449 -14.285 31.666 1.00 71.12 732 LEU A CA 1
ATOM 5735 C C . LEU A 1 732 ? -38.510 -14.834 30.223 1.00 71.12 732 LEU A C 1
ATOM 5737 O O . LEU A 1 732 ? -39.109 -14.222 29.332 1.00 71.12 732 LEU A O 1
ATOM 5741 N N . GLN A 1 733 ? -37.869 -15.970 29.957 1.00 67.62 733 GLN A N 1
ATOM 5742 C CA . GLN A 1 733 ? -37.980 -16.689 28.700 1.00 67.62 733 GLN A CA 1
ATOM 5743 C C . GLN A 1 733 ? -38.225 -18.180 28.975 1.00 67.62 733 GLN A C 1
ATOM 5745 O O . GLN A 1 733 ? -37.408 -18.800 29.660 1.00 67.62 733 GLN A O 1
ATOM 5750 N N . PRO A 1 734 ? -39.287 -18.779 28.398 1.00 74.06 734 PRO A N 1
ATOM 5751 C CA . PRO A 1 734 ? -39.497 -20.219 28.471 1.00 74.06 734 PRO A CA 1
ATOM 5752 C C . PRO A 1 734 ? -38.263 -20.979 27.972 1.00 74.06 734 PRO A C 1
ATOM 5754 O O . PRO A 1 734 ? -37.768 -20.730 26.869 1.00 74.06 734 PRO A O 1
ATOM 5757 N N . SER A 1 735 ? -37.755 -21.888 28.799 1.00 82.69 735 SER A N 1
ATOM 5758 C CA . SER A 1 735 ? -36.597 -22.730 28.503 1.00 82.69 735 SER A CA 1
ATOM 5759 C C . SER A 1 735 ? -36.749 -24.091 29.180 1.00 82.69 735 SER A C 1
ATOM 5761 O O . SER A 1 735 ? -37.575 -24.244 30.076 1.00 82.69 735 SER A O 1
ATOM 5763 N N . SER A 1 736 ? -35.984 -25.086 28.723 1.00 87.94 736 SER A N 1
ATOM 5764 C CA . SER A 1 736 ? -35.970 -26.416 29.342 1.00 87.94 736 SER A CA 1
ATOM 5765 C C . SER A 1 736 ? -35.463 -26.322 30.799 1.00 87.94 736 SER A C 1
ATOM 5767 O O . SER A 1 736 ? -34.394 -25.736 31.007 1.00 87.94 736 SER A O 1
ATOM 5769 N N . PRO A 1 737 ? -36.177 -26.871 31.804 1.00 92.81 737 PRO A N 1
ATOM 5770 C CA . PRO A 1 737 ? -35.781 -26.802 33.213 1.00 92.81 737 PRO A CA 1
ATOM 5771 C C . PRO A 1 737 ? -34.333 -27.241 33.506 1.00 92.81 737 PRO A C 1
ATOM 5773 O O . PRO A 1 737 ? -33.604 -26.448 34.113 1.00 92.81 737 PRO A O 1
ATOM 5776 N N . PRO A 1 738 ? -33.844 -28.414 33.037 1.00 95.50 738 PRO A N 1
ATOM 5777 C CA . PRO A 1 738 ? -32.452 -28.816 33.256 1.00 95.50 738 PRO A CA 1
ATOM 5778 C C . PRO A 1 738 ? -31.453 -27.871 32.585 1.00 95.50 738 PRO A C 1
ATOM 5780 O O . PRO A 1 738 ? -30.355 -27.668 33.096 1.00 95.50 738 PRO A O 1
ATOM 5783 N N . TYR A 1 739 ? -31.821 -27.240 31.466 1.00 94.88 739 TYR A N 1
ATOM 5784 C CA . TYR A 1 739 ? -30.953 -26.276 30.792 1.00 94.88 739 TYR A CA 1
ATOM 5785 C C . TYR A 1 739 ? -30.794 -24.992 31.612 1.00 94.88 739 TYR A C 1
ATOM 5787 O O . TYR A 1 739 ? -29.671 -24.522 31.799 1.00 94.88 739 TYR A O 1
ATOM 5795 N N . ALA A 1 740 ? -31.896 -24.439 32.129 1.00 93.94 740 ALA A N 1
ATOM 5796 C CA . ALA A 1 740 ? -31.858 -23.272 33.008 1.00 93.94 740 ALA A CA 1
ATOM 5797 C C . ALA A 1 740 ? -31.026 -23.558 34.270 1.00 93.94 740 ALA A C 1
ATOM 5799 O O . ALA A 1 740 ? -30.111 -22.795 34.591 1.00 93.94 740 ALA A O 1
ATOM 5800 N N . ALA A 1 741 ? -31.270 -24.705 34.917 1.00 95.56 741 ALA A N 1
ATOM 5801 C CA . ALA A 1 741 ? -30.515 -25.153 36.086 1.00 95.56 741 ALA A CA 1
ATOM 5802 C C . ALA A 1 741 ? -29.016 -25.317 35.779 1.00 95.56 741 ALA A C 1
ATOM 5804 O O . ALA A 1 741 ? -28.169 -24.769 36.489 1.00 95.56 741 ALA A O 1
ATOM 5805 N N . ALA A 1 742 ? -28.671 -25.995 34.681 1.00 97.56 742 ALA A N 1
ATOM 5806 C CA . ALA A 1 742 ? -27.285 -26.184 34.266 1.00 97.56 742 ALA A CA 1
ATOM 5807 C C . ALA A 1 742 ? -26.587 -24.847 33.981 1.00 97.56 742 ALA A C 1
ATOM 5809 O O . ALA A 1 742 ? -25.471 -24.632 34.450 1.00 97.56 742 ALA A O 1
ATOM 5810 N N . LYS A 1 743 ? -27.231 -23.915 33.263 1.00 96.50 743 LYS A N 1
ATOM 5811 C CA . LYS A 1 743 ? -26.639 -22.605 32.937 1.00 96.50 743 LYS A CA 1
ATOM 5812 C C . LYS A 1 743 ? -26.489 -21.695 34.161 1.00 96.50 743 LYS A C 1
ATOM 5814 O O . LYS A 1 743 ? -25.489 -20.983 34.229 1.00 96.50 743 LYS A O 1
ATOM 5819 N N . ALA A 1 744 ? -27.381 -21.777 35.149 1.00 96.62 744 ALA A N 1
ATOM 5820 C CA . ALA A 1 744 ? -27.167 -21.151 36.458 1.00 96.62 744 ALA A CA 1
ATOM 5821 C C . ALA A 1 744 ? -25.944 -21.762 37.175 1.00 96.62 744 ALA A C 1
ATOM 5823 O O . ALA A 1 744 ? -25.096 -21.047 37.721 1.00 96.62 744 ALA A O 1
ATOM 5824 N N . GLY A 1 745 ? -25.795 -23.090 37.098 1.00 98.12 745 GLY A N 1
ATOM 5825 C CA . GLY A 1 745 ? -24.609 -23.810 37.562 1.00 98.12 745 GLY A CA 1
ATOM 5826 C C . GLY A 1 745 ? -23.318 -23.340 36.886 1.00 98.12 745 GLY A C 1
ATOM 5827 O O . GLY A 1 745 ? -22.315 -23.142 37.568 1.00 98.12 745 GLY A O 1
ATOM 5828 N N . VAL A 1 746 ? -23.343 -23.069 35.575 1.00 98.50 746 VAL A N 1
ATOM 5829 C CA . VAL A 1 746 ? -22.195 -22.528 34.822 1.00 98.50 746 VAL A CA 1
ATOM 5830 C C . VAL A 1 746 ? -21.770 -21.164 35.363 1.00 98.50 746 VAL A C 1
ATOM 5832 O O . VAL A 1 746 ? -20.575 -20.920 35.551 1.00 98.50 746 VAL A O 1
ATOM 5835 N N . HIS A 1 747 ? -22.722 -20.276 35.658 1.00 97.94 747 HIS A N 1
ATOM 5836 C CA . HIS A 1 747 ? -22.418 -18.964 36.244 1.00 97.94 747 HIS A CA 1
ATOM 5837 C C . HIS A 1 747 ? -21.775 -19.102 37.625 1.00 97.94 747 HIS A C 1
ATOM 5839 O O . HIS A 1 747 ? -20.825 -18.387 37.942 1.00 97.94 747 HIS A O 1
ATOM 5845 N N . SER A 1 748 ? -22.242 -20.061 38.429 1.00 98.44 748 SER A N 1
ATOM 5846 C CA . SER A 1 748 ? -21.644 -20.356 39.734 1.00 98.44 748 SER A CA 1
ATOM 5847 C C . SER A 1 748 ? -20.239 -20.949 39.622 1.00 98.44 748 SER A C 1
ATOM 5849 O O . SER A 1 748 ? -19.305 -20.435 40.236 1.00 98.44 748 SER A O 1
ATOM 5851 N N . LEU A 1 749 ? -20.054 -21.959 38.770 1.00 98.56 749 LEU A N 1
ATOM 5852 C CA . LEU A 1 749 ? -18.753 -22.577 38.509 1.00 98.56 749 LEU A CA 1
ATOM 5853 C C . LEU A 1 749 ? -17.729 -21.552 38.005 1.00 98.56 749 LEU A C 1
ATOM 5855 O O . LEU A 1 749 ? -16.569 -21.589 38.404 1.00 98.56 749 LEU A O 1
ATOM 5859 N N . THR A 1 750 ? -18.158 -20.597 37.179 1.00 98.69 750 THR A N 1
ATOM 5860 C CA . THR A 1 750 ? -17.299 -19.509 36.685 1.00 98.69 750 THR A CA 1
ATOM 5861 C C . THR A 1 750 ? -16.705 -18.682 37.826 1.00 98.69 750 THR A C 1
ATOM 5863 O O . THR A 1 750 ? -15.509 -18.395 37.812 1.00 98.69 750 THR A O 1
ATOM 5866 N N . ARG A 1 751 ? -17.503 -18.348 38.849 1.00 98.62 751 ARG A N 1
ATOM 5867 C CA . ARG A 1 751 ? -17.024 -17.620 40.037 1.00 98.62 751 ARG A CA 1
ATOM 5868 C C . ARG A 1 751 ? -16.015 -18.432 40.846 1.00 98.62 751 ARG A C 1
ATOM 5870 O O . ARG A 1 751 ? -15.024 -17.876 41.308 1.00 98.62 751 ARG A O 1
ATOM 5877 N N . VAL A 1 752 ? -16.238 -19.740 40.978 1.00 98.56 752 VAL A N 1
ATOM 5878 C CA . VAL A 1 752 ? -15.302 -20.642 41.669 1.00 98.56 752 VAL A CA 1
ATOM 5879 C C . VAL A 1 752 ? -13.967 -20.712 40.923 1.00 98.56 752 VAL A C 1
ATOM 5881 O O . VAL A 1 752 ? -12.920 -20.490 41.527 1.00 98.56 752 VAL A O 1
ATOM 5884 N N . LEU A 1 753 ? -13.994 -20.925 39.602 1.00 98.62 753 LEU A N 1
ATOM 5885 C CA . LEU A 1 753 ? -12.787 -20.939 38.765 1.00 98.62 753 LEU A CA 1
ATOM 5886 C C . LEU A 1 753 ? -12.012 -19.619 38.865 1.00 98.62 753 LEU A C 1
ATOM 5888 O O . LEU A 1 753 ? -10.791 -19.630 39.002 1.00 98.62 753 LEU A O 1
ATOM 5892 N N . ALA A 1 754 ? -12.715 -18.487 38.835 1.00 98.44 754 ALA A N 1
ATOM 5893 C CA . ALA A 1 754 ? -12.115 -17.167 38.984 1.00 98.44 754 ALA A CA 1
ATOM 5894 C C . ALA A 1 754 ? -11.394 -17.005 40.330 1.00 98.44 754 ALA A C 1
ATOM 5896 O O . ALA A 1 754 ? -10.245 -16.562 40.365 1.00 98.44 754 ALA A O 1
ATOM 5897 N N . PHE A 1 755 ? -12.051 -17.397 41.424 1.00 98.25 755 PHE A N 1
ATOM 5898 C CA . PHE A 1 755 ? -11.495 -17.299 42.771 1.00 98.25 755 PHE A CA 1
ATOM 5899 C C . PHE A 1 755 ? -10.255 -18.187 42.951 1.00 98.25 755 PHE A C 1
ATOM 5901 O O . PHE A 1 755 ? -9.233 -17.736 43.466 1.00 98.25 755 PHE A O 1
ATOM 5908 N N . GLU A 1 756 ? -10.307 -19.436 42.486 1.00 98.06 756 GLU A N 1
ATOM 5909 C CA . GLU A 1 756 ? -9.200 -20.382 42.658 1.00 98.06 756 GLU A CA 1
ATOM 5910 C C . GLU A 1 756 ? -7.988 -20.079 41.770 1.00 98.06 756 GLU A C 1
ATOM 5912 O O . GLU A 1 756 ? -6.840 -20.317 42.168 1.00 98.06 756 GLU A O 1
ATOM 5917 N N . LEU A 1 757 ? -8.233 -19.603 40.546 1.00 98.06 757 LEU A N 1
ATOM 5918 C CA . LEU A 1 757 ? -7.203 -19.481 39.517 1.00 98.06 757 LEU A CA 1
ATOM 5919 C C . LEU A 1 757 ? -6.643 -18.060 39.374 1.00 98.06 757 LEU A C 1
ATOM 5921 O O . LEU A 1 757 ? -5.561 -17.909 38.808 1.00 98.06 757 LEU A O 1
ATOM 5925 N N . GLY A 1 758 ? -7.299 -17.043 39.944 1.00 96.81 758 GLY A N 1
ATOM 5926 C CA . GLY A 1 758 ? -6.860 -15.645 39.862 1.00 96.81 758 GLY A CA 1
ATOM 5927 C C . GLY A 1 758 ? -5.421 -15.426 40.338 1.00 96.81 758 GLY A C 1
ATOM 5928 O O . GLY A 1 758 ? -4.631 -14.777 39.655 1.00 96.81 758 GLY A O 1
ATOM 5929 N N . ARG A 1 759 ? -5.017 -16.079 41.439 1.00 96.12 759 ARG A N 1
ATOM 5930 C CA . ARG A 1 759 ? -3.629 -16.038 41.956 1.00 96.12 759 ARG A CA 1
ATOM 5931 C C . ARG A 1 759 ? -2.575 -16.618 41.002 1.00 96.12 759 ARG A C 1
ATOM 5933 O O . ARG A 1 759 ? -1.384 -16.480 41.253 1.00 96.12 759 ARG A O 1
ATOM 5940 N N . HIS A 1 760 ? -3.005 -17.308 39.949 1.00 96.75 760 HIS A N 1
ATOM 5941 C CA . HIS A 1 760 ? -2.158 -17.893 38.914 1.00 96.75 760 HIS A CA 1
ATOM 5942 C C . HIS A 1 760 ? -2.219 -17.104 37.593 1.00 96.75 760 HIS A C 1
ATOM 5944 O O . HIS A 1 760 ? -1.814 -17.637 36.566 1.00 96.75 760 HIS A O 1
ATOM 5950 N N . GLY A 1 761 ? -2.754 -15.874 37.594 1.00 92.50 761 GLY A N 1
ATOM 5951 C CA . GLY A 1 761 ? -2.862 -15.025 36.397 1.00 92.50 761 GLY A CA 1
ATOM 5952 C C . GLY A 1 761 ? -3.966 -15.441 35.416 1.00 92.50 761 GLY A C 1
ATOM 5953 O O . GLY A 1 761 ? -3.969 -15.019 34.253 1.00 92.50 761 GLY A O 1
ATOM 5954 N N . VAL A 1 762 ? -4.904 -16.279 35.868 1.00 98.12 762 VAL A N 1
ATOM 5955 C CA . VAL A 1 762 ? -5.998 -16.820 35.053 1.00 98.12 762 VAL A CA 1
ATOM 5956 C C . VAL A 1 762 ? -7.299 -16.095 35.365 1.00 98.12 762 VAL A C 1
ATOM 5958 O O . VAL A 1 762 ? -7.679 -15.981 36.531 1.00 98.12 762 VAL A O 1
ATOM 5961 N N . THR A 1 763 ? -8.022 -15.668 34.331 1.00 98.56 763 THR A N 1
ATOM 5962 C CA . THR A 1 763 ? -9.383 -15.136 34.483 1.00 98.56 763 THR A CA 1
ATOM 5963 C C . THR A 1 763 ? -10.416 -16.138 33.983 1.00 98.56 763 THR A C 1
ATOM 5965 O O . THR A 1 763 ? -10.168 -16.888 33.036 1.00 98.56 763 THR A O 1
ATOM 5968 N N . ALA A 1 764 ? -11.579 -16.168 34.632 1.00 98.62 764 ALA A N 1
ATOM 5969 C CA . ALA A 1 764 ? -12.714 -16.980 34.211 1.00 98.62 764 ALA A CA 1
ATOM 5970 C C . ALA A 1 764 ? -13.983 -16.129 34.217 1.00 98.62 764 ALA A C 1
ATOM 5972 O O . ALA A 1 764 ? -14.370 -15.613 35.261 1.00 98.62 764 ALA A O 1
ATOM 5973 N N . ASN A 1 765 ? -14.636 -15.984 33.067 1.00 98.56 765 ASN A N 1
ATOM 5974 C CA . ASN A 1 765 ? -15.859 -15.195 32.913 1.00 98.56 765 ASN A CA 1
ATOM 5975 C C . ASN A 1 765 ? -16.908 -15.966 32.115 1.00 98.56 765 ASN A C 1
ATOM 5977 O O . ASN A 1 765 ? -16.592 -16.903 31.382 1.00 98.56 765 ASN A O 1
ATOM 5981 N N . ALA A 1 766 ? -18.165 -15.555 32.245 1.00 98.06 766 ALA A N 1
ATOM 5982 C CA . ALA A 1 766 ? -19.283 -16.129 31.523 1.00 98.06 766 ALA A CA 1
ATOM 5983 C C . ALA A 1 766 ? -19.983 -15.076 30.665 1.00 98.06 766 ALA A C 1
ATOM 5985 O O . ALA A 1 766 ? -20.195 -13.943 31.097 1.00 98.06 766 ALA A O 1
ATOM 5986 N N . LEU A 1 767 ? -20.409 -15.482 29.472 1.00 96.00 767 LEU A N 1
ATOM 5987 C CA . LEU A 1 767 ? -21.392 -14.748 28.685 1.00 96.00 767 LEU A CA 1
ATOM 5988 C C . LEU A 1 767 ? -22.778 -15.330 28.971 1.00 96.00 767 LEU A C 1
ATOM 5990 O O . LEU A 1 767 ? -22.936 -16.548 28.995 1.00 96.00 767 LEU A O 1
ATOM 5994 N N . ALA A 1 768 ? -23.802 -14.501 29.140 1.00 94.62 768 ALA A N 1
ATOM 5995 C CA . ALA A 1 768 ? -25.198 -14.922 29.244 1.00 94.62 768 ALA A CA 1
ATOM 5996 C C . ALA A 1 768 ? -26.001 -14.400 28.038 1.00 94.62 768 ALA A C 1
ATOM 5998 O O . ALA A 1 768 ? -26.676 -13.373 28.147 1.00 94.62 768 ALA A O 1
ATOM 5999 N N . PRO A 1 769 ? -25.940 -15.094 26.881 1.00 92.75 769 PRO A N 1
ATOM 6000 C CA . PRO A 1 769 ? -26.656 -14.673 25.686 1.00 92.75 769 PRO A CA 1
ATOM 6001 C C . PRO A 1 769 ? -28.173 -14.670 25.868 1.00 92.75 769 PRO A C 1
ATOM 6003 O O . PRO A 1 769 ? -28.738 -15.542 26.546 1.00 92.75 769 PRO A O 1
ATOM 6006 N N . GLY A 1 770 ? -28.823 -13.726 25.187 1.00 88.44 770 GLY A N 1
ATOM 6007 C CA . GLY A 1 770 ? -30.240 -13.814 24.834 1.00 88.44 770 GLY A CA 1
ATOM 6008 C C . GLY A 1 770 ? -30.486 -14.841 23.722 1.00 88.44 770 GLY A C 1
ATOM 6009 O O . GLY A 1 770 ? -29.649 -15.693 23.430 1.00 88.44 770 GLY A O 1
ATOM 6010 N N . THR A 1 771 ? -31.644 -14.771 23.063 1.00 87.50 771 THR A N 1
ATOM 6011 C CA . THR A 1 771 ? -31.866 -15.604 21.869 1.00 87.50 771 THR A CA 1
ATOM 6012 C C . THR A 1 771 ? -30.938 -15.138 20.749 1.00 87.50 771 THR A C 1
ATOM 6014 O O . THR A 1 771 ? -31.019 -13.980 20.347 1.00 87.50 771 THR A O 1
ATOM 6017 N N . THR A 1 772 ? -30.091 -16.038 20.247 1.00 86.69 772 THR A N 1
ATOM 6018 C CA . THR A 1 772 ? -29.143 -15.774 19.153 1.00 86.69 772 THR A CA 1
ATOM 6019 C C . THR A 1 772 ? -29.525 -16.567 17.904 1.00 86.69 772 THR A C 1
ATOM 6021 O O . THR A 1 772 ? -29.856 -17.754 18.009 1.00 86.69 772 THR A O 1
ATOM 6024 N N . ALA A 1 773 ? -29.452 -15.943 16.728 1.00 81.75 773 ALA A N 1
ATOM 6025 C CA . ALA A 1 773 ? -29.705 -16.535 15.414 1.00 81.75 773 ALA A CA 1
ATOM 6026 C C . ALA A 1 773 ? -28.606 -17.533 14.997 1.00 81.75 773 ALA A C 1
ATOM 6028 O O . ALA A 1 773 ? -27.860 -17.342 14.047 1.00 81.75 773 ALA A O 1
ATOM 6029 N N . THR A 1 774 ? -28.498 -18.630 15.739 1.00 82.31 774 THR A N 1
ATOM 6030 C CA . THR A 1 774 ? -27.688 -19.795 15.355 1.00 82.31 774 THR A CA 1
ATOM 6031 C C . THR A 1 774 ? -28.445 -20.659 14.353 1.00 82.31 774 THR A C 1
ATOM 6033 O O . THR A 1 774 ? -29.676 -20.616 14.302 1.00 82.31 774 THR A O 1
ATOM 6036 N N . GLU A 1 775 ? -27.738 -21.516 13.619 1.00 79.62 775 GLU A N 1
ATOM 6037 C CA . GLU A 1 775 ? -28.314 -22.430 12.627 1.00 79.62 775 GLU A CA 1
ATOM 6038 C C . GLU A 1 775 ? -29.475 -23.249 13.218 1.00 79.62 775 GLU A C 1
ATOM 6040 O O . GLU A 1 775 ? -30.531 -23.379 12.601 1.00 79.62 775 GLU A O 1
ATOM 6045 N N . ARG A 1 776 ? -29.336 -23.708 14.471 1.00 78.00 776 ARG A N 1
ATOM 6046 C CA . ARG A 1 776 ? -30.395 -24.415 15.210 1.00 78.00 776 ARG A CA 1
ATOM 6047 C C . ARG A 1 776 ? -31.646 -23.556 15.411 1.00 78.00 776 ARG A C 1
ATOM 6049 O O . ARG A 1 776 ? -32.756 -24.041 15.234 1.00 78.00 776 ARG A O 1
ATOM 6056 N N . VAL A 1 777 ? -31.482 -22.295 15.814 1.00 77.56 777 VAL A N 1
ATOM 6057 C CA . VAL A 1 777 ? -32.610 -21.385 16.081 1.00 77.56 777 VAL A CA 1
ATOM 6058 C C . VAL A 1 777 ? -33.301 -20.980 14.784 1.00 77.56 777 VAL A C 1
ATOM 6060 O O . VAL A 1 777 ? -34.528 -20.913 14.751 1.00 77.56 777 VAL A O 1
ATOM 6063 N N . VAL A 1 778 ? -32.533 -20.740 13.722 1.00 77.81 778 VAL A N 1
ATOM 6064 C CA . VAL A 1 778 ? -33.069 -20.396 12.400 1.00 77.81 778 VAL A CA 1
ATOM 6065 C C . VAL A 1 778 ? -33.853 -21.567 11.800 1.00 77.81 778 VAL A C 1
ATOM 6067 O O . VAL A 1 778 ? -34.893 -21.331 11.192 1.00 77.81 778 VAL A O 1
ATOM 6070 N N . ALA A 1 779 ? -33.415 -22.810 12.026 1.00 76.44 779 ALA A N 1
ATOM 6071 C CA . ALA A 1 779 ? -34.096 -24.008 11.532 1.00 76.44 779 ALA A CA 1
ATOM 6072 C C . ALA A 1 779 ? -35.438 -24.303 12.229 1.00 76.44 779 ALA A C 1
ATOM 6074 O O . ALA A 1 779 ? -36.325 -24.886 11.614 1.00 76.44 779 ALA A O 1
ATOM 6075 N N . VAL A 1 780 ? -35.596 -23.920 13.502 1.00 77.00 780 VAL A N 1
ATOM 6076 C CA . VAL A 1 780 ? -36.774 -24.287 14.322 1.00 77.00 780 VAL A CA 1
ATOM 6077 C C . VAL A 1 780 ? -37.735 -23.131 14.611 1.00 77.00 780 VAL A C 1
ATOM 6079 O O . VAL A 1 780 ? -38.772 -23.352 15.231 1.00 77.00 780 VAL A O 1
ATOM 6082 N N . ARG A 1 781 ? -37.409 -21.896 14.208 1.00 79.19 781 ARG A N 1
ATOM 6083 C CA . ARG A 1 781 ? -38.274 -20.718 14.403 1.00 79.19 781 ARG A CA 1
ATOM 6084 C C . ARG A 1 781 ? -38.443 -19.936 13.113 1.00 79.19 781 ARG A C 1
ATOM 6086 O O . ARG A 1 781 ? -37.445 -19.645 12.462 1.00 79.19 781 ARG A O 1
ATOM 6093 N N . SER A 1 782 ? -39.669 -19.527 12.788 1.00 81.56 782 SER A N 1
ATOM 6094 C CA . SER A 1 782 ? -39.953 -18.670 11.629 1.00 81.56 782 SER A CA 1
ATOM 6095 C C . SER A 1 782 ? -39.391 -17.252 11.798 1.00 81.56 782 SER A C 1
ATOM 6097 O O . SER A 1 782 ? -39.000 -16.843 12.897 1.00 81.56 782 SER A O 1
ATOM 6099 N N . ALA A 1 783 ? -39.327 -16.483 10.706 1.00 77.94 783 ALA A N 1
ATOM 6100 C CA . ALA A 1 783 ? -38.866 -15.095 10.749 1.00 77.94 783 ALA A CA 1
ATOM 6101 C C . ALA A 1 783 ? -39.755 -14.235 11.663 1.00 77.94 783 ALA A C 1
ATOM 6103 O O . ALA A 1 783 ? -39.239 -13.450 12.458 1.00 77.94 783 ALA A O 1
ATOM 6104 N N . GLU A 1 784 ? -41.067 -14.463 11.627 1.00 81.81 784 GLU A N 1
ATOM 6105 C CA . GLU A 1 784 ? -42.069 -13.782 12.447 1.00 81.81 784 GLU A CA 1
ATOM 6106 C C . GLU A 1 784 ? -41.873 -14.093 13.936 1.00 81.81 784 GLU A C 1
ATOM 6108 O O . GLU A 1 784 ? -41.876 -13.189 14.769 1.00 81.81 784 GLU A O 1
ATOM 6113 N N . GLN A 1 785 ? -41.621 -15.361 14.285 1.00 81.62 785 GLN A N 1
ATOM 6114 C CA . GLN A 1 785 ? -41.332 -15.759 15.666 1.00 81.62 785 GLN A CA 1
ATOM 6115 C C . GLN A 1 785 ? -40.040 -15.120 16.184 1.00 81.62 785 GLN A C 1
ATOM 6117 O O . GLN A 1 785 ? -39.981 -14.678 17.331 1.00 81.62 785 GLN A O 1
ATOM 6122 N N . ARG A 1 786 ? -38.995 -15.049 15.351 1.00 82.81 786 ARG A N 1
ATOM 6123 C CA . ARG A 1 786 ? -37.737 -14.380 15.715 1.00 82.81 786 ARG A CA 1
ATOM 6124 C C . ARG A 1 786 ? -37.937 -12.874 15.899 1.00 82.81 786 ARG A C 1
ATOM 6126 O O . ARG A 1 786 ? -37.437 -12.332 16.881 1.00 82.81 786 ARG A O 1
ATOM 6133 N N . ALA A 1 787 ? -38.705 -12.221 15.027 1.00 81.00 787 ALA A N 1
ATOM 6134 C CA . ALA A 1 787 ? -39.047 -10.806 15.159 1.00 81.00 787 ALA A CA 1
ATOM 6135 C C . ALA A 1 787 ? -39.841 -10.528 16.448 1.00 81.00 787 ALA A C 1
ATOM 6137 O O . ALA A 1 787 ? -39.488 -9.619 17.195 1.00 81.00 787 ALA A O 1
ATOM 6138 N N . ALA A 1 788 ? -40.834 -11.363 16.771 1.00 84.94 788 ALA A N 1
ATOM 6139 C CA . ALA A 1 788 ? -41.608 -11.249 18.009 1.00 84.94 788 ALA A CA 1
ATOM 6140 C C . ALA A 1 788 ? -40.734 -11.403 19.269 1.00 84.94 788 ALA A C 1
ATOM 6142 O O . ALA A 1 788 ? -40.879 -10.650 20.229 1.00 84.94 788 ALA A O 1
ATOM 6143 N N . ILE A 1 789 ? -39.772 -12.337 19.269 1.00 83.69 789 ILE A N 1
ATOM 6144 C CA . ILE A 1 789 ? -38.791 -12.464 20.364 1.00 83.69 789 ILE A CA 1
ATOM 6145 C C . ILE A 1 789 ? -37.911 -11.208 20.454 1.00 83.69 789 ILE A C 1
ATOM 6147 O O . ILE A 1 789 ? -37.583 -10.778 21.563 1.00 83.69 789 ILE A O 1
ATOM 6151 N N . GLY A 1 790 ? -37.536 -10.639 19.305 1.00 85.44 790 GLY A N 1
ATOM 6152 C CA . GLY A 1 790 ? -36.731 -9.426 19.193 1.00 85.44 790 GLY A CA 1
ATOM 6153 C C . GLY A 1 790 ? -37.420 -8.173 19.732 1.00 85.44 790 GLY A C 1
ATOM 6154 O O . GLY A 1 790 ? -36.762 -7.367 20.374 1.00 85.44 790 GLY A O 1
ATOM 6155 N N . GLN A 1 791 ? -38.739 -8.042 19.569 1.00 88.06 791 GLN A N 1
ATOM 6156 C CA . GLN A 1 791 ? -39.516 -6.918 20.120 1.00 88.06 791 GLN A CA 1
ATOM 6157 C C . GLN A 1 791 ? -39.479 -6.841 21.653 1.00 88.06 791 GLN A C 1
ATOM 6159 O O . GLN A 1 791 ? -39.694 -5.778 22.222 1.00 88.06 791 GLN A O 1
ATOM 6164 N N . ALA A 1 792 ? -39.192 -7.956 22.328 1.00 85.00 792 ALA A N 1
ATOM 6165 C CA . ALA A 1 792 ? -39.022 -7.999 23.778 1.00 85.00 792 ALA A CA 1
ATOM 6166 C C . ALA A 1 792 ? -37.588 -7.659 24.238 1.00 85.00 792 ALA A C 1
ATOM 6168 O O . ALA A 1 792 ? -37.280 -7.788 25.422 1.00 85.00 792 ALA A O 1
ATOM 6169 N N . THR A 1 793 ? -36.688 -7.283 23.324 1.00 87.69 793 THR A N 1
ATOM 6170 C CA . THR A 1 793 ? -35.360 -6.741 23.644 1.00 87.69 793 THR A CA 1
ATOM 6171 C C . THR A 1 793 ? -35.379 -5.223 23.443 1.00 87.69 793 THR A C 1
ATOM 6173 O O . THR A 1 793 ? -36.078 -4.721 22.566 1.00 87.69 793 THR A O 1
ATOM 6176 N N . ALA A 1 794 ? -34.600 -4.471 24.225 1.00 88.56 794 ALA A N 1
ATOM 6177 C CA . ALA A 1 794 ? -34.495 -3.016 24.073 1.00 88.56 794 ALA A CA 1
ATOM 6178 C C . ALA A 1 794 ? -33.898 -2.603 22.712 1.00 88.56 794 ALA A C 1
ATOM 6180 O O . ALA A 1 794 ? -34.165 -1.513 22.218 1.00 88.56 794 ALA A O 1
ATOM 6181 N N . VAL A 1 795 ? -33.106 -3.487 22.095 1.00 85.50 795 VAL A N 1
ATOM 6182 C CA . VAL A 1 795 ? -32.502 -3.284 20.765 1.00 85.50 795 VAL A CA 1
ATOM 6183 C C . VAL A 1 795 ? -33.486 -3.613 19.626 1.00 85.50 795 VAL A C 1
ATOM 6185 O O . VAL A 1 795 ? -33.217 -3.301 18.469 1.00 85.50 795 VAL A O 1
ATOM 6188 N N . GLY A 1 796 ? -34.636 -4.235 19.918 1.00 88.00 796 GLY A N 1
ATOM 6189 C CA . GLY A 1 796 ? -35.687 -4.519 18.933 1.00 88.00 796 GLY A CA 1
ATOM 6190 C C . GLY A 1 796 ? -35.391 -5.686 17.982 1.00 88.00 796 GLY A C 1
ATOM 6191 O O . GLY A 1 796 ? -36.094 -5.868 16.989 1.00 88.00 796 GLY A O 1
ATOM 6192 N N . ARG A 1 797 ? -34.363 -6.497 18.266 1.00 87.75 797 ARG A N 1
ATOM 6193 C CA . ARG A 1 797 ? -34.009 -7.710 17.505 1.00 87.75 797 ARG A CA 1
ATOM 6194 C C . ARG A 1 797 ? -33.430 -8.801 18.402 1.00 87.75 797 ARG A C 1
ATOM 6196 O O . ARG A 1 797 ? -33.027 -8.546 19.539 1.00 87.75 797 ARG A O 1
ATOM 6203 N N . ILE A 1 798 ? -33.384 -10.026 17.881 1.00 85.69 798 ILE A N 1
ATOM 6204 C CA . ILE A 1 798 ? -32.575 -11.095 18.478 1.00 85.69 798 ILE A CA 1
ATOM 6205 C C . ILE A 1 798 ? -31.084 -10.847 18.211 1.00 85.69 798 ILE A C 1
ATOM 6207 O O . ILE A 1 798 ? -30.722 -10.055 17.338 1.00 85.69 798 ILE A O 1
ATOM 6211 N N . GLY A 1 799 ? -30.223 -11.505 18.985 1.00 83.00 799 GLY A N 1
ATOM 6212 C CA . GLY A 1 799 ? -28.782 -11.429 18.775 1.00 83.00 799 GLY A CA 1
ATOM 6213 C C . GLY A 1 799 ? -28.348 -12.209 17.536 1.00 83.00 799 GLY A C 1
ATOM 6214 O O . GLY A 1 799 ? -28.937 -13.233 17.196 1.00 83.00 799 GLY A O 1
ATOM 6215 N N . GLU A 1 800 ? -27.271 -11.768 16.915 1.00 83.94 800 GLU A N 1
ATOM 6216 C CA . GLU A 1 800 ? -26.516 -12.483 15.894 1.00 83.94 800 GLU A CA 1
ATOM 6217 C C . GLU A 1 800 ? -25.270 -13.116 16.523 1.00 83.94 800 GLU A C 1
ATOM 6219 O O . GLU A 1 800 ? -24.848 -12.745 17.622 1.00 83.94 800 GLU A O 1
ATOM 6224 N N . VAL A 1 801 ? -24.646 -14.078 15.838 1.00 80.81 801 VAL A N 1
ATOM 6225 C CA . VAL A 1 801 ? -23.385 -14.679 16.317 1.00 80.81 801 VAL A CA 1
ATOM 6226 C C . VAL A 1 801 ? -22.310 -13.602 16.521 1.00 80.81 801 VAL A C 1
ATOM 6228 O O . VAL A 1 801 ? -21.621 -13.608 17.541 1.00 80.81 801 VAL A O 1
ATOM 6231 N N . ALA A 1 802 ? -22.227 -12.629 15.609 1.00 73.75 802 ALA A N 1
ATOM 6232 C CA . ALA A 1 802 ? -21.279 -11.519 15.686 1.00 73.75 802 ALA A CA 1
ATOM 6233 C C . ALA A 1 802 ? -21.433 -10.664 16.961 1.00 73.75 802 ALA A C 1
ATOM 6235 O O . ALA A 1 802 ? -20.427 -10.200 17.496 1.00 73.75 802 ALA A O 1
ATOM 6236 N N . ASP A 1 803 ? -22.653 -10.528 17.504 1.00 82.44 803 ASP A N 1
ATOM 6237 C CA . ASP A 1 803 ? -22.894 -9.776 18.747 1.00 82.44 803 ASP A CA 1
ATOM 6238 C C . ASP A 1 803 ? -22.265 -10.461 19.976 1.00 82.44 803 ASP A C 1
ATOM 6240 O O . ASP A 1 803 ? -22.037 -9.815 20.995 1.00 82.44 803 ASP A O 1
ATOM 6244 N N . MET A 1 804 ? -21.991 -11.768 19.901 1.00 90.25 804 MET A N 1
ATOM 6245 C CA . MET A 1 804 ? -21.398 -12.545 20.997 1.00 90.25 804 MET A CA 1
ATOM 6246 C C . MET A 1 804 ? -19.877 -12.614 20.874 1.00 90.25 804 MET A C 1
ATOM 6248 O O . MET A 1 804 ? -19.154 -12.508 21.863 1.00 90.25 804 MET A O 1
ATOM 6252 N N . VAL A 1 805 ? -19.385 -12.788 19.649 1.00 85.88 805 VAL A N 1
ATOM 6253 C CA . VAL A 1 805 ? -17.976 -13.080 19.368 1.00 85.88 805 VAL A CA 1
ATOM 6254 C C . VAL A 1 805 ? -17.044 -11.942 19.790 1.00 85.88 805 VAL A C 1
ATOM 6256 O O . VAL A 1 805 ? -15.993 -12.216 20.365 1.00 85.88 805 VAL A O 1
ATOM 6259 N N . GLY A 1 806 ? -17.441 -10.680 19.597 1.00 80.06 806 GLY A N 1
ATOM 6260 C CA . GLY A 1 806 ? -16.650 -9.532 20.059 1.00 80.06 806 GLY A CA 1
ATOM 6261 C C . GLY A 1 806 ? -16.416 -9.542 21.575 1.00 80.06 806 GLY A C 1
ATOM 6262 O O . GLY A 1 806 ? -15.307 -9.276 22.034 1.00 80.06 806 GLY A O 1
ATOM 6263 N N . TRP A 1 807 ? -17.427 -9.941 22.355 1.00 91.12 807 TRP A N 1
ATOM 6264 C CA . TRP A 1 807 ? -17.289 -10.094 23.804 1.00 91.12 807 TRP A CA 1
ATOM 6265 C C . TRP A 1 807 ? -16.430 -11.294 24.193 1.00 91.12 807 TRP A C 1
ATOM 6267 O O . TRP A 1 807 ? -15.681 -11.210 25.162 1.00 91.12 807 TRP A O 1
ATOM 6277 N N . VAL A 1 808 ? -16.501 -12.397 23.442 1.00 95.69 808 VAL A N 1
ATOM 6278 C CA . VAL A 1 808 ? -15.619 -13.552 23.664 1.00 95.69 808 VAL A CA 1
ATOM 6279 C C . VAL A 1 808 ? -14.151 -13.157 23.468 1.00 95.69 808 VAL A C 1
ATOM 6281 O O . VAL A 1 808 ? -13.330 -13.482 24.324 1.00 95.69 808 VAL A O 1
ATOM 6284 N N . LEU A 1 809 ? -13.827 -12.417 22.399 1.00 91.62 809 LEU A N 1
ATOM 6285 C CA . LEU A 1 809 ? -12.474 -11.893 22.180 1.00 91.62 809 LEU A CA 1
ATOM 6286 C C . LEU A 1 809 ? -12.061 -10.934 23.298 1.00 91.62 809 LEU A C 1
ATOM 6288 O O . LEU A 1 809 ? -10.990 -11.108 23.867 1.00 91.62 809 LEU A O 1
ATOM 6292 N N . PHE A 1 810 ? -12.917 -9.976 23.664 1.00 91.44 810 PHE A N 1
ATOM 6293 C CA . PHE A 1 810 ? -12.628 -9.030 24.743 1.00 91.44 810 PHE A CA 1
ATOM 6294 C C . PHE A 1 810 ? -12.321 -9.735 26.071 1.00 91.44 810 PHE A C 1
ATOM 6296 O O . PHE A 1 810 ? -11.311 -9.434 26.694 1.00 91.44 810 PHE A O 1
ATOM 6303 N N . LEU A 1 811 ? -13.140 -10.714 26.479 1.00 95.81 811 LEU A N 1
ATOM 6304 C CA . LEU A 1 811 ? -12.933 -11.479 27.716 1.00 95.81 811 LEU A CA 1
ATOM 6305 C C . LEU A 1 811 ? -11.642 -12.311 27.711 1.00 95.81 811 LEU A C 1
ATOM 6307 O O . LEU A 1 811 ? -11.124 -12.642 28.779 1.00 95.81 811 LEU A O 1
ATOM 6311 N N . ALA A 1 812 ? -11.138 -12.661 26.528 1.00 95.56 812 ALA A N 1
ATOM 6312 C CA . ALA A 1 812 ? -9.860 -13.338 26.354 1.00 95.56 812 ALA A CA 1
ATOM 6313 C C . ALA A 1 812 ? -8.681 -12.367 26.169 1.00 95.56 812 ALA A C 1
ATOM 6315 O O . ALA A 1 812 ? -7.527 -12.769 26.307 1.00 95.56 812 ALA A O 1
ATOM 6316 N N . ALA A 1 813 ? -8.939 -11.098 25.872 1.00 88.38 813 ALA A N 1
ATOM 6317 C CA . ALA A 1 813 ? -7.897 -10.127 25.597 1.00 88.38 813 ALA A CA 1
ATOM 6318 C C . ALA A 1 813 ? -7.157 -9.709 26.887 1.00 88.38 813 ALA A C 1
ATOM 6320 O O . ALA A 1 813 ? -7.691 -9.842 27.999 1.00 88.38 813 ALA A O 1
ATOM 6321 N N . PRO A 1 814 ? -5.918 -9.198 26.780 1.00 77.88 814 PRO A N 1
ATOM 6322 C CA . PRO A 1 814 ? -5.190 -8.633 27.916 1.00 77.88 814 PRO A CA 1
ATOM 6323 C C . PRO A 1 814 ? -5.969 -7.539 28.660 1.00 77.88 814 PRO A C 1
ATOM 6325 O O . PRO A 1 814 ? -5.858 -7.436 29.878 1.00 77.88 814 PRO A O 1
ATOM 6328 N N . GLU A 1 815 ? -6.812 -6.775 27.965 1.00 77.94 815 GLU A N 1
ATOM 6329 C CA . GLU A 1 815 ? -7.652 -5.715 28.530 1.00 77.94 815 GLU A CA 1
ATOM 6330 C C . GLU A 1 815 ? -8.643 -6.231 29.582 1.00 77.94 815 GLU A C 1
ATOM 6332 O O . GLU A 1 815 ? -8.981 -5.510 30.519 1.00 77.94 815 GLU A O 1
ATOM 6337 N N . ALA A 1 816 ? -9.078 -7.490 29.478 1.00 87.12 816 ALA A N 1
ATOM 6338 C CA . ALA A 1 816 ? -9.946 -8.127 30.463 1.00 87.12 816 ALA A CA 1
ATOM 6339 C C . ALA A 1 816 ? -9.166 -8.849 31.578 1.00 87.12 816 ALA A C 1
ATOM 6341 O O . ALA A 1 816 ? -9.762 -9.599 32.350 1.00 87.12 816 ALA A O 1
ATOM 6342 N N . ALA A 1 817 ? -7.849 -8.636 31.717 1.00 85.69 817 ALA A N 1
ATOM 6343 C CA . ALA A 1 817 ? -7.028 -9.331 32.717 1.00 85.69 817 ALA A CA 1
ATOM 6344 C C . ALA A 1 817 ? -7.444 -9.056 34.175 1.00 85.69 817 ALA A C 1
ATOM 6346 O O . ALA A 1 817 ? -7.160 -9.877 35.044 1.00 85.69 817 ALA A O 1
ATOM 6347 N N . TYR A 1 818 ? -8.129 -7.938 34.443 1.00 89.06 818 TYR A N 1
ATOM 6348 C CA . TYR A 1 818 ? -8.687 -7.624 35.766 1.00 89.06 818 TYR A CA 1
ATOM 6349 C C . TYR A 1 818 ? -10.176 -7.989 35.909 1.00 89.06 818 TYR A C 1
ATOM 6351 O O . TYR A 1 818 ? -10.754 -7.888 36.989 1.00 89.06 818 TYR A O 1
ATOM 6359 N N . LEU A 1 819 ? -10.812 -8.443 34.828 1.00 93.00 819 LEU A N 1
ATOM 6360 C CA . LEU A 1 819 ? -12.202 -8.875 34.823 1.00 93.00 819 LEU A CA 1
ATOM 6361 C C . LEU A 1 819 ? -12.244 -10.389 35.042 1.00 93.00 819 LEU A C 1
ATOM 6363 O O . LEU A 1 819 ? -11.804 -11.160 34.191 1.00 93.00 819 LEU A O 1
ATOM 6367 N N . THR A 1 820 ? -12.752 -10.839 36.186 1.00 97.94 820 THR A N 1
ATOM 6368 C CA . THR A 1 820 ? -12.882 -12.271 36.495 1.00 97.94 820 THR A CA 1
ATOM 6369 C C . THR A 1 820 ? -14.112 -12.531 37.366 1.00 97.94 820 THR A C 1
ATOM 6371 O O . THR A 1 820 ? -14.563 -11.661 38.115 1.00 97.94 820 THR A O 1
ATOM 6374 N N . GLY A 1 821 ? -14.698 -13.719 37.241 1.00 97.50 821 GLY A N 1
ATOM 6375 C CA . GLY A 1 821 ? -15.898 -14.158 37.955 1.00 97.50 821 GLY A CA 1
ATOM 6376 C C . GLY A 1 821 ? -17.205 -13.540 37.454 1.00 97.50 821 GLY A C 1
ATOM 6377 O O . GLY A 1 821 ? -18.256 -13.795 38.044 1.00 97.50 821 GLY A O 1
ATOM 6378 N N . GLN A 1 822 ? -17.170 -12.742 36.383 1.00 97.25 822 GLN A N 1
ATOM 6379 C CA . GLN A 1 822 ? -18.342 -12.010 35.907 1.00 97.25 822 GLN A CA 1
ATOM 6380 C C . GLN A 1 822 ? -19.241 -12.870 35.023 1.00 97.25 822 GLN A C 1
ATOM 6382 O O . GLN A 1 822 ? -18.780 -13.758 34.308 1.00 97.25 822 GLN A O 1
ATOM 6387 N N . THR A 1 823 ? -20.541 -12.575 35.052 1.00 96.00 823 THR A N 1
ATOM 6388 C CA . THR A 1 823 ? -21.523 -13.080 34.085 1.00 96.00 823 THR A CA 1
ATOM 6389 C C . THR A 1 823 ? -22.092 -11.892 33.323 1.00 96.00 823 THR A C 1
ATOM 6391 O O . THR A 1 823 ? -22.879 -11.127 33.870 1.00 96.00 823 THR A O 1
ATOM 6394 N N . LEU A 1 824 ? -21.673 -11.720 32.071 1.00 94.25 824 LEU A N 1
ATOM 6395 C CA . LEU A 1 824 ? -22.077 -10.588 31.241 1.00 94.25 824 LEU A CA 1
ATOM 6396 C C . LEU A 1 824 ? -23.355 -10.908 30.462 1.00 94.25 824 LEU A C 1
ATOM 6398 O O . LEU A 1 824 ? -23.377 -11.805 29.618 1.00 94.25 824 LEU A O 1
ATOM 6402 N N . SER A 1 825 ? -24.412 -10.145 30.722 1.00 92.12 825 SER A N 1
ATOM 6403 C CA . SER A 1 825 ? -25.716 -10.264 30.062 1.00 92.12 825 SER A CA 1
ATOM 6404 C C . SER A 1 825 ? -25.710 -9.651 28.656 1.00 92.12 825 SER A C 1
ATOM 6406 O O . SER A 1 825 ? -26.106 -8.506 28.456 1.00 92.12 825 SER A O 1
ATOM 6408 N N . VAL A 1 826 ? -25.295 -10.427 27.651 1.00 90.56 826 VAL A N 1
ATOM 6409 C CA . VAL A 1 826 ? -25.307 -10.014 26.233 1.00 90.56 826 VAL A CA 1
ATOM 6410 C C . VAL A 1 826 ? -26.628 -10.446 25.585 1.00 90.56 826 VAL A C 1
ATOM 6412 O O . VAL A 1 826 ? -26.710 -11.433 24.856 1.00 90.56 826 VAL A O 1
ATOM 6415 N N . ASN A 1 827 ? -27.717 -9.750 25.920 1.00 89.88 827 ASN A N 1
ATOM 6416 C CA . ASN A 1 827 ? -29.085 -10.188 25.596 1.00 89.88 827 ASN A CA 1
ATOM 6417 C C . ASN A 1 827 ? -29.976 -9.114 24.939 1.00 89.88 827 ASN A C 1
ATOM 6419 O O . ASN A 1 827 ? -31.197 -9.269 24.903 1.00 89.88 827 ASN A O 1
ATOM 6423 N N . GLY A 1 828 ? -29.381 -8.032 24.426 1.00 86.56 828 GLY A N 1
ATOM 6424 C CA . GLY A 1 828 ? -30.111 -6.944 23.764 1.00 86.56 828 GLY A CA 1
ATOM 6425 C C . GLY A 1 828 ? -30.968 -6.096 24.711 1.00 86.56 828 GLY A C 1
ATOM 6426 O O . GLY A 1 828 ? -31.939 -5.492 24.268 1.00 86.56 828 GLY A O 1
ATOM 6427 N N . GLY A 1 829 ? -30.657 -6.084 26.012 1.00 87.62 829 GLY A N 1
ATOM 6428 C CA . GLY A 1 829 ? -31.420 -5.351 27.029 1.00 87.62 829 GLY A CA 1
ATOM 6429 C C . GLY A 1 829 ? -32.713 -6.047 27.456 1.00 87.62 829 GLY A C 1
ATOM 6430 O O . GLY A 1 829 ? -33.575 -5.421 28.059 1.00 87.62 829 GLY A O 1
ATOM 6431 N N . ARG A 1 830 ? -32.867 -7.340 27.145 1.00 85.88 830 ARG A N 1
ATOM 6432 C CA . ARG A 1 830 ? -34.027 -8.134 27.579 1.00 85.88 830 ARG A CA 1
ATOM 6433 C C . ARG A 1 830 ? -34.023 -8.413 29.081 1.00 85.88 830 ARG A C 1
ATOM 6435 O O . ARG A 1 830 ? -35.080 -8.540 29.689 1.00 85.88 830 ARG A O 1
ATOM 6442 N N . LEU A 1 831 ? -32.835 -8.533 29.665 1.00 84.44 831 LEU A N 1
ATOM 6443 C CA . LEU A 1 831 ? -32.638 -8.643 31.103 1.00 84.44 831 LEU A CA 1
ATOM 6444 C C . LEU A 1 831 ? -31.437 -7.775 31.487 1.00 84.44 831 LEU A C 1
ATOM 6446 O O . LEU A 1 831 ? -30.334 -7.994 30.985 1.00 84.44 831 LEU A O 1
ATOM 6450 N N . MET A 1 832 ? -31.676 -6.812 32.373 1.00 81.00 832 MET A N 1
ATOM 6451 C CA . MET A 1 832 ? -30.689 -5.874 32.910 1.00 81.00 832 MET A CA 1
ATOM 6452 C C . MET A 1 832 ? -30.480 -6.230 34.383 1.00 81.00 832 MET A C 1
ATOM 6454 O O . MET A 1 832 ? -31.457 -6.259 35.131 1.00 81.00 832 MET A O 1
ATOM 6458 N N . VAL A 1 833 ? -29.251 -6.589 34.760 1.00 68.88 833 VAL A N 1
ATOM 6459 C CA . VAL A 1 833 ? -28.904 -7.173 36.070 1.00 68.88 833 VAL A CA 1
ATOM 6460 C C . VAL A 1 833 ? -27.734 -6.430 36.671 1.00 68.88 833 VAL A C 1
ATOM 6462 O O . VAL A 1 833 ? -26.811 -6.123 35.881 1.00 68.88 833 VAL A O 1
#

pLDDT: mean 93.83, std 7.16, range [38.0, 98.94]

Secondary structure (DSSP, 8-state):
-PPPP----EEEEETTEEEEEEEEEE-TTS-EEEEEEEE-SS---EEEEEEEESS-TT-BHHHH-HHHHHHHHHH-GGGSTT---TT-BTTB--HHHHHHTT-EEEEEE-TTBTT--S-B-TT-HHHHHHHHHHHHHHHHSTTEEEEEEEEEEHHHHHHHHHHHTT--TTEEEEEEES----HIIIIIEETTEEPTHHHHHIIIIIGGGBTT-GGGSPBPTTT-SBTT-S----HHHHHHTB--HHHHHHH--SS-HHHHHTS--GGG--S-EEEEEETT-TTSHHHHHHHHHHH---SSEEEEEE-S-TTHHHHSHHHHHHHHHHHHHHHH---SSGGGS-SEEEEEEETTTEEEEEEESSSS-TT-EEEEEEEETTTTEEESSPPSS-EEEEEETTS--EEEEEE-SS-EEEEEEEEEEEEEEESSS--EEEEEEEEE-TTSPBP-B--SS-TTB-SEEEEEEGGG----TTT-BTTB-----SS--PPPTT--EEEEEEEEEEEEEE-TT-EEEEEEESS-----SPPPHHHHHSTT--SSSTT-----TTTS-HHHHSSEEEEEEBTTB--EEEEEEE----TT-EEEEETTTSHHHHHHHHHHHHTT-EEEEEES-HHHHHHHHHHHHHTT-EEEEEE--TT-HHHHHHHHHHHHHHHS---EEEE-----S----TTT--HHHHHHHHIIIIIHHHHHHHHHHHHHHHHT-EEEEEE--GGGT-SSS---HHHHHHHHHHHHHHHHHHHHHGGGTEEEEEE---SB--HHHHHHS-HHHHHHHHHTSTTSSPBPHHHHHHHHHHHHSGGGTT--S-EE--STTSS--